Protein 6R5T (pdb70)

Secondary structure (DSSP, 8-state):
-HHHHHHHHHHHT--HHHHHHTTEEE-SBTTB-HHHHHHHHHTT--SEEES--SHHHHHHHHHHGGGSSS-PPPEEEE--SSBSSSBPPPHHHHHTT--HHHHHHHHHHHHHHHHHTT--EE---B------TT-GGGGGS--S-HHHHHHHHHHHHHHHH-S-TTSTT--EEEEEEETTGGG-GGG-TT--B---HHHIIIIISHHHHHHHHTT-SEEEEPSSEETTEEGGG-HIIIIIIIIIIT---SEEE--TTHHHHTTTTTS-SSHHHHHHHHHHHT--BEESS-HHHHHHHHHHHTTSS-HHHHHHHHHHHHHHHHHTTTTT-TTTTS--TTPPP--TT-GGG--HHHHHHHHHHH-EEEEEGGG-PSPPS-SEEEEESTTTT-HHHHT-SS-TT--GGGS--HHHHHHHHHTTSSEEEEE--S-S-S-HHHHHHHTSSS--S---SS-HHHHHHHHHHHHHTSSEEEEEEE--GGGSSTT-B-S--BSPHHHHHHHHHHHHTT--EEEEEE-SS--B-HHHHHH-SEEEE--S--TTHHHHHHHHHTTSS------SS-B-SSGGG----SS----SS---TTS--SSSSSBSSS--S-SB-TT--B-SS-EEEPPPEES-SEE-TT--EEEEEEEEE-SSS-EEEEEEEEEE--S-SSPPPS-EEEEEEEEEE-TT-EEEEEEEE-GGGG-EE-TT--EE--SEEEEEEEESSSSSEEEEEEEE-/-HHHHHHHHHHHT--HHHHHHHTEEE-SBTTB-HHHHHHHHHTT---EEES--SHHHHHHHHHHHTTSSS-PPPEEEE--SSBSSSBPPPHHHHHTT--HHHHHHHHHHHHHHHHHTT--EE---B------TTSGGGGGS--S-HHHHHHHHHHHHHHHH-S-TTSTT--EEEEEEETTGGG-GGG-TT--B---HHHIIIIISHHHHHHHHTT-SEEEEPSSEETTEEGGG-HIIIIIIIIIIT---SEEE--TTHHHHTTTTTS-SSHHHHHHHHHHHT--BEESS-HHHHHHHHHHHTTSS-HHHHHHHHHHHHHHHHHTTTTT-TTTTS--TTSPP--TT-GGG--HHHHHHHHHHH-EEEEEGGG-PSPPS-SEEEEESTTTT-HHHHT-SS-TT--GGGS--HHHHHHHHHTTSSEEEEE--S-S-S-HHHHHHHTSSS--SPPP-S-HHHHHHHHHHHHHTSSEEEEEEE--GGGSSTT-B-S--BSPHHHHHHHHHHHHTTS-EEEEEE-SS--B-HHHHHH-SEEEE--S--TTHHHHHHHHHTTSS------SS-B-SSGGG----SS----SS--BTTB--SSSSSBSSS--S-SB-TT--B-SS-EEEPPPEES-SEE-TT-EEEEEEEEEE-SSS-EEEEEEEEEE--S-SSPPPS-EEEEEEEEEE-TT-EEEEEEEEEGGGG-EE-TT--EE--SEEEEEEEESSTTSEEEEEEEE-

InterPro domains:
  IPR001764 Glycoside hydrolase, family 3, N-terminal [PF00933] (49-349)
  IPR001764 Glycoside hydrolase, family 3, N-terminal [PR00133] (100-116)
  IPR001764 Glycoside hydrolase, family 3, N-terminal [PR00133] (119-138)
  IPR001764 Glycoside hydrolase, family 3, N-terminal [PR00133] (165-181)
  IPR001764 Glycoside hydrolase, family 3, N-terminal [PR00133] (202-218)
  IPR001764 Glycoside hydrolase, family 3, N-terminal [PR00133] (272-290)
  IPR002772 Glycoside hydrolase family 3 C-terminal domain [PF01915] (394-647)
  IPR013783 Immunoglobulin-like fold [G3DSA:2.60.40.10] (648-763)
  IPR017853 Glycoside hydrolase superfamily [SSF51445] (32-392)
  IPR019800 Glycoside hydrolase, family 3, active site [PS00775] (272-289)
  IPR026891 Fibronectin type III-like domain [PF14310] (685-753)
  IPR026891 Fibronectin type III-like domain [SM01217] (684-753)
  IPR036881 Glycoside hydrolase family 3 C-terminal domain superfamily [G3DSA:3.40.50.1700] (380-647)
  IPR036881 Glycoside hydrolase family 3 C-terminal domain superfamily [SSF52279] (394-650)
  IPR036962 Glycoside hydrolase, family 3, N-terminal domain superfamily [G3DSA:3.20.20.300] (30-368)
  IPR051915 Cellulose Degradation Glycosyl Hydrolase 3 [PTHR30620] (34-647)

Organism: Pseudomonas aeruginosa (strain ATCC 15692 / DSM 22644 / CIP 104116 / JCM 14847 / LMG 12228 / 1C / PRS 101 / PAO1) (NCBI:txid208964)

Sequence (1466 aa):
TDKERFIASLMARMSNAEKIGQLRLVSVGADHPKEALMADIRAGKVGAIFNTVTRPDIRAMQDQVRHSRLKIPLFHAYDVAHGHRTIFPISLGLAASWDPEVVARSARISALEASADGLDMSFSSPMVDITRDARWGRVVSEGFGEDTYLTSLLSGVMVRAYQGSNLAAPDSIMAAVKHFALYGAAEGGRDYNTVDMSLPRMFQDYLPPYKAAVDAGAGAVMVSLNTINGVPATANRWLLTDLLRQQWGFKGLTISNHGAVKELIKHGLAGNERDATRLAIQAGVDMNMNDDLYSTWLPKLLAAGEIDQADIIDRACRDVLAAKYDLGLFADPYRRLGKPDDPPFDTNAESRLHRQAAREVAREGLVLLKNRDGLLPLKKQGRIAVIGPLLAKSQRDVIGSWSAAGVPRQAVTVYQGLANAVGERATLLYAKGANVSGDQAILDYLNSYNPEVEVDPRSAEAMLEEALRTARDADLVVAVVGESQGMAHEASSSRTDLRIPASQRRLLKALKATGKPLVLVLMNGRPLSSSLGWEQENADAILETWFSSGTEGGNAIADVLFGEHNPSGKLTMSFPRSVGQVPVVYYNHLNTGRPMDHDNPGKYTSRYFDEANGPLYPFGYGLSYTEEFSLSPLRLSSERLARGATLEARVTLSSNSGKRAGATVVQLYLLQDPVASSLSRPVKELRGFRKVMLEPGESREIVFRLGEADLKFYDSQLRHTAEPGEFKVFVGLDSAQTESRSFTLLTDKERFIASLMARMSNAEKIGQLRLVSVGADHPKEALLMADIRAGKVGAIFNTVTRPDIRAMMQDQVRHSRLKIPLFHAYDVAHGHRTIFPISLGLAASWDPEVVARSARISALEASADGLDMSFSSPMVDITRDARWGRVVSEGFGEDTYLTSLLLSGVMVRAYQGSNLAAPDSIMAAVKHFALYGAAEGGRDYNTVDMSLPRMFQDYLPPYKAAVDAGAGAVMVSLNTINGVPATANRWLLTDLLRQQWGFKGLTISNHGAVKELIKHGLAGNERDATRLAIQAGVDMNMNDDLYSTWLPKLLAAGEIDQADIIDRACRDVLAAKYDLGLFADPYRRLGKPDDPPFDTNAESRLHRQAAREVAREGLVLLKNRDGLLPLKKQGRIAVIGPLLAKSQRDVIGSWSAAGVPRQAVTVYQGLANAVGERATLLYAKGANVVSGDQAILDYLNSYNPEEVEVDPRSAEAMLEEALRTARDADLVVAVVGESQGMAHEASSSRTDLRIPASQRRLLKALKATGKPLVLVLMNGRPLSSLGWEQENADAILETWFSSGTEGGNAIADVLFGEHNPSGKLTMSFPRSVGQVPVVYYNHLNTGRPMDHDNPGKKYTSRYFDEANGPLYPFGYGLSYTEFSSLSPLRLSSERLARGATLEARVVTLSNSGKRAGATVVQLYLQDPVASSLSRPVKELRGFRKVMLEPGESREIVFRLGEADLKFYDSQLRHTAEPGEFKVFVGLDSAQTESSRSFTLL

Radius of gyration: 33.9 Å; Cα contacts (8 Å, |Δi|>4): 4011; chains: 2; bounding box: 85×96×86 Å

Nearest PDB structures (foldseek):
  6r5v-assembly1_B  TM=9.996E-01  e=0.000E+00  Pseudomonas aeruginosa PAO1
  6r5n-assembly1_A  TM=9.992E-01  e=0.000E+00  Pseudomonas aeruginosa PAO1
  4zo9-assembly1_B  TM=9.279E-01  e=4.038E-81  Listeria innocua Clip11262
  4zod-assembly1_B  TM=9.203E-01  e=1.119E-80  Listeria innocua Clip11262
  4zob-assembly1_A  TM=9.238E-01  e=3.290E-79  Listeria innocua Clip11262

Foldseek 3Di:
DVLVVVLVVLVVVDDLQLLLLLQEEEEDDPLQPPVNVLVCLLASNHNEYEDQQALVSQVSSLVSLVNYDSSQGYAYEYALQQAAAFGFFQQLLLLLLVDLVLLLLRLLLRLQLRLLRPHAEHADDELFAALAQLALQLSRANYHFQVSSLSSLLSNQCSQCPPASQASSHHAYAYDDPFNQNQAPPSFHQHEDEDAPQCCVFGTCNNVLSNQVSPHQHYEYHQHDYNLHGSLLALCRQPVPVCVPSPRLAAYAYPACSLVCCCVSVNDVDLQVSLLSRLNSPHQHYHHPCSSSVHVVVCVVVVVDDPVSSSSSSSRSSSSCVRNCCVVPVCNSSPDPVPPDDDSNDPVSYDLVSSLVSLLSSKFWPAAAPCCPQDALAWEEEEEAQQQPALLQLSAESNHNYDSVLAQGLVNLSCVVNVPRYHYHYAHLFFQAPDVVVCVVLPPPHHRGDHDPDDLVVSLVSSLVSLLRGQAYEYEFAHGRSCNYRSNRDLWQARHPSSVVSVVSSLVSVHQAEYEYEASGAGQQVVVNVGHNIYMDSHSRTRHSSNSVSCCNNVVAKHAGFRQYFRANISVQPRAALFDFQPPQHDDPVRPDPPHDADDPDDDHGPAYHLDGDTSFDKDKDDWDKPDQEDEAPDKIKIKIKMAGQGAAKHKAKKWKWKDDPDDLDRGTPTHTDDMDIDIDGHGDMDMDIDIDHQVSQWGQHSVGDTDRDWAKMWMWIDSGSVDTDTDIHTYD/DCLVVVLVVVVVVDDLQLLLLLQEEEEDDPLHPDVNVLVCLLQNNHNEYEPQQALVSQVSSLVSLVNYPSSQGYAYEYALQQAAAFGFFQQLLLLLLVDLVLLLLSLLLRLQLRLLRVHAEHADDELFAALAQLALQLSRHNAHFQVSSLSNLLSNQCSQCPPALQQSSHHAYAYDDQFNQNQAPPSFHLHEDEDAPQCCVFGTCNSVLSNQVSPHQHYEYDQHDYNLHGSLLALCRQPVPCPVPSNRLAAYAYPACSLVCCCVSVNDVDLLSSLLSRLNSHHQHYYHPCSSSVHVVVCVVVVVDDPVSSVSSSSRSSSSCVRNCCVVPVCSSSDDPPPDDDDSNDPVSYDLVSSLVSLLSSKFWPFAAPCCPQPALAWEEEEEAQQQPALLQLSAESNHNYDSVLAQGLVNLLCVLNVPRYHYHYAHLFFQAPDVVVCCVLPVPHNRGDHDPDDLVVSLVSSLVSLLRGQAYEYEFAHGRSCSYRSNGDLWQATHPSSVVSVVSSLVSVHQYEYEYEASGAGQQVVVNVGHNIYMDSHSRTRHSSNSVSCCSNVVAWHAGFRQYFRANISVVPRAAQQDFQPPFHADPVHGDPPHDADDPDDDHGPAYGLDGDTSFDKDKDDWDKPDQEAEAPGKIKIKIKMAGQGAAKHKAKKWKWKDDPDDLDGGTPIHTQDMDIDIDGHGDMDIDIDIDHFQSQWRQHSPGPTGHDWAKMKMWIDSGSPDTHIDIHTYD

Solvent-accessible surface area: 48815 Å² total; per-residue (Å²): 130,124,45,75,191,83,3,62,71,20,23,93,144,15,56,48,76,30,22,7,3,5,0,23,0,0,12,62,35,110,116,14,75,100,131,55,5,17,43,34,4,94,62,20,109,6,0,0,0,6,78,14,27,33,43,84,64,1,38,38,6,5,40,30,11,146,120,12,142,27,113,18,4,1,0,1,0,32,24,0,15,8,0,0,4,0,0,0,2,2,7,1,0,3,0,0,1,1,35,40,143,19,0,30,89,2,1,66,22,2,0,62,0,0,2,36,1,2,0,4,1,0,0,2,1,10,0,0,1,0,16,18,3,12,0,0,10,0,1,13,0,2,0,0,4,17,66,0,0,20,54,0,0,4,15,4,0,133,13,1,12,41,128,86,28,18,25,80,70,2,0,1,0,0,0,7,4,1,0,1,1,2,27,3,28,4,0,31,0,2,11,10,1,28,6,4,75,15,41,0,31,33,17,10,2,38,0,2,79,25,0,16,94,24,42,6,11,0,2,8,0,0,9,0,3,5,23,9,20,2,0,4,15,9,126,84,0,0,18,53,1,0,45,126,138,33,41,9,161,16,0,0,0,0,16,77,14,3,0,104,20,0,57,111,6,9,17,2,46,68,51,69,39,0,0,64,41,0,0,52,3,3,0,0,0,1,8,14,33,29,4,1,44,76,51,0,66,119,0,42,95,61,63,60,5,87,66,70,18,0,44,69,0,0,53,6,0,0,4,6,0,68,51,0,5,3,50,89,55,44,40,61,9,4,23,134,118,126,54,106,134,84,90,24,46,26,99,107,47,16,52,62,124,6,0,76,54,4,0,61,34,2,0,0,0,0,30,35,129,137,55,41,3,27,12,149,64,103,36,89,1,0,0,0,0,12,0,0,101,17,60,64,6,0,2,0,3,70,13,26,24,13,34,48,172,14,7,16,12,0,48,83,1,0,29,81,19,2,38,173,144,14,60,28,35,74,1,31,0,5,14,6,6,62,69,112,68,22,9,80,18,7,49,46,160,81,124,44,17,152,66,23,132,94,62,42,95,43,4,17,103,44,0,26,146,16,0,136,79,3,79,25,0,0,0,0,0,0,0,0,5,6,3,0,24,20,0,0,0,9,10,37,1,104,0,12,64,17,0,35,111,0,0,102,25,1,66,91,38,66,59,48,0,0,0,0,0,0,0,0,0,0,0,10,0,38,70,3,55,136,33,0,6,0,0,0,0,0,1,0,2,0,4,6,0,0,12,0,0,2,9,0,0,18,24,112,22,16,0,3,1,10,0,0,4,3,0,2,67,23,18,0,2,3,22,18,14,18,8,79,28,36,6,2,38,7,58,69,185,130,40,92,35,28,81,13,16,32,1,13,30,55,60,39,33,44,32,6,21,0,0,33,10,64,26,30,8,121,27,52,55,43,76,2,130,35,74,50,143,160,4,51,110,82,45,63,0,55,0,94,5,41,0,30,2,72,23,195,106,39,0,5,5,0,0,0,0,0,8,36,8,24,63,5,63,14,6,20,17,30,34,13,0,38,8,18,95,44,3,105,0,107,60,67,63,60,105,94,3,46,7,172,1,15,39,90,31,1,60,4,54,11,51,117,56,143,92,34,7,39,90,28,70,2,68,0,23,4,2,34,4,10,74,124,42,92,46,121,48,3,57,1,87,105,111,47,107,177,78,6,64,67,9,21,92,152,16,55,50,77,32,22,8,3,6,0,21,0,0,13,61,35,110,111,15,77,108,119,57,4,13,44,27,4,85,70,18,102,6,0,0,0,6,78,13,28,33,46,84,70,1,35,38,6,4,48,29,9,146,127,12,148,33,113,14,3,0,0,0,0,31,24,0,13,9,0,0,4,0,0,0,2,1,6,0,0,2,0,0,0,1,33,40,143,20,0,29,83,2,1,69,15,2,0,68,0,0,3,38,0,2,0,3,1,0,1,1,1,10,0,1,0,0,17,17,3,11,0,0,10,0,0,13,0,2,0,0,3,18,70,0,0,19,63,0,0,4,14,4,0,126,13,1,12,40,130,87,27,22,30,77,70,2,0,1,0,0,0,6,3,0,0,0,1,2,28,3,29,3,0,30,0,2,11,8,1,30,6,2,74,16,43,1,13,28,16,10,2,37,0,2,80,25,0,16,94,24,41,6,10,0,1,8,0,0,7,0,2,4,24,9,19,2,0,4,14,9,128,86,0,0,19,53,1,0,41,126,120,26,41,9,155,13,0,0,0,0,16,78,14,3,0,104,21,0,57,94,6,9,16,2,47,69,53,68,39,0,0,66,41,0,0,59,2,0,0,0,0,2,7,13,34,29,4,1,43,71,52,0,66,113,0,46,96,61,60,60,4,87,63,69,20,0,42,62,0,0,68,5,0,0,4,6,0,64,47,0,5,2,49,92,57,44,24,61,9,4,31,144,116,122,58,101,133,80,95,23,48,24,98,104,47,19,50,63,128,4,1,76,62,4,0,60,33,2,1,0,0,0,29,34,144,130,53,42,2,25,9,149,52,98,35,114,1,0,0,0,0,12,0,0,103,19,61,55,4,0,1,0,1,73,11,26,24,13,31,46,168,12,7,16,12,0,45,85,0,0,30,82,25,2,50,182,157,10,77,28,39,70,1,24,0,5,17,6,8,67,67,106,74,22,7,80,21,6,45,67,148,88,123,48,13,147,60,23,132,93,60,42,88,41,3,18,108,50,0,34,141,15,0,143,83,0,63,25,1,0,0,0,0,0,0,1,6,11,3,0,42,21,0,0,0,10,10,41,2,106,1,13,65,19,0,36,116,0,0,100,26,1,72,89,36,64,58,51,1,0,0,0,0,1,0,0,0,0,0,11,0,33,72,3,47,137,36,1,29,0,0,0,0,0,2,0,2,0,4,8,0,0,11,0,0,2,6,0,0,18,23,110,21,16,0,3,0,9,0,1,3,3,0,3,66,23,17,0,2,4,25,17,15,18,8,78,27,47,6,2,36,35,45,61,137,134,107,74,30,26,72,17,18,30,1,12,27,54,60,20,20,42,31,5,23,0,0,37,9,63,29,23,7,102,34,50,46,39,70,2,139,35,70,48,145,159,4,52,105,76,43,75,0,41,0,84,3,47,0,27,2,71,13,193,108,36,1,4,5,0,0,0,1,0,7,35,9,26,66,6,59,14,5,22,12,30,34,10,1,41,5,19,97,48,3,114,3,94,59,64,80,70,112,96,5,41,5,173,3,18,51,86,39,2,65,0,44,10,48,149,56,100,76,53,4,30,90,27,76,1,50,0,20,0,2,39,13,6,71,138,43,60,40,108,46,3,53,1,85

B-factor: mean 23.09, std 11.1, range [5.43, 118.96]

Structure (mmCIF, N/CA/C/O backbone):
data_6R5T
#
_entry.id   6R5T
#
_cell.length_a   70.978
_cell.length_b   73.588
_cell.length_c   81.124
_cell.angle_alpha   65.55
_cell.angle_beta   73.42
_cell.angle_gamma   69.68
#
_symmetry.space_group_name_H-M   'P 1'
#
loop_
_entity.id
_entity.type
_entity.pdbx_description
1 polymer 'Periplasmic beta-glucosidase'
2 branched beta-D-galactopyranose-(1-4)-beta-D-glucopyranose
3 non-polymer DI(HYDROXYETHYL)ETHER
4 non-polymer 'MAGNESIUM ION'
5 non-polymer 'TRIETHYLENE GLYCOL'
6 water water
#
loop_
_atom_site.group_PDB
_atom_site.id
_atom_site.type_symbol
_atom_site.label_atom_id
_atom_site.label_alt_id
_atom_site.label_comp_id
_atom_site.label_asym_id
_atom_site.label_entity_id
_atom_site.label_seq_id
_atom_site.pdbx_PDB_ins_code
_atom_site.Cartn_x
_atom_site.Cartn_y
_atom_site.Cartn_z
_atom_site.occupancy
_atom_site.B_iso_or_equiv
_atom_site.auth_seq_id
_atom_site.auth_comp_id
_atom_site.auth_asym_id
_atom_site.auth_atom_id
_atom_site.pdbx_PDB_model_num
ATOM 1 N N . THR A 1 1 ? 69.682 65.177 26.353 1.00 53.38 32 THR B N 1
ATOM 2 C CA . THR A 1 1 ? 69.459 63.822 26.925 1.00 50.07 32 THR B CA 1
ATOM 3 C C . THR A 1 1 ? 70.746 62.998 26.825 1.00 48.37 32 THR B C 1
ATOM 4 O O . THR A 1 1 ? 71.590 63.302 25.958 1.00 46.79 32 THR B O 1
ATOM 8 N N . ASP A 1 2 ? 70.863 61.951 27.642 1.00 46.30 33 ASP B N 1
ATOM 9 C CA . ASP A 1 2 ? 71.832 60.849 27.426 1.00 46.49 33 ASP B CA 1
ATOM 10 C C . ASP A 1 2 ? 71.740 60.339 25.977 1.00 43.07 33 ASP B C 1
ATOM 11 O O . ASP A 1 2 ? 72.814 60.047 25.419 1.00 37.16 33 ASP B O 1
ATOM 16 N N . LYS A 1 3 ? 70.534 60.230 25.396 1.00 38.07 34 LYS B N 1
ATOM 17 C CA . LYS A 1 3 ? 70.357 59.691 24.015 1.00 35.37 34 LYS B CA 1
ATOM 18 C C . LYS A 1 3 ? 71.047 60.619 23.010 1.00 34.86 34 LYS B C 1
ATOM 19 O O . LYS A 1 3 ? 71.824 60.114 22.175 1.00 27.08 34 LYS B O 1
ATOM 25 N N . GLU A 1 4 ? 70.779 61.926 23.054 1.00 34.86 35 GLU B N 1
ATOM 26 C CA . GLU A 1 4 ? 71.357 62.843 22.042 1.00 38.39 35 GLU B CA 1
ATOM 27 C C . GLU A 1 4 ? 72.876 62.931 22.275 1.00 37.15 35 GLU B C 1
ATOM 28 O O . GLU A 1 4 ? 73.561 63.008 21.270 1.00 38.08 35 GLU B O 1
ATOM 34 N N . ARG A 1 5 ? 73.386 62.834 23.507 1.00 39.93 36 ARG B N 1
ATOM 35 C CA . ARG A 1 5 ? 74.850 62.824 23.779 1.00 42.63 36 ARG B CA 1
ATOM 36 C C . ARG A 1 5 ? 75.455 61.558 23.168 1.00 36.38 36 ARG B C 1
ATOM 37 O O . ARG A 1 5 ? 76.463 61.675 22.486 1.00 31.10 36 ARG B O 1
ATOM 45 N N . PHE A 1 6 ? 74.870 60.398 23.443 1.00 29.31 37 PHE B N 1
ATOM 46 C CA . PHE A 1 6 ? 75.327 59.072 22.956 1.00 25.71 37 PHE B CA 1
ATOM 47 C C . PHE A 1 6 ? 75.423 59.157 21.421 1.00 25.22 37 PHE B C 1
ATOM 48 O O . PHE A 1 6 ? 76.449 58.760 20.855 1.00 22.72 37 PHE B O 1
ATOM 56 N N . ILE A 1 7 ? 74.372 59.665 20.780 1.00 22.43 38 ILE B N 1
ATOM 57 C CA . ILE A 1 7 ? 74.301 59.695 19.294 1.00 24.70 38 ILE B CA 1
ATOM 58 C C . ILE A 1 7 ? 75.325 60.679 18.745 1.00 21.88 38 ILE B C 1
ATOM 59 O O . ILE A 1 7 ? 75.996 60.357 17.778 1.00 20.16 38 ILE B O 1
ATOM 64 N N . ALA A 1 8 ? 75.455 61.854 19.347 1.00 23.31 39 ALA B N 1
ATOM 65 C CA . ALA A 1 8 ? 76.425 62.875 18.893 1.00 22.49 39 ALA B CA 1
ATOM 66 C C . ALA A 1 8 ? 77.851 62.324 19.069 1.00 21.28 39 ALA B C 1
ATOM 67 O O . ALA A 1 8 ? 78.659 62.548 18.169 1.00 22.75 39 ALA B O 1
ATOM 69 N N . SER A 1 9 ? 78.149 61.614 20.149 1.00 20.36 40 SER B N 1
ATOM 70 C CA . SER A 1 9 ? 79.505 61.081 20.403 1.00 22.08 40 SER B CA 1
ATOM 71 C C . SER A 1 9 ? 79.778 60.024 19.338 1.00 21.63 40 SER B C 1
ATOM 72 O O . SER A 1 9 ? 80.865 60.033 18.724 1.00 21.23 40 SER B O 1
ATOM 75 N N . LEU A 1 10 ? 78.807 59.141 19.082 1.00 17.81 41 LEU B N 1
ATOM 76 C CA . LEU A 1 10 ? 79.010 58.104 18.048 1.00 17.78 41 LEU B CA 1
ATOM 77 C C . LEU A 1 10 ? 79.191 58.755 16.677 1.00 17.84 41 LEU B C 1
ATOM 78 O O . LEU A 1 10 ? 80.123 58.362 15.924 1.00 17.75 41 LEU B O 1
ATOM 83 N N . MET A 1 11 ? 78.346 59.716 16.295 1.00 17.38 42 MET B N 1
ATOM 84 C CA . MET A 1 11 ? 78.466 60.337 14.952 1.00 18.24 42 MET B CA 1
ATOM 85 C C . MET A 1 11 ? 79.784 61.111 14.788 1.00 18.68 42 MET B C 1
ATOM 86 O O . MET A 1 11 ? 80.252 61.155 13.677 1.00 19.43 42 MET B O 1
ATOM 91 N N . ALA A 1 12 ? 80.337 61.655 15.868 1.00 20.03 43 ALA B N 1
ATOM 92 C CA . ALA A 1 12 ? 81.642 62.365 15.820 1.00 21.46 43 ALA B CA 1
ATOM 93 C C . ALA A 1 12 ? 82.750 61.370 15.477 1.00 21.18 43 ALA B C 1
ATOM 94 O O . ALA A 1 12 ? 83.826 61.818 15.077 1.00 24.11 43 ALA B O 1
ATOM 96 N N . ARG A 1 13 ? 82.533 60.073 15.637 1.00 19.20 44 ARG B N 1
ATOM 97 C CA . ARG A 1 13 ? 83.552 59.045 15.333 1.00 17.88 44 ARG B CA 1
ATOM 98 C C . ARG A 1 13 ? 83.464 58.595 13.871 1.00 18.89 44 ARG B C 1
ATOM 99 O O . ARG A 1 13 ? 84.347 57.843 13.398 1.00 19.24 44 ARG B O 1
ATOM 107 N N . MET A 1 14 ? 82.346 58.895 13.192 1.00 15.92 45 MET B N 1
ATOM 108 C CA . MET A 1 14 ? 82.013 58.199 11.933 1.00 15.82 45 MET B CA 1
ATOM 109 C C . MET A 1 14 ? 82.503 58.982 10.727 1.00 15.32 45 MET B C 1
ATOM 110 O O . MET A 1 14 ? 82.296 60.184 10.633 1.00 18.33 45 MET B O 1
ATOM 115 N N . SER A 1 15 ? 83.103 58.256 9.791 1.00 16.55 46 SER B N 1
ATOM 116 C CA . SER A 1 15 ? 83.404 58.767 8.445 1.00 16.96 46 SER B CA 1
ATOM 117 C C . SER A 1 15 ? 82.083 58.953 7.708 1.00 15.96 46 SER B C 1
ATOM 118 O O . SER A 1 15 ? 81.076 58.275 8.085 1.00 16.80 46 SER B O 1
ATOM 121 N N . ASN A 1 16 ? 82.123 59.699 6.632 1.00 17.18 47 ASN B N 1
ATOM 122 C CA . ASN A 1 16 ? 80.913 59.754 5.769 1.00 16.88 47 ASN B CA 1
ATOM 123 C C . ASN A 1 16 ? 80.591 58.383 5.203 1.00 17.41 47 ASN B C 1
ATOM 124 O O . ASN A 1 16 ? 79.383 58.042 5.095 1.00 17.29 47 ASN B O 1
ATOM 129 N N . ALA A 1 17 ? 81.583 57.552 4.887 1.00 15.90 48 ALA B N 1
ATOM 130 C CA . ALA A 1 17 ? 81.307 56.190 4.408 1.00 18.10 48 ALA B CA 1
ATOM 131 C C . ALA A 1 17 ? 80.462 55.440 5.440 1.00 16.82 48 ALA B C 1
ATOM 132 O O . ALA A 1 17 ? 79.496 54.676 5.074 1.00 17.34 48 ALA B O 1
ATOM 134 N N . GLU A 1 18 ? 80.850 55.553 6.715 1.00 16.33 49 GLU B N 1
ATOM 135 C CA . GLU A 1 18 ? 80.150 54.859 7.813 1.00 15.83 49 GLU B CA 1
ATOM 136 C C . GLU A 1 18 ? 78.736 55.442 7.984 1.00 15.35 49 GLU B C 1
ATOM 137 O O . GLU A 1 18 ? 77.787 54.661 8.209 1.00 15.79 49 GLU B O 1
ATOM 143 N N . LYS A 1 19 ? 78.598 56.751 7.941 1.00 14.82 50 LYS B N 1
ATOM 144 C CA . LYS A 1 19 ? 77.258 57.391 8.046 1.00 14.59 50 LYS B CA 1
ATOM 145 C C . LYS A 1 19 ? 76.374 56.931 6.881 1.00 16.33 50 LYS B C 1
ATOM 146 O O . LYS A 1 19 ? 75.165 56.559 7.107 1.00 15.77 50 LYS B O 1
ATOM 152 N N . ILE A 1 20 ? 76.910 56.965 5.670 1.00 14.86 51 ILE B N 1
ATOM 153 C CA . ILE A 1 20 ? 76.105 56.556 4.490 1.00 15.81 51 ILE B CA 1
ATOM 154 C C . ILE A 1 20 ? 75.778 55.068 4.576 1.00 16.42 51 ILE B C 1
ATOM 155 O O . ILE A 1 20 ? 74.632 54.688 4.183 1.00 16.90 51 ILE B O 1
ATOM 160 N N . GLY A 1 21 ? 76.672 54.231 5.115 1.00 15.99 52 GLY B N 1
ATOM 161 C CA . GLY A 1 21 ? 76.361 52.798 5.284 1.00 17.33 52 GLY B CA 1
ATOM 162 C C . GLY A 1 21 ? 75.112 52.575 6.129 1.00 15.36 52 GLY B C 1
ATOM 163 O O . GLY A 1 21 ? 74.368 51.630 5.900 1.00 16.30 52 GLY B O 1
ATOM 164 N N . GLN A 1 22 ? 74.898 53.405 7.127 1.00 14.43 53 GLN B N 1
ATOM 165 C CA . GLN A 1 22 ? 73.732 53.301 8.035 1.00 15.28 53 GLN B CA 1
ATOM 166 C C . GLN A 1 22 ? 72.421 53.465 7.264 1.00 15.18 53 GLN B C 1
ATOM 167 O O . GLN A 1 22 ? 71.397 52.932 7.755 1.00 16.33 53 GLN B O 1
ATOM 173 N N . LEU A 1 23 ? 72.465 54.117 6.115 1.00 15.11 54 LEU B N 1
ATOM 174 C CA . LEU A 1 23 ? 71.221 54.468 5.380 1.00 15.60 54 LEU B CA 1
ATOM 175 C C . LEU A 1 23 ? 70.815 53.313 4.471 1.00 16.39 54 LEU B C 1
ATOM 176 O O . LEU A 1 23 ? 69.740 53.405 3.836 1.00 15.27 54 LEU B O 1
ATOM 181 N N . ARG A 1 24 ? 71.595 52.246 4.417 1.00 14.58 55 ARG B N 1
ATOM 182 C CA . ARG A 1 24 ? 71.368 51.181 3.431 1.00 14.95 55 ARG B CA 1
ATOM 183 C C . ARG A 1 24 ? 70.545 50.071 4.050 1.00 15.31 55 ARG B C 1
ATOM 184 O O . ARG A 1 24 ? 70.977 49.467 5.051 1.00 16.58 55 ARG B O 1
ATOM 192 N N . LEU A 1 25 ? 69.346 49.841 3.478 1.00 14.69 56 LEU B N 1
ATOM 193 C CA . LEU A 1 25 ? 68.424 48.780 3.914 1.00 15.05 56 LEU B CA 1
ATOM 194 C C . LEU A 1 25 ? 68.304 47.775 2.776 1.00 15.71 56 LEU B C 1
ATOM 195 O O . LEU A 1 25 ? 67.893 48.165 1.688 1.00 16.02 56 LEU B O 1
ATOM 200 N N . VAL A 1 26 ? 68.672 46.530 3.025 1.00 14.98 57 VAL B N 1
ATOM 201 C CA . VAL A 1 26 ? 68.750 45.524 1.938 1.00 16.56 57 VAL B CA 1
ATOM 202 C C . VAL A 1 26 ? 68.167 44.196 2.392 1.00 16.79 57 VAL B C 1
ATOM 203 O O . VAL A 1 26 ? 68.060 43.939 3.578 1.00 17.79 57 VAL B O 1
ATOM 207 N N . SER A 1 27 ? 67.837 43.368 1.405 1.00 19.02 58 SER B N 1
ATOM 208 C CA . SER A 1 27 ? 67.367 41.980 1.630 1.00 19.43 58 SER B CA 1
ATOM 209 C C . SER A 1 27 ? 68.304 41.043 0.869 1.00 19.47 58 SER B C 1
ATOM 210 O O . SER A 1 27 ? 68.793 41.430 -0.194 1.00 20.29 58 SER B O 1
ATOM 213 N N . VAL A 1 28 ? 68.402 39.817 1.332 1.00 19.31 59 VAL B N 1
ATOM 214 C CA . VAL A 1 28 ? 69.093 38.741 0.571 1.00 21.57 59 VAL B CA 1
ATOM 215 C C . VAL A 1 28 ? 68.255 38.457 -0.672 1.00 22.62 59 VAL B C 1
ATOM 216 O O . VAL A 1 28 ? 67.032 38.282 -0.557 1.00 22.24 59 VAL B O 1
ATOM 220 N N . GLY A 1 29 ? 68.892 38.440 -1.815 1.00 20.75 60 GLY B N 1
ATOM 221 C CA . GLY A 1 29 ? 68.194 38.219 -3.090 1.00 25.52 60 GLY B CA 1
ATOM 222 C C . GLY A 1 29 ? 69.172 38.138 -4.235 1.00 26.01 60 GLY B C 1
ATOM 223 O O . GLY A 1 29 ? 70.383 38.241 -4.028 1.00 26.92 60 GLY B O 1
ATOM 224 N N . ALA A 1 30 ? 68.659 38.064 -5.447 1.00 32.07 61 ALA B N 1
ATOM 225 C CA . ALA A 1 30 ? 69.495 38.056 -6.664 1.00 36.53 61 ALA B CA 1
ATOM 226 C C . ALA A 1 30 ? 70.367 39.316 -6.679 1.00 36.21 61 ALA B C 1
ATOM 227 O O . ALA A 1 30 ? 71.547 39.191 -6.983 1.00 37.53 61 ALA B O 1
ATOM 229 N N . ASP A 1 31 ? 69.819 40.461 -6.263 1.00 33.14 62 ASP B N 1
ATOM 230 C CA . ASP A 1 31 ? 70.527 41.766 -6.245 1.00 35.41 62 ASP B CA 1
ATOM 231 C C . ASP A 1 31 ? 71.602 41.807 -5.154 1.00 32.00 62 ASP B C 1
ATOM 232 O O . ASP A 1 31 ? 72.516 42.642 -5.250 1.00 33.00 62 ASP B O 1
ATOM 237 N N . HIS A 1 32 ? 71.424 41.057 -4.071 1.00 24.87 63 HIS B N 1
ATOM 238 C CA . HIS A 1 32 ? 72.311 41.071 -2.887 1.00 23.92 63 HIS B CA 1
ATOM 239 C C . HIS A 1 32 ? 72.475 39.644 -2.397 1.00 23.83 63 HIS B C 1
ATOM 240 O O . HIS A 1 32 ? 71.887 39.243 -1.408 1.00 24.09 63 HIS B O 1
ATOM 247 N N . PRO A 1 33 ? 73.345 38.881 -3.075 1.00 24.66 64 PRO B N 1
ATOM 248 C CA . PRO A 1 33 ? 73.642 37.529 -2.644 1.00 24.12 64 PRO B CA 1
ATOM 249 C C . PRO A 1 33 ? 74.153 37.518 -1.205 1.00 24.50 64 PRO B C 1
ATOM 250 O O . PRO A 1 33 ? 74.799 38.468 -0.720 1.00 23.22 64 PRO B O 1
ATOM 254 N N . LYS A 1 34 ? 73.858 36.431 -0.517 1.00 22.38 65 LYS B N 1
ATOM 255 C CA . LYS A 1 34 ? 74.088 36.346 0.925 1.00 25.55 65 LYS B CA 1
ATOM 256 C C . LYS A 1 34 ? 75.555 36.642 1.260 1.00 26.99 65 LYS B C 1
ATOM 257 O O . LYS A 1 34 ? 75.768 37.372 2.250 1.00 27.61 65 LYS B O 1
ATOM 263 N N . GLU A 1 35 ? 76.509 36.016 0.575 1.00 26.56 66 GLU B N 1
ATOM 264 C CA . GLU A 1 35 ? 77.934 36.124 1.006 1.00 29.42 66 GLU B CA 1
ATOM 265 C C . GLU A 1 35 ? 78.387 37.576 0.788 1.00 27.67 66 GLU B C 1
ATOM 266 O O . GLU A 1 35 ? 79.115 38.086 1.636 1.00 25.88 66 GLU B O 1
ATOM 272 N N . ALA A 1 36 ? 77.999 38.210 -0.319 1.00 27.74 67 ALA B N 1
ATOM 273 C CA . ALA A 1 36 ? 78.352 39.620 -0.622 1.00 29.09 67 ALA B CA 1
ATOM 274 C C . ALA A 1 36 ? 77.742 40.513 0.456 1.00 26.58 67 ALA B C 1
ATOM 275 O O . ALA A 1 36 ? 78.413 41.426 0.949 1.00 25.43 67 ALA B O 1
ATOM 277 N N . LEU A 1 37 ? 76.519 40.225 0.872 1.00 25.64 68 LEU B N 1
ATOM 278 C CA . LEU A 1 37 ? 75.862 41.027 1.915 1.00 25.51 68 LEU B CA 1
ATOM 279 C C . LEU A 1 37 ? 76.620 40.884 3.244 1.00 24.61 68 LEU B C 1
ATOM 280 O O . LEU A 1 37 ? 76.864 41.890 3.937 1.00 21.08 68 LEU B O 1
ATOM 285 N N . MET A 1 38 ? 77.002 39.675 3.606 1.00 24.04 69 MET B N 1
ATOM 286 C CA . MET A 1 38 ? 77.757 39.428 4.850 1.00 23.37 69 MET B CA 1
ATOM 287 C C . MET A 1 38 ? 79.078 40.210 4.806 1.00 21.74 69 MET B C 1
ATOM 288 O O . MET A 1 38 ? 79.439 40.817 5.820 1.00 22.24 69 MET B O 1
ATOM 293 N N . ALA A 1 39 ? 79.761 40.260 3.675 1.00 22.64 70 ALA B N 1
ATOM 294 C CA . ALA A 1 39 ? 81.042 41.003 3.550 1.00 23.77 70 ALA B CA 1
ATOM 295 C C . ALA A 1 39 ? 80.752 42.491 3.725 1.00 22.21 70 ALA B C 1
ATOM 296 O O . ALA A 1 39 ? 81.515 43.186 4.386 1.00 22.82 70 ALA B O 1
ATOM 298 N N . ASP A 1 40 ? 79.627 42.959 3.190 1.00 20.72 71 ASP B N 1
ATOM 299 C CA . ASP A 1 40 ? 79.277 44.390 3.319 1.00 20.56 71 ASP B CA 1
ATOM 300 C C . ASP A 1 40 ? 78.962 44.709 4.767 1.00 18.35 71 ASP B C 1
ATOM 301 O O . ASP A 1 40 ? 79.326 45.812 5.220 1.00 19.35 71 ASP B O 1
ATOM 306 N N . ILE A 1 41 ? 78.298 43.828 5.499 1.00 19.63 72 ILE B N 1
ATOM 307 C CA . ILE A 1 41 ? 78.030 44.070 6.940 1.00 18.95 72 ILE B CA 1
ATOM 308 C C . ILE A 1 41 ? 79.375 44.185 7.677 1.00 21.92 72 ILE B C 1
ATOM 309 O O . ILE A 1 41 ? 79.532 45.111 8.484 1.00 20.03 72 ILE B O 1
ATOM 314 N N . ARG A 1 42 ? 80.323 43.302 7.373 1.00 22.46 73 ARG B N 1
ATOM 315 C CA . ARG A 1 42 ? 81.628 43.300 8.085 1.00 23.28 73 ARG B CA 1
ATOM 316 C C . ARG A 1 42 ? 82.330 44.624 7.805 1.00 22.83 73 ARG B C 1
ATOM 317 O O . ARG A 1 42 ? 83.095 45.054 8.660 1.00 25.47 73 ARG B O 1
ATOM 325 N N . ALA A 1 43 ? 82.095 45.241 6.642 1.00 21.42 74 ALA B N 1
ATOM 326 C CA . ALA A 1 43 ? 82.734 46.489 6.180 1.00 22.76 74 ALA B CA 1
ATOM 327 C C . ALA A 1 43 ? 82.015 47.736 6.718 1.00 22.77 74 ALA B C 1
ATOM 328 O O . ALA A 1 43 ? 82.445 48.827 6.402 1.00 24.00 74 ALA B O 1
ATOM 330 N N . GLY A 1 44 ? 80.919 47.596 7.460 1.00 20.48 75 GLY B N 1
ATOM 331 C CA . GLY A 1 44 ? 80.147 48.757 7.957 1.00 21.43 75 GLY B CA 1
ATOM 332 C C . GLY A 1 44 ? 79.265 49.385 6.876 1.00 21.19 75 GLY B C 1
ATOM 333 O O . GLY A 1 44 ? 78.833 50.542 7.042 1.00 23.33 75 GLY B O 1
ATOM 334 N N . LYS A 1 45 ? 78.963 48.661 5.793 1.00 18.70 76 LYS B N 1
ATOM 335 C CA . LYS A 1 45 ? 78.286 49.239 4.617 1.00 19.74 76 LYS B CA 1
ATOM 336 C C . LYS A 1 45 ? 76.798 48.895 4.611 1.00 17.46 76 LYS B C 1
ATOM 337 O O . LYS A 1 45 ? 76.169 49.213 3.616 1.00 19.87 76 LYS B O 1
ATOM 343 N N . VAL A 1 46 ? 76.269 48.337 5.680 1.00 17.09 77 VAL B N 1
ATOM 344 C CA . VAL A 1 46 ? 74.812 47.988 5.765 1.00 18.13 77 VAL B CA 1
ATOM 345 C C . VAL A 1 46 ? 74.233 48.557 7.042 1.00 18.05 77 VAL B C 1
ATOM 346 O O . VAL A 1 46 ? 74.787 48.334 8.109 1.00 18.68 77 VAL B O 1
ATOM 350 N N . GLY A 1 47 ? 73.051 49.172 6.971 1.00 15.81 78 GLY B N 1
ATOM 351 C CA . GLY A 1 47 ? 72.400 49.731 8.153 1.00 16.41 78 GLY B CA 1
ATOM 352 C C . GLY A 1 47 ? 71.322 48.807 8.693 1.00 16.49 78 GLY B C 1
ATOM 353 O O . GLY A 1 47 ? 71.115 48.737 9.902 1.00 15.68 78 GLY B O 1
ATOM 354 N N . ALA A 1 48 ? 70.614 48.098 7.799 1.00 15.26 79 ALA B N 1
ATOM 355 C CA . ALA A 1 48 ? 69.508 47.244 8.222 1.00 15.62 79 ALA B CA 1
ATOM 356 C C . ALA A 1 48 ? 69.154 46.260 7.138 1.00 14.51 79 ALA B C 1
ATOM 357 O O . ALA A 1 48 ? 69.533 46.429 5.978 1.00 14.30 79 ALA B O 1
ATOM 359 N N . ILE A 1 49 ? 68.445 45.235 7.575 1.00 15.18 80 ILE B N 1
ATOM 360 C CA . ILE A 1 49 ? 68.085 44.092 6.732 1.00 14.77 80 ILE B CA 1
ATOM 361 C C . ILE A 1 49 ? 66.570 44.011 6.769 1.00 15.30 80 ILE B C 1
ATOM 362 O O . ILE A 1 49 ? 65.980 44.236 7.834 1.00 14.53 80 ILE B O 1
ATOM 367 N N . PHE A 1 50 ? 65.982 43.587 5.669 1.00 15.46 81 PHE B N 1
ATOM 368 C CA . PHE A 1 50 ? 64.575 43.116 5.713 1.00 14.99 81 PHE B CA 1
ATOM 369 C C . PHE A 1 50 ? 64.504 41.733 5.069 1.00 15.20 81 PHE B C 1
ATOM 370 O O . PHE A 1 50 ? 65.364 41.384 4.250 1.00 16.70 81 PHE B O 1
ATOM 378 N N . ASN A 1 51 ? 63.456 41.003 5.456 1.00 16.74 82 ASN B N 1
ATOM 379 C CA . ASN A 1 51 ? 63.078 39.673 4.908 1.00 16.84 82 ASN B CA 1
ATOM 380 C C . ASN A 1 51 ? 64.000 38.555 5.399 1.00 18.10 82 ASN B C 1
ATOM 381 O O . ASN A 1 51 ? 63.852 37.450 4.868 1.00 19.04 82 ASN B O 1
ATOM 386 N N . THR A 1 52 ? 64.831 38.771 6.428 1.00 16.52 83 THR B N 1
ATOM 387 C CA . THR A 1 52 ? 65.526 37.666 7.151 1.00 16.99 83 THR B CA 1
ATOM 388 C C . THR A 1 52 ? 64.814 37.498 8.488 1.00 17.11 83 THR B C 1
ATOM 389 O O . THR A 1 52 ? 64.750 38.474 9.231 1.00 17.86 83 THR B O 1
ATOM 393 N N . VAL A 1 53 ? 64.240 36.323 8.785 1.00 18.40 84 VAL B N 1
ATOM 394 C CA . VAL A 1 53 ? 63.138 36.276 9.787 1.00 18.80 84 VAL B CA 1
ATOM 395 C C . VAL A 1 53 ? 63.240 35.126 10.795 1.00 21.17 84 VAL B C 1
ATOM 396 O O . VAL A 1 53 ? 62.222 34.821 11.427 1.00 21.10 84 VAL B O 1
ATOM 400 N N . THR A 1 54 ? 64.382 34.471 10.898 1.00 22.55 85 THR B N 1
ATOM 401 C CA . THR A 1 54 ? 64.541 33.402 11.913 1.00 23.59 85 THR B CA 1
ATOM 402 C C . THR A 1 54 ? 65.731 33.729 12.804 1.00 21.01 85 THR B C 1
ATOM 403 O O . THR A 1 54 ? 66.663 34.383 12.343 1.00 22.73 85 THR B O 1
ATOM 407 N N . ARG A 1 55 ? 65.663 33.266 14.027 1.00 20.28 86 ARG B N 1
ATOM 408 C CA . ARG A 1 55 ? 66.716 33.578 15.028 1.00 22.06 86 ARG B CA 1
ATOM 409 C C . ARG A 1 55 ? 68.097 33.193 14.492 1.00 21.80 86 ARG B C 1
ATOM 410 O O . ARG A 1 55 ? 69.019 34.012 14.531 1.00 21.50 86 ARG B O 1
ATOM 418 N N . PRO A 1 56 ? 68.335 31.956 13.999 1.00 23.50 87 PRO B N 1
ATOM 419 C CA . PRO A 1 56 ? 69.675 31.624 13.516 1.00 24.02 87 PRO B CA 1
ATOM 420 C C . PRO A 1 56 ? 70.173 32.519 12.377 1.00 24.26 87 PRO B C 1
ATOM 421 O O . PRO A 1 56 ? 71.357 32.838 12.306 1.00 26.04 87 PRO B O 1
ATOM 425 N N . ASP A 1 57 ? 69.291 32.884 11.463 1.00 23.73 88 ASP B N 1
ATOM 426 C CA . ASP A 1 57 ? 69.666 33.694 10.275 1.00 22.47 88 ASP B CA 1
ATOM 427 C C . ASP A 1 57 ? 69.941 35.137 10.691 1.00 19.88 88 ASP B C 1
ATOM 428 O O . ASP A 1 57 ? 70.947 35.717 10.201 1.00 21.50 88 ASP B O 1
ATOM 433 N N . ILE A 1 58 ? 69.127 35.647 11.595 1.00 20.15 89 ILE B N 1
ATOM 434 C CA . ILE A 1 58 ? 69.329 37.027 12.115 1.00 20.32 89 ILE B CA 1
ATOM 435 C C . ILE A 1 58 ? 70.598 37.066 12.982 1.00 21.43 89 ILE B C 1
ATOM 436 O O . ILE A 1 58 ? 71.393 38.031 12.859 1.00 20.95 89 ILE B O 1
ATOM 441 N N . ARG A 1 59 ? 70.776 36.078 13.855 1.00 21.82 90 ARG B N 1
ATOM 442 C CA . ARG A 1 59 ? 72.018 36.044 14.678 1.00 22.51 90 ARG B CA 1
ATOM 443 C C . ARG A 1 59 ? 73.232 36.064 13.747 1.00 20.65 90 ARG B C 1
ATOM 444 O O . ARG A 1 59 ? 74.249 36.746 14.086 1.00 22.10 90 ARG B O 1
ATOM 452 N N . ALA A 1 60 ? 73.237 35.278 12.665 1.00 22.45 91 ALA B N 1
ATOM 453 C CA . ALA A 1 60 ? 74.381 35.160 11.727 1.00 22.15 91 ALA B CA 1
ATOM 454 C C . ALA A 1 60 ? 74.715 36.534 11.123 1.00 22.27 91 ALA B C 1
ATOM 455 O O . ALA A 1 60 ? 75.905 36.913 11.023 1.00 24.67 91 ALA B O 1
ATOM 457 N N . MET A 1 61 ? 73.695 37.328 10.798 1.00 21.00 92 MET B N 1
ATOM 458 C CA . MET A 1 61 ? 73.955 38.699 10.306 1.00 22.07 92 MET B CA 1
ATOM 459 C C . MET A 1 61 ? 74.525 39.580 11.413 1.00 19.52 92 MET B C 1
ATOM 460 O O . MET A 1 61 ? 75.496 40.354 11.154 1.00 19.98 92 MET B O 1
ATOM 465 N N . GLN A 1 62 ? 73.898 39.570 12.582 1.00 20.07 93 GLN B N 1
ATOM 466 C CA . GLN A 1 62 ? 74.344 40.434 13.713 1.00 22.83 93 GLN B CA 1
ATOM 467 C C . GLN A 1 62 ? 75.795 40.053 14.082 1.00 22.17 93 GLN B C 1
ATOM 468 O O . GLN A 1 62 ? 76.594 40.947 14.463 1.00 22.09 93 GLN B O 1
ATOM 474 N N . ASP A 1 63 ? 76.138 38.770 13.931 1.00 22.49 94 ASP B N 1
ATOM 475 C CA . ASP A 1 63 ? 77.509 38.296 14.221 1.00 23.90 94 ASP B CA 1
ATOM 476 C C . ASP A 1 63 ? 78.527 38.992 13.316 1.00 23.77 94 ASP B C 1
ATOM 477 O O . ASP A 1 63 ? 79.667 39.159 13.762 1.00 25.35 94 ASP B O 1
ATOM 482 N N . GLN A 1 64 ? 78.171 39.336 12.084 1.00 23.11 95 GLN B N 1
ATOM 483 C CA . GLN A 1 64 ? 79.113 39.933 11.118 1.00 21.81 95 GLN B CA 1
ATOM 484 C C . GLN A 1 64 ? 79.492 41.333 11.578 1.00 22.49 95 GLN B C 1
ATOM 485 O O . GLN A 1 64 ? 80.564 41.818 11.175 1.00 20.20 95 GLN B O 1
ATOM 491 N N . VAL A 1 65 ? 78.625 41.998 12.342 1.00 20.76 96 VAL B N 1
ATOM 492 C CA . VAL A 1 65 ? 78.874 43.388 12.818 1.00 22.37 96 VAL B CA 1
ATOM 493 C C . VAL A 1 65 ? 80.149 43.444 13.666 1.00 24.30 96 VAL B C 1
ATOM 494 O O . VAL A 1 65 ? 80.828 44.468 13.618 1.00 25.37 96 VAL B O 1
ATOM 498 N N . ARG A 1 66 ? 80.403 42.398 14.442 1.00 27.21 97 ARG B N 1
ATOM 499 C CA . ARG A 1 66 ? 81.588 42.333 15.341 1.00 31.47 97 ARG B CA 1
ATOM 500 C C . ARG A 1 66 ? 82.860 42.565 14.523 1.00 26.49 97 ARG B C 1
ATOM 501 O O . ARG A 1 66 ? 83.908 42.883 15.145 1.00 26.92 97 ARG B O 1
ATOM 509 N N . HIS A 1 67 ? 82.854 42.365 13.196 1.00 24.42 98 HIS B N 1
ATOM 510 C CA . HIS A 1 67 ? 84.074 42.487 12.358 1.00 23.33 98 HIS B CA 1
ATOM 511 C C . HIS A 1 67 ? 84.251 43.903 11.806 1.00 26.94 98 HIS B C 1
ATOM 512 O O . HIS A 1 67 ? 85.277 44.169 11.199 1.00 28.42 98 HIS B O 1
ATOM 519 N N . SER A 1 68 ? 83.282 44.803 11.975 1.00 23.88 99 SER B N 1
ATOM 520 C CA . SER A 1 68 ? 83.399 46.182 11.437 1.00 23.00 99 SER B CA 1
ATOM 521 C C . SER A 1 68 ? 84.186 47.021 12.434 1.00 20.84 99 SER B C 1
ATOM 522 O O . SER A 1 68 ? 84.367 46.594 13.596 1.00 24.01 99 SER B O 1
ATOM 525 N N . ARG A 1 69 ? 84.546 48.217 12.038 1.00 20.20 100 ARG B N 1
ATOM 526 C CA . ARG A 1 69 ? 85.335 49.108 12.934 1.00 19.86 100 ARG B CA 1
ATOM 527 C C . ARG A 1 69 ? 84.498 49.552 14.125 1.00 20.86 100 ARG B C 1
ATOM 528 O O . ARG A 1 69 ? 84.951 49.411 15.266 1.00 19.20 100 ARG B O 1
ATOM 536 N N . LEU A 1 70 ? 83.286 50.082 13.888 1.00 18.05 101 LEU B N 1
ATOM 537 C CA . LEU A 1 70 ? 82.452 50.625 14.998 1.00 18.43 101 LEU B CA 1
ATOM 538 C C . LEU A 1 70 ? 81.438 49.633 15.583 1.00 17.22 101 LEU B C 1
ATOM 539 O O . LEU A 1 70 ? 80.910 49.941 16.653 1.00 19.19 101 LEU B O 1
ATOM 544 N N . LYS A 1 71 ? 81.196 48.510 14.932 1.00 18.93 102 LYS B N 1
ATOM 545 C CA . LYS A 1 71 ? 80.326 47.428 15.441 1.00 21.02 102 LYS B CA 1
ATOM 546 C C . LYS A 1 71 ? 78.914 47.978 15.689 1.00 18.83 102 LYS B C 1
ATOM 547 O O . LYS A 1 71 ? 78.309 47.617 16.683 1.00 20.97 102 LYS B O 1
ATOM 553 N N . ILE A 1 72 ? 78.419 48.839 14.806 1.00 19.65 103 ILE B N 1
ATOM 554 C CA . ILE A 1 72 ? 77.037 49.380 14.963 1.00 17.03 103 ILE B CA 1
ATOM 555 C C . ILE A 1 72 ? 76.089 48.245 14.591 1.00 17.14 103 ILE B C 1
ATOM 556 O O . ILE A 1 72 ? 76.160 47.724 13.481 1.00 18.26 103 ILE B O 1
ATOM 561 N N . PRO A 1 73 ? 75.161 47.866 15.496 1.00 17.05 104 PRO B N 1
ATOM 562 C CA . PRO A 1 73 ? 74.268 46.745 15.232 1.00 16.82 104 PRO B CA 1
ATOM 563 C C . PRO A 1 73 ? 73.259 47.052 14.112 1.00 16.59 104 PRO B C 1
ATOM 564 O O . PRO A 1 73 ? 72.934 48.221 13.872 1.00 16.17 104 PRO B O 1
ATOM 568 N N . LEU A 1 74 ? 72.868 45.995 13.433 1.00 16.90 105 LEU B N 1
ATOM 569 C CA . LEU A 1 74 ? 71.768 46.075 12.439 1.00 15.13 105 LEU B CA 1
ATOM 570 C C . LEU A 1 74 ? 70.463 46.134 13.201 1.00 14.50 105 LEU B C 1
ATOM 571 O O . LEU A 1 74 ? 70.381 45.633 14.331 1.00 18.63 105 LEU B O 1
ATOM 576 N N . PHE A 1 75 ? 69.440 46.659 12.527 1.00 15.70 106 PHE B N 1
ATOM 577 C CA . PHE A 1 75 ? 68.065 46.210 12.842 1.00 15.07 106 PHE B CA 1
ATOM 578 C C . PHE A 1 75 ? 67.537 45.348 11.690 1.00 14.67 106 PHE B C 1
ATOM 579 O O . PHE A 1 75 ? 68.001 45.440 10.541 1.00 14.85 106 PHE B O 1
ATOM 587 N N . HIS A 1 76 ? 66.554 44.527 12.025 1.00 14.83 107 HIS B N 1
ATOM 588 C CA . HIS A 1 76 ? 65.936 43.552 11.093 1.00 15.06 107 HIS B CA 1
ATOM 589 C C . HIS A 1 76 ? 64.443 43.819 11.014 1.00 15.34 107 HIS B C 1
ATOM 590 O O . HIS A 1 76 ? 63.788 43.870 12.077 1.00 14.71 107 HIS B O 1
ATOM 597 N N . ALA A 1 77 ? 63.954 43.976 9.793 1.00 14.61 108 ALA B N 1
ATOM 598 C CA . ALA A 1 77 ? 62.536 44.294 9.557 1.00 14.56 108 ALA B CA 1
ATOM 599 C C . ALA A 1 77 ? 61.864 43.217 8.724 1.00 14.05 108 ALA B C 1
ATOM 600 O O . ALA A 1 77 ? 62.514 42.480 7.973 1.00 14.31 108 ALA B O 1
ATOM 602 N N . TYR A 1 78 ? 60.533 43.234 8.808 1.00 14.44 109 TYR B N 1
ATOM 603 C CA . TYR A 1 78 ? 59.665 42.357 7.991 1.00 14.31 109 TYR B CA 1
ATOM 604 C C . TYR A 1 78 ? 58.275 42.964 7.879 1.00 15.35 109 TYR B C 1
ATOM 605 O O . TYR A 1 78 ? 57.940 43.889 8.574 1.00 17.70 109 TYR B O 1
ATOM 614 N N . ASP A 1 79 ? 57.509 42.430 6.950 1.00 17.16 110 ASP B N 1
ATOM 615 C CA . ASP A 1 79 ? 56.105 42.817 6.627 1.00 17.47 110 ASP B CA 1
ATOM 616 C C . ASP A 1 79 ? 55.196 41.942 7.503 1.00 17.36 110 ASP B C 1
ATOM 617 O O . ASP A 1 79 ? 54.590 41.009 7.022 1.00 16.94 110 ASP B O 1
ATOM 622 N N . VAL A 1 80 ? 55.134 42.263 8.777 1.00 16.79 111 VAL B N 1
ATOM 623 C CA . VAL A 1 80 ? 54.239 41.624 9.749 1.00 16.57 111 VAL B CA 1
ATOM 624 C C . VAL A 1 80 ? 52.969 42.467 9.750 1.00 19.75 111 VAL B C 1
ATOM 625 O O . VAL A 1 80 ? 52.878 43.439 10.446 1.00 19.72 111 VAL B O 1
ATOM 629 N N . ALA A 1 81 ? 52.092 42.157 8.816 1.00 18.00 112 ALA B N 1
ATOM 630 C CA . ALA A 1 81 ? 50.911 42.994 8.495 1.00 18.05 112 ALA B CA 1
ATOM 631 C C . ALA A 1 81 ? 49.705 42.592 9.349 1.00 15.77 112 ALA B C 1
ATOM 632 O O . ALA A 1 81 ? 49.020 43.476 9.848 1.00 18.06 112 ALA B O 1
ATOM 634 N N . HIS A 1 82 ? 49.419 41.289 9.454 1.00 14.09 113 HIS B N 1
ATOM 635 C CA . HIS A 1 82 ? 48.262 40.763 10.208 1.00 14.82 113 HIS B CA 1
ATOM 636 C C . HIS A 1 82 ? 48.660 39.418 10.806 1.00 15.17 113 HIS B C 1
ATOM 637 O O . HIS A 1 82 ? 47.872 38.476 10.735 1.00 14.09 113 HIS B O 1
ATOM 644 N N . GLY A 1 83 ? 49.878 39.362 11.347 1.00 13.62 114 GLY B N 1
ATOM 645 C CA . GLY A 1 83 ? 50.392 38.102 11.907 1.00 14.23 114 GLY B CA 1
ATOM 646 C C . GLY A 1 83 ? 51.772 37.849 11.430 1.00 13.96 114 GLY B C 1
ATOM 647 O O . GLY A 1 83 ? 52.120 38.243 10.308 1.00 14.99 114 GLY B O 1
ATOM 648 N N . HIS A 1 84 ? 52.566 37.158 12.253 1.00 14.31 115 HIS B N 1
ATOM 649 C CA . HIS A 1 84 ? 53.908 36.708 11.875 1.00 13.99 115 HIS B CA 1
ATOM 650 C C . HIS A 1 84 ? 53.911 35.247 11.466 1.00 13.01 115 HIS B C 1
ATOM 651 O O . HIS A 1 84 ? 54.030 34.961 10.306 1.00 13.56 115 HIS B O 1
ATOM 658 N N . ARG A 1 85 ? 53.699 34.344 12.418 1.00 14.47 116 ARG B N 1
ATOM 659 C CA . ARG A 1 85 ? 53.538 32.895 12.136 1.00 14.35 116 ARG B CA 1
ATOM 660 C C . ARG A 1 85 ? 52.092 32.479 12.374 1.00 12.37 116 ARG B C 1
ATOM 661 O O . ARG A 1 85 ? 51.580 31.744 11.525 1.00 15.31 116 ARG B O 1
ATOM 669 N N . THR A 1 86 ? 51.470 32.964 13.440 1.00 13.32 117 THR B N 1
ATOM 670 C CA . THR A 1 86 ? 50.022 32.787 13.640 1.00 14.43 117 THR B CA 1
ATOM 671 C C . THR A 1 86 ? 49.352 33.934 12.870 1.00 13.69 117 THR B C 1
ATOM 672 O O . THR A 1 86 ? 49.511 35.092 13.258 1.00 14.92 117 THR B O 1
ATOM 676 N N . ILE A 1 87 ? 48.679 33.592 11.785 1.00 13.28 118 ILE B N 1
ATOM 677 C CA . ILE A 1 87 ? 48.083 34.642 10.920 1.00 14.17 118 ILE B CA 1
ATOM 678 C C . ILE A 1 87 ? 46.657 34.926 11.373 1.00 12.77 118 ILE B C 1
ATOM 679 O O . ILE A 1 87 ? 45.812 34.044 11.453 1.00 13.19 118 ILE B O 1
ATOM 684 N N . PHE A 1 88 ? 46.397 36.191 11.642 1.00 12.94 119 PHE B N 1
ATOM 685 C CA . PHE A 1 88 ? 45.084 36.721 11.958 1.00 12.66 119 PHE B CA 1
ATOM 686 C C . PHE A 1 88 ? 44.380 37.035 10.651 1.00 12.04 119 PHE B C 1
ATOM 687 O O . PHE A 1 88 ? 44.944 37.001 9.573 1.00 12.95 119 PHE B O 1
ATOM 695 N N . PRO A 1 89 ? 43.095 37.401 10.727 1.00 12.01 120 PRO B N 1
ATOM 696 C CA . PRO A 1 89 ? 42.448 37.923 9.517 1.00 11.39 120 PRO B CA 1
ATOM 697 C C . PRO A 1 89 ? 43.237 39.084 8.929 1.00 12.31 120 PRO B C 1
ATOM 698 O O . PRO A 1 89 ? 43.915 39.806 9.644 1.00 12.66 120 PRO B O 1
ATOM 702 N N . ILE A 1 90 ? 43.051 39.273 7.631 1.00 11.44 121 ILE B N 1
ATOM 703 C CA . ILE A 1 90 ? 43.492 40.509 6.969 1.00 11.80 121 ILE B CA 1
ATOM 704 C C . ILE A 1 90 ? 42.962 41.703 7.697 1.00 12.47 121 ILE B C 1
ATOM 705 O O . ILE A 1 90 ? 41.911 41.660 8.356 1.00 11.83 121 ILE B O 1
ATOM 710 N N . SER A 1 91 ? 43.664 42.837 7.572 1.00 13.41 122 SER B N 1
ATOM 711 C CA . SER A 1 91 ? 43.279 44.080 8.275 1.00 14.50 122 SER B CA 1
ATOM 712 C C . SER A 1 91 ? 41.828 44.459 8.001 1.00 13.81 122 SER B C 1
ATOM 713 O O . SER A 1 91 ? 41.170 44.948 8.893 1.00 13.91 122 SER B O 1
ATOM 716 N N . LEU A 1 92 ? 41.347 44.280 6.770 1.00 14.11 123 LEU B N 1
ATOM 717 C CA . LEU A 1 92 ? 39.972 44.731 6.486 1.00 14.47 123 LEU B CA 1
ATOM 718 C C . LEU A 1 92 ? 39.005 43.901 7.343 1.00 14.21 123 LEU B C 1
ATOM 719 O O . LEU A 1 92 ? 37.982 44.406 7.773 1.00 16.31 123 LEU B O 1
ATOM 724 N N . GLY A 1 93 ? 39.310 42.634 7.645 1.00 14.27 124 GLY B N 1
ATOM 725 C CA . GLY A 1 93 ? 38.551 41.746 8.535 1.00 15.46 124 GLY B CA 1
ATOM 726 C C . GLY A 1 93 ? 38.741 42.131 9.999 1.00 16.59 124 GLY B C 1
ATOM 727 O O . GLY A 1 93 ? 37.803 42.112 10.792 1.00 19.25 124 GLY B O 1
ATOM 728 N N . LEU A 1 94 ? 39.947 42.485 10.410 1.00 14.38 125 LEU B N 1
ATOM 729 C CA . LEU A 1 94 ? 40.179 42.962 11.780 1.00 13.07 125 LEU B CA 1
ATOM 730 C C . LEU A 1 94 ? 39.359 44.213 12.038 1.00 13.38 125 LEU B C 1
ATOM 731 O O . LEU A 1 94 ? 38.837 44.387 13.144 1.00 14.01 125 LEU B O 1
ATOM 736 N N . ALA A 1 95 ? 39.287 45.138 11.078 1.00 11.62 126 ALA B N 1
ATOM 737 C CA . ALA A 1 95 ? 38.528 46.373 11.256 1.00 13.04 126 ALA B CA 1
ATOM 738 C C . ALA A 1 95 ? 37.060 46.039 11.490 1.00 12.57 126 ALA B C 1
ATOM 739 O O . ALA A 1 95 ? 36.414 46.756 12.235 1.00 12.76 126 ALA B O 1
ATOM 741 N N . ALA A 1 96 ? 36.550 44.995 10.859 1.00 12.79 127 ALA B N 1
ATOM 742 C CA . ALA A 1 96 ? 35.135 44.636 10.950 1.00 13.60 127 ALA B CA 1
ATOM 743 C C . ALA A 1 96 ? 34.794 44.175 12.360 1.00 13.94 127 ALA B C 1
ATOM 744 O O . ALA A 1 96 ? 33.584 44.036 12.658 1.00 14.15 127 ALA B O 1
ATOM 746 N N . SER A 1 97 ? 35.791 43.910 13.200 1.00 13.44 128 SER B N 1
ATOM 747 C CA . SER A 1 97 ? 35.533 43.643 14.634 1.00 13.55 128 SER B CA 1
ATOM 748 C C . SER A 1 97 ? 34.982 44.889 15.350 1.00 14.89 128 SER B C 1
ATOM 749 O O . SER A 1 97 ? 34.409 44.723 16.429 1.00 16.07 128 SER B O 1
ATOM 752 N N . TRP A 1 98 ? 35.312 46.087 14.870 1.00 13.66 129 TRP B N 1
ATOM 753 C CA . TRP A 1 98 ? 34.930 47.346 15.563 1.00 13.79 129 TRP B CA 1
ATOM 754 C C . TRP A 1 98 ? 35.345 47.297 17.041 1.00 16.03 129 TRP B C 1
ATOM 755 O O . TRP A 1 98 ? 34.635 47.846 17.913 1.00 17.77 129 TRP B O 1
ATOM 766 N N . ASP A 1 99 ? 36.504 46.728 17.328 1.00 16.10 130 ASP B N 1
ATOM 767 C CA . ASP A 1 99 ? 36.900 46.509 18.737 1.00 17.79 130 ASP B CA 1
ATOM 768 C C . ASP A 1 99 ? 38.393 46.760 18.813 1.00 16.42 130 ASP B C 1
ATOM 769 O O . ASP A 1 99 ? 39.174 45.927 18.437 1.00 15.00 130 ASP B O 1
ATOM 774 N N . PRO A 1 100 ? 38.799 47.941 19.268 1.00 17.57 131 PRO B N 1
ATOM 775 C CA . PRO A 1 100 ? 40.214 48.235 19.414 1.00 17.08 131 PRO B CA 1
ATOM 776 C C . PRO A 1 100 ? 40.953 47.180 20.244 1.00 18.60 131 PRO B C 1
ATOM 777 O O . PRO A 1 100 ? 42.129 46.944 19.993 1.00 17.97 131 PRO B O 1
ATOM 781 N N . GLU A 1 101 ? 40.301 46.540 21.220 1.00 17.90 132 GLU B N 1
ATOM 782 C CA . GLU A 1 101 ? 41.024 45.498 21.998 1.00 21.63 132 GLU B CA 1
ATOM 783 C C . GLU A 1 101 ? 41.302 44.251 21.160 1.00 18.90 132 GLU B C 1
ATOM 784 O O . GLU A 1 101 ? 42.359 43.604 21.369 1.00 18.49 132 GLU B O 1
ATOM 790 N N . VAL A 1 102 ? 40.433 43.892 20.238 1.00 15.70 133 VAL B N 1
ATOM 791 C CA . VAL A 1 102 ? 40.694 42.720 19.369 1.00 16.69 133 VAL B CA 1
ATOM 792 C C . VAL A 1 102 ? 41.862 43.067 18.448 1.00 16.50 133 VAL B C 1
ATOM 793 O O . VAL A 1 102 ? 42.780 42.234 18.212 1.00 17.39 133 VAL B O 1
ATOM 797 N N . VAL A 1 103 ? 41.804 44.256 17.860 1.00 15.84 134 VAL B N 1
ATOM 798 C CA . VAL A 1 103 ? 42.876 44.687 16.949 1.00 16.87 134 VAL B CA 1
ATOM 799 C C . VAL A 1 103 ? 44.194 44.735 17.725 1.00 15.63 134 VAL B C 1
ATOM 800 O O . VAL A 1 103 ? 45.203 44.196 17.191 1.00 16.12 134 VAL B O 1
ATOM 804 N N . ALA A 1 104 ? 44.195 45.301 18.930 1.00 15.13 135 ALA B N 1
ATOM 805 C CA . ALA A 1 104 ? 45.422 45.364 19.760 1.00 16.94 135 ALA B CA 1
ATOM 806 C C . ALA A 1 104 ? 45.955 43.953 19.993 1.00 18.57 135 ALA B C 1
ATOM 807 O O . ALA A 1 104 ? 47.168 43.725 19.956 1.00 18.08 135 ALA B O 1
ATOM 809 N N . ARG A 1 105 ? 45.074 43.003 20.279 1.00 16.88 136 ARG B N 1
ATOM 810 C CA . ARG A 1 105 ? 45.541 41.637 20.583 1.00 17.76 136 ARG B CA 1
ATOM 811 C C . ARG A 1 105 ? 46.275 41.062 19.379 1.00 17.04 136 ARG B C 1
ATOM 812 O O . ARG A 1 105 ? 47.302 40.405 19.528 1.00 17.57 136 ARG B O 1
ATOM 820 N N . SER A 1 106 ? 45.750 41.281 18.183 1.00 16.78 137 SER B N 1
ATOM 821 C CA . SER A 1 106 ? 46.366 40.722 16.959 1.00 16.34 137 SER B CA 1
ATOM 822 C C . SER A 1 106 ? 47.766 41.328 16.816 1.00 15.46 137 SER B C 1
ATOM 823 O O . SER A 1 106 ? 48.705 40.585 16.493 1.00 16.46 137 SER B O 1
ATOM 826 N N . ALA A 1 107 ? 47.904 42.635 17.055 1.00 15.25 138 ALA B N 1
ATOM 827 C CA . ALA A 1 107 ? 49.193 43.335 16.879 1.00 15.56 138 ALA B CA 1
ATOM 828 C C . ALA A 1 107 ? 50.178 42.876 17.966 1.00 15.91 138 ALA B C 1
ATOM 829 O O . ALA A 1 107 ? 51.364 42.681 17.687 1.00 15.41 138 ALA B O 1
ATOM 831 N N . ARG A 1 108 ? 49.692 42.759 19.177 1.00 16.86 139 ARG B N 1
ATOM 832 C CA . ARG A 1 108 ? 50.555 42.350 20.332 1.00 17.38 139 ARG B CA 1
ATOM 833 C C . ARG A 1 108 ? 51.129 40.967 20.059 1.00 16.89 139 ARG B C 1
ATOM 834 O O . ARG A 1 108 ? 52.359 40.760 20.216 1.00 16.42 139 ARG B O 1
ATOM 842 N N . ILE A 1 109 ? 50.290 40.017 19.697 1.00 15.66 140 ILE B N 1
ATOM 843 C CA . ILE A 1 109 ? 50.750 38.647 19.417 1.00 16.93 140 ILE B CA 1
ATOM 844 C C . ILE A 1 109 ? 51.684 38.675 18.219 1.00 17.04 140 ILE B C 1
ATOM 845 O O . ILE A 1 109 ? 52.699 37.934 18.188 1.00 16.48 140 ILE B O 1
ATOM 850 N N . SER A 1 110 ? 51.366 39.456 17.189 1.00 16.09 141 SER B N 1
ATOM 851 C CA . SER A 1 110 ? 52.260 39.549 16.011 1.00 16.20 141 SER B CA 1
ATOM 852 C C . SER A 1 110 ? 53.662 40.005 16.472 1.00 14.91 141 SER B C 1
ATOM 853 O O . SER A 1 110 ? 54.657 39.497 16.029 1.00 16.63 141 SER B O 1
ATOM 856 N N . ALA A 1 111 ? 53.695 41.019 17.309 1.00 15.68 142 ALA B N 1
ATOM 857 C CA . ALA A 1 111 ? 54.969 41.609 17.791 1.00 15.94 142 ALA B CA 1
ATOM 858 C C . ALA A 1 111 ? 55.701 40.582 18.659 1.00 16.99 142 ALA B C 1
ATOM 859 O O . ALA A 1 111 ? 56.920 40.425 18.503 1.00 17.35 142 ALA B O 1
ATOM 861 N N . LEU A 1 112 ? 54.973 39.920 19.526 1.00 16.86 143 LEU B N 1
ATOM 862 C CA . LEU A 1 112 ? 55.531 38.844 20.411 1.00 17.69 143 LEU B CA 1
ATOM 863 C C . LEU A 1 112 ? 56.186 37.796 19.523 1.00 17.92 143 LEU B C 1
ATOM 864 O O . LEU A 1 112 ? 57.366 37.415 19.730 1.00 18.46 143 LEU B O 1
ATOM 869 N N . GLU A 1 113 ? 55.476 37.299 18.503 1.00 15.81 144 GLU B N 1
ATOM 870 C CA . GLU A 1 113 ? 56.013 36.239 17.638 1.00 15.75 144 GLU B CA 1
ATOM 871 C C . GLU A 1 113 ? 57.175 36.731 16.757 1.00 16.31 144 GLU B C 1
ATOM 872 O O . GLU A 1 113 ? 58.131 35.993 16.532 1.00 16.64 144 GLU B O 1
ATOM 878 N N . ALA A 1 114 ? 57.121 37.966 16.248 1.00 15.88 145 ALA B N 1
ATOM 879 C CA . ALA A 1 114 ? 58.168 38.459 15.343 1.00 15.73 145 ALA B CA 1
ATOM 880 C C . ALA A 1 114 ? 59.465 38.711 16.147 1.00 15.81 145 ALA B C 1
ATOM 881 O O . ALA A 1 114 ? 60.536 38.270 15.699 1.00 16.81 145 ALA B O 1
ATOM 883 N N . SER A 1 115 ? 59.322 39.346 17.302 1.00 15.13 146 SER B N 1
ATOM 884 C CA . SER A 1 115 ? 60.474 39.640 18.208 1.00 17.41 146 SER B CA 1
ATOM 885 C C . SER A 1 115 ? 61.010 38.300 18.743 1.00 18.46 146 SER B C 1
ATOM 886 O O . SER A 1 115 ? 62.260 38.166 18.880 1.00 19.07 146 SER B O 1
ATOM 889 N N . ALA A 1 116 ? 60.151 37.295 18.920 1.00 17.90 147 ALA B N 1
ATOM 890 C CA . ALA A 1 116 ? 60.596 35.945 19.372 1.00 18.36 147 ALA B CA 1
ATOM 891 C C . ALA A 1 116 ? 61.506 35.318 18.332 1.00 19.42 147 ALA B C 1
ATOM 892 O O . ALA A 1 116 ? 62.351 34.462 18.697 1.00 19.73 147 ALA B O 1
ATOM 894 N N . ASP A 1 117 ? 61.391 35.718 17.065 1.00 16.98 148 ASP B N 1
ATOM 895 C CA . ASP A 1 117 ? 62.245 35.228 15.969 1.00 17.71 148 ASP B CA 1
ATOM 896 C C . ASP A 1 117 ? 63.411 36.191 15.703 1.00 18.16 148 ASP B C 1
ATOM 897 O O . ASP A 1 117 ? 64.182 35.874 14.792 1.00 18.59 148 ASP B O 1
ATOM 902 N N . GLY A 1 118 ? 63.526 37.291 16.471 1.00 15.90 149 GLY B N 1
ATOM 903 C CA . GLY A 1 118 ? 64.672 38.204 16.334 1.00 17.17 149 GLY B CA 1
ATOM 904 C C . GLY A 1 118 ? 64.378 39.457 15.543 1.00 17.14 149 GLY B C 1
ATOM 905 O O . GLY A 1 118 ? 65.268 40.325 15.422 1.00 16.59 149 GLY B O 1
ATOM 906 N N . LEU A 1 119 ? 63.156 39.615 15.030 1.00 15.51 150 LEU B N 1
ATOM 907 C CA . LEU A 1 119 ? 62.832 40.884 14.333 1.00 15.66 150 LEU B CA 1
ATOM 908 C C . LEU A 1 119 ? 62.660 42.072 15.273 1.00 15.27 150 LEU B C 1
ATOM 909 O O . LEU A 1 119 ? 62.088 41.954 16.356 1.00 16.28 150 LEU B O 1
ATOM 914 N N . ASP A 1 120 ? 63.070 43.266 14.812 1.00 13.74 151 ASP B N 1
ATOM 915 C CA . ASP A 1 120 ? 62.994 44.516 15.573 1.00 14.54 151 ASP B CA 1
ATOM 916 C C . ASP A 1 120 ? 61.895 45.441 15.048 1.00 14.87 151 ASP B C 1
ATOM 917 O O . ASP A 1 120 ? 61.577 46.397 15.733 1.00 15.98 151 ASP B O 1
ATOM 922 N N . MET A 1 121 ? 61.420 45.224 13.818 1.00 14.87 152 MET B N 1
ATOM 923 C CA . MET A 1 121 ? 60.577 46.235 13.136 1.00 14.96 152 MET B CA 1
ATOM 924 C C . MET A 1 121 ? 59.606 45.538 12.177 1.00 13.96 152 MET B C 1
ATOM 925 O O . MET A 1 121 ? 59.973 44.580 11.500 1.00 14.65 152 MET B O 1
ATOM 930 N N . SER A 1 122 ? 58.385 46.042 12.149 1.00 12.94 153 SER B N 1
ATOM 931 C CA . SER A 1 122 ? 57.437 45.680 11.081 1.00 14.64 153 SER B CA 1
ATOM 932 C C . SER A 1 122 ? 57.133 46.899 10.221 1.00 13.00 153 SER B C 1
ATOM 933 O O . SER A 1 122 ? 56.890 47.981 10.750 1.00 13.72 153 SER B O 1
ATOM 936 N N . PHE A 1 123 ? 56.996 46.636 8.926 1.00 15.20 154 PHE B N 1
ATOM 937 C CA . PHE A 1 123 ? 56.422 47.637 7.998 1.00 13.63 154 PHE B CA 1
ATOM 938 C C . PHE A 1 123 ? 54.899 47.541 8.123 1.00 14.15 154 PHE B C 1
ATOM 939 O O . PHE A 1 123 ? 54.248 46.902 7.291 1.00 15.67 154 PHE B O 1
ATOM 947 N N . SER A 1 124 ? 54.379 48.123 9.163 1.00 15.03 155 SER B N 1
ATOM 948 C CA A SER A 1 124 ? 52.964 48.015 9.610 0.65 14.68 155 SER B CA 1
ATOM 949 C CA B SER A 1 124 ? 52.956 48.054 9.570 0.35 15.22 155 SER B CA 1
ATOM 950 C C . SER A 1 124 ? 52.791 49.053 10.708 1.00 15.10 155 SER B C 1
ATOM 951 O O . SER A 1 124 ? 53.768 49.363 11.375 1.00 15.33 155 SER B O 1
ATOM 956 N N . PRO A 1 125 ? 51.598 49.615 10.953 1.00 13.97 156 PRO B N 1
ATOM 957 C CA . PRO A 1 125 ? 50.356 49.300 10.228 1.00 13.63 156 PRO B CA 1
ATOM 958 C C . PRO A 1 125 ? 50.260 50.036 8.877 1.00 13.67 156 PRO B C 1
ATOM 959 O O . PRO A 1 125 ? 50.812 51.096 8.685 1.00 14.13 156 PRO B O 1
ATOM 963 N N . MET A 1 126 ? 49.512 49.434 7.967 1.00 14.46 157 MET B N 1
ATOM 964 C CA . MET A 1 126 ? 49.035 50.113 6.754 1.00 13.55 157 MET B CA 1
ATOM 965 C C . MET A 1 126 ? 47.755 50.847 7.092 1.00 13.50 157 MET B C 1
ATOM 966 O O . MET A 1 126 ? 46.818 50.208 7.540 1.00 16.97 157 MET B O 1
ATOM 971 N N . VAL A 1 127 ? 47.743 52.157 6.926 1.00 13.13 158 VAL B N 1
ATOM 972 C CA . VAL A 1 127 ? 46.625 53.025 7.366 1.00 13.10 158 VAL B CA 1
ATOM 973 C C . VAL A 1 127 ? 46.126 53.915 6.243 1.00 13.10 158 VAL B C 1
ATOM 974 O O . VAL A 1 127 ? 45.535 54.982 6.533 1.00 15.26 158 VAL B O 1
ATOM 978 N N . ASP A 1 128 ? 46.292 53.473 5.005 1.00 13.40 159 ASP B N 1
ATOM 979 C CA . ASP A 1 128 ? 45.792 54.233 3.848 1.00 11.78 159 ASP B CA 1
ATOM 980 C C . ASP A 1 128 ? 44.265 54.120 3.796 1.00 12.06 159 ASP B C 1
ATOM 981 O O . ASP A 1 128 ? 43.753 53.011 3.852 1.00 14.64 159 ASP B O 1
ATOM 986 N N . ILE A 1 129 ? 43.540 55.247 3.715 1.00 12.89 160 ILE B N 1
ATOM 987 C CA . ILE A 1 129 ? 42.084 55.249 3.469 1.00 12.89 160 ILE B CA 1
ATOM 988 C C . ILE A 1 129 ? 41.835 54.669 2.087 1.00 11.84 160 ILE B C 1
ATOM 989 O O . ILE A 1 129 ? 42.493 55.066 1.103 1.00 13.10 160 ILE B O 1
ATOM 994 N N . THR A 1 130 ? 40.799 53.833 1.979 1.00 12.60 161 THR B N 1
ATOM 995 C CA . THR A 1 130 ? 40.427 53.214 0.687 1.00 10.93 161 THR B CA 1
ATOM 996 C C . THR A 1 130 ? 38.945 53.433 0.368 1.00 13.19 161 THR B C 1
ATOM 997 O O . THR A 1 130 ? 38.095 52.978 1.100 1.00 12.61 161 THR B O 1
ATOM 1001 N N . ARG A 1 131 ? 38.708 54.166 -0.715 1.00 12.54 162 ARG B N 1
ATOM 1002 C CA . ARG A 1 131 ? 37.343 54.416 -1.229 1.00 13.84 162 ARG B CA 1
ATOM 1003 C C . ARG A 1 131 ? 37.116 53.727 -2.589 1.00 14.36 162 ARG B C 1
ATOM 1004 O O . ARG A 1 131 ? 35.961 53.826 -3.133 1.00 15.71 162 ARG B O 1
ATOM 1012 N N . ASP A 1 132 ? 38.108 53.034 -3.118 1.00 12.68 163 ASP B N 1
ATOM 1013 C CA . ASP A 1 132 ? 38.031 52.422 -4.460 1.00 12.85 163 ASP B CA 1
ATOM 1014 C C . ASP A 1 132 ? 38.282 50.940 -4.298 1.00 13.81 163 ASP B C 1
ATOM 1015 O O . ASP A 1 132 ? 39.404 50.507 -4.157 1.00 15.21 163 ASP B O 1
ATOM 1020 N N . ALA A 1 133 ? 37.193 50.168 -4.367 1.00 13.29 164 ALA B N 1
ATOM 1021 C CA . ALA A 1 133 ? 37.245 48.717 -4.137 1.00 13.60 164 ALA B CA 1
ATOM 1022 C C . ALA A 1 133 ? 38.105 47.975 -5.179 1.00 12.69 164 ALA B C 1
ATOM 1023 O O . ALA A 1 133 ? 38.437 46.820 -4.957 1.00 13.37 164 ALA B O 1
ATOM 1025 N N . ARG A 1 134 ? 38.422 48.575 -6.325 1.00 11.18 165 ARG B N 1
ATOM 1026 C CA . ARG A 1 134 ? 39.218 47.855 -7.368 1.00 10.50 165 ARG B CA 1
ATOM 1027 C C . ARG A 1 134 ? 40.661 47.631 -6.929 1.00 11.78 165 ARG B C 1
ATOM 1028 O O . ARG A 1 134 ? 41.303 46.693 -7.412 1.00 11.55 165 ARG B O 1
ATOM 1036 N N . TRP A 1 135 ? 41.167 48.470 -6.050 1.00 10.87 166 TRP B N 1
ATOM 1037 C CA . TRP A 1 135 ? 42.604 48.426 -5.670 1.00 11.49 166 TRP B CA 1
ATOM 1038 C C . TRP A 1 135 ? 42.906 47.116 -4.909 1.00 13.29 166 TRP B C 1
ATOM 1039 O O . TRP A 1 135 ? 42.228 46.816 -3.928 1.00 14.29 166 TRP B O 1
ATOM 1050 N N . GLY A 1 136 ? 43.970 46.412 -5.284 1.00 14.32 167 GLY B N 1
ATOM 1051 C CA . GLY A 1 136 ? 44.266 45.115 -4.671 1.00 17.84 167 GLY B CA 1
ATOM 1052 C C . GLY A 1 136 ? 44.712 45.248 -3.236 1.00 16.67 167 GLY B C 1
ATOM 1053 O O . GLY A 1 136 ? 44.550 44.308 -2.473 1.00 19.36 167 GLY B O 1
ATOM 1054 N N . ARG A 1 137 ? 45.154 46.426 -2.821 1.00 13.03 168 ARG B N 1
ATOM 1055 C CA . ARG A 1 137 ? 45.674 46.590 -1.440 1.00 13.23 168 ARG B CA 1
ATOM 1056 C C . ARG A 1 137 ? 44.616 47.040 -0.450 1.00 12.96 168 ARG B C 1
ATOM 1057 O O . ARG A 1 137 ? 44.959 47.319 0.715 1.00 12.76 168 ARG B O 1
ATOM 1065 N N . VAL A 1 138 ? 43.344 47.080 -0.836 1.00 11.90 169 VAL B N 1
ATOM 1066 C CA A VAL A 1 138 ? 42.281 47.411 0.149 0.50 11.78 169 VAL B CA 1
ATOM 1067 C CA B VAL A 1 138 ? 42.236 47.357 0.107 0.50 11.76 169 VAL B CA 1
ATOM 1068 C C . VAL A 1 138 ? 42.313 46.362 1.271 1.00 11.90 169 VAL B C 1
ATOM 1069 O O . VAL A 1 138 ? 41.956 46.737 2.395 1.00 13.03 169 VAL B O 1
ATOM 1076 N N . SER A 1 139 ? 42.763 45.151 0.960 1.00 11.80 170 SER B N 1
ATOM 1077 C CA . SER A 1 139 ? 42.805 44.059 1.982 1.00 13.59 170 SER B CA 1
ATOM 1078 C C . SER A 1 139 ? 43.740 44.413 3.147 1.00 14.36 170 SER B C 1
ATOM 1079 O O . SER A 1 139 ? 43.545 43.911 4.309 1.00 15.55 170 SER B O 1
ATOM 1082 N N . GLU A 1 140 ? 44.679 45.308 2.915 1.00 15.17 171 GLU B N 1
ATOM 1083 C CA . GLU A 1 140 ? 45.716 45.678 3.918 1.00 15.26 171 GLU B CA 1
ATOM 1084 C C . GLU A 1 140 ? 45.311 46.814 4.832 1.00 16.37 171 GLU B C 1
ATOM 1085 O O . GLU A 1 140 ? 45.989 46.977 5.831 1.00 14.68 171 GLU B O 1
ATOM 1091 N N . GLY A 1 141 ? 44.236 47.552 4.519 1.00 12.95 172 GLY B N 1
ATOM 1092 C CA . GLY A 1 141 ? 43.816 48.658 5.366 1.00 14.35 172 GLY B CA 1
ATOM 1093 C C . GLY A 1 141 ? 42.596 48.324 6.191 1.00 13.76 172 GLY B C 1
ATOM 1094 O O . GLY A 1 141 ? 42.210 47.120 6.298 1.00 15.91 172 GLY B O 1
ATOM 1095 N N . PHE A 1 142 ? 42.018 49.362 6.752 1.00 13.62 173 PHE B N 1
ATOM 1096 C CA . PHE A 1 142 ? 40.912 49.228 7.710 1.00 13.02 173 PHE B CA 1
ATOM 1097 C C . PHE A 1 142 ? 39.609 49.764 7.132 1.00 12.84 173 PHE B C 1
ATOM 1098 O O . PHE A 1 142 ? 38.651 49.901 7.878 1.00 13.59 173 PHE B O 1
ATOM 1106 N N . GLY A 1 143 ? 39.571 50.016 5.814 1.00 13.03 174 GLY B N 1
ATOM 1107 C CA . GLY A 1 143 ? 38.351 50.435 5.110 1.00 12.16 174 GLY B CA 1
ATOM 1108 C C . GLY A 1 143 ? 38.359 51.923 4.827 1.00 12.02 174 GLY B C 1
ATOM 1109 O O . GLY A 1 143 ? 39.433 52.493 4.586 1.00 12.00 174 GLY B O 1
ATOM 1110 N N . GLU A 1 144 ? 37.166 52.492 4.730 1.00 11.36 175 GLU B N 1
ATOM 1111 C CA . GLU A 1 144 ? 37.004 53.800 4.091 1.00 11.22 175 GLU B CA 1
ATOM 1112 C C . GLU A 1 144 ? 36.914 54.931 5.112 1.00 11.53 175 GLU B C 1
ATOM 1113 O O . GLU A 1 144 ? 36.857 56.068 4.665 1.00 11.24 175 GLU B O 1
ATOM 1119 N N . ASP A 1 145 ? 36.839 54.632 6.396 1.00 11.27 176 ASP B N 1
ATOM 1120 C CA . ASP A 1 145 ? 36.542 55.725 7.349 1.00 11.66 176 ASP B CA 1
ATOM 1121 C C . ASP A 1 145 ? 37.774 56.305 8.038 1.00 11.78 176 ASP B C 1
ATOM 1122 O O . ASP A 1 145 ? 38.571 55.566 8.626 1.00 13.44 176 ASP B O 1
ATOM 1127 N N . THR A 1 146 ? 37.826 57.619 8.049 1.00 12.16 177 THR B N 1
ATOM 1128 C CA . THR A 1 146 ? 39.005 58.332 8.620 1.00 12.55 177 THR B CA 1
ATOM 1129 C C . THR A 1 146 ? 39.034 58.143 10.139 1.00 12.99 177 THR B C 1
ATOM 1130 O O . THR A 1 146 ? 40.100 57.917 10.700 1.00 13.44 177 THR B O 1
ATOM 1134 N N . TYR A 1 147 ? 37.901 58.307 10.821 1.00 13.09 178 TYR B N 1
ATOM 1135 C CA . TYR A 1 147 ? 37.820 58.151 12.284 1.00 13.18 178 TYR B CA 1
ATOM 1136 C C . TYR A 1 147 ? 38.297 56.768 12.712 1.00 12.34 178 TYR B C 1
ATOM 1137 O O . TYR A 1 147 ? 39.187 56.610 13.614 1.00 13.64 178 TYR B O 1
ATOM 1146 N N . LEU A 1 148 ? 37.696 55.734 12.154 1.00 12.63 179 LEU B N 1
ATOM 1147 C CA . LEU A 1 148 ? 37.976 54.373 12.576 1.00 12.90 179 LEU B CA 1
ATOM 1148 C C . LEU A 1 148 ? 39.444 54.054 12.207 1.00 12.44 179 LEU B C 1
ATOM 1149 O O . LEU A 1 148 ? 40.139 53.468 13.057 1.00 13.39 179 LEU B O 1
ATOM 1154 N N . THR A 1 149 ? 39.871 54.354 10.978 1.00 12.22 180 THR B N 1
ATOM 1155 C CA . THR A 1 149 ? 41.240 54.003 10.576 1.00 12.55 180 THR B CA 1
ATOM 1156 C C . THR A 1 149 ? 42.261 54.762 11.455 1.00 11.56 180 THR B C 1
ATOM 1157 O O . THR A 1 149 ? 43.301 54.152 11.841 1.00 12.46 180 THR B O 1
ATOM 1161 N N . SER A 1 150 ? 41.978 56.006 11.797 1.00 12.06 181 SER B N 1
ATOM 1162 C CA . SER A 1 150 ? 42.872 56.811 12.683 1.00 12.79 181 SER B CA 1
ATOM 1163 C C . SER A 1 150 ? 42.965 56.142 14.059 1.00 15.11 181 SER B C 1
ATOM 1164 O O . SER A 1 150 ? 44.082 56.013 14.618 1.00 15.32 181 SER B O 1
ATOM 1167 N N . LEU A 1 151 ? 41.838 55.734 14.606 1.00 13.88 182 LEU B N 1
ATOM 1168 C CA . LEU A 1 151 ? 41.827 55.086 15.924 1.00 15.71 182 LEU B CA 1
ATOM 1169 C C . LEU A 1 151 ? 42.649 53.796 15.862 1.00 14.79 182 LEU B C 1
ATOM 1170 O O . LEU A 1 151 ? 43.527 53.563 16.733 1.00 16.06 182 LEU B O 1
ATOM 1175 N N . LEU A 1 152 ? 42.399 52.948 14.885 1.00 12.71 183 LEU B N 1
ATOM 1176 C CA . LEU A 1 152 ? 43.072 51.642 14.777 1.00 13.82 183 LEU B CA 1
ATOM 1177 C C . LEU A 1 152 ? 44.565 51.833 14.472 1.00 13.54 183 LEU B C 1
ATOM 1178 O O . LEU A 1 152 ? 45.347 51.038 14.924 1.00 14.17 183 LEU B O 1
ATOM 1183 N N . SER A 1 153 ? 44.946 52.881 13.736 1.00 13.84 184 SER B N 1
ATOM 1184 C CA . SER A 1 153 ? 46.352 53.196 13.449 1.00 14.21 184 SER B CA 1
ATOM 1185 C C . SER A 1 153 ? 47.096 53.374 14.782 1.00 14.70 184 SER B C 1
ATOM 1186 O O . SER A 1 153 ? 48.136 52.746 14.971 1.00 15.98 184 SER B O 1
ATOM 1189 N N . GLY A 1 154 ? 46.561 54.198 15.657 1.00 14.96 185 GLY B N 1
ATOM 1190 C CA . GLY A 1 154 ? 47.191 54.442 16.967 1.00 15.03 185 GLY B CA 1
ATOM 1191 C C . GLY A 1 154 ? 47.212 53.171 17.803 1.00 15.77 185 GLY B C 1
ATOM 1192 O O . GLY A 1 154 ? 48.231 52.855 18.425 1.00 15.86 185 GLY B O 1
ATOM 1193 N N . VAL A 1 155 ? 46.143 52.401 17.807 1.00 14.43 186 VAL B N 1
ATOM 1194 C CA . VAL A 1 155 ? 46.083 51.120 18.569 1.00 15.55 186 VAL B CA 1
ATOM 1195 C C . VAL A 1 155 ? 47.168 50.144 18.117 1.00 14.49 186 VAL B C 1
ATOM 1196 O O . VAL A 1 155 ? 47.864 49.530 18.942 1.00 15.40 186 VAL B O 1
ATOM 1200 N N . MET A 1 156 ? 47.352 49.985 16.820 1.00 13.76 187 MET B N 1
ATOM 1201 C CA . MET A 1 156 ? 48.337 49.068 16.254 1.00 15.27 187 MET B CA 1
ATOM 1202 C C . MET A 1 156 ? 49.741 49.522 16.673 1.00 13.92 187 MET B C 1
ATOM 1203 O O . MET A 1 156 ? 50.523 48.686 17.119 1.00 13.23 187 MET B O 1
ATOM 1208 N N . VAL A 1 157 ? 50.031 50.793 16.533 1.00 13.96 188 VAL B N 1
ATOM 1209 C CA . VAL A 1 157 ? 51.374 51.290 16.929 1.00 14.38 188 VAL B CA 1
ATOM 1210 C C . VAL A 1 157 ? 51.640 51.003 18.413 1.00 15.39 188 VAL B C 1
ATOM 1211 O O . VAL A 1 157 ? 52.713 50.489 18.764 1.00 15.86 188 VAL B O 1
ATOM 1215 N N . ARG A 1 158 ? 50.708 51.355 19.274 1.00 16.11 189 ARG B N 1
ATOM 1216 C CA . ARG A 1 158 ? 50.891 51.139 20.734 1.00 16.60 189 ARG B CA 1
ATOM 1217 C C . ARG A 1 158 ? 51.055 49.669 21.049 1.00 16.89 189 ARG B C 1
ATOM 1218 O O . ARG A 1 158 ? 51.905 49.303 21.937 1.00 18.44 189 ARG B O 1
ATOM 1226 N N . ALA A 1 159 ? 50.294 48.796 20.392 1.00 15.48 190 ALA B N 1
ATOM 1227 C CA . ALA A 1 159 ? 50.352 47.354 20.658 1.00 14.75 190 ALA B CA 1
ATOM 1228 C C . ALA A 1 159 ? 51.689 46.777 20.215 1.00 15.89 190 ALA B C 1
ATOM 1229 O O . ALA A 1 159 ? 52.249 45.907 20.921 1.00 17.16 190 ALA B O 1
ATOM 1231 N N . TYR A 1 160 ? 52.209 47.210 19.073 1.00 15.66 191 TYR B N 1
ATOM 1232 C CA . TYR A 1 160 ? 53.511 46.716 18.583 1.00 15.73 191 TYR B CA 1
ATOM 1233 C C . TYR A 1 160 ? 54.622 47.172 19.514 1.00 15.67 191 TYR B C 1
ATOM 1234 O O . TYR A 1 160 ? 55.496 46.348 19.865 1.00 17.69 191 TYR B O 1
ATOM 1243 N N . GLN A 1 161 ? 54.616 48.449 19.891 1.00 16.46 192 GLN B N 1
ATOM 1244 C CA . GLN A 1 161 ? 55.816 49.080 20.522 1.00 16.63 192 GLN B CA 1
ATOM 1245 C C . GLN A 1 161 ? 55.801 48.909 22.043 1.00 20.02 192 GLN B C 1
ATOM 1246 O O . GLN A 1 161 ? 56.887 49.059 22.664 1.00 19.74 192 GLN B O 1
ATOM 1252 N N . GLY A 1 162 ? 54.645 48.595 22.616 1.00 20.10 193 GLY B N 1
ATOM 1253 C CA . GLY A 1 162 ? 54.533 48.386 24.082 1.00 22.28 193 GLY B CA 1
ATOM 1254 C C . GLY A 1 162 ? 54.883 49.632 24.873 1.00 23.35 193 GLY B C 1
ATOM 1255 O O . GLY A 1 162 ? 54.912 50.754 24.346 1.00 26.13 193 GLY B O 1
ATOM 1256 N N . SER A 1 163 ? 55.214 49.453 26.152 1.00 29.19 194 SER B N 1
ATOM 1257 C CA . SER A 1 163 ? 55.616 50.586 27.025 1.00 32.09 194 SER B CA 1
ATOM 1258 C C . SER A 1 163 ? 57.100 50.918 26.813 1.00 29.53 194 SER B C 1
ATOM 1259 O O . SER A 1 163 ? 57.489 52.021 27.163 1.00 31.53 194 SER B O 1
ATOM 1262 N N . ASN A 1 164 ? 57.858 50.049 26.142 1.00 27.22 195 ASN B N 1
ATOM 1263 C CA . ASN A 1 164 ? 59.310 50.269 25.949 1.00 25.83 195 ASN B CA 1
ATOM 1264 C C . ASN A 1 164 ? 59.773 49.579 24.668 1.00 21.88 195 ASN B C 1
ATOM 1265 O O . ASN A 1 164 ? 59.674 48.333 24.563 1.00 21.68 195 ASN B O 1
ATOM 1270 N N . LEU A 1 165 ? 60.264 50.380 23.730 1.00 21.04 196 LEU B N 1
ATOM 1271 C CA . LEU A 1 165 ? 60.762 49.874 22.427 1.00 22.28 196 LEU B CA 1
ATOM 1272 C C . LEU A 1 165 ? 61.977 48.967 22.606 1.00 21.93 196 LEU B C 1
ATOM 1273 O O . LEU A 1 165 ? 62.266 48.220 21.677 1.00 20.01 196 LEU B O 1
ATOM 1278 N N . ALA A 1 166 ? 62.645 48.968 23.778 1.00 20.85 197 ALA B N 1
ATOM 1279 C CA . ALA A 1 166 ? 63.804 48.097 24.016 1.00 23.70 197 ALA B CA 1
ATOM 1280 C C . ALA A 1 166 ? 63.340 46.734 24.571 1.00 22.25 197 ALA B C 1
ATOM 1281 O O . ALA A 1 166 ? 64.149 45.774 24.618 1.00 22.71 197 ALA B O 1
ATOM 1283 N N . ALA A 1 167 ? 62.060 46.580 24.905 1.00 21.93 198 ALA B N 1
ATOM 1284 C CA . ALA A 1 167 ? 61.586 45.292 25.444 1.00 19.58 198 ALA B CA 1
ATOM 1285 C C . ALA A 1 167 ? 61.786 44.223 24.404 1.00 22.30 198 ALA B C 1
ATOM 1286 O O . ALA A 1 167 ? 61.530 44.452 23.208 1.00 21.12 198 ALA B O 1
ATOM 1288 N N . PRO A 1 168 ? 62.180 43.007 24.812 1.00 22.58 199 PRO B N 1
ATOM 1289 C CA . PRO A 1 168 ? 62.385 41.939 23.865 1.00 21.84 199 PRO B CA 1
ATOM 1290 C C . PRO A 1 168 ? 61.101 41.429 23.205 1.00 22.63 199 PRO B C 1
ATOM 1291 O O . PRO A 1 168 ? 61.237 40.691 22.294 1.00 25.66 199 PRO B O 1
ATOM 1295 N N . ASP A 1 169 ? 59.917 41.804 23.692 1.00 19.50 200 ASP B N 1
ATOM 1296 C CA . ASP A 1 169 ? 58.674 41.380 23.023 1.00 21.24 200 ASP B CA 1
ATOM 1297 C C . ASP A 1 169 ? 58.029 42.586 22.309 1.00 19.91 200 ASP B C 1
ATOM 1298 O O . ASP A 1 169 ? 56.836 42.484 21.986 1.00 20.68 200 ASP B O 1
ATOM 1303 N N . SER A 1 170 ? 58.754 43.678 22.129 1.00 16.67 201 SER B N 1
ATOM 1304 C CA . SER A 1 170 ? 58.313 44.872 21.363 1.00 17.68 201 SER B CA 1
ATOM 1305 C C . SER A 1 170 ? 58.958 44.813 19.986 1.00 17.15 201 SER B C 1
ATOM 1306 O O . SER A 1 170 ? 60.098 44.336 19.845 1.00 17.96 201 SER B O 1
ATOM 1309 N N . ILE A 1 171 ? 58.313 45.449 19.004 1.00 15.79 202 ILE B N 1
ATOM 1310 C CA . ILE A 1 171 ? 58.915 45.788 17.697 1.00 15.57 202 ILE B CA 1
ATOM 1311 C C . ILE A 1 171 ? 58.559 47.237 17.417 1.00 14.61 202 ILE B C 1
ATOM 1312 O O . ILE A 1 171 ? 57.494 47.753 17.878 1.00 15.63 202 ILE B O 1
ATOM 1317 N N . MET A 1 172 ? 59.353 47.877 16.582 1.00 13.77 203 MET B N 1
ATOM 1318 C CA . MET A 1 172 ? 59.057 49.243 16.122 1.00 13.07 203 MET B CA 1
ATOM 1319 C C . MET A 1 172 ? 58.054 49.174 14.965 1.00 13.20 203 MET B C 1
ATOM 1320 O O . MET A 1 172 ? 58.140 48.274 14.122 1.00 13.98 203 MET B O 1
ATOM 1325 N N . ALA A 1 173 ? 57.104 50.092 14.966 1.00 13.22 204 ALA B N 1
ATOM 1326 C CA . ALA A 1 173 ? 56.092 50.216 13.889 1.00 13.46 204 ALA B CA 1
ATOM 1327 C C . ALA A 1 173 ? 56.681 51.196 12.857 1.00 13.85 204 ALA B C 1
ATOM 1328 O O . ALA A 1 173 ? 57.096 52.305 13.227 1.00 15.87 204 ALA B O 1
ATOM 1330 N N . ALA A 1 174 ? 56.691 50.815 11.598 1.00 13.42 205 ALA B N 1
ATOM 1331 C CA . ALA A 1 174 ? 56.952 51.695 10.457 1.00 13.69 205 ALA B CA 1
ATOM 1332 C C . ALA A 1 174 ? 55.597 51.856 9.730 1.00 13.23 205 ALA B C 1
ATOM 1333 O O . ALA A 1 174 ? 55.263 51.028 8.923 1.00 13.71 205 ALA B O 1
ATOM 1335 N N . VAL A 1 175 ? 54.882 52.905 10.097 1.00 12.46 206 VAL B N 1
ATOM 1336 C CA . VAL A 1 175 ? 53.528 53.196 9.553 1.00 12.28 206 VAL B CA 1
ATOM 1337 C C . VAL A 1 175 ? 53.682 53.439 8.046 1.00 12.69 206 VAL B C 1
ATOM 1338 O O . VAL A 1 175 ? 54.660 54.055 7.582 1.00 13.31 206 VAL B O 1
ATOM 1342 N N . LYS A 1 176 ? 52.695 52.962 7.283 1.00 12.04 207 LYS B N 1
ATOM 1343 C CA . LYS A 1 176 ? 52.797 53.045 5.790 1.00 12.64 207 LYS B CA 1
ATOM 1344 C C . LYS A 1 176 ? 51.375 53.262 5.241 1.00 12.96 207 LYS B C 1
ATOM 1345 O O . LYS A 1 176 ? 50.410 53.022 5.964 1.00 11.89 207 LYS B O 1
ATOM 1351 N N . HIS A 1 177 ? 51.234 53.726 4.007 1.00 12.20 208 HIS B N 1
ATOM 1352 C CA . HIS A 1 177 ? 52.255 54.153 3.063 1.00 12.01 208 HIS B CA 1
ATOM 1353 C C . HIS A 1 177 ? 52.127 55.675 2.939 1.00 13.01 208 HIS B C 1
ATOM 1354 O O . HIS A 1 177 ? 51.112 56.150 2.433 1.00 13.52 208 HIS B O 1
ATOM 1361 N N . PHE A 1 178 ? 53.092 56.443 3.436 1.00 12.21 209 PHE B N 1
ATOM 1362 C CA . PHE A 1 178 ? 52.936 57.912 3.564 1.00 12.10 209 PHE B CA 1
ATOM 1363 C C . PHE A 1 178 ? 53.248 58.496 2.199 1.00 11.90 209 PHE B C 1
ATOM 1364 O O . PHE A 1 178 ? 54.429 58.493 1.795 1.00 12.99 209 PHE B O 1
ATOM 1372 N N . ALA A 1 179 ? 52.246 58.994 1.429 1.00 11.44 210 ALA B N 1
ATOM 1373 C CA . ALA A 1 179 ? 50.851 59.124 1.831 1.00 11.35 210 ALA B CA 1
ATOM 1374 C C . ALA A 1 179 ? 49.955 58.984 0.601 1.00 11.17 210 ALA B C 1
ATOM 1375 O O . ALA A 1 179 ? 50.390 59.234 -0.516 1.00 12.28 210 ALA B O 1
ATOM 1377 N N . LEU A 1 180 ? 48.672 58.705 0.897 1.00 12.32 211 LEU B N 1
ATOM 1378 C CA . LEU A 1 180 ? 47.527 58.801 -0.038 1.00 11.75 211 LEU B CA 1
ATOM 1379 C C . LEU A 1 180 ? 47.500 57.633 -1.027 1.00 12.85 211 LEU B C 1
ATOM 1380 O O . LEU A 1 180 ? 46.757 57.705 -2.017 1.00 13.14 211 LEU B O 1
ATOM 1385 N N . TYR A 1 181 ? 48.281 56.594 -0.774 1.00 13.12 212 TYR B N 1
ATOM 1386 C CA . TYR A 1 181 ? 48.541 55.515 -1.746 1.00 12.70 212 TYR B CA 1
ATOM 1387 C C . TYR A 1 181 ? 47.235 54.846 -2.211 1.00 11.34 212 TYR B C 1
ATOM 1388 O O . TYR A 1 181 ? 47.119 54.462 -3.378 1.00 12.90 212 TYR B O 1
ATOM 1397 N N . GLY A 1 182 ? 46.268 54.752 -1.341 1.00 11.19 213 GLY B N 1
ATOM 1398 C CA . GLY A 1 182 ? 44.994 54.070 -1.646 1.00 11.93 213 GLY B CA 1
ATOM 1399 C C . GLY A 1 182 ? 44.047 54.883 -2.505 1.00 13.87 213 GLY B C 1
ATOM 1400 O O . GLY A 1 182 ? 42.951 54.380 -2.838 1.00 13.13 213 GLY B O 1
ATOM 1401 N N . ALA A 1 183 ? 44.386 56.150 -2.836 1.00 12.89 214 ALA B N 1
ATOM 1402 C CA . ALA A 1 183 ? 43.566 56.966 -3.762 1.00 12.83 214 ALA B CA 1
ATOM 1403 C C . ALA A 1 183 ? 44.013 56.848 -5.217 1.00 12.90 214 ALA B C 1
ATOM 1404 O O . ALA A 1 183 ? 43.610 57.692 -6.063 1.00 13.92 214 ALA B O 1
ATOM 1406 N N . ALA A 1 184 ? 44.817 55.839 -5.539 1.00 12.44 215 ALA B N 1
ATOM 1407 C CA . ALA A 1 184 ? 45.298 55.624 -6.906 1.00 14.31 215 ALA B CA 1
ATOM 1408 C C . ALA A 1 184 ? 44.169 55.782 -7.922 1.00 14.46 215 ALA B C 1
ATOM 1409 O O . ALA A 1 184 ? 43.125 55.100 -7.816 1.00 13.75 215 ALA B O 1
ATOM 1411 N N . GLU A 1 185 ? 44.394 56.568 -8.962 1.00 13.60 216 GLU B N 1
ATOM 1412 C CA . GLU A 1 185 ? 43.377 56.780 -9.999 1.00 13.45 216 GLU B CA 1
ATOM 1413 C C . GLU A 1 185 ? 43.086 55.440 -10.674 1.00 13.11 216 GLU B C 1
ATOM 1414 O O . GLU A 1 185 ? 44.010 54.631 -10.959 1.00 13.10 216 GLU B O 1
ATOM 1420 N N . GLY A 1 186 ? 41.808 55.195 -10.919 1.00 12.43 217 GLY B N 1
ATOM 1421 C CA . GLY A 1 186 ? 41.396 53.955 -11.599 1.00 12.50 217 GLY B CA 1
ATOM 1422 C C . GLY A 1 186 ? 41.484 52.733 -10.694 1.00 12.65 217 GLY B C 1
ATOM 1423 O O . GLY A 1 186 ? 41.226 51.610 -11.150 1.00 12.54 217 GLY B O 1
ATOM 1424 N N . GLY A 1 187 ? 41.866 52.899 -9.442 1.00 12.49 218 GLY B N 1
ATOM 1425 C CA . GLY A 1 187 ? 42.187 51.760 -8.574 1.00 13.52 218 GLY B CA 1
ATOM 1426 C C . GLY A 1 187 ? 43.376 50.943 -9.056 1.00 13.22 218 GLY B C 1
ATOM 1427 O O . GLY A 1 187 ? 43.625 49.866 -8.546 1.00 12.63 218 GLY B O 1
ATOM 1428 N N . ARG A 1 188 ? 44.173 51.475 -9.979 1.00 12.11 219 ARG B N 1
ATOM 1429 C CA . ARG A 1 188 ? 45.358 50.789 -10.513 1.00 12.30 219 ARG B CA 1
ATOM 1430 C C . ARG A 1 188 ? 46.493 51.018 -9.535 1.00 13.03 219 ARG B C 1
ATOM 1431 O O . ARG A 1 188 ? 46.817 52.153 -9.178 1.00 12.25 219 ARG B O 1
ATOM 1439 N N . ASP A 1 189 ? 47.139 49.942 -9.109 1.00 12.15 220 ASP B N 1
ATOM 1440 C CA . ASP A 1 189 ? 48.208 50.110 -8.112 1.00 13.02 220 ASP B CA 1
ATOM 1441 C C . ASP A 1 189 ? 49.306 51.024 -8.679 1.00 12.02 220 ASP B C 1
ATOM 1442 O O . ASP A 1 189 ? 49.581 51.064 -9.906 1.00 12.31 220 ASP B O 1
ATOM 1447 N N . TYR A 1 190 ? 49.911 51.784 -7.776 1.00 11.73 221 TYR B N 1
ATOM 1448 C CA . TYR A 1 190 ? 51.038 52.692 -8.047 1.00 12.36 221 TYR B CA 1
ATOM 1449 C C . TYR A 1 190 ? 50.594 53.924 -8.836 1.00 12.38 221 TYR B C 1
ATOM 1450 O O . TYR A 1 190 ? 51.436 54.801 -9.084 1.00 13.93 221 TYR B O 1
ATOM 1459 N N . ASN A 1 191 ? 49.307 54.064 -9.120 1.00 11.80 222 ASN B N 1
ATOM 1460 C CA . ASN A 1 191 ? 48.910 55.123 -10.072 1.00 11.70 222 ASN B CA 1
ATOM 1461 C C . ASN A 1 191 ? 48.764 56.459 -9.344 1.00 12.11 222 ASN B C 1
ATOM 1462 O O . ASN A 1 191 ? 48.676 56.560 -8.095 1.00 12.66 222 ASN B O 1
ATOM 1467 N N . THR A 1 192 ? 48.783 57.474 -10.174 1.00 11.45 223 THR B N 1
ATOM 1468 C CA . THR A 1 192 ? 48.594 58.885 -9.824 1.00 11.97 223 THR B CA 1
ATOM 1469 C C . THR A 1 192 ? 47.547 59.119 -8.744 1.00 12.40 223 THR B C 1
ATOM 1470 O O . THR A 1 192 ? 46.437 58.594 -8.834 1.00 12.84 223 THR B O 1
ATOM 1474 N N . VAL A 1 193 ? 47.880 59.988 -7.789 1.00 11.47 224 VAL B N 1
ATOM 1475 C CA . VAL A 1 193 ? 46.930 60.468 -6.786 1.00 12.64 224 VAL B CA 1
ATOM 1476 C C . VAL A 1 193 ? 46.846 61.956 -6.907 1.00 13.45 224 VAL B C 1
ATOM 1477 O O . VAL A 1 193 ? 47.887 62.655 -6.892 1.00 12.88 224 VAL B O 1
ATOM 1481 N N . ASP A 1 194 ? 45.625 62.431 -7.067 1.00 14.51 225 ASP B N 1
ATOM 1482 C CA . ASP A 1 194 ? 45.418 63.879 -7.270 1.00 14.21 225 ASP B CA 1
ATOM 1483 C C . ASP A 1 194 ? 44.229 64.272 -6.426 1.00 14.40 225 ASP B C 1
ATOM 1484 O O . ASP A 1 194 ? 43.163 63.658 -6.615 1.00 15.90 225 ASP B O 1
ATOM 1489 N N . MET A 1 195 ? 44.397 65.196 -5.479 1.00 13.68 226 MET B N 1
ATOM 1490 C CA . MET A 1 195 ? 43.276 65.573 -4.620 1.00 15.16 226 MET B CA 1
ATOM 1491 C C . MET A 1 195 ? 43.527 66.957 -4.027 1.00 14.17 226 MET B C 1
ATOM 1492 O O . MET A 1 195 ? 44.645 67.425 -3.981 1.00 14.38 226 MET B O 1
ATOM 1497 N N . SER A 1 196 ? 42.445 67.586 -3.610 1.00 14.58 227 SER B N 1
ATOM 1498 C CA . SER A 1 196 ? 42.517 68.916 -2.975 1.00 14.38 227 SER B CA 1
ATOM 1499 C C . SER A 1 196 ? 43.218 68.830 -1.622 1.00 15.41 227 SER B C 1
ATOM 1500 O O . SER A 1 196 ? 43.175 67.778 -0.927 1.00 14.06 227 SER B O 1
ATOM 1503 N N . LEU A 1 197 ? 43.730 69.956 -1.181 1.00 15.07 228 LEU B N 1
ATOM 1504 C CA . LEU A 1 197 ? 44.336 69.976 0.154 1.00 16.37 228 LEU B CA 1
ATOM 1505 C C . LEU A 1 197 ? 43.283 69.805 1.227 1.00 15.59 228 LEU B C 1
ATOM 1506 O O . LEU A 1 197 ? 43.544 69.106 2.218 1.00 14.34 228 LEU B O 1
ATOM 1511 N N . PRO A 1 198 ? 42.077 70.432 1.170 1.00 16.72 229 PRO B N 1
ATOM 1512 C CA . PRO A 1 198 ? 41.120 70.165 2.229 1.00 16.50 229 PRO B CA 1
ATOM 1513 C C . PRO A 1 198 ? 40.770 68.678 2.354 1.00 15.66 229 PRO B C 1
ATOM 1514 O O . PRO A 1 198 ? 40.613 68.192 3.471 1.00 16.75 229 PRO B O 1
ATOM 1518 N N . ARG A 1 199 ? 40.620 67.975 1.236 1.00 14.55 230 ARG B N 1
ATOM 1519 C CA . ARG A 1 199 ? 40.290 66.517 1.292 1.00 16.05 230 ARG B CA 1
ATOM 1520 C C . ARG A 1 199 ? 41.481 65.760 1.913 1.00 13.26 230 ARG B C 1
ATOM 1521 O O . ARG A 1 199 ? 41.311 64.834 2.741 1.00 14.04 230 ARG B O 1
ATOM 1529 N N . MET A 1 200 ? 42.670 66.112 1.476 1.00 14.26 231 MET B N 1
ATOM 1530 C CA . MET A 1 200 ? 43.896 65.466 1.980 1.00 13.34 231 MET B CA 1
ATOM 1531 C C . MET A 1 200 ? 43.959 65.614 3.504 1.00 14.16 231 MET B C 1
ATOM 1532 O O . MET A 1 200 ? 44.135 64.621 4.254 1.00 14.59 231 MET B O 1
ATOM 1537 N N . PHE A 1 201 ? 43.802 66.845 4.003 1.00 13.86 232 PHE B N 1
ATOM 1538 C CA . PHE A 1 201 ? 43.957 67.121 5.440 1.00 14.36 232 PHE B CA 1
ATOM 1539 C C . PHE A 1 201 ? 42.821 66.537 6.269 1.00 14.58 232 PHE B C 1
ATOM 1540 O O . PHE A 1 201 ? 43.067 66.015 7.371 1.00 16.52 232 PHE B O 1
ATOM 1548 N N . GLN A 1 202 ? 41.587 66.649 5.794 1.00 14.32 233 GLN B N 1
ATOM 1549 C CA . GLN A 1 202 ? 40.422 66.206 6.576 1.00 16.11 233 GLN B CA 1
ATOM 1550 C C . GLN A 1 202 ? 40.318 64.681 6.573 1.00 14.24 233 GLN B C 1
ATOM 1551 O O . GLN A 1 202 ? 40.010 64.092 7.629 1.00 15.06 233 GLN B O 1
ATOM 1557 N N . ASP A 1 203 ? 40.544 64.050 5.417 1.00 13.44 234 ASP B N 1
ATOM 1558 C CA . ASP A 1 203 ? 40.127 62.635 5.265 1.00 15.11 234 ASP B CA 1
ATOM 1559 C C . ASP A 1 203 ? 41.316 61.671 5.136 1.00 14.35 234 ASP B C 1
ATOM 1560 O O . ASP A 1 203 ? 41.180 60.530 5.602 1.00 14.77 234 ASP B O 1
ATOM 1565 N N . TYR A 1 204 ? 42.409 62.039 4.486 1.00 13.58 235 TYR B N 1
ATOM 1566 C CA . TYR A 1 204 ? 43.425 61.027 4.089 1.00 14.02 235 TYR B CA 1
ATOM 1567 C C . TYR A 1 204 ? 44.646 61.082 4.992 1.00 15.37 235 TYR B C 1
ATOM 1568 O O . TYR A 1 204 ? 45.194 60.009 5.250 1.00 17.12 235 TYR B O 1
ATOM 1577 N N . LEU A 1 205 ? 45.049 62.244 5.487 1.00 13.85 236 LEU B N 1
ATOM 1578 C CA . LEU A 1 205 ? 46.281 62.344 6.302 1.00 13.63 236 LEU B CA 1
ATOM 1579 C C . LEU A 1 205 ? 46.085 61.944 7.768 1.00 13.95 236 LEU B C 1
ATOM 1580 O O . LEU A 1 205 ? 47.056 61.508 8.371 1.00 15.20 236 LEU B O 1
ATOM 1585 N N . PRO A 1 206 ? 44.918 62.114 8.434 1.00 14.74 237 PRO B N 1
ATOM 1586 C CA . PRO A 1 206 ? 44.815 61.844 9.866 1.00 13.71 237 PRO B CA 1
ATOM 1587 C C . PRO A 1 206 ? 45.308 60.484 10.355 1.00 14.34 237 PRO B C 1
ATOM 1588 O O . PRO A 1 206 ? 45.896 60.439 11.461 1.00 15.53 237 PRO B O 1
ATOM 1592 N N . PRO A 1 207 ? 45.154 59.353 9.623 1.00 14.70 238 PRO B N 1
ATOM 1593 C CA . PRO A 1 207 ? 45.687 58.091 10.142 1.00 13.60 238 PRO B CA 1
ATOM 1594 C C . PRO A 1 207 ? 47.214 58.052 10.300 1.00 13.26 238 PRO B C 1
ATOM 1595 O O . PRO A 1 207 ? 47.704 57.461 11.256 1.00 13.88 238 PRO B O 1
ATOM 1599 N N . TYR A 1 208 ? 47.907 58.736 9.410 1.00 13.31 239 TYR B N 1
ATOM 1600 C CA . TYR A 1 208 ? 49.386 58.782 9.527 1.00 13.18 239 TYR B CA 1
ATOM 1601 C C . TYR A 1 208 ? 49.759 59.641 10.724 1.00 14.18 239 TYR B C 1
ATOM 1602 O O . TYR A 1 208 ? 50.651 59.238 11.488 1.00 14.53 239 TYR B O 1
ATOM 1611 N N . LYS A 1 209 ? 49.070 60.765 10.911 1.00 15.28 240 LYS B N 1
ATOM 1612 C CA . LYS A 1 209 ? 49.316 61.608 12.088 1.00 16.46 240 LYS B CA 1
ATOM 1613 C C . LYS A 1 209 ? 49.001 60.840 13.371 1.00 17.98 240 LYS B C 1
ATOM 1614 O O . LYS A 1 209 ? 49.716 61.020 14.382 1.00 17.75 240 LYS B O 1
ATOM 1620 N N . ALA A 1 210 ? 47.936 60.036 13.402 1.00 14.61 241 ALA B N 1
ATOM 1621 C CA . ALA A 1 210 ? 47.593 59.244 14.598 1.00 15.71 241 ALA B CA 1
ATOM 1622 C C . ALA A 1 210 ? 48.742 58.293 14.931 1.00 15.54 241 ALA B C 1
ATOM 1623 O O . ALA A 1 210 ? 49.041 58.075 16.145 1.00 16.48 241 ALA B O 1
ATOM 1625 N N . ALA A 1 211 ? 49.371 57.697 13.914 1.00 15.85 242 ALA B N 1
ATOM 1626 C CA . ALA A 1 211 ? 50.493 56.780 14.149 1.00 15.72 242 ALA B CA 1
ATOM 1627 C C . ALA A 1 211 ? 51.673 57.584 14.746 1.00 15.88 242 ALA B C 1
ATOM 1628 O O . ALA A 1 211 ? 52.295 57.116 15.695 1.00 16.80 242 ALA B O 1
ATOM 1630 N N . VAL A 1 212 ? 51.985 58.727 14.155 1.00 15.94 243 VAL B N 1
ATOM 1631 C CA . VAL A 1 212 ? 53.091 59.611 14.635 1.00 15.90 243 VAL B CA 1
ATOM 1632 C C . VAL A 1 212 ? 52.803 59.999 16.093 1.00 17.19 243 VAL B C 1
ATOM 1633 O O . VAL A 1 212 ? 53.706 59.861 16.993 1.00 19.06 243 VAL B O 1
ATOM 1637 N N . ASP A 1 213 ? 51.557 60.382 16.389 1.00 16.34 244 ASP B N 1
ATOM 1638 C CA . ASP A 1 213 ? 51.209 60.845 17.758 1.00 18.52 244 ASP B CA 1
ATOM 1639 C C . ASP A 1 213 ? 51.198 59.672 18.744 1.00 19.05 244 ASP B C 1
ATOM 1640 O O . ASP A 1 213 ? 51.446 59.928 19.945 1.00 19.71 244 ASP B O 1
ATOM 1645 N N . ALA A 1 214 ? 51.012 58.424 18.271 1.00 17.57 245 ALA B N 1
ATOM 1646 C CA . ALA A 1 214 ? 51.077 57.232 19.148 1.00 17.47 245 ALA B CA 1
ATOM 1647 C C . ALA A 1 214 ? 52.539 56.851 19.399 1.00 18.81 245 ALA B C 1
ATOM 1648 O O . ALA A 1 214 ? 52.754 55.882 20.131 1.00 20.48 245 ALA B O 1
ATOM 1650 N N . GLY A 1 215 ? 53.484 57.538 18.746 1.00 16.34 246 GLY B N 1
ATOM 1651 C CA . GLY A 1 215 ? 54.930 57.335 18.946 1.00 17.03 246 GLY B CA 1
ATOM 1652 C C . GLY A 1 215 ? 55.541 56.382 17.938 1.00 16.66 246 GLY B C 1
ATOM 1653 O O . GLY A 1 215 ? 56.618 55.842 18.203 1.00 17.29 246 GLY B O 1
ATOM 1654 N N . ALA A 1 216 ? 54.947 56.181 16.749 1.00 15.08 247 ALA B N 1
ATOM 1655 C CA . ALA A 1 216 ? 55.572 55.281 15.765 1.00 15.76 247 ALA B CA 1
ATOM 1656 C C . ALA A 1 216 ? 57.038 55.695 15.567 1.00 14.45 247 ALA B C 1
ATOM 1657 O O . ALA A 1 216 ? 57.304 56.897 15.361 1.00 14.51 247 ALA B O 1
ATOM 1659 N N . GLY A 1 217 ? 57.946 54.717 15.546 1.00 15.72 248 GLY B N 1
ATOM 1660 C CA . GLY A 1 217 ? 59.386 55.000 15.366 1.00 15.93 248 GLY B CA 1
ATOM 1661 C C . GLY A 1 217 ? 59.758 55.252 13.923 1.00 15.48 248 GLY B C 1
ATOM 1662 O O . GLY A 1 217 ? 60.817 55.892 13.677 1.00 16.13 248 GLY B O 1
ATOM 1663 N N . ALA A 1 218 ? 58.938 54.818 12.970 1.00 14.23 249 ALA B N 1
ATOM 1664 C CA . ALA A 1 218 ? 59.328 54.945 11.558 1.00 12.44 249 ALA B CA 1
ATOM 1665 C C . ALA A 1 218 ? 58.109 55.204 10.673 1.00 12.25 249 ALA B C 1
ATOM 1666 O O . ALA A 1 218 ? 56.984 54.925 11.066 1.00 14.19 249 ALA B O 1
ATOM 1668 N N . VAL A 1 219 ? 58.398 55.809 9.530 1.00 13.23 250 VAL B N 1
ATOM 1669 C CA . VAL A 1 219 ? 57.378 56.037 8.484 1.00 14.28 250 VAL B CA 1
ATOM 1670 C C . VAL A 1 219 ? 57.914 55.493 7.153 1.00 15.56 250 VAL B C 1
ATOM 1671 O O . VAL A 1 219 ? 59.028 55.852 6.754 1.00 15.35 250 VAL B O 1
ATOM 1675 N N . MET A 1 220 ? 57.142 54.639 6.469 1.00 14.53 251 MET B N 1
ATOM 1676 C CA . MET A 1 220 ? 57.500 54.124 5.137 1.00 14.92 251 MET B CA 1
ATOM 1677 C C . MET A 1 220 ? 56.796 54.992 4.087 1.00 15.01 251 MET B C 1
ATOM 1678 O O . MET A 1 220 ? 55.573 55.143 4.151 1.00 13.33 251 MET B O 1
ATOM 1683 N N . VAL A 1 221 ? 57.584 55.576 3.210 1.00 13.87 252 VAL B N 1
ATOM 1684 C CA . VAL A 1 221 ? 57.118 56.515 2.166 1.00 14.58 252 VAL B CA 1
ATOM 1685 C C . VAL A 1 221 ? 56.469 55.724 1.028 1.00 15.22 252 VAL B C 1
ATOM 1686 O O . VAL A 1 221 ? 56.908 54.631 0.704 1.00 15.19 252 VAL B O 1
ATOM 1690 N N . SER A 1 222 ? 55.430 56.286 0.438 1.00 13.24 253 SER B N 1
ATOM 1691 C CA . SER A 1 222 ? 54.656 55.613 -0.624 1.00 12.74 253 SER B CA 1
ATOM 1692 C C . SER A 1 222 ? 55.303 55.712 -2.001 1.00 13.58 253 SER B C 1
ATOM 1693 O O . SER A 1 222 ? 56.265 56.478 -2.229 1.00 14.62 253 SER B O 1
ATOM 1696 N N . LEU A 1 223 ? 54.748 54.955 -2.939 1.00 12.55 254 LEU B N 1
ATOM 1697 C CA . LEU A 1 223 ? 55.278 54.856 -4.311 1.00 13.75 254 LEU B CA 1
ATOM 1698 C C . LEU A 1 223 ? 54.599 55.815 -5.282 1.00 13.55 254 LEU B C 1
ATOM 1699 O O . LEU A 1 223 ? 55.111 55.922 -6.399 1.00 15.74 254 LEU B O 1
ATOM 1704 N N . ASN A 1 224 ? 53.487 56.419 -4.896 1.00 12.47 255 ASN B N 1
ATOM 1705 C CA . ASN A 1 224 ? 52.667 57.233 -5.820 1.00 11.93 255 ASN B CA 1
ATOM 1706 C C . ASN A 1 224 ? 53.105 58.715 -5.854 1.00 12.48 255 ASN B C 1
ATOM 1707 O O . ASN A 1 224 ? 53.760 59.221 -4.897 1.00 13.34 255 ASN B O 1
ATOM 1712 N N . THR A 1 225 ? 52.723 59.398 -6.942 1.00 12.08 256 THR B N 1
ATOM 1713 C CA . THR A 1 225 ? 52.707 60.876 -6.962 1.00 12.96 256 THR B CA 1
ATOM 1714 C C . THR A 1 225 ? 51.596 61.383 -6.055 1.00 13.86 256 THR B C 1
ATOM 1715 O O . THR A 1 225 ? 50.509 60.719 -5.923 1.00 13.89 256 THR B O 1
ATOM 1719 N N . ILE A 1 226 ? 51.808 62.558 -5.502 1.00 12.19 257 ILE B N 1
ATOM 1720 C CA . ILE A 1 226 ? 50.776 63.356 -4.791 1.00 13.21 257 ILE B CA 1
ATOM 1721 C C . ILE A 1 226 ? 50.730 64.680 -5.539 1.00 12.67 257 ILE B C 1
ATOM 1722 O O . ILE A 1 226 ? 51.743 65.406 -5.519 1.00 12.91 257 ILE B O 1
ATOM 1727 N N . ASN A 1 227 ? 49.655 64.922 -6.274 1.00 13.55 258 ASN B N 1
ATOM 1728 C CA . ASN A 1 227 ? 49.503 66.194 -7.015 1.00 13.27 258 ASN B CA 1
ATOM 1729 C C . ASN A 1 227 ? 50.752 66.437 -7.877 1.00 14.36 258 ASN B C 1
ATOM 1730 O O . ASN A 1 227 ? 51.277 67.575 -7.963 1.00 14.34 258 ASN B O 1
ATOM 1735 N N . GLY A 1 228 ? 51.248 65.402 -8.538 1.00 13.20 259 GLY B N 1
ATOM 1736 C CA . GLY A 1 228 ? 52.352 65.484 -9.473 1.00 13.74 259 GLY B CA 1
ATOM 1737 C C . GLY A 1 228 ? 53.712 65.165 -8.910 1.00 13.14 259 GLY B C 1
ATOM 1738 O O . GLY A 1 228 ? 54.631 64.957 -9.732 1.00 13.78 259 GLY B O 1
ATOM 1739 N N . VAL A 1 229 ? 53.864 65.159 -7.598 1.00 12.60 260 VAL B N 1
ATOM 1740 C CA . VAL A 1 229 ? 55.202 64.963 -6.977 1.00 14.08 260 VAL B CA 1
ATOM 1741 C C . VAL A 1 229 ? 55.226 63.613 -6.285 1.00 12.83 260 VAL B C 1
ATOM 1742 O O . VAL A 1 229 ? 54.568 63.435 -5.284 1.00 12.41 260 VAL B O 1
ATOM 1746 N N . PRO A 1 230 ? 56.061 62.675 -6.761 1.00 13.43 261 PRO B N 1
ATOM 1747 C CA . PRO A 1 230 ? 56.270 61.420 -6.035 1.00 14.53 261 PRO B CA 1
ATOM 1748 C C . PRO A 1 230 ? 56.543 61.685 -4.554 1.00 14.14 261 PRO B C 1
ATOM 1749 O O . PRO A 1 230 ? 57.358 62.557 -4.198 1.00 13.06 261 PRO B O 1
ATOM 1753 N N . ALA A 1 231 ? 55.932 60.901 -3.677 1.00 13.98 262 ALA B N 1
ATOM 1754 C CA . ALA A 1 231 ? 56.125 61.027 -2.231 1.00 15.04 262 ALA B CA 1
ATOM 1755 C C . ALA A 1 231 ? 57.632 61.003 -1.894 1.00 13.91 262 ALA B C 1
ATOM 1756 O O . ALA A 1 231 ? 58.056 61.758 -1.016 1.00 14.88 262 ALA B O 1
ATOM 1758 N N . THR A 1 232 ? 58.365 60.151 -2.579 1.00 13.80 263 THR B N 1
ATOM 1759 C CA . THR A 1 232 ? 59.812 59.935 -2.317 1.00 15.43 263 THR B CA 1
ATOM 1760 C C . THR A 1 232 ? 60.591 61.219 -2.576 1.00 16.09 263 THR B C 1
ATOM 1761 O O . THR A 1 232 ? 61.698 61.349 -1.999 1.00 15.77 263 THR B O 1
ATOM 1765 N N . ALA A 1 233 ? 60.091 62.139 -3.418 1.00 13.78 264 ALA B N 1
ATOM 1766 C CA . ALA A 1 233 ? 60.785 63.415 -3.722 1.00 15.51 264 ALA B CA 1
ATOM 1767 C C . ALA A 1 233 ? 60.024 64.620 -3.190 1.00 14.07 264 ALA B C 1
ATOM 1768 O O . ALA A 1 233 ? 60.263 65.736 -3.685 1.00 16.20 264 ALA B O 1
ATOM 1770 N N . ASN A 1 234 ? 59.107 64.415 -2.265 1.00 13.95 265 ASN B N 1
ATOM 1771 C CA . ASN A 1 234 ? 58.121 65.446 -1.882 1.00 13.69 265 ASN B CA 1
ATOM 1772 C C . ASN A 1 234 ? 58.550 66.103 -0.578 1.00 14.45 265 ASN B C 1
ATOM 1773 O O . ASN A 1 234 ? 58.227 65.591 0.512 1.00 14.55 265 ASN B O 1
ATOM 1778 N N . ARG A 1 235 ? 59.321 67.189 -0.678 1.00 16.00 266 ARG B N 1
ATOM 1779 C CA . ARG A 1 235 ? 59.845 67.852 0.529 1.00 15.77 266 ARG B CA 1
ATOM 1780 C C . ARG A 1 235 ? 58.708 68.466 1.359 1.00 15.32 266 ARG B C 1
ATOM 1781 O O . ARG A 1 235 ? 58.780 68.459 2.598 1.00 15.71 266 ARG B O 1
ATOM 1789 N N . TRP A 1 236 ? 57.640 68.894 0.708 1.00 14.85 267 TRP B N 1
ATOM 1790 C CA . TRP A 1 236 ? 56.478 69.423 1.434 1.00 17.18 267 TRP B CA 1
ATOM 1791 C C . TRP A 1 236 ? 55.958 68.309 2.349 1.00 16.28 267 TRP B C 1
ATOM 1792 O O . TRP A 1 236 ? 55.698 68.501 3.552 1.00 17.08 267 TRP B O 1
ATOM 1803 N N . LEU A 1 237 ? 55.770 67.123 1.787 1.00 13.81 268 LEU B N 1
ATOM 1804 C CA . LEU A 1 237 ? 55.198 66.018 2.582 1.00 14.66 268 LEU B CA 1
ATOM 1805 C C . LEU A 1 237 ? 56.148 65.560 3.687 1.00 14.31 268 LEU B C 1
ATOM 1806 O O . LEU A 1 237 ? 55.685 65.355 4.834 1.00 14.93 268 LEU B O 1
ATOM 1811 N N . LEU A 1 238 ? 57.426 65.334 3.361 1.00 13.82 269 LEU B N 1
ATOM 1812 C CA . LEU A 1 238 ? 58.287 64.553 4.268 1.00 14.37 269 LEU B CA 1
ATOM 1813 C C . LEU A 1 238 ? 58.973 65.488 5.258 1.00 15.73 269 LEU B C 1
ATOM 1814 O O . LEU A 1 238 ? 59.429 65.001 6.284 1.00 16.98 269 LEU B O 1
ATOM 1819 N N . THR A 1 239 ? 59.133 66.738 4.898 1.00 15.53 270 THR B N 1
ATOM 1820 C CA . THR A 1 239 ? 59.839 67.731 5.747 1.00 16.47 270 THR B CA 1
ATOM 1821 C C . THR A 1 239 ? 58.874 68.761 6.317 1.00 16.34 270 THR B C 1
ATOM 1822 O O . THR A 1 239 ? 58.735 68.783 7.539 1.00 17.60 270 THR B O 1
ATOM 1826 N N . ASP A 1 240 ? 58.228 69.574 5.480 1.00 17.14 271 ASP B N 1
ATOM 1827 C CA . ASP A 1 240 ? 57.342 70.652 5.977 1.00 18.27 271 ASP B CA 1
ATOM 1828 C C . ASP A 1 240 ? 56.217 70.055 6.839 1.00 17.18 271 ASP B C 1
ATOM 1829 O O . ASP A 1 240 ? 55.940 70.515 7.946 1.00 20.67 271 ASP B O 1
ATOM 1834 N N . LEU A 1 241 ? 55.505 69.058 6.305 1.00 15.10 272 LEU B N 1
ATOM 1835 C CA . LEU A 1 241 ? 54.382 68.481 7.034 1.00 16.82 272 LEU B CA 1
ATOM 1836 C C . LEU A 1 241 ? 54.893 67.529 8.111 1.00 15.78 272 LEU B C 1
ATOM 1837 O O . LEU A 1 241 ? 54.611 67.725 9.288 1.00 17.60 272 LEU B O 1
ATOM 1842 N N . LEU A 1 242 ? 55.560 66.442 7.725 1.00 15.00 273 LEU B N 1
ATOM 1843 C CA . LEU A 1 242 ? 55.839 65.357 8.693 1.00 14.88 273 LEU B CA 1
ATOM 1844 C C . LEU A 1 242 ? 56.755 65.855 9.825 1.00 15.44 273 LEU B C 1
ATOM 1845 O O . LEU A 1 242 ? 56.515 65.488 10.948 1.00 16.98 273 LEU B O 1
ATOM 1850 N N . ARG A 1 243 ? 57.788 66.641 9.516 1.00 16.90 274 ARG B N 1
ATOM 1851 C CA . ARG A 1 243 ? 58.769 67.064 10.564 1.00 17.79 274 ARG B CA 1
ATOM 1852 C C . ARG A 1 243 ? 58.341 68.386 11.177 1.00 17.95 274 ARG B C 1
ATOM 1853 O O . ARG A 1 243 ? 58.183 68.454 12.402 1.00 20.03 274 ARG B O 1
ATOM 1861 N N . GLN A 1 244 ? 58.201 69.418 10.365 1.00 20.99 275 GLN B N 1
ATOM 1862 C CA . GLN A 1 244 ? 57.985 70.775 10.912 1.00 21.48 275 GLN B CA 1
ATOM 1863 C C . GLN A 1 244 ? 56.582 70.890 11.526 1.00 25.21 275 GLN B C 1
ATOM 1864 O O . GLN A 1 244 ? 56.471 71.366 12.672 1.00 24.07 275 GLN B O 1
ATOM 1870 N N . GLN A 1 245 ? 55.532 70.437 10.853 1.00 19.69 276 GLN B N 1
ATOM 1871 C CA . GLN A 1 245 ? 54.163 70.628 11.374 1.00 22.45 276 GLN B CA 1
ATOM 1872 C C . GLN A 1 245 ? 53.807 69.543 12.393 1.00 20.62 276 GLN B C 1
ATOM 1873 O O . GLN A 1 245 ? 53.278 69.862 13.446 1.00 22.02 276 GLN B O 1
ATOM 1879 N N . TRP A 1 246 ? 54.105 68.277 12.107 1.00 17.21 277 TRP B N 1
ATOM 1880 C CA . TRP A 1 246 ? 53.655 67.184 12.970 1.00 17.85 277 TRP B CA 1
ATOM 1881 C C . TRP A 1 246 ? 54.677 66.836 14.029 1.00 17.46 277 TRP B C 1
ATOM 1882 O O . TRP A 1 246 ? 54.318 66.072 14.948 1.00 21.10 277 TRP B O 1
ATOM 1893 N N . GLY A 1 247 ? 55.918 67.275 13.870 1.00 16.92 278 GLY B N 1
ATOM 1894 C CA . GLY A 1 247 ? 56.914 67.055 14.931 1.00 19.56 278 GLY B CA 1
ATOM 1895 C C . GLY A 1 24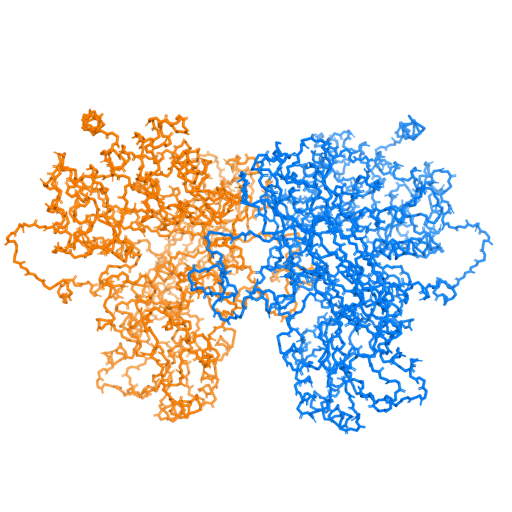7 ? 57.452 65.640 14.944 1.00 18.35 278 GLY B C 1
ATOM 1896 O O . GLY A 1 247 ? 57.965 65.215 15.981 1.00 20.49 278 GLY B O 1
ATOM 1897 N N . PHE A 1 248 ? 57.381 64.896 13.829 1.00 17.37 279 PHE B N 1
ATOM 1898 C CA . PHE A 1 248 ? 57.887 63.508 13.821 1.00 16.45 279 PHE B CA 1
ATOM 1899 C C . PHE A 1 248 ? 59.401 63.521 14.028 1.00 17.81 279 PHE B C 1
ATOM 1900 O O . PHE A 1 248 ? 60.062 64.310 13.318 1.00 18.59 279 PHE B O 1
ATOM 1908 N N . LYS A 1 249 ? 59.891 62.718 14.982 1.00 18.35 280 LYS B N 1
ATOM 1909 C CA . LYS A 1 249 ? 61.338 62.691 15.341 1.00 21.10 280 LYS B CA 1
ATOM 1910 C C . LYS A 1 249 ? 62.015 61.391 14.917 1.00 19.68 280 LYS B C 1
ATOM 1911 O O . LYS A 1 249 ? 63.170 61.167 15.304 1.00 23.21 280 LYS B O 1
ATOM 1917 N N . GLY A 1 250 ? 61.334 60.510 14.180 1.00 16.12 281 GLY B N 1
ATOM 1918 C CA . GLY A 1 250 ? 61.798 59.164 13.889 1.00 15.99 281 GLY B CA 1
ATOM 1919 C C . GLY A 1 250 ? 62.409 59.054 12.506 1.00 15.42 281 GLY B C 1
ATOM 1920 O O . GLY A 1 250 ? 62.967 60.046 11.952 1.00 18.27 281 GLY B O 1
ATOM 1921 N N . LEU A 1 251 ? 62.361 57.847 11.977 1.00 14.44 282 LEU B N 1
ATOM 1922 C CA . LEU A 1 251 ? 63.083 57.413 10.785 1.00 14.89 282 LEU B CA 1
ATOM 1923 C C . LEU A 1 251 ? 62.130 57.373 9.574 1.00 15.55 282 LEU B C 1
ATOM 1924 O O . LEU A 1 251 ? 61.047 56.714 9.667 1.00 15.69 282 LEU B O 1
ATOM 1929 N N . THR A 1 252 ? 62.504 57.997 8.473 1.00 13.81 283 THR B N 1
ATOM 1930 C CA . THR A 1 252 ? 61.766 57.790 7.203 1.00 15.28 283 THR B CA 1
ATOM 1931 C C . THR A 1 252 ? 62.458 56.730 6.358 1.00 16.07 283 THR B C 1
ATOM 1932 O O . THR A 1 252 ? 63.708 56.767 6.159 1.00 17.64 283 THR B O 1
ATOM 1936 N N . ILE A 1 253 ? 61.699 55.818 5.790 1.00 13.52 284 ILE B N 1
ATOM 1937 C CA . ILE A 1 253 ? 62.233 54.707 4.999 1.00 14.93 284 ILE B CA 1
ATOM 1938 C C . ILE A 1 253 ? 61.591 54.788 3.624 1.00 16.79 284 ILE B C 1
ATOM 1939 O O . ILE A 1 253 ? 60.360 54.837 3.556 1.00 14.89 284 ILE B O 1
ATOM 1944 N N . SER A 1 254 ? 62.403 54.733 2.578 1.00 16.24 285 SER B N 1
ATOM 1945 C CA . SER A 1 254 ? 61.883 54.650 1.203 1.00 17.24 285 SER B CA 1
ATOM 1946 C C . SER A 1 254 ? 61.207 53.302 1.010 1.00 17.57 285 SER B C 1
ATOM 1947 O O . SER A 1 254 ? 61.460 52.289 1.689 1.00 19.03 285 SER B O 1
ATOM 1950 N N . ASN A 1 255 ? 60.344 53.278 0.024 1.00 19.60 286 ASN B N 1
ATOM 1951 C CA . ASN A 1 255 ? 59.799 52.010 -0.432 1.00 20.12 286 ASN B CA 1
ATOM 1952 C C . ASN A 1 255 ? 60.806 51.335 -1.354 1.00 19.53 286 ASN B C 1
ATOM 1953 O O . ASN A 1 255 ? 61.922 51.852 -1.666 1.00 19.36 286 ASN B O 1
ATOM 1958 N N . HIS A 1 256 ? 60.408 50.221 -1.880 1.00 20.60 287 HIS B N 1
ATOM 1959 C CA . HIS A 1 256 ? 61.343 49.259 -2.476 1.00 19.77 287 HIS B CA 1
ATOM 1960 C C . HIS A 1 256 ? 61.755 49.723 -3.877 1.00 20.60 287 HIS B C 1
ATOM 1961 O O . HIS A 1 256 ? 60.903 49.746 -4.758 1.00 19.66 287 HIS B O 1
ATOM 1968 N N . GLY A 1 257 ? 63.001 50.181 -4.097 1.00 18.70 288 GLY B N 1
ATOM 1969 C CA . GLY A 1 257 ? 63.388 50.742 -5.393 1.00 17.51 288 GLY B CA 1
ATOM 1970 C C . GLY A 1 257 ? 62.763 52.125 -5.675 1.00 15.52 288 GLY B C 1
ATOM 1971 O O . GLY A 1 257 ? 62.800 52.583 -6.800 1.00 16.89 288 GLY B O 1
ATOM 1972 N N . ALA A 1 258 ? 62.157 52.752 -4.673 1.00 17.24 289 ALA B N 1
ATOM 1973 C CA . ALA A 1 258 ? 61.401 54.019 -4.852 1.00 17.15 289 ALA B CA 1
ATOM 1974 C C . ALA A 1 258 ? 62.324 55.167 -5.280 1.00 17.08 289 ALA B C 1
ATOM 1975 O O . ALA A 1 258 ? 61.887 56.022 -6.059 1.00 15.87 289 ALA B O 1
ATOM 1977 N N . VAL A 1 259 ? 63.543 55.233 -4.750 1.00 16.53 290 VAL B N 1
ATOM 1978 C CA . VAL A 1 259 ? 64.459 56.332 -5.164 1.00 15.08 290 VAL B CA 1
ATOM 1979 C C . VAL A 1 259 ? 64.738 56.198 -6.659 1.00 14.13 290 VAL B C 1
ATOM 1980 O O . VAL A 1 259 ? 64.608 57.158 -7.427 1.00 16.51 290 VAL B O 1
ATOM 1984 N N . LYS A 1 260 ? 65.115 55.014 -7.125 1.00 14.75 291 LYS B N 1
ATOM 1985 C CA . LYS A 1 260 ? 65.380 54.846 -8.562 1.00 15.02 291 LYS B CA 1
ATOM 1986 C C . LYS A 1 260 ? 64.140 55.097 -9.411 1.00 14.20 291 LYS B C 1
ATOM 1987 O O . LYS A 1 260 ? 64.257 55.611 -10.534 1.00 15.27 291 LYS B O 1
ATOM 1993 N N . GLU A 1 261 ? 62.943 54.772 -8.891 1.00 14.19 292 GLU B N 1
ATOM 1994 C CA . GLU A 1 261 ? 61.675 54.994 -9.630 1.00 15.70 292 GLU B CA 1
ATOM 1995 C C . GLU A 1 261 ? 61.435 56.483 -9.912 1.00 14.31 292 GLU B C 1
ATOM 1996 O O . GLU A 1 261 ? 60.597 56.810 -10.763 1.00 14.58 292 GLU B O 1
ATOM 2002 N N . LEU A 1 262 ? 62.101 57.400 -9.225 1.00 14.19 293 LEU B N 1
ATOM 2003 C CA . LEU A 1 262 ? 61.966 58.851 -9.610 1.00 14.11 293 LEU B CA 1
ATOM 2004 C C . LEU A 1 262 ? 62.321 59.100 -11.063 1.00 14.08 293 LEU B C 1
ATOM 2005 O O . LEU A 1 262 ? 61.822 60.059 -11.653 1.00 15.70 293 LEU B O 1
ATOM 2010 N N . ILE A 1 263 ? 63.128 58.231 -11.680 1.00 14.74 294 ILE B N 1
ATOM 2011 C CA . ILE A 1 263 ? 63.442 58.388 -13.112 1.00 14.50 294 ILE B CA 1
ATOM 2012 C C . ILE A 1 263 ? 62.196 58.057 -13.953 1.00 14.35 294 ILE B C 1
ATOM 2013 O O . ILE A 1 263 ? 61.845 58.787 -14.879 1.00 16.13 294 ILE B O 1
ATOM 2018 N N . LYS A 1 264 ? 61.541 56.942 -13.659 1.00 15.22 295 LYS B N 1
ATOM 2019 C CA . LYS A 1 264 ? 60.310 56.557 -14.381 1.00 15.37 295 LYS B CA 1
ATOM 2020 C C . LYS A 1 264 ? 59.213 57.601 -14.164 1.00 13.42 295 LYS B C 1
ATOM 2021 O O . LYS A 1 264 ? 58.440 57.855 -15.108 1.00 14.35 295 LYS B O 1
ATOM 2027 N N . HIS A 1 265 ? 59.105 58.158 -12.973 1.00 12.92 296 HIS B N 1
ATOM 2028 C CA . HIS A 1 265 ? 58.135 59.248 -12.728 1.00 13.33 296 HIS B CA 1
ATOM 2029 C C . HIS A 1 265 ? 58.469 60.503 -13.538 1.00 15.65 296 HIS B C 1
ATOM 2030 O O . HIS A 1 265 ? 57.599 61.395 -13.643 1.00 17.00 296 HIS B O 1
ATOM 2037 N N . GLY A 1 266 ? 59.672 60.625 -14.082 1.00 15.48 297 GLY B N 1
ATOM 2038 C CA . GLY A 1 266 ? 60.009 61.849 -14.826 1.00 14.71 297 GLY B CA 1
ATOM 2039 C C . GLY A 1 266 ? 60.409 63.003 -13.936 1.00 15.01 297 GLY B C 1
ATOM 2040 O O . GLY A 1 266 ? 60.288 64.153 -14.424 1.00 15.37 297 GLY B O 1
ATOM 2041 N N . LEU A 1 267 ? 60.873 62.743 -12.715 1.00 14.56 298 LEU B N 1
ATOM 2042 C CA . LEU A 1 267 ? 61.429 63.787 -11.818 1.00 14.84 298 LEU B CA 1
ATOM 2043 C C . LEU A 1 267 ? 62.953 63.881 -11.982 1.00 15.95 298 LEU B C 1
ATOM 2044 O O . LEU A 1 267 ? 63.540 64.884 -11.601 1.00 16.52 298 LEU B O 1
ATOM 2049 N N . ALA A 1 268 ? 63.571 62.838 -12.502 1.00 16.67 299 ALA B N 1
ATOM 2050 C CA . ALA A 1 268 ? 65.047 62.782 -12.617 1.00 17.19 299 ALA B CA 1
ATOM 2051 C C . ALA A 1 268 ? 65.407 62.085 -13.895 1.00 17.28 299 ALA B C 1
ATOM 2052 O O . ALA A 1 268 ? 64.649 61.232 -14.360 1.00 17.15 299 ALA B O 1
ATOM 2054 N N . GLY A 1 269 ? 66.529 62.474 -14.499 1.00 18.05 300 GLY B N 1
ATOM 2055 C CA . GLY A 1 269 ? 66.975 61.820 -15.736 1.00 20.02 300 GLY B CA 1
ATOM 2056 C C . GLY A 1 269 ? 68.043 60.787 -15.460 1.00 20.23 300 GLY B C 1
ATOM 2057 O O . GLY A 1 269 ? 68.409 60.042 -16.388 1.00 22.47 300 GLY B O 1
ATOM 2058 N N . ASN A 1 270 ? 68.492 60.698 -14.208 1.00 18.25 301 ASN B N 1
ATOM 2059 C CA . ASN A 1 270 ? 69.568 59.745 -13.862 1.00 19.97 301 ASN B CA 1
ATOM 2060 C C . ASN A 1 270 ? 69.506 59.426 -12.377 1.00 18.92 301 ASN B C 1
ATOM 2061 O O . ASN A 1 270 ? 68.814 60.131 -11.617 1.00 17.83 301 ASN B O 1
ATOM 2066 N N . GLU A 1 271 ? 70.257 58.425 -11.955 1.00 18.38 302 GLU B N 1
ATOM 2067 C CA . GLU A 1 271 ? 70.232 57.949 -10.551 1.00 19.31 302 GLU B CA 1
ATOM 2068 C C . GLU A 1 271 ? 70.828 58.999 -9.599 1.00 16.71 302 GLU B C 1
ATOM 2069 O O . GLU A 1 271 ? 70.474 59.053 -8.442 1.00 17.21 302 GLU B O 1
ATOM 2075 N N . ARG A 1 272 ? 71.829 59.759 -10.035 1.00 17.33 303 ARG B N 1
ATOM 2076 C CA . ARG A 1 272 ? 72.471 60.798 -9.212 1.00 18.46 303 ARG B CA 1
ATOM 2077 C C . ARG A 1 272 ? 71.435 61.846 -8.801 1.00 17.40 303 ARG B C 1
ATOM 2078 O O . ARG A 1 272 ? 71.348 62.212 -7.643 1.00 17.27 303 ARG B O 1
ATOM 2086 N N . ASP A 1 273 ? 70.688 62.337 -9.784 1.00 17.92 304 ASP B N 1
ATOM 2087 C CA . ASP A 1 273 ? 69.654 63.379 -9.518 1.00 19.32 304 ASP B CA 1
ATOM 2088 C C . ASP A 1 273 ? 68.531 62.751 -8.691 1.00 18.12 304 ASP B C 1
ATOM 2089 O O . ASP A 1 273 ? 68.034 63.418 -7.802 1.00 16.38 304 ASP B O 1
ATOM 2094 N N . ALA A 1 274 ? 68.178 61.489 -8.917 1.00 15.53 305 ALA B N 1
ATOM 2095 C CA . ALA A 1 274 ? 67.133 60.855 -8.083 1.00 15.26 305 ALA B CA 1
ATOM 2096 C C . ALA A 1 274 ? 67.560 60.807 -6.615 1.00 15.94 305 ALA B C 1
ATOM 2097 O O . ALA A 1 274 ? 66.771 61.133 -5.674 1.00 14.76 305 ALA B O 1
ATOM 2099 N N . THR A 1 275 ? 68.834 60.444 -6.373 1.00 15.23 306 THR B N 1
ATOM 2100 C CA . THR A 1 275 ? 69.350 60.332 -5.004 1.00 14.64 306 THR B CA 1
ATOM 2101 C C . THR A 1 275 ? 69.286 61.704 -4.307 1.00 14.31 306 THR B C 1
ATOM 2102 O O . THR A 1 275 ? 68.870 61.806 -3.132 1.00 15.41 306 THR B O 1
ATOM 2106 N N . ARG A 1 276 ? 69.689 62.763 -5.037 1.00 14.74 307 ARG B N 1
ATOM 2107 C CA . ARG A 1 276 ? 69.676 64.137 -4.483 1.00 16.87 307 ARG B CA 1
ATOM 2108 C C . ARG A 1 276 ? 68.236 64.510 -4.061 1.00 15.79 307 ARG B C 1
ATOM 2109 O O . ARG A 1 276 ? 68.021 64.974 -2.936 1.00 15.57 307 ARG B O 1
ATOM 2117 N N . LEU A 1 277 ? 67.287 64.231 -4.945 1.00 15.43 308 LEU B N 1
ATOM 2118 C CA . LEU A 1 277 ? 65.870 64.598 -4.668 1.00 15.42 308 LEU B CA 1
ATOM 2119 C C . LEU A 1 277 ? 65.387 63.865 -3.418 1.00 14.25 308 LEU B C 1
ATOM 2120 O O . LEU A 1 277 ? 64.760 64.493 -2.578 1.00 15.05 308 LEU B O 1
ATOM 2125 N N . ALA A 1 278 ? 65.651 62.572 -3.300 1.00 13.68 309 ALA B N 1
ATOM 2126 C CA . ALA A 1 278 ? 65.125 61.772 -2.170 1.00 13.73 309 ALA B CA 1
ATOM 2127 C C . ALA A 1 278 ? 65.736 62.234 -0.842 1.00 13.42 309 ALA B C 1
ATOM 2128 O O . ALA A 1 278 ? 65.022 62.464 0.114 1.00 15.52 309 ALA B O 1
ATOM 2130 N N . ILE A 1 279 ? 67.054 62.393 -0.763 1.00 14.77 310 ILE B N 1
ATOM 2131 C CA . ILE A 1 279 ? 67.659 62.709 0.555 1.00 15.85 310 ILE B CA 1
ATOM 2132 C C . ILE A 1 279 ? 67.262 64.130 0.958 1.00 15.24 310 ILE B C 1
ATOM 2133 O O . ILE A 1 279 ? 66.956 64.346 2.137 1.00 17.21 310 ILE B O 1
ATOM 2138 N N . GLN A 1 280 ? 67.192 65.064 0.015 1.00 14.29 311 GLN B N 1
ATOM 2139 C CA . GLN A 1 280 ? 66.851 66.465 0.366 1.00 16.70 311 GLN B CA 1
ATOM 2140 C C . GLN A 1 280 ? 65.355 66.586 0.679 1.00 16.75 311 GLN B C 1
ATOM 2141 O O . GLN A 1 280 ? 64.978 67.460 1.507 1.00 18.39 311 GLN B O 1
ATOM 2147 N N . ALA A 1 281 ? 64.521 65.718 0.127 1.00 15.29 312 ALA B N 1
ATOM 2148 C CA . ALA A 1 281 ? 63.093 65.727 0.457 1.00 16.01 312 ALA B CA 1
ATOM 2149 C C . ALA A 1 281 ? 62.833 65.271 1.879 1.00 15.65 312 ALA B C 1
ATOM 2150 O O . ALA A 1 281 ? 61.899 65.780 2.510 1.00 17.20 312 ALA B O 1
ATOM 2152 N N . GLY A 1 282 ? 63.682 64.395 2.381 1.00 15.82 313 GLY B N 1
ATOM 2153 C CA . GLY A 1 282 ? 63.573 63.889 3.752 1.00 15.45 313 GLY B CA 1
ATOM 2154 C C . GLY A 1 282 ? 63.499 62.381 3.847 1.00 14.45 313 GLY B C 1
ATOM 2155 O O . GLY A 1 282 ? 63.086 61.906 4.921 1.00 17.57 313 GLY B O 1
ATOM 2156 N N . VAL A 1 283 ? 63.945 61.639 2.832 1.00 14.24 314 VAL B N 1
ATOM 2157 C CA . VAL A 1 283 ? 64.010 60.158 2.920 1.00 14.03 314 VAL B CA 1
ATOM 2158 C C . VAL A 1 283 ? 65.340 59.771 3.582 1.00 15.75 314 VAL B C 1
ATOM 2159 O O . VAL A 1 283 ? 66.389 60.167 3.038 1.00 16.78 314 VAL B O 1
ATOM 2163 N N . ASP A 1 284 ? 65.284 59.109 4.722 1.00 13.91 315 ASP B N 1
ATOM 2164 C CA . ASP A 1 284 ? 66.519 58.780 5.493 1.00 15.25 315 ASP B CA 1
ATOM 2165 C C . ASP A 1 284 ? 67.149 57.493 4.992 1.00 17.11 315 ASP B C 1
ATOM 2166 O O . ASP A 1 284 ? 68.391 57.434 4.810 1.00 17.02 315 ASP B O 1
ATOM 2171 N N . MET A 1 285 ? 66.350 56.465 4.793 1.00 16.68 316 MET B N 1
ATOM 2172 C CA . MET A 1 285 ? 66.898 55.123 4.563 1.00 16.68 316 MET B CA 1
ATOM 2173 C C . MET A 1 285 ? 66.409 54.655 3.195 1.00 18.56 316 MET B C 1
ATOM 2174 O O . MET A 1 285 ? 65.203 54.854 2.801 1.00 17.43 316 MET B O 1
ATOM 2179 N N . ASN A 1 286 ? 67.338 54.111 2.438 1.00 16.62 317 ASN B N 1
ATOM 2180 C CA . ASN A 1 286 ? 67.181 53.715 1.021 1.00 17.10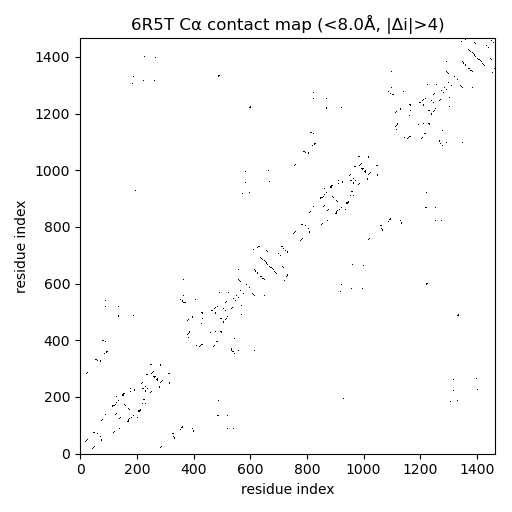 317 ASN B CA 1
ATOM 2181 C C . ASN A 1 286 ? 67.003 52.208 0.923 1.00 18.11 317 ASN B C 1
ATOM 2182 O O . ASN A 1 286 ? 67.958 51.448 1.201 1.00 17.95 317 ASN B O 1
ATOM 2187 N N . MET A 1 287 ? 65.807 51.787 0.524 1.00 18.08 318 MET B N 1
ATOM 2188 C CA . MET A 1 287 ? 65.465 50.345 0.419 1.00 18.71 318 MET B CA 1
ATOM 2189 C C . MET A 1 287 ? 65.894 49.794 -0.933 1.00 19.95 318 MET B C 1
ATOM 2190 O O . MET A 1 287 ? 65.376 50.215 -2.004 1.00 19.95 318 MET B O 1
ATOM 2195 N N . ASN A 1 288 ? 66.810 48.841 -0.861 1.00 19.19 319 ASN B N 1
ATOM 2196 C CA . ASN A 1 288 ? 67.257 47.857 -1.866 1.00 21.93 319 ASN B CA 1
ATOM 2197 C C . ASN A 1 288 ? 68.023 48.429 -3.062 1.00 19.51 319 ASN B C 1
ATOM 2198 O O . ASN A 1 288 ? 68.884 47.710 -3.519 1.00 22.86 319 ASN B O 1
ATOM 2203 N N . ASP A 1 289 ? 67.763 49.627 -3.610 1.00 19.14 320 ASP B N 1
ATOM 2204 C CA . ASP A 1 289 ? 68.347 49.980 -4.936 1.00 19.49 320 ASP B CA 1
ATOM 2205 C C . ASP A 1 289 ? 69.803 50.471 -4.824 1.00 19.85 320 ASP B C 1
ATOM 2206 O O . ASP A 1 289 ? 70.466 50.574 -5.872 1.00 18.45 320 ASP B O 1
ATOM 2211 N N . ASP A 1 290 ? 70.285 50.712 -3.606 1.00 18.44 321 ASP B N 1
ATOM 2212 C CA . ASP A 1 290 ? 71.677 51.124 -3.307 1.00 19.80 321 ASP B CA 1
ATOM 2213 C C . ASP A 1 290 ? 72.057 52.457 -3.932 1.00 18.52 321 ASP B C 1
ATOM 2214 O O . ASP A 1 290 ? 73.240 52.760 -3.963 1.00 18.74 321 ASP B O 1
ATOM 2219 N N . LEU A 1 291 ? 71.100 53.286 -4.321 1.00 17.22 322 LEU B N 1
ATOM 2220 C CA . LEU A 1 291 ? 71.461 54.577 -4.932 1.00 16.14 322 LEU B CA 1
ATOM 2221 C C . LEU A 1 291 ? 72.174 55.452 -3.904 1.00 16.57 322 LEU B C 1
ATOM 2222 O O . LEU A 1 291 ? 73.093 56.169 -4.300 1.00 15.37 322 LEU B O 1
ATOM 2227 N N . TYR A 1 292 ? 71.785 55.411 -2.633 1.00 16.74 323 TYR B N 1
ATOM 2228 C CA . TYR A 1 292 ? 72.408 56.302 -1.633 1.00 15.59 323 TYR B CA 1
ATOM 2229 C C . TYR A 1 292 ? 73.912 55.968 -1.516 1.00 17.62 323 TYR B C 1
ATOM 2230 O O . TYR A 1 292 ? 74.740 56.887 -1.527 1.00 15.75 323 TYR B O 1
ATOM 2239 N N . SER A 1 293 ? 74.243 54.695 -1.364 1.00 17.63 324 SER B N 1
ATOM 2240 C CA . SER A 1 293 ? 75.658 54.289 -1.238 1.00 19.57 324 SER B CA 1
ATOM 2241 C C . SER A 1 293 ? 76.421 54.616 -2.516 1.00 20.39 324 SER B C 1
ATOM 2242 O O . SER A 1 293 ? 77.613 54.929 -2.435 1.00 21.24 324 SER B O 1
ATOM 2245 N N . THR A 1 294 ? 75.781 54.542 -3.677 1.00 19.58 325 THR B N 1
ATOM 2246 C CA . THR A 1 294 ? 76.457 54.765 -4.981 1.00 19.53 325 THR B CA 1
ATOM 2247 C C . THR A 1 294 ? 76.710 56.259 -5.188 1.00 20.16 325 THR B C 1
ATOM 2248 O O . THR A 1 294 ? 77.745 56.629 -5.746 1.00 20.55 325 THR B O 1
ATOM 2252 N N . TRP A 1 295 ? 75.782 57.139 -4.791 1.00 17.49 326 TRP B N 1
ATOM 2253 C CA . TRP A 1 295 ? 75.799 58.533 -5.268 1.00 17.32 326 TRP B CA 1
ATOM 2254 C C . TRP A 1 295 ? 75.986 59.566 -4.168 1.00 16.12 326 TRP B C 1
ATOM 2255 O O . TRP A 1 295 ? 76.353 60.683 -4.513 1.00 17.07 326 TRP B O 1
ATOM 2266 N N . LEU A 1 296 ? 75.714 59.307 -2.901 1.00 15.80 327 LEU B N 1
ATOM 2267 C CA . LEU A 1 296 ? 75.795 60.406 -1.906 1.00 15.33 327 LEU B CA 1
ATOM 2268 C C . LEU A 1 296 ? 77.213 60.985 -1.818 1.00 16.48 327 LEU B C 1
ATOM 2269 O O . LEU A 1 296 ? 77.311 62.192 -1.660 1.00 17.89 327 LEU B O 1
ATOM 2274 N N . PRO A 1 297 ? 78.286 60.172 -1.868 1.00 18.13 328 PRO B N 1
ATOM 2275 C CA . PRO A 1 297 ? 79.635 60.770 -1.778 1.00 19.80 328 PRO B CA 1
ATOM 2276 C C . PRO A 1 297 ? 79.913 61.755 -2.919 1.00 18.92 328 PRO B C 1
ATOM 2277 O O . PRO A 1 297 ? 80.412 62.900 -2.626 1.00 20.27 328 PRO B O 1
ATOM 2281 N N . LYS A 1 298 ? 79.541 61.371 -4.143 1.00 17.48 329 LYS B N 1
ATOM 2282 C CA . LYS A 1 298 ? 79.727 62.239 -5.341 1.00 19.03 329 LYS B CA 1
ATOM 2283 C C . LYS A 1 298 ? 78.896 63.498 -5.183 1.00 18.96 329 LYS B C 1
ATOM 2284 O O . LYS A 1 298 ? 79.383 64.615 -5.485 1.00 20.30 329 LYS B O 1
ATOM 2290 N N . LEU A 1 299 ? 77.627 63.346 -4.774 1.00 17.61 330 LEU B N 1
ATOM 2291 C CA . LEU A 1 299 ? 76.768 64.526 -4.607 1.00 17.46 330 LEU B CA 1
ATOM 2292 C C . LEU A 1 299 ? 77.362 65.506 -3.611 1.00 19.03 330 LEU B C 1
ATOM 2293 O O . LEU A 1 299 ? 77.305 66.746 -3.821 1.00 21.04 330 LEU B O 1
ATOM 2298 N N . LEU A 1 300 ? 77.846 64.986 -2.509 1.00 19.10 331 LEU B N 1
ATOM 2299 C CA . LEU A 1 300 ? 78.351 65.870 -1.440 1.00 19.11 331 LEU B CA 1
ATOM 2300 C C . LEU A 1 300 ? 79.606 66.613 -1.946 1.00 21.91 331 LEU B C 1
ATOM 2301 O O . LEU A 1 300 ? 79.682 67.856 -1.771 1.00 21.97 331 LEU B O 1
ATOM 2306 N N . ALA A 1 301 ? 80.502 65.885 -2.602 1.00 21.02 332 ALA B N 1
ATOM 2307 C CA . ALA A 1 301 ? 81.789 66.439 -3.115 1.00 24.50 332 ALA B CA 1
ATOM 2308 C C . ALA A 1 301 ? 81.520 67.546 -4.142 1.00 27.10 332 ALA B C 1
ATOM 2309 O O . ALA A 1 301 ? 82.286 68.528 -4.187 1.00 26.17 332 ALA B O 1
ATOM 2311 N N . ALA A 1 302 ? 80.451 67.424 -4.927 1.00 22.45 333 ALA B N 1
ATOM 2312 C CA . ALA A 1 302 ? 80.050 68.424 -5.946 1.00 26.13 333 ALA B CA 1
ATOM 2313 C C . ALA A 1 302 ? 79.261 69.589 -5.327 1.00 23.67 333 ALA B C 1
ATOM 2314 O O . ALA A 1 302 ? 78.892 70.501 -6.067 1.00 25.69 333 ALA B O 1
ATOM 2316 N N . GLY A 1 303 ? 78.952 69.563 -4.025 1.00 23.01 334 GLY B N 1
ATOM 2317 C CA . GLY A 1 303 ? 78.142 70.607 -3.373 1.00 25.40 334 GLY B CA 1
ATOM 2318 C C . GLY A 1 303 ? 76.675 70.506 -3.774 1.00 25.68 334 GLY B C 1
ATOM 2319 O O . GLY A 1 303 ? 75.962 71.507 -3.597 1.00 27.16 334 GLY B O 1
ATOM 2320 N N . GLU A 1 304 ? 76.212 69.354 -4.253 1.00 21.93 335 GLU B N 1
ATOM 2321 C CA . GLU A 1 304 ? 74.788 69.202 -4.716 1.00 22.02 335 GLU B CA 1
ATOM 2322 C C . GLU A 1 304 ? 73.882 68.839 -3.521 1.00 23.63 335 GLU B C 1
ATOM 2323 O O . GLU A 1 304 ? 72.651 69.034 -3.604 1.00 25.63 335 GLU B O 1
ATOM 2329 N N . ILE A 1 305 ? 74.447 68.321 -2.445 1.00 20.93 336 ILE B N 1
ATOM 2330 C CA . ILE A 1 305 ? 73.757 68.123 -1.135 1.00 22.56 336 ILE B CA 1
ATOM 2331 C C . ILE A 1 305 ? 74.665 68.695 -0.057 1.00 20.47 336 ILE B C 1
ATOM 2332 O O . ILE A 1 305 ? 75.852 69.006 -0.370 1.00 22.93 336 ILE B O 1
ATOM 2337 N N . ASP A 1 306 ? 74.128 68.833 1.147 1.00 20.91 337 ASP B N 1
ATOM 2338 C CA . ASP A 1 306 ? 74.819 69.361 2.343 1.00 23.34 337 ASP B CA 1
ATOM 2339 C C . ASP A 1 306 ? 75.212 68.199 3.257 1.00 21.63 337 ASP B C 1
ATOM 2340 O O . ASP A 1 306 ? 74.486 67.148 3.330 1.00 19.99 337 ASP B O 1
ATOM 2345 N N . GLN A 1 307 ? 76.288 68.379 4.015 1.00 19.36 338 GLN B N 1
ATOM 2346 C CA . GLN A 1 307 ? 76.654 67.408 5.068 1.00 19.60 338 GLN B CA 1
ATOM 2347 C C . GLN A 1 307 ? 75.461 67.184 6.015 1.00 19.51 338 GLN B C 1
ATOM 2348 O O . GLN A 1 307 ? 75.233 66.026 6.448 1.00 19.91 338 GLN B O 1
ATOM 2354 N N . ALA A 1 308 ? 74.722 68.234 6.360 1.00 21.47 339 ALA B N 1
ATOM 2355 C CA . ALA A 1 308 ? 73.533 68.159 7.240 1.00 23.25 339 ALA B CA 1
ATOM 2356 C C . ALA A 1 308 ? 72.487 67.155 6.687 1.00 19.19 339 ALA B C 1
ATOM 2357 O O . ALA A 1 308 ? 71.794 66.531 7.512 1.00 20.41 339 ALA B O 1
ATOM 2359 N N . ASP A 1 309 ? 72.393 66.951 5.383 1.00 21.12 340 ASP B N 1
ATOM 2360 C CA . ASP A 1 309 ? 71.437 65.966 4.777 1.00 20.71 340 ASP B CA 1
ATOM 2361 C C . ASP A 1 309 ? 71.864 64.544 5.193 1.00 20.54 340 ASP B C 1
ATOM 2362 O O . ASP A 1 309 ? 71.035 63.726 5.687 1.00 18.42 340 ASP B O 1
ATOM 2367 N N . ILE A 1 310 ? 73.161 64.222 5.082 1.00 18.69 341 ILE B N 1
ATOM 2368 C CA A ILE A 1 310 ? 73.697 62.898 5.511 0.50 18.79 341 ILE B CA 1
ATOM 2369 C CA B ILE A 1 310 ? 73.682 62.892 5.512 0.50 17.90 341 ILE B CA 1
ATOM 2370 C C . ILE A 1 310 ? 73.539 62.779 7.026 1.00 17.60 341 ILE B C 1
ATOM 2371 O O . ILE A 1 310 ? 73.141 61.719 7.525 1.00 17.02 341 ILE B O 1
ATOM 2380 N N . ASP A 1 311 ? 73.894 63.838 7.746 1.00 16.87 342 ASP B N 1
ATOM 2381 C CA . ASP A 1 311 ? 73.875 63.765 9.220 1.00 17.53 342 ASP B CA 1
ATOM 2382 C C . ASP A 1 311 ? 72.451 63.526 9.730 1.00 17.45 342 ASP B C 1
ATOM 2383 O O . ASP A 1 311 ? 72.302 62.794 10.730 1.00 18.72 342 ASP B O 1
ATOM 2388 N N . ARG A 1 312 ? 71.454 64.162 9.113 1.00 17.14 343 ARG B N 1
ATOM 2389 C CA . ARG A 1 312 ? 70.040 64.056 9.566 1.00 20.32 343 ARG B CA 1
ATOM 2390 C C . ARG A 1 312 ? 69.632 62.599 9.419 1.00 17.31 343 ARG B C 1
ATOM 2391 O O . ARG A 1 312 ? 69.087 62.030 10.373 1.00 18.77 343 ARG B O 1
ATOM 2399 N N . ALA A 1 313 ? 69.935 62.031 8.259 1.00 16.26 344 ALA B N 1
ATOM 2400 C CA . ALA A 1 313 ? 69.512 60.681 7.852 1.00 14.85 344 ALA B CA 1
ATOM 2401 C C . ALA A 1 313 ? 70.158 59.668 8.785 1.00 15.95 344 ALA B C 1
ATOM 2402 O O . ALA A 1 313 ? 69.499 58.785 9.354 1.00 14.71 344 ALA B O 1
ATOM 2404 N N . CYS A 1 314 ? 71.480 59.808 9.004 1.00 14.77 345 CYS B N 1
ATOM 2405 C CA . CYS A 1 314 ? 72.223 58.894 9.883 1.00 14.76 345 CYS B CA 1
ATOM 2406 C C . CYS A 1 314 ? 71.740 58.995 11.334 1.00 14.88 345 CYS B C 1
ATOM 2407 O O . CYS A 1 314 ? 71.514 57.965 11.967 1.00 14.66 345 CYS B O 1
ATOM 2410 N N . ARG A 1 315 ? 71.537 60.207 11.854 1.00 14.85 346 ARG B N 1
ATOM 2411 C CA . ARG A 1 315 ? 71.056 60.387 13.220 1.00 16.25 346 ARG B CA 1
ATOM 2412 C C . ARG A 1 315 ? 69.729 59.647 13.407 1.00 14.84 346 ARG B C 1
ATOM 2413 O O . ARG A 1 315 ? 69.556 58.994 14.411 1.00 14.59 346 ARG B O 1
ATOM 2421 N N . ASP A 1 316 ? 68.855 59.704 12.407 1.00 15.00 347 ASP B N 1
ATOM 2422 C CA . ASP A 1 316 ? 67.546 59.044 12.536 1.00 16.04 347 ASP B CA 1
ATOM 2423 C C . ASP A 1 316 ? 67.728 57.530 12.597 1.00 14.54 347 ASP B C 1
ATOM 2424 O O . ASP A 1 316 ? 67.002 56.869 13.373 1.00 15.82 347 ASP B O 1
ATOM 2429 N N . VAL A 1 317 ? 68.650 56.958 11.811 1.00 13.75 348 VAL B N 1
ATOM 2430 C CA . VAL A 1 317 ? 68.868 55.501 11.877 1.00 13.39 348 VAL B CA 1
ATOM 2431 C C . VAL A 1 317 ? 69.408 55.135 13.272 1.00 15.09 348 VAL B C 1
ATOM 2432 O O . VAL A 1 317 ? 68.931 54.164 13.879 1.00 14.70 348 VAL B O 1
ATOM 2436 N N . LEU A 1 318 ? 70.412 55.885 13.743 1.00 15.86 349 LEU B N 1
ATOM 2437 C CA . LEU A 1 318 ? 71.065 55.561 15.024 1.00 16.56 349 LEU B CA 1
ATOM 2438 C C . LEU A 1 318 ? 70.058 55.713 16.150 1.00 15.55 349 LEU B C 1
ATOM 2439 O O . LEU A 1 318 ? 70.051 54.874 17.060 1.00 16.73 349 LEU B O 1
ATOM 2444 N N . ALA A 1 319 ? 69.204 56.699 16.062 1.00 18.07 350 ALA B N 1
ATOM 2445 C CA . ALA A 1 319 ? 68.210 56.937 17.129 1.00 16.75 350 ALA B CA 1
ATOM 2446 C C . ALA A 1 319 ? 67.200 55.782 17.151 1.00 16.48 350 ALA B C 1
ATOM 2447 O O . ALA A 1 319 ? 66.780 55.390 18.218 1.00 17.59 350 ALA B O 1
ATOM 2449 N N . ALA A 1 320 ? 66.816 55.234 16.006 1.00 16.43 351 ALA B N 1
ATOM 2450 C CA . ALA A 1 320 ? 65.913 54.070 15.988 1.00 16.07 351 ALA B CA 1
ATOM 2451 C C . ALA A 1 320 ? 66.581 52.872 16.656 1.00 16.10 351 ALA B C 1
ATOM 2452 O O . ALA A 1 320 ? 65.949 52.162 17.461 1.00 15.51 351 ALA B O 1
ATOM 2454 N N . LYS A 1 321 ? 67.847 52.637 16.347 1.00 14.45 352 LYS B N 1
ATOM 2455 C CA . LYS A 1 321 ? 68.565 51.498 16.952 1.00 15.49 352 LYS B CA 1
ATOM 2456 C C . LYS A 1 321 ? 68.693 51.706 18.465 1.00 14.80 352 LYS B C 1
ATOM 2457 O O . LYS A 1 321 ? 68.596 50.711 19.196 1.00 16.79 352 LYS B O 1
ATOM 2463 N N . TYR A 1 322 ? 68.903 52.941 18.884 1.00 16.33 353 TYR B N 1
ATOM 2464 C CA . TYR A 1 322 ? 69.054 53.292 20.318 1.00 17.39 353 TYR B CA 1
ATOM 2465 C C . TYR A 1 322 ? 67.738 52.917 21.042 1.00 18.03 353 TYR B C 1
ATOM 2466 O O . TYR A 1 322 ? 67.731 52.160 22.011 1.00 18.08 353 TYR B O 1
ATOM 2475 N N . ASP A 1 323 ? 66.605 53.371 20.478 1.00 18.10 354 ASP B N 1
ATOM 2476 C CA . ASP A 1 323 ? 65.281 53.145 21.097 1.00 20.50 354 ASP B CA 1
ATOM 2477 C C . ASP A 1 323 ? 64.960 51.644 21.128 1.00 18.11 354 ASP B C 1
ATOM 2478 O O . ASP A 1 323 ? 64.289 51.226 22.100 1.00 18.75 354 ASP B O 1
ATOM 2483 N N . LEU A 1 324 ? 65.418 50.883 20.138 1.00 16.79 355 LEU B N 1
ATOM 2484 C CA . LEU A 1 324 ? 65.186 49.427 20.063 1.00 16.00 355 LEU B CA 1
ATOM 2485 C C . LEU A 1 324 ? 66.056 48.637 21.061 1.00 16.94 355 LEU B C 1
ATOM 2486 O O . LEU A 1 324 ? 65.885 47.431 21.188 1.00 17.56 355 LEU B O 1
ATOM 2491 N N . GLY A 1 325 ? 66.979 49.318 21.721 1.00 16.67 356 GLY B N 1
ATOM 2492 C CA . GLY A 1 325 ? 67.844 48.712 22.748 1.00 18.38 356 GLY B CA 1
ATOM 2493 C C . GLY A 1 325 ? 69.083 48.080 22.160 1.00 18.30 356 GLY B C 1
ATOM 2494 O O . GLY A 1 325 ? 69.764 47.324 22.876 1.00 20.23 356 GLY B O 1
ATOM 2495 N N . LEU A 1 326 ? 69.350 48.268 20.871 1.00 17.93 357 LEU B N 1
ATOM 2496 C CA . LEU A 1 326 ? 70.372 47.483 20.156 1.00 16.82 357 LEU B CA 1
ATOM 2497 C C . LEU A 1 326 ? 71.783 47.949 20.527 1.00 16.88 357 LEU B C 1
ATOM 2498 O O . LEU A 1 326 ? 72.686 47.154 20.361 1.00 19.81 357 LEU B O 1
ATOM 2503 N N . PHE A 1 327 ? 71.955 49.166 20.982 1.00 18.35 358 PHE B N 1
ATOM 2504 C CA . PHE A 1 327 ? 73.301 49.595 21.469 1.00 20.36 358 PHE B CA 1
ATOM 2505 C C . PHE A 1 327 ? 73.548 49.002 22.857 1.00 26.15 358 PHE B C 1
ATOM 2506 O O . PHE A 1 327 ? 74.707 48.750 23.185 1.00 27.76 358 PHE B O 1
ATOM 2514 N N . ALA A 1 328 ? 72.504 48.715 23.629 1.00 22.99 359 ALA B N 1
ATOM 2515 C CA . ALA A 1 328 ? 72.661 48.118 24.979 1.00 21.49 359 ALA B CA 1
ATOM 2516 C C . ALA A 1 328 ? 72.913 46.621 24.848 1.00 24.27 359 ALA B C 1
ATOM 2517 O O . ALA A 1 328 ? 73.746 46.065 25.581 1.00 22.62 359 ALA B O 1
ATOM 2519 N N . ASP A 1 329 ? 72.219 45.951 23.917 1.00 21.73 360 ASP B N 1
ATOM 2520 C CA . ASP A 1 329 ? 72.447 44.528 23.631 1.00 21.30 360 ASP B CA 1
ATOM 2521 C C . ASP A 1 329 ? 71.907 44.229 22.246 1.00 22.00 360 ASP B C 1
ATOM 2522 O O . ASP A 1 329 ? 70.688 44.098 22.074 1.00 22.05 360 ASP B O 1
ATOM 2527 N N . PRO A 1 330 ? 72.807 44.039 21.269 1.00 21.78 361 PRO B N 1
ATOM 2528 C CA . PRO A 1 330 ? 72.429 43.731 19.892 1.00 21.06 361 PRO B CA 1
ATOM 2529 C C . PRO A 1 330 ? 71.694 42.394 19.785 1.00 21.87 361 PRO B C 1
ATOM 2530 O O . PRO A 1 330 ? 71.073 42.131 18.716 1.00 19.51 361 PRO B O 1
ATOM 2534 N N . TYR A 1 331 ? 71.807 41.540 20.828 1.00 21.42 362 TYR B N 1
ATOM 2535 C CA . TYR A 1 331 ? 71.194 40.189 20.839 1.00 20.03 362 TYR B CA 1
ATOM 2536 C C . TYR A 1 331 ? 69.967 40.131 21.747 1.00 19.87 362 TYR B C 1
ATOM 2537 O O . TYR A 1 331 ? 69.518 39.014 22.059 1.00 21.04 362 TYR B O 1
ATOM 2546 N N . ARG A 1 332 ? 69.384 41.264 22.104 1.00 19.93 363 ARG B N 1
ATOM 2547 C CA . ARG A 1 332 ? 68.281 41.278 23.105 1.00 21.43 363 ARG B CA 1
ATOM 2548 C C . ARG A 1 332 ? 67.044 40.533 22.596 1.00 21.68 363 ARG B C 1
ATOM 2549 O O . ARG A 1 332 ? 66.305 39.997 23.448 1.00 22.18 363 ARG B O 1
ATOM 2557 N N . ARG A 1 333 ? 66.842 40.422 21.274 1.00 20.78 364 ARG B N 1
ATOM 2558 C CA . ARG A 1 333 ? 65.706 39.641 20.716 1.00 19.46 364 ARG B CA 1
ATOM 2559 C C . ARG A 1 333 ? 66.181 38.286 20.186 1.00 19.92 364 ARG B C 1
ATOM 2560 O O . ARG A 1 333 ? 65.410 37.608 19.502 1.00 20.67 364 ARG B O 1
ATOM 2568 N N . LEU A 1 334 ? 67.440 37.887 20.474 1.00 20.62 365 LEU B N 1
ATOM 2569 C CA . LEU A 1 334 ? 68.059 36.699 19.834 1.00 20.06 365 LEU B CA 1
ATOM 2570 C C . LEU A 1 334 ? 68.464 35.631 20.859 1.00 22.15 365 LEU B C 1
ATOM 2571 O O . LEU A 1 334 ? 69.140 34.705 20.451 1.00 23.73 365 LEU B O 1
ATOM 2576 N N . GLY A 1 335 ? 68.042 35.784 22.100 1.00 24.46 366 GLY B N 1
ATOM 2577 C CA . GLY A 1 335 ? 68.369 34.875 23.224 1.00 27.90 366 GLY B CA 1
ATOM 2578 C C . GLY A 1 335 ? 69.867 34.841 23.494 1.00 31.45 366 GLY B C 1
ATOM 2579 O O . GLY A 1 335 ? 70.588 35.804 23.084 1.00 30.54 366 GLY B O 1
ATOM 2580 N N . LYS A 1 336 ? 70.326 33.739 24.102 1.00 37.47 367 LYS B N 1
ATOM 2581 C CA . LYS A 1 336 ? 71.754 33.496 24.480 1.00 42.70 367 LYS B CA 1
ATOM 2582 C C . LYS A 1 336 ? 72.436 32.603 23.451 1.00 43.28 367 LYS B C 1
ATOM 2583 O O . LYS A 1 336 ? 71.778 31.761 22.842 1.00 45.99 367 LYS B O 1
ATOM 2589 N N . PRO A 1 337 ? 73.775 32.710 23.277 1.00 45.36 368 PRO B N 1
ATOM 2590 C CA . PRO A 1 337 ? 74.488 32.025 22.191 1.00 45.02 368 PRO B CA 1
ATOM 2591 C C . PRO A 1 337 ? 74.429 30.487 22.256 1.00 46.47 368 PRO B C 1
ATOM 2592 O O . PRO A 1 337 ? 74.656 29.830 21.231 1.00 43.74 368 PRO B O 1
ATOM 2596 N N . ASP A 1 338 ? 74.130 29.964 23.449 1.00 41.06 369 ASP B N 1
ATOM 2597 C CA . ASP A 1 338 ? 74.101 28.513 23.770 1.00 46.05 369 ASP B CA 1
ATOM 2598 C C . ASP A 1 338 ? 72.682 28.124 24.188 1.00 46.16 369 ASP B C 1
ATOM 2599 O O . ASP A 1 338 ? 72.496 27.049 24.779 1.00 41.53 369 ASP B O 1
ATOM 2604 N N . ASP A 1 339 ? 71.677 28.941 23.866 1.00 42.49 370 ASP B N 1
ATOM 2605 C CA . ASP A 1 339 ? 70.270 28.460 23.921 1.00 44.38 370 ASP B CA 1
ATOM 2606 C C . ASP A 1 339 ? 70.219 27.300 22.940 1.00 36.31 370 ASP B C 1
ATOM 2607 O O . ASP A 1 339 ? 70.870 27.322 21.893 1.00 41.93 370 ASP B O 1
ATOM 2612 N N . PRO A 1 340 ? 69.489 26.220 23.251 1.00 39.75 371 PRO B N 1
ATOM 2613 C CA . PRO A 1 340 ? 69.478 25.083 22.333 1.00 43.51 371 PRO B CA 1
ATOM 2614 C C . PRO A 1 340 ? 68.759 25.507 21.058 1.00 46.58 371 PRO B C 1
ATOM 2615 O O . PRO A 1 340 ? 67.931 26.419 21.099 1.00 45.27 371 PRO B O 1
ATOM 2619 N N . PRO A 1 341 ? 69.075 24.889 19.899 1.00 45.01 372 PRO B N 1
ATOM 2620 C CA . PRO A 1 341 ? 68.370 25.181 18.655 1.00 47.08 372 PRO B CA 1
ATOM 2621 C C . PRO A 1 341 ? 66.924 24.703 18.829 1.00 49.88 372 PRO B C 1
ATOM 2622 O O . PRO A 1 341 ? 66.660 23.928 19.756 1.00 47.12 372 PRO B O 1
ATOM 2626 N N . PHE A 1 342 ? 66.011 25.211 17.996 1.00 41.31 373 PHE B N 1
ATOM 2627 C CA . PHE A 1 342 ? 64.571 24.885 18.121 1.00 36.25 373 PHE B CA 1
ATOM 2628 C C . PHE A 1 342 ? 63.933 24.964 16.744 1.00 34.15 373 PHE B C 1
ATOM 2629 O O . PHE A 1 342 ? 64.554 25.476 15.786 1.00 31.62 373 PHE B O 1
ATOM 2637 N N . ASP A 1 343 ? 62.709 24.441 16.663 1.00 31.63 374 ASP B N 1
ATOM 2638 C CA . ASP A 1 343 ? 61.931 24.477 15.402 1.00 32.81 374 ASP B CA 1
ATOM 2639 C C . ASP A 1 343 ? 61.170 25.811 15.384 1.00 22.44 374 ASP B C 1
ATOM 2640 O O . ASP A 1 343 ? 60.335 26.049 16.280 1.00 25.35 374 ASP B O 1
ATOM 2645 N N . THR A 1 344 ? 61.560 26.708 14.494 1.00 24.01 375 THR B N 1
ATOM 2646 C CA . THR A 1 344 ? 60.916 28.041 14.367 1.00 23.13 375 THR B CA 1
ATOM 2647 C C . THR A 1 344 ? 59.399 27.840 14.195 1.00 20.09 375 THR B C 1
ATOM 2648 O O . THR A 1 344 ? 58.629 28.628 14.764 1.00 22.31 375 THR B O 1
ATOM 2652 N N . ASN A 1 345 ? 58.996 26.785 13.527 1.00 23.01 376 ASN B N 1
ATOM 2653 C CA . ASN A 1 345 ? 57.572 26.584 13.160 1.00 22.93 376 ASN B CA 1
ATOM 2654 C C . ASN A 1 345 ? 56.895 25.593 14.102 1.00 24.46 376 ASN B C 1
ATOM 2655 O O . ASN A 1 345 ? 55.800 25.089 13.763 1.00 21.52 376 ASN B O 1
ATOM 2660 N N . ALA A 1 346 ? 57.470 25.335 15.276 1.00 22.31 377 ALA B N 1
ATOM 2661 C CA . ALA A 1 346 ? 56.811 24.433 16.242 1.00 26.08 377 ALA B CA 1
ATOM 2662 C C . ALA A 1 346 ? 55.387 24.904 16.557 1.00 25.07 377 ALA B C 1
ATOM 2663 O O . ALA A 1 346 ? 55.150 26.106 16.817 1.00 23.01 377 ALA B O 1
ATOM 2665 N N . GLU A 1 347 ? 54.485 23.947 16.724 1.00 25.72 378 GLU B N 1
ATOM 2666 C CA . GLU A 1 347 ? 53.100 24.215 17.181 1.00 25.58 378 GLU B CA 1
ATOM 2667 C C . GLU A 1 347 ? 53.074 24.981 18.478 1.00 25.70 378 GLU B C 1
ATOM 2668 O O . GLU A 1 347 ? 52.199 25.830 18.651 1.00 24.36 378 GLU B O 1
ATOM 2674 N N . SER A 1 348 ? 53.982 24.669 19.417 1.00 22.69 379 SER B N 1
ATOM 2675 C CA . SER A 1 348 ? 53.922 25.295 20.747 1.00 25.19 379 SER B CA 1
ATOM 2676 C C . SER A 1 348 ? 54.294 26.761 20.655 1.00 22.12 379 SER B C 1
ATOM 2677 O O . SER A 1 348 ? 54.053 27.452 21.667 1.00 25.99 379 SER B O 1
ATOM 2680 N N . ARG A 1 349 ? 54.809 27.243 19.523 1.00 22.62 380 ARG B N 1
ATOM 2681 C CA . ARG A 1 349 ? 55.184 28.676 19.403 1.00 20.43 380 ARG B CA 1
ATOM 2682 C C . ARG A 1 349 ? 54.031 29.455 18.736 1.00 21.30 380 ARG B C 1
ATOM 2683 O O . ARG A 1 349 ? 54.137 30.699 18.597 1.00 19.13 380 ARG B O 1
ATOM 2691 N N . LEU A 1 350 ? 52.973 28.762 18.307 1.00 19.11 381 LEU B N 1
ATOM 2692 C CA . LEU A 1 350 ? 51.778 29.461 17.747 1.00 19.38 381 LEU B CA 1
ATOM 2693 C C . LEU A 1 350 ? 50.854 29.953 18.850 1.00 19.94 381 LEU B C 1
ATOM 2694 O O . LEU A 1 350 ? 51.029 29.647 20.083 1.00 18.81 381 LEU B O 1
ATOM 2699 N N . HIS A 1 351 ? 49.898 30.778 18.446 1.00 15.94 382 HIS B N 1
ATOM 2700 C CA . HIS A 1 351 ? 48.896 31.387 19.328 1.00 17.86 382 HIS B CA 1
ATOM 2701 C C . HIS A 1 351 ? 47.526 31.126 18.716 1.00 18.50 382 HIS B C 1
ATOM 2702 O O . HIS A 1 351 ? 46.820 32.114 18.368 1.00 17.79 382 HIS B O 1
ATOM 2709 N N . ARG A 1 352 ? 47.151 29.847 18.618 1.00 18.53 383 ARG B N 1
ATOM 2710 C CA . ARG A 1 352 ? 45.900 29.496 17.900 1.00 18.42 383 ARG B CA 1
ATOM 2711 C C . ARG A 1 352 ? 44.684 30.007 18.653 1.00 20.59 383 ARG B C 1
ATOM 2712 O O . ARG A 1 352 ? 43.727 30.378 17.980 1.00 19.74 383 ARG B O 1
ATOM 2720 N N . GLN A 1 353 ? 44.660 29.983 19.988 1.00 17.77 384 GLN B N 1
ATOM 2721 C CA . GLN A 1 353 ? 43.459 30.459 20.687 1.00 22.16 384 GLN B CA 1
ATOM 2722 C C . GLN A 1 353 ? 43.243 31.940 20.336 1.00 20.53 384 GLN B C 1
ATOM 2723 O O . GLN A 1 353 ? 42.099 32.310 20.065 1.00 20.49 384 GLN B O 1
ATOM 2729 N N . ALA A 1 354 ? 44.279 32.765 20.322 1.00 19.38 385 ALA B N 1
ATOM 2730 C CA . ALA A 1 354 ? 44.109 34.203 20.001 1.00 20.17 385 ALA B CA 1
ATOM 2731 C C . ALA A 1 354 ? 43.625 34.321 18.551 1.00 18.48 385 ALA B C 1
ATOM 2732 O O . ALA A 1 354 ? 42.695 35.127 18.298 1.00 18.47 385 ALA B O 1
ATOM 2734 N N . ALA A 1 355 ? 44.185 33.544 17.632 1.00 16.28 386 ALA B N 1
ATOM 2735 C CA . ALA A 1 355 ? 43.796 33.685 16.199 1.00 16.73 386 ALA B CA 1
ATOM 2736 C C . ALA A 1 355 ? 42.329 33.310 16.041 1.00 16.93 386 ALA B C 1
ATOM 2737 O O . ALA A 1 355 ? 41.620 33.964 15.263 1.00 16.77 386 ALA B O 1
ATOM 2739 N N . ARG A 1 356 ? 41.883 32.252 16.715 1.00 16.18 387 ARG B N 1
ATOM 2740 C CA . ARG A 1 356 ? 40.485 31.774 16.562 1.00 17.42 387 ARG B CA 1
ATOM 2741 C C . ARG A 1 356 ? 39.550 32.818 17.172 1.00 16.82 387 ARG B C 1
ATOM 2742 O O . ARG A 1 356 ? 38.516 33.153 16.546 1.00 15.76 387 ARG B O 1
ATOM 2750 N N . GLU A 1 357 ? 39.865 33.331 18.366 1.00 15.64 388 GLU B N 1
ATOM 2751 C CA . GLU A 1 357 ? 38.987 34.338 19.039 1.00 16.02 388 GLU B CA 1
ATOM 2752 C C . GLU A 1 357 ? 38.924 35.619 18.202 1.00 17.52 388 GLU B C 1
ATOM 2753 O O . GLU A 1 357 ? 37.848 36.199 18.066 1.00 16.75 388 GLU B O 1
ATOM 2759 N N . VAL A 1 358 ? 40.053 36.071 17.692 1.00 15.15 389 VAL B N 1
ATOM 2760 C CA . VAL A 1 358 ? 40.075 37.321 16.897 1.00 15.90 389 VAL B CA 1
ATOM 2761 C C . VAL A 1 358 ? 39.299 37.083 15.603 1.00 15.39 389 VAL B C 1
ATOM 2762 O O . VAL A 1 358 ? 38.495 37.948 15.200 1.00 16.09 389 VAL B O 1
ATOM 2766 N N . ALA A 1 359 ? 39.519 35.954 14.941 1.00 14.25 390 ALA B N 1
ATOM 2767 C CA . ALA A 1 359 ? 38.885 35.702 13.625 1.00 15.25 390 ALA B CA 1
ATOM 2768 C C . ALA A 1 359 ? 37.364 35.598 13.768 1.00 14.61 390 ALA B C 1
ATOM 2769 O O . ALA A 1 359 ? 36.649 36.107 12.891 1.00 15.41 390 ALA B O 1
ATOM 2771 N N . ARG A 1 360 ? 36.865 35.152 14.915 1.00 13.36 391 ARG B N 1
ATOM 2772 C CA . ARG A 1 360 ? 35.390 35.110 15.078 1.00 15.77 391 ARG B CA 1
ATOM 2773 C C . ARG A 1 360 ? 34.788 36.521 14.982 1.00 14.97 391 ARG B C 1
ATOM 2774 O O . ARG A 1 360 ? 33.643 36.623 14.529 1.00 17.16 391 ARG B O 1
ATOM 2782 N N . GLU A 1 361 ? 35.493 37.536 15.479 1.00 13.03 392 GLU B N 1
ATOM 2783 C CA . GLU A 1 361 ? 34.952 38.882 15.665 1.00 14.60 392 GLU B CA 1
ATOM 2784 C C . GLU A 1 361 ? 34.791 39.639 14.348 1.00 14.73 392 GLU B C 1
ATOM 2785 O O . GLU A 1 361 ? 34.010 40.576 14.335 1.00 20.62 392 GLU B O 1
ATOM 2791 N N . GLY A 1 362 ? 35.507 39.229 13.319 1.00 16.52 393 GLY B N 1
ATOM 2792 C CA . GLY A 1 362 ? 35.555 39.936 12.025 1.00 18.61 393 GLY B CA 1
ATOM 2793 C C . GLY A 1 362 ? 34.502 39.420 11.048 1.00 15.63 393 GLY B C 1
ATOM 2794 O O . GLY A 1 362 ? 34.273 40.071 9.996 1.00 15.40 393 GLY B O 1
ATOM 2795 N N . LEU A 1 363 ? 33.905 38.266 11.330 1.00 13.84 394 LEU B N 1
ATOM 2796 C CA . LEU A 1 363 ? 32.995 37.644 10.343 1.00 12.86 394 LEU B CA 1
ATOM 2797 C C . LEU A 1 363 ? 31.689 38.429 10.280 1.00 13.05 394 LEU B C 1
ATOM 2798 O O . LEU A 1 363 ? 31.167 38.840 11.354 1.00 13.89 394 LEU B O 1
ATOM 2803 N N . VAL A 1 364 ? 31.207 38.701 9.067 1.00 11.27 395 VAL B N 1
ATOM 2804 C CA . VAL A 1 364 ? 30.040 39.596 8.887 1.00 11.62 395 VAL B CA 1
ATOM 2805 C C . VAL A 1 364 ? 28.908 38.792 8.291 1.00 12.58 395 VAL B C 1
ATOM 2806 O O . VAL A 1 364 ? 29.025 38.262 7.147 1.00 12.47 395 VAL B O 1
ATOM 2810 N N . LEU A 1 365 ? 27.801 38.718 9.005 1.00 12.28 396 LEU B N 1
ATOM 2811 C CA . LEU A 1 365 ? 26.602 38.069 8.436 1.00 12.61 396 LEU B CA 1
ATOM 2812 C C . LEU A 1 365 ? 25.903 39.072 7.540 1.00 11.92 396 LEU B C 1
ATOM 2813 O O . LEU A 1 365 ? 25.432 40.128 8.010 1.00 12.44 396 LEU B O 1
ATOM 2818 N N . LEU A 1 366 ? 25.828 38.794 6.254 1.00 12.27 397 LEU B N 1
ATOM 2819 C CA . LEU A 1 366 ? 25.226 39.718 5.285 1.00 12.79 397 LEU B CA 1
ATOM 2820 C C . LEU A 1 366 ? 23.765 39.360 4.985 1.00 12.82 397 LEU B C 1
ATOM 2821 O O . LEU A 1 366 ? 23.038 40.254 4.549 1.00 13.70 397 LEU B O 1
ATOM 2826 N N . LYS A 1 367 ? 23.384 38.098 5.129 1.00 13.20 398 LYS B N 1
ATOM 2827 C CA . LYS A 1 367 ? 22.009 37.646 4.801 1.00 12.58 398 LYS B CA 1
ATOM 2828 C C . LYS A 1 367 ? 21.748 36.358 5.564 1.00 13.21 398 LYS B C 1
ATOM 2829 O O . LYS A 1 367 ? 22.647 35.558 5.703 1.00 14.63 398 LYS B O 1
ATOM 2835 N N . ASN A 1 368 ? 20.521 36.183 6.060 1.00 13.77 399 ASN B N 1
ATOM 2836 C CA . ASN A 1 368 ? 20.161 34.955 6.771 1.00 14.73 399 ASN B CA 1
ATOM 2837 C C . ASN A 1 368 ? 18.642 34.796 6.669 1.00 16.46 399 ASN B C 1
ATOM 2838 O O . ASN A 1 368 ? 17.955 35.230 7.585 1.00 20.09 399 ASN B O 1
ATOM 2843 N N . ARG A 1 369 ? 18.177 34.145 5.621 1.00 18.50 400 ARG B N 1
ATOM 2844 C CA . ARG A 1 369 ? 16.720 34.000 5.330 1.00 21.44 400 ARG B CA 1
ATOM 2845 C C . ARG A 1 369 ? 16.140 32.959 6.295 1.00 22.03 400 ARG B C 1
ATOM 2846 O O . ARG A 1 369 ? 16.645 31.808 6.337 1.00 20.98 400 ARG B O 1
ATOM 2854 N N . ASP A 1 370 ? 15.084 33.359 7.006 1.00 22.88 401 ASP B N 1
ATOM 2855 C CA . ASP A 1 370 ? 14.189 32.460 7.782 1.00 26.09 401 ASP B CA 1
ATOM 2856 C C . ASP A 1 370 ? 15.029 31.657 8.782 1.00 26.75 401 ASP B C 1
ATOM 2857 O O . ASP A 1 370 ? 14.730 30.515 9.044 1.00 24.05 401 ASP B O 1
ATOM 2862 N N . GLY A 1 371 ? 16.073 32.253 9.347 1.00 27.41 402 GLY B N 1
ATOM 2863 C CA . GLY A 1 371 ? 16.838 31.592 10.421 1.00 26.06 402 GLY B CA 1
ATOM 2864 C C . GLY A 1 371 ? 17.534 30.321 9.971 1.00 23.22 402 GLY B C 1
ATOM 2865 O O . GLY A 1 371 ? 17.729 29.436 10.810 1.00 22.54 402 GLY B O 1
ATOM 2866 N N . LEU A 1 372 ? 17.977 30.222 8.720 1.00 21.32 403 LEU B N 1
ATOM 2867 C CA . LEU A 1 372 ? 18.762 29.045 8.267 1.00 19.48 403 LEU B CA 1
ATOM 2868 C C . LEU A 1 372 ? 20.014 28.877 9.136 1.00 19.27 403 LEU B C 1
ATOM 2869 O O . LEU A 1 372 ? 20.287 27.741 9.609 1.00 19.00 403 LEU B O 1
ATOM 2874 N N . LEU A 1 373 ? 20.752 29.962 9.381 1.00 16.07 404 LEU B N 1
ATOM 2875 C CA . LEU A 1 373 ? 21.872 29.929 10.318 1.00 16.10 404 LEU B CA 1
ATOM 2876 C C . LEU A 1 373 ? 21.342 30.332 11.672 1.00 14.81 404 LEU B C 1
ATOM 2877 O O . LEU A 1 373 ? 20.476 31.207 11.790 1.00 16.77 404 LEU B O 1
ATOM 2882 N N . PRO A 1 374 ? 21.877 29.784 12.768 1.00 15.24 405 PRO B N 1
ATOM 2883 C CA . PRO A 1 374 ? 22.938 28.783 12.746 1.00 16.62 405 PRO B CA 1
ATOM 2884 C C . PRO A 1 374 ? 22.442 27.367 12.396 1.00 17.70 405 PRO B C 1
ATOM 2885 O O . PRO A 1 374 ? 21.308 27.029 12.694 1.00 18.08 405 PRO B O 1
ATOM 2889 N N . LEU A 1 375 ? 23.313 26.599 11.791 1.00 17.51 406 LEU B N 1
ATOM 2890 C CA . LEU A 1 375 ? 23.091 25.171 11.437 1.00 20.85 406 LEU B CA 1
ATOM 2891 C C . LEU A 1 375 ? 23.152 24.295 12.691 1.00 19.83 406 LEU B C 1
ATOM 2892 O O . LEU A 1 375 ? 23.864 24.580 13.624 1.00 20.87 406 LEU B O 1
ATOM 2897 N N . LYS A 1 376 ? 22.466 23.165 12.631 1.00 26.35 407 LYS B N 1
ATOM 2898 C CA . LYS A 1 376 ? 22.614 22.085 13.625 1.00 27.64 407 LYS B CA 1
ATOM 2899 C C . LYS A 1 376 ? 23.731 21.168 13.152 1.00 24.72 407 LYS B C 1
ATOM 2900 O O . LYS A 1 376 ? 23.875 21.010 11.923 1.00 23.94 407 LYS B O 1
ATOM 2906 N N . LYS A 1 377 ? 24.462 20.594 14.109 1.00 26.25 408 LYS B N 1
ATOM 2907 C CA . LYS A 1 377 ? 25.580 19.659 13.821 1.00 27.49 408 LYS B CA 1
ATOM 2908 C C . LYS A 1 377 ? 24.980 18.287 13.551 1.00 30.15 408 LYS B C 1
ATOM 2909 O O . LYS A 1 377 ? 25.148 17.391 14.390 1.00 34.02 408 LYS B O 1
ATOM 2915 N N . GLN A 1 378 ? 24.349 18.102 12.410 1.00 29.35 409 GLN B N 1
ATOM 2916 C CA . GLN A 1 378 ? 23.659 16.838 12.082 1.00 33.22 409 GLN B CA 1
ATOM 2917 C C . GLN A 1 378 ? 23.379 16.800 10.584 1.00 32.64 409 GLN B C 1
ATOM 2918 O O . GLN A 1 378 ? 23.560 17.826 9.914 1.00 33.97 409 GLN B O 1
ATOM 2924 N N . GLY A 1 379 ? 22.997 15.631 10.079 1.00 28.18 410 GLY B N 1
ATOM 2925 C CA . GLY A 1 379 ? 22.572 15.437 8.689 1.00 26.56 410 GLY B CA 1
ATOM 2926 C C . GLY A 1 379 ? 23.759 15.374 7.732 1.00 26.13 410 GLY B C 1
ATOM 2927 O O . GLY A 1 379 ? 24.866 15.027 8.143 1.00 27.48 410 GLY B O 1
ATOM 2928 N N . ARG A 1 380 ? 23.506 15.716 6.482 1.00 22.37 411 ARG B N 1
ATOM 2929 C CA . ARG A 1 380 ? 24.469 15.625 5.365 1.00 23.88 411 ARG B CA 1
ATOM 2930 C C . ARG A 1 380 ? 24.680 17.035 4.822 1.00 20.39 411 ARG B C 1
ATOM 2931 O O . ARG A 1 380 ? 23.708 17.640 4.329 1.00 20.73 411 ARG B O 1
ATOM 2939 N N . ILE A 1 381 ? 25.922 17.504 4.887 1.00 20.66 412 ILE B N 1
ATOM 2940 C CA . ILE A 1 381 ? 26.251 18.894 4.473 1.00 19.87 412 ILE B CA 1
ATOM 2941 C C . ILE A 1 381 ? 27.196 18.783 3.274 1.00 19.80 412 ILE B C 1
ATOM 2942 O O . ILE A 1 381 ? 28.281 18.232 3.452 1.00 20.75 412 ILE B O 1
ATOM 2947 N N . ALA A 1 382 ? 26.805 19.305 2.124 1.00 18.63 413 ALA B N 1
ATOM 2948 C CA . ALA A 1 382 ? 27.721 19.388 0.956 1.00 19.60 413 ALA B CA 1
ATOM 2949 C C . ALA A 1 382 ? 28.593 20.645 1.124 1.00 20.41 413 ALA B C 1
ATOM 2950 O O . ALA A 1 382 ? 28.048 21.726 1.374 1.00 21.65 413 ALA B O 1
ATOM 2952 N N . VAL A 1 383 ? 29.910 20.477 1.061 1.00 18.01 414 VAL B N 1
ATOM 2953 C CA . VAL A 1 383 ? 30.879 21.598 1.189 1.00 18.42 414 VAL B CA 1
ATOM 2954 C C . VAL A 1 383 ? 31.512 21.736 -0.191 1.00 17.91 414 VAL B C 1
ATOM 2955 O O . VAL A 1 383 ? 32.218 20.817 -0.663 1.00 17.88 414 VAL B O 1
ATOM 2959 N N . ILE A 1 384 ? 31.225 22.831 -0.867 1.00 15.59 415 ILE B N 1
ATOM 2960 C CA . ILE A 1 384 ? 31.482 22.947 -2.305 1.00 15.62 415 ILE B CA 1
ATOM 2961 C C . ILE A 1 384 ? 32.179 24.269 -2.610 1.00 17.57 415 ILE B C 1
ATOM 2962 O O . ILE A 1 384 ? 31.747 25.289 -2.087 1.00 18.90 415 ILE B O 1
ATOM 2967 N N . GLY A 1 385 ? 33.176 24.221 -3.491 1.00 15.76 416 GLY B N 1
ATOM 2968 C CA . GLY A 1 385 ? 33.791 25.447 -4.028 1.00 15.67 416 GLY B CA 1
ATOM 2969 C C . GLY A 1 385 ? 35.304 25.428 -3.907 1.00 13.72 416 GLY B C 1
ATOM 2970 O O . GLY A 1 385 ? 35.862 24.698 -3.079 1.00 14.93 416 GLY B O 1
ATOM 2971 N N . PRO A 1 386 ? 35.970 26.258 -4.722 1.00 14.41 417 PRO B N 1
ATOM 2972 C CA . PRO A 1 386 ? 37.443 26.227 -4.791 1.00 14.69 417 PRO B CA 1
ATOM 2973 C C . PRO A 1 386 ? 38.139 26.769 -3.544 1.00 16.29 417 PRO B C 1
ATOM 2974 O O . PRO A 1 386 ? 39.321 26.545 -3.401 1.00 19.00 417 PRO B O 1
ATOM 2978 N N . LEU A 1 387 ? 37.427 27.445 -2.664 1.00 15.52 418 LEU B N 1
ATOM 2979 C CA A LEU A 1 387 ? 38.060 27.971 -1.432 0.50 16.52 418 LEU B CA 1
ATOM 2980 C CA B LEU A 1 387 ? 38.050 27.987 -1.432 0.50 16.58 418 LEU B CA 1
ATOM 2981 C C . LEU A 1 387 ? 37.802 27.063 -0.236 1.00 16.85 418 LEU B C 1
ATOM 2982 O O . LEU A 1 387 ? 38.384 27.295 0.839 1.00 17.41 418 LEU B O 1
ATOM 2991 N N . ALA A 1 388 ? 37.011 25.997 -0.390 1.00 14.62 419 ALA B N 1
ATOM 2992 C CA . ALA A 1 388 ? 36.652 25.166 0.767 1.00 16.13 419 ALA B CA 1
ATOM 2993 C C . ALA A 1 388 ? 37.843 24.478 1.416 1.00 16.03 419 ALA B C 1
ATOM 2994 O O . ALA A 1 388 ? 37.829 24.376 2.664 1.00 17.11 419 ALA B O 1
ATOM 2996 N N . LYS A 1 389 ? 38.740 23.928 0.586 1.00 15.89 420 LYS B N 1
ATOM 2997 C CA . LYS A 1 389 ? 39.937 23.225 1.087 1.00 17.06 420 LYS B CA 1
ATOM 2998 C C . LYS A 1 389 ? 41.224 24.015 0.810 1.00 18.34 420 LYS B C 1
ATOM 2999 O O . LYS A 1 389 ? 42.319 23.387 0.800 1.00 18.67 420 LYS B O 1
ATOM 3005 N N . SER A 1 390 ? 41.147 25.326 0.677 1.00 15.87 421 SER B N 1
ATOM 3006 C CA . SER A 1 390 ? 42.343 26.126 0.389 1.00 17.62 421 SER B CA 1
ATOM 3007 C C . SER A 1 390 ? 43.022 26.613 1.665 1.00 18.80 421 SER B C 1
ATOM 3008 O O . SER A 1 390 ? 42.462 27.483 2.362 1.00 18.20 421 SER B O 1
ATOM 3011 N N . GLN A 1 391 ? 44.195 26.081 1.972 1.00 16.49 422 GLN B N 1
ATOM 3012 C CA . GLN A 1 391 ? 45.028 26.618 3.063 1.00 16.99 422 GLN B CA 1
ATOM 3013 C C . GLN A 1 391 ? 45.736 27.884 2.610 1.00 17.04 422 GLN B C 1
ATOM 3014 O O . GLN A 1 391 ? 45.876 28.761 3.418 1.00 16.28 422 GLN B O 1
ATOM 3020 N N . ARG A 1 392 ? 46.151 27.955 1.343 1.00 16.57 423 ARG B N 1
ATOM 3021 C CA . ARG A 1 392 ? 46.915 29.126 0.864 1.00 17.31 423 ARG B CA 1
ATOM 3022 C C . ARG A 1 392 ? 46.014 30.352 0.925 1.00 17.02 423 ARG B C 1
ATOM 3023 O O . ARG A 1 392 ? 46.501 31.456 1.304 1.00 17.71 423 ARG B O 1
ATOM 3031 N N . ASP A 1 393 ? 44.734 30.201 0.590 1.00 14.72 424 ASP B N 1
ATOM 3032 C CA . ASP A 1 393 ? 43.896 31.420 0.517 1.00 16.19 424 ASP B CA 1
ATOM 3033 C C . ASP A 1 393 ? 43.437 31.889 1.909 1.00 15.74 424 ASP B C 1
ATOM 3034 O O . ASP A 1 393 ? 43.336 33.109 2.135 1.00 16.77 424 ASP B O 1
ATOM 3039 N N . VAL A 1 394 ? 43.208 30.967 2.841 1.00 15.37 425 VAL B N 1
ATOM 3040 C CA . VAL A 1 394 ? 42.583 31.382 4.122 1.00 16.12 425 VAL B CA 1
ATOM 3041 C C . VAL A 1 394 ? 43.531 32.300 4.882 1.00 16.79 425 VAL B C 1
ATOM 3042 O O . VAL A 1 394 ? 43.037 33.197 5.592 1.00 16.66 425 VAL B O 1
ATOM 3046 N N . ILE A 1 395 ? 44.855 32.190 4.694 1.00 16.61 426 ILE B N 1
ATOM 3047 C CA . ILE A 1 395 ? 45.804 33.082 5.416 1.00 17.61 426 ILE B CA 1
ATOM 3048 C C . ILE A 1 395 ? 45.918 34.449 4.753 1.00 18.79 426 ILE B C 1
ATOM 3049 O O . ILE A 1 395 ? 46.565 35.300 5.335 1.00 18.23 426 ILE B O 1
ATOM 3054 N N . GLY A 1 396 ? 45.386 34.640 3.547 1.00 16.15 427 GLY B N 1
ATOM 3055 C CA . GLY A 1 396 ? 45.323 35.956 2.918 1.00 15.91 427 GLY B CA 1
ATOM 3056 C C . GLY A 1 396 ? 46.607 36.379 2.248 1.00 16.36 427 GLY B C 1
ATOM 3057 O O . GLY A 1 396 ? 47.598 35.602 2.216 1.00 18.28 427 GLY B O 1
ATOM 3058 N N . SER A 1 397 ? 46.573 37.569 1.672 1.00 15.98 428 SER B N 1
ATOM 3059 C CA . SER A 1 397 ? 47.786 38.242 1.187 1.00 18.06 428 SER B CA 1
ATOM 3060 C C . SER A 1 397 ? 48.592 38.784 2.381 1.00 16.08 428 SER B C 1
ATOM 3061 O O . SER A 1 397 ? 48.029 38.908 3.488 1.00 19.03 428 SER B O 1
ATOM 3064 N N . TRP A 1 398 ? 49.867 39.066 2.145 1.00 17.02 429 TRP B N 1
ATOM 3065 C CA . TRP A 1 398 ? 50.837 39.609 3.136 1.00 16.73 429 TRP B CA 1
ATOM 3066 C C . TRP A 1 398 ? 50.754 38.743 4.394 1.00 16.28 429 TRP B C 1
ATOM 3067 O O . TRP A 1 398 ? 50.537 39.250 5.509 1.00 14.75 429 TRP B O 1
ATOM 3078 N N . SER A 1 399 ? 50.961 37.461 4.172 1.00 15.93 430 SER B N 1
ATOM 3079 C CA . SER A 1 399 ? 50.829 36.448 5.248 1.00 16.40 430 SER B CA 1
ATOM 3080 C C . SER A 1 399 ? 52.176 36.191 5.920 1.00 16.08 430 SER B C 1
ATOM 3081 O O . SER A 1 399 ? 52.233 35.282 6.755 1.00 15.86 430 SER B O 1
ATOM 3084 N N . ALA A 1 400 ? 53.198 37.012 5.663 1.00 15.24 431 ALA B N 1
ATOM 3085 C CA . ALA A 1 400 ? 54.435 37.007 6.476 1.00 15.09 431 ALA B CA 1
ATOM 3086 C C . ALA A 1 400 ? 55.000 35.572 6.536 1.00 14.61 431 ALA B C 1
ATOM 3087 O O . ALA A 1 400 ? 55.139 34.964 5.487 1.00 16.27 431 ALA B O 1
ATOM 3089 N N . ALA A 1 401 ? 55.306 35.077 7.725 1.00 14.55 432 ALA B N 1
ATOM 3090 C CA . ALA A 1 401 ? 55.914 33.737 7.903 1.00 16.04 432 ALA B CA 1
ATOM 3091 C C . ALA A 1 401 ? 54.847 32.674 8.140 1.00 14.37 432 ALA B C 1
ATOM 3092 O O . ALA A 1 401 ? 55.195 31.547 8.553 1.00 16.87 432 ALA B O 1
ATOM 3094 N N . GLY A 1 402 ? 53.579 32.985 7.875 1.00 14.29 433 GLY B N 1
ATOM 3095 C CA . GLY A 1 402 ? 52.523 31.967 7.993 1.00 14.70 433 GLY B CA 1
ATOM 3096 C C . GLY A 1 402 ? 52.791 30.785 7.093 1.00 14.65 433 GLY B C 1
ATOM 3097 O O . GLY A 1 402 ? 53.164 30.946 5.902 1.00 16.51 433 GLY B O 1
ATOM 3098 N N . VAL A 1 403 ? 52.488 29.613 7.627 1.00 14.73 434 VAL B N 1
ATOM 3099 C CA . VAL A 1 403 ? 52.693 28.335 6.924 1.00 15.28 434 VAL B CA 1
ATOM 3100 C C . VAL A 1 403 ? 51.326 27.837 6.482 1.00 16.02 434 VAL B C 1
ATOM 3101 O O . VAL A 1 403 ? 50.522 27.459 7.352 1.00 16.04 434 VAL B O 1
ATOM 3105 N N . PRO A 1 404 ? 51.043 27.759 5.176 1.00 16.10 435 PRO B N 1
ATOM 3106 C CA . PRO A 1 404 ? 49.730 27.264 4.753 1.00 16.15 435 PRO B CA 1
ATOM 3107 C C . PRO A 1 404 ? 49.380 25.903 5.363 1.00 18.03 435 PRO B C 1
ATOM 3108 O O . PRO A 1 404 ? 48.258 25.691 5.761 1.00 16.30 435 PRO B O 1
ATOM 3112 N N . ARG A 1 405 ? 50.339 24.989 5.451 1.00 17.95 436 ARG B N 1
ATOM 3113 C CA . ARG A 1 405 ? 50.008 23.632 5.988 1.00 20.66 436 ARG B CA 1
ATOM 3114 C C . ARG A 1 405 ? 49.546 23.695 7.451 1.00 17.81 436 ARG B C 1
ATOM 3115 O O . ARG A 1 405 ? 48.858 22.737 7.888 1.00 19.04 436 ARG B O 1
ATOM 3123 N N . GLN A 1 406 ? 49.759 24.790 8.184 1.00 14.98 437 GLN B N 1
ATOM 3124 C CA . GLN A 1 406 ? 49.319 24.907 9.576 1.00 15.32 437 GLN B CA 1
ATOM 3125 C C . GLN A 1 406 ? 47.909 25.499 9.643 1.00 14.80 437 GLN B C 1
ATOM 3126 O O . GLN A 1 406 ? 47.379 25.567 10.739 1.00 16.13 437 GLN B O 1
ATOM 3132 N N . ALA A 1 407 ? 47.387 25.976 8.506 1.00 14.59 438 ALA B N 1
ATOM 3133 C CA . ALA A 1 407 ? 46.088 26.690 8.503 1.00 14.04 438 ALA B CA 1
ATOM 3134 C C . ALA A 1 407 ? 44.901 25.714 8.501 1.00 14.80 438 ALA B C 1
ATOM 3135 O O . ALA A 1 407 ? 44.968 24.616 7.917 1.00 16.16 438 ALA B O 1
ATOM 3137 N N . VAL A 1 408 ? 43.799 26.166 9.101 1.00 13.66 439 VAL B N 1
ATOM 3138 C CA . VAL A 1 408 ? 42.541 25.390 9.150 1.00 14.79 439 VAL B CA 1
ATOM 3139 C C . VAL A 1 408 ? 41.634 25.853 8.008 1.00 14.50 439 VAL B C 1
ATOM 3140 O O . VAL A 1 408 ? 41.155 27.012 8.065 1.00 15.74 439 VAL B O 1
ATOM 3144 N N . THR A 1 409 ? 41.392 25.001 7.038 1.00 15.41 440 THR B N 1
ATOM 3145 C CA . THR A 1 409 ? 40.434 25.301 5.951 1.00 15.29 440 THR B CA 1
ATOM 3146 C C . THR A 1 409 ? 38.984 25.339 6.449 1.00 16.26 440 THR B C 1
ATOM 3147 O O . THR A 1 409 ? 38.665 24.877 7.546 1.00 15.60 440 THR B O 1
ATOM 3151 N N . VAL A 1 410 ? 38.115 25.920 5.640 1.00 14.64 441 VAL B N 1
ATOM 3152 C CA . VAL A 1 410 ? 36.668 25.900 5.977 1.00 15.31 441 VAL B CA 1
ATOM 3153 C C . VAL A 1 410 ? 36.223 24.444 6.077 1.00 16.18 441 VAL B C 1
ATOM 3154 O O . VAL A 1 410 ? 35.585 24.103 7.076 1.00 15.74 441 VAL B O 1
ATOM 3158 N N . TYR A 1 411 ? 36.601 23.606 5.115 1.00 16.23 442 TYR B N 1
ATOM 3159 C CA . TYR A 1 411 ? 36.247 22.168 5.195 1.00 18.72 442 TYR B CA 1
ATOM 3160 C C . TYR A 1 411 ? 36.700 21.573 6.529 1.00 17.71 442 TYR B C 1
ATOM 3161 O O . TYR A 1 411 ? 35.945 20.903 7.238 1.00 17.52 442 TYR B O 1
ATOM 3170 N N . GLN A 1 412 ? 37.961 21.772 6.922 1.00 17.35 443 GLN B N 1
ATOM 3171 C CA . GLN A 1 412 ? 38.510 21.157 8.131 1.00 18.11 443 GLN B CA 1
ATOM 3172 C C . GLN A 1 412 ? 37.826 21.710 9.359 1.00 17.74 443 GLN B C 1
ATOM 3173 O O . GLN A 1 412 ? 37.614 20.964 10.317 1.00 19.08 443 GLN B O 1
ATOM 3179 N N . GLY A 1 413 ? 37.471 23.001 9.364 1.00 15.73 444 GLY B N 1
ATOM 3180 C CA . GLY A 1 413 ? 36.747 23.589 10.499 1.00 15.94 444 GLY B CA 1
ATOM 3181 C C . GLY A 1 413 ? 35.391 22.912 10.673 1.00 15.32 444 GLY B C 1
ATOM 3182 O O . GLY A 1 413 ? 34.998 22.619 11.830 1.00 16.54 444 GLY B O 1
ATOM 3183 N N . LEU A 1 414 ? 34.709 22.645 9.571 1.00 16.42 445 LEU B N 1
ATOM 3184 C CA . LEU A 1 414 ? 33.397 21.978 9.653 1.00 17.04 445 LEU B CA 1
ATOM 3185 C C . LEU A 1 414 ? 33.620 20.538 10.147 1.00 19.33 445 LEU B C 1
ATOM 3186 O O . LEU A 1 414 ? 32.912 20.130 11.048 1.00 19.42 445 LEU B O 1
ATOM 3191 N N . ALA A 1 415 ? 34.661 19.858 9.650 1.00 19.15 446 ALA B N 1
ATOM 3192 C CA . ALA A 1 415 ? 34.951 18.450 10.058 1.00 22.39 446 ALA B CA 1
ATOM 3193 C C . ALA A 1 415 ? 35.225 18.422 11.556 1.00 23.13 446 ALA B C 1
ATOM 3194 O O . ALA A 1 415 ? 34.736 17.512 12.274 1.00 23.32 446 ALA B O 1
ATOM 3196 N N . ASN A 1 416 ? 36.009 19.376 12.054 1.00 20.97 447 ASN B N 1
ATOM 3197 C CA . ASN A 1 416 ? 36.365 19.499 13.484 1.00 20.03 447 ASN B 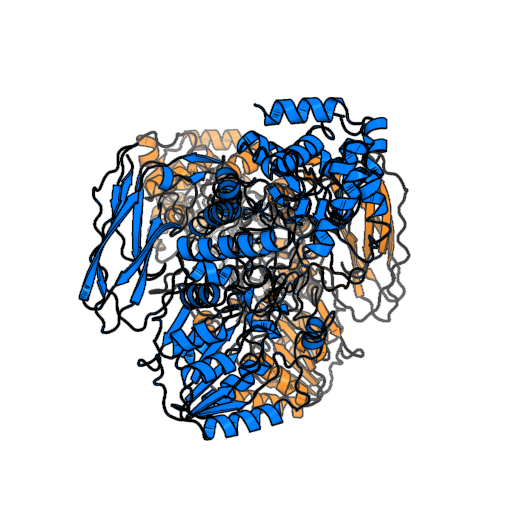CA 1
ATOM 3198 C C . ASN A 1 416 ? 35.102 19.678 14.334 1.00 23.36 447 ASN B C 1
ATOM 3199 O O . ASN A 1 416 ? 35.002 19.116 15.432 1.00 22.96 447 ASN B O 1
ATOM 3204 N N . ALA A 1 417 ? 34.165 20.474 13.840 1.00 22.36 448 ALA B N 1
ATOM 3205 C CA . ALA A 1 417 ? 32.965 20.864 14.618 1.00 22.00 448 ALA B CA 1
ATOM 3206 C C . ALA A 1 417 ? 32.019 19.659 14.738 1.00 23.20 448 ALA B C 1
ATOM 3207 O O . ALA A 1 417 ? 31.458 19.502 15.830 1.00 26.04 448 ALA B O 1
ATOM 3209 N N . VAL A 1 418 ? 31.834 18.896 13.669 1.00 23.37 449 VAL B N 1
ATOM 3210 C CA . VAL A 1 418 ? 30.740 17.882 13.585 1.00 24.64 449 VAL B CA 1
ATOM 3211 C C . VAL A 1 418 ? 31.241 16.505 14.056 1.00 30.21 449 VAL B C 1
ATOM 3212 O O . VAL A 1 418 ? 30.356 15.673 14.392 1.00 27.69 449 VAL B O 1
ATOM 3216 N N . GLY A 1 419 ? 32.558 16.282 14.071 1.00 29.13 450 GLY B N 1
ATOM 3217 C CA . GLY A 1 419 ? 33.139 14.949 14.342 1.00 29.93 450 GLY B CA 1
ATOM 3218 C C . GLY A 1 419 ? 32.356 13.883 13.603 1.00 33.17 450 GLY B C 1
ATOM 3219 O O . GLY A 1 419 ? 32.251 13.947 12.375 1.00 29.23 450 GLY B O 1
ATOM 3220 N N . GLU A 1 420 ? 31.763 12.931 14.323 1.00 36.43 451 GLU B N 1
ATOM 3221 C CA . GLU A 1 420 ? 30.998 11.827 13.674 1.00 39.47 451 GLU B CA 1
ATOM 3222 C C . GLU A 1 420 ? 29.488 12.115 13.720 1.00 36.29 451 GLU B C 1
ATOM 3223 O O . GLU A 1 420 ? 28.712 11.241 13.295 1.00 37.64 451 GLU B O 1
ATOM 3229 N N . ARG A 1 421 ? 29.057 13.298 14.171 1.00 28.61 452 ARG B N 1
ATOM 3230 C CA . ARG A 1 421 ? 27.615 13.607 14.348 1.00 31.80 452 ARG B CA 1
ATOM 3231 C C . ARG A 1 421 ? 26.975 14.053 13.032 1.00 29.48 452 ARG B C 1
ATOM 3232 O O . ARG A 1 421 ? 25.755 14.117 12.993 1.00 30.91 452 ARG B O 1
ATOM 3240 N N . ALA A 1 422 ? 27.751 14.421 12.001 1.00 28.44 453 ALA B N 1
ATOM 3241 C CA . ALA A 1 422 ? 27.201 14.798 10.681 1.00 24.97 453 ALA B CA 1
ATOM 3242 C C . ALA A 1 422 ? 28.149 14.309 9.596 1.00 22.13 453 ALA B C 1
ATOM 3243 O O . ALA A 1 422 ? 29.340 14.027 9.893 1.00 28.91 453 ALA B O 1
ATOM 3245 N N . THR A 1 423 ? 27.639 14.199 8.390 1.00 22.41 454 THR B N 1
ATOM 3246 C CA . THR A 1 423 ? 28.416 13.747 7.218 1.00 23.35 454 THR B CA 1
ATOM 3247 C C . THR A 1 423 ? 28.723 14.945 6.317 1.00 22.04 454 THR B C 1
ATOM 3248 O O . THR A 1 423 ? 27.788 15.496 5.732 1.00 22.28 454 THR B O 1
ATOM 3252 N N . LEU A 1 424 ? 29.992 15.181 6.043 1.00 22.53 455 LEU B N 1
ATOM 3253 C CA . LEU A 1 424 ? 30.361 16.213 5.050 1.00 22.04 455 LEU B CA 1
ATOM 3254 C C . LEU A 1 424 ? 30.634 15.573 3.705 1.00 23.80 455 LEU B C 1
ATOM 3255 O O . LEU A 1 424 ? 31.287 14.494 3.635 1.00 25.06 455 LEU B O 1
ATOM 3260 N N . LEU A 1 425 ? 30.174 16.206 2.643 1.00 21.85 456 LEU B N 1
ATOM 3261 C CA . LEU A 1 425 ? 30.442 15.739 1.270 1.00 21.34 456 LEU B CA 1
ATOM 3262 C C . LEU A 1 425 ? 31.137 16.888 0.559 1.00 26.93 456 LEU B C 1
ATOM 3263 O O . LEU A 1 425 ? 30.598 17.978 0.580 1.00 32.23 456 LEU B O 1
ATOM 3268 N N . TYR A 1 426 ? 32.212 16.610 -0.127 1.00 23.24 457 TYR B N 1
ATOM 3269 C CA . TYR A 1 426 ? 33.054 17.650 -0.744 1.00 20.48 457 TYR B CA 1
ATOM 3270 C C . TYR A 1 426 ? 33.007 17.561 -2.256 1.00 19.48 457 TYR B C 1
ATOM 3271 O O . TYR A 1 426 ? 33.098 16.477 -2.823 1.00 20.21 457 TYR B O 1
ATOM 3280 N N . ALA A 1 427 ? 33.012 18.706 -2.924 1.00 17.14 458 ALA B N 1
ATOM 3281 C CA . ALA A 1 427 ? 33.284 18.826 -4.352 1.00 15.95 458 ALA B CA 1
ATOM 3282 C C . ALA A 1 427 ? 33.883 20.191 -4.609 1.00 18.61 458 ALA B C 1
ATOM 3283 O O . ALA A 1 427 ? 33.339 21.190 -4.106 1.00 18.28 458 ALA B O 1
ATOM 3285 N N . LYS A 1 428 ? 34.949 20.225 -5.378 1.00 17.73 459 LYS B N 1
ATOM 3286 C CA . LYS A 1 428 ? 35.567 21.524 -5.690 1.00 17.87 459 LYS B CA 1
ATOM 3287 C C . LYS A 1 428 ? 34.588 22.412 -6.450 1.00 17.11 459 LYS B C 1
ATOM 3288 O O . LYS A 1 428 ? 34.571 23.666 -6.178 1.00 15.58 459 LYS B O 1
ATOM 3294 N N . GLY A 1 429 ? 33.871 21.887 -7.453 1.00 17.45 460 GLY B N 1
ATOM 3295 C CA . GLY A 1 429 ? 32.814 22.671 -8.111 1.00 17.05 460 GLY B CA 1
ATOM 3296 C C . GLY A 1 429 ? 33.272 23.522 -9.260 1.00 16.51 460 GLY B C 1
ATOM 3297 O O . GLY A 1 429 ? 32.637 23.536 -10.285 1.00 16.31 460 GLY B O 1
ATOM 3298 N N . ALA A 1 430 ? 34.350 24.294 -9.060 1.00 15.61 461 ALA B N 1
ATOM 3299 C CA . ALA A 1 430 ? 34.918 25.152 -10.085 1.00 14.81 461 ALA B CA 1
ATOM 3300 C C . ALA A 1 430 ? 36.344 25.458 -9.648 1.00 15.55 461 ALA B C 1
ATOM 3301 O O . ALA A 1 430 ? 36.612 25.444 -8.483 1.00 17.05 461 ALA B O 1
ATOM 3303 N N . ASN A 1 431 ? 37.163 25.822 -10.606 1.00 16.46 462 ASN B N 1
ATOM 3304 C CA . ASN A 1 431 ? 38.446 26.461 -10.297 1.00 16.21 462 ASN B CA 1
ATOM 3305 C C . ASN A 1 431 ? 38.154 27.912 -9.886 1.00 16.99 462 ASN B C 1
ATOM 3306 O O . ASN A 1 431 ? 37.049 28.434 -10.168 1.00 14.93 462 ASN B O 1
ATOM 3311 N N . VAL A 1 432 ? 39.122 28.563 -9.259 1.00 16.29 463 VAL B N 1
ATOM 3312 C CA . VAL A 1 432 ? 38.908 29.947 -8.744 1.00 17.03 463 VAL B CA 1
ATOM 3313 C C . VAL A 1 432 ? 38.542 30.870 -9.899 1.00 16.85 463 VAL B C 1
ATOM 3314 O O . VAL A 1 432 ? 37.797 31.851 -9.720 1.00 16.52 463 VAL B O 1
ATOM 3318 N N . SER A 1 433 ? 39.081 30.609 -11.086 1.00 15.09 464 SER B N 1
ATOM 3319 C CA . SER A 1 433 ? 38.739 31.320 -12.326 1.00 16.27 464 SER B CA 1
ATOM 3320 C C . SER A 1 433 ? 38.623 30.304 -13.456 1.00 17.78 464 SER B C 1
ATOM 3321 O O . SER A 1 433 ? 39.352 29.335 -13.445 1.00 19.76 464 SER B O 1
ATOM 3324 N N . GLY A 1 434 ? 37.739 30.576 -14.393 1.00 17.77 465 GLY B N 1
ATOM 3325 C CA . GLY A 1 434 ? 37.630 29.824 -15.649 1.00 21.25 465 GLY B CA 1
ATOM 3326 C C . GLY A 1 434 ? 38.335 30.522 -16.769 1.00 19.73 465 GLY B C 1
ATOM 3327 O O . GLY A 1 434 ? 38.325 29.999 -17.908 1.00 22.86 465 GLY B O 1
ATOM 3328 N N . ASP A 1 435 ? 38.938 31.680 -16.524 1.00 18.06 466 ASP B N 1
ATOM 3329 C CA . ASP A 1 435 ? 39.679 32.465 -17.535 1.00 18.20 466 ASP B CA 1
ATOM 3330 C C . ASP A 1 435 ? 41.140 32.050 -17.411 1.00 18.47 466 ASP B C 1
ATOM 3331 O O . ASP A 1 435 ? 41.785 32.339 -16.369 1.00 16.42 466 ASP B O 1
ATOM 3336 N N . GLN A 1 436 ? 41.687 31.369 -18.412 1.00 19.43 467 GLN B N 1
ATOM 3337 C CA . GLN A 1 436 ? 43.063 30.841 -18.290 1.00 21.34 467 GLN B CA 1
ATOM 3338 C C . GLN A 1 436 ? 44.063 31.998 -18.143 1.00 20.81 467 GLN B C 1
ATOM 3339 O O . GLN A 1 436 ? 45.075 31.798 -17.452 1.00 20.87 467 GLN B O 1
ATOM 3345 N N . ALA A 1 437 ? 43.790 33.178 -18.681 1.00 18.32 468 ALA B N 1
ATOM 3346 C CA . ALA A 1 437 ? 44.728 34.323 -18.567 1.00 18.38 468 ALA B CA 1
ATOM 3347 C C . ALA A 1 437 ? 44.796 34.770 -17.105 1.00 16.37 468 ALA B C 1
ATOM 3348 O O . ALA A 1 437 ? 45.852 35.214 -16.654 1.00 18.76 468 ALA B O 1
ATOM 3350 N N . ILE A 1 438 ? 43.668 34.710 -16.391 1.00 16.35 469 ILE B N 1
ATOM 3351 C CA . ILE A 1 438 ? 43.663 35.034 -14.942 1.00 15.35 469 ILE B CA 1
ATOM 3352 C C . ILE A 1 438 ? 44.388 33.953 -14.141 1.00 15.54 469 ILE B C 1
ATOM 3353 O O . ILE A 1 438 ? 45.200 34.310 -13.251 1.00 16.62 469 ILE B O 1
ATOM 3358 N N . LEU A 1 439 ? 44.173 32.670 -14.469 1.00 15.80 470 LEU B N 1
ATOM 3359 C CA . LEU A 1 439 ? 44.951 31.617 -13.782 1.00 16.73 470 LEU B CA 1
ATOM 3360 C C . LEU A 1 439 ? 46.432 31.830 -14.068 1.00 16.26 470 LEU B C 1
ATOM 3361 O O . LEU A 1 439 ? 47.224 31.602 -13.142 1.00 17.31 470 LEU B O 1
ATOM 3366 N N . ASP A 1 440 ? 46.805 32.206 -15.285 1.00 16.98 471 ASP B N 1
ATOM 3367 C CA . ASP A 1 440 ? 48.227 32.436 -15.638 1.00 16.65 471 ASP B CA 1
ATOM 3368 C C . ASP A 1 440 ? 48.819 33.556 -14.780 1.00 17.23 471 ASP B C 1
ATOM 3369 O O . ASP A 1 440 ? 49.947 33.432 -14.246 1.00 18.25 471 ASP B O 1
ATOM 3374 N N . TYR A 1 441 ? 48.054 34.625 -14.603 1.00 16.21 472 TYR B N 1
ATOM 3375 C CA . TYR A 1 441 ? 48.470 35.715 -13.713 1.00 15.91 472 TYR B CA 1
ATOM 3376 C C . TYR A 1 441 ? 48.669 35.194 -12.268 1.00 17.22 472 TYR B C 1
ATOM 3377 O O . TYR A 1 441 ? 49.685 35.498 -11.609 1.00 16.37 472 TYR B O 1
ATOM 3386 N N . LEU A 1 442 ? 47.680 34.488 -11.726 1.00 15.35 473 LEU B N 1
ATOM 3387 C CA . LEU A 1 442 ? 47.701 34.085 -10.307 1.00 15.06 473 LEU B CA 1
ATOM 3388 C C . LEU A 1 442 ? 48.819 33.072 -10.015 1.00 18.24 473 LEU B C 1
ATOM 3389 O O . LEU A 1 442 ? 49.281 33.011 -8.871 1.00 19.13 473 LEU B O 1
ATOM 3394 N N . ASN A 1 443 ? 49.216 32.301 -11.014 1.00 17.12 474 ASN B N 1
ATOM 3395 C CA . ASN A 1 443 ? 50.340 31.345 -10.858 1.00 18.22 474 ASN B CA 1
ATOM 3396 C C . ASN A 1 443 ? 51.666 31.921 -11.367 1.00 21.84 474 ASN B C 1
ATOM 3397 O O . ASN A 1 443 ? 52.637 31.155 -11.418 1.00 22.04 474 ASN B O 1
ATOM 3402 N N . SER A 1 444 ? 51.734 33.208 -11.667 1.00 18.91 475 SER B N 1
ATOM 3403 C CA . SER A 1 444 ? 52.978 33.937 -12.021 1.00 22.35 475 SER B CA 1
ATOM 3404 C C . SER A 1 444 ? 53.782 34.112 -10.725 1.00 24.22 475 SER B C 1
ATOM 3405 O O . SER A 1 444 ? 53.235 34.618 -9.713 1.00 30.31 475 SER B O 1
ATOM 3408 N N . TYR A 1 445 ? 55.059 33.777 -10.799 1.00 23.72 476 TYR B N 1
ATOM 3409 C CA . TYR A 1 445 ? 56.096 33.859 -9.736 1.00 23.74 476 TYR B CA 1
ATOM 3410 C C . TYR A 1 445 ? 56.089 32.647 -8.823 1.00 26.04 476 TYR B C 1
ATOM 3411 O O . TYR A 1 445 ? 57.143 32.080 -8.619 1.00 21.60 476 TYR B O 1
ATOM 3420 N N . ASN A 1 446 ? 54.922 32.322 -8.273 1.00 24.48 477 ASN B N 1
ATOM 3421 C CA . ASN A 1 446 ? 54.733 31.213 -7.323 1.00 24.77 477 ASN B CA 1
ATOM 3422 C C . ASN A 1 446 ? 53.445 30.527 -7.686 1.00 26.41 477 ASN B C 1
ATOM 3423 O O . ASN A 1 446 ? 52.485 31.211 -7.991 1.00 28.87 477 ASN B O 1
ATOM 3428 N N . PRO A 1 447 ? 53.412 29.182 -7.683 1.00 27.02 478 PRO B N 1
ATOM 3429 C CA . PRO A 1 447 ? 52.192 28.442 -7.962 1.00 26.28 478 PRO B CA 1
ATOM 3430 C C . PRO A 1 447 ? 51.297 28.533 -6.725 1.00 27.52 478 PRO B C 1
ATOM 3431 O O . PRO A 1 447 ? 51.506 27.826 -5.822 1.00 31.46 478 PRO B O 1
ATOM 3435 N N . GLU A 1 448 ? 50.327 29.443 -6.752 1.00 21.86 479 GLU B N 1
ATOM 3436 C CA . GLU A 1 448 ? 49.486 29.749 -5.572 1.00 22.78 479 GLU B CA 1
ATOM 3437 C C . GLU A 1 448 ? 48.078 29.190 -5.734 1.00 22.74 479 GLU B C 1
ATOM 3438 O O . GLU A 1 448 ? 47.353 29.233 -4.753 1.00 23.71 479 GLU B O 1
ATOM 3444 N N . VAL A 1 449 ? 47.688 28.765 -6.935 1.00 19.44 480 VAL B N 1
ATOM 3445 C CA . VAL A 1 449 ? 46.322 28.290 -7.216 1.00 21.88 480 VAL B CA 1
ATOM 3446 C C . VAL A 1 449 ? 46.411 26.890 -7.811 1.00 22.06 480 VAL B C 1
ATOM 3447 O O . VAL A 1 449 ? 46.906 26.786 -8.909 1.00 22.67 480 VAL B O 1
ATOM 3451 N N . GLU A 1 450 ? 45.750 25.955 -7.141 1.00 22.64 481 GLU B N 1
ATOM 3452 C CA . GLU A 1 450 ? 45.593 24.558 -7.606 1.00 25.74 481 GLU B CA 1
ATOM 3453 C C . GLU A 1 450 ? 44.536 24.556 -8.694 1.00 24.24 481 GLU B C 1
ATOM 3454 O O . GLU A 1 450 ? 43.384 25.005 -8.466 1.00 27.59 481 GLU B O 1
ATOM 3460 N N . VAL A 1 451 ? 44.901 24.095 -9.870 1.00 22.84 482 VAL B N 1
ATOM 3461 C CA . VAL A 1 451 ? 43.989 24.034 -11.012 1.00 22.57 482 VAL B CA 1
ATOM 3462 C C . VAL A 1 451 ? 43.565 22.571 -11.140 1.00 26.66 482 VAL B C 1
ATOM 3463 O O . VAL A 1 451 ? 44.439 21.665 -11.330 1.00 22.90 482 VAL B O 1
ATOM 3467 N N . ASP A 1 452 ? 42.277 22.324 -10.965 1.00 23.62 483 ASP B N 1
ATOM 3468 C CA . ASP A 1 452 ? 41.692 21.015 -11.277 1.00 25.70 483 ASP B CA 1
ATOM 3469 C C . ASP A 1 452 ? 41.767 20.904 -12.786 1.00 25.95 483 ASP B C 1
ATOM 3470 O O . ASP A 1 452 ? 41.321 21.791 -13.509 1.00 27.81 483 ASP B O 1
ATOM 3475 N N . PRO A 1 453 ? 42.331 19.806 -13.332 1.00 26.51 484 PRO B N 1
ATOM 3476 C CA . PRO A 1 453 ? 42.469 19.700 -14.779 1.00 27.97 484 PRO B CA 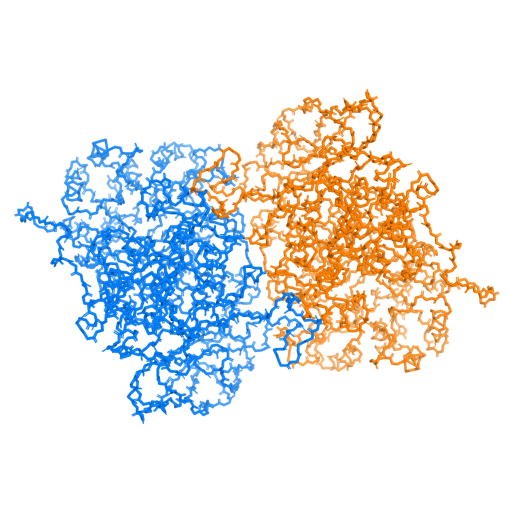1
ATOM 3477 C C . PRO A 1 453 ? 41.171 19.282 -15.488 1.00 30.97 484 PRO B C 1
ATOM 3478 O O . PRO A 1 453 ? 41.132 19.279 -16.701 1.00 34.16 484 PRO B O 1
ATOM 3482 N N . ARG A 1 454 ? 40.113 18.936 -14.746 1.00 27.06 485 ARG B N 1
ATOM 3483 C CA . ARG A 1 454 ? 38.835 18.550 -15.414 1.00 27.33 485 ARG B CA 1
ATOM 3484 C C . ARG A 1 454 ? 38.173 19.741 -16.087 1.00 27.25 485 ARG B C 1
ATOM 3485 O O . ARG A 1 454 ? 38.460 20.899 -15.733 1.00 27.18 485 ARG B O 1
ATOM 3493 N N . SER A 1 455 ? 37.289 19.466 -17.039 1.00 26.59 486 SER B N 1
ATOM 3494 C CA . SER A 1 455 ? 36.496 20.523 -17.703 1.00 25.62 486 SER B CA 1
ATOM 3495 C C . SER A 1 455 ? 35.622 21.222 -16.641 1.00 22.03 486 SER B C 1
ATOM 3496 O O . SER A 1 455 ? 35.240 20.591 -15.642 1.00 22.79 486 SER B O 1
ATOM 3499 N N . ALA A 1 456 ? 35.259 22.459 -16.875 1.00 23.08 487 ALA B N 1
ATOM 3500 C CA . ALA A 1 456 ? 34.310 23.193 -15.995 1.00 21.04 487 ALA B CA 1
ATOM 3501 C C . ALA A 1 456 ? 33.012 22.387 -15.848 1.00 21.39 487 ALA B C 1
ATOM 3502 O O . ALA A 1 456 ? 32.458 22.257 -14.725 1.00 22.42 487 ALA B O 1
ATOM 3504 N N . GLU A 1 457 ? 32.538 21.796 -16.951 1.00 24.39 488 GLU B N 1
ATOM 3505 C CA . GLU A 1 457 ? 31.277 21.009 -16.932 1.00 23.87 488 GLU B CA 1
ATOM 3506 C C . GLU A 1 457 ? 31.408 19.774 -16.032 1.00 23.16 488 GLU B C 1
ATOM 3507 O O . GLU A 1 457 ? 30.458 19.462 -15.298 1.00 22.56 488 GLU B O 1
ATOM 3513 N N . ALA A 1 458 ? 32.532 19.048 -16.078 1.00 22.20 489 ALA B N 1
ATOM 3514 C CA . ALA A 1 458 ? 32.715 17.835 -15.243 1.00 22.47 489 ALA B CA 1
ATOM 3515 C C . ALA A 1 458 ? 32.727 18.235 -13.760 1.00 21.77 489 ALA B C 1
ATOM 3516 O O . ALA A 1 458 ? 32.129 17.570 -12.944 1.00 21.42 489 ALA B O 1
ATOM 3518 N N . MET A 1 459 ? 33.408 19.331 -13.429 1.00 23.11 490 MET B N 1
ATOM 3519 C CA . MET A 1 459 ? 33.445 19.819 -12.029 1.00 20.30 490 MET B CA 1
ATOM 3520 C C . MET A 1 459 ? 32.033 20.198 -11.567 1.00 19.08 490 MET B C 1
ATOM 3521 O O . MET A 1 459 ? 31.659 19.861 -10.428 1.00 18.70 490 MET B O 1
ATOM 3526 N N . LEU A 1 460 ? 31.294 20.854 -12.425 1.00 18.90 491 LEU B N 1
ATOM 3527 C CA . LEU A 1 460 ? 29.899 21.253 -12.101 1.00 20.17 491 LEU B CA 1
ATOM 3528 C C . LEU A 1 460 ? 29.044 20.009 -11.886 1.00 20.28 491 LEU B C 1
ATOM 3529 O O . LEU A 1 460 ? 28.298 19.988 -10.933 1.00 18.97 491 LEU B O 1
ATOM 3534 N N . GLU A 1 461 ? 29.148 18.991 -12.742 1.00 20.80 492 GLU B N 1
ATOM 3535 C CA . GLU A 1 461 ? 28.270 17.799 -12.599 1.00 23.73 492 GLU B CA 1
ATOM 3536 C C . GLU A 1 461 ? 28.622 17.067 -11.311 1.00 20.85 492 GLU B C 1
ATOM 3537 O O . GLU A 1 461 ? 27.736 16.639 -10.606 1.00 20.40 492 GLU B O 1
ATOM 3543 N N . GLU A 1 462 ? 29.900 17.019 -10.929 1.00 18.53 493 GLU B N 1
ATOM 3544 C CA . GLU A 1 462 ? 30.304 16.409 -9.648 1.00 21.08 493 GLU B CA 1
ATOM 3545 C C . GLU A 1 462 ? 29.682 17.183 -8.482 1.00 18.11 493 GLU B C 1
ATOM 3546 O O . GLU A 1 462 ? 29.131 16.604 -7.556 1.00 19.02 493 GLU B O 1
ATOM 3552 N N . ALA A 1 463 ? 29.763 18.502 -8.531 1.00 17.69 494 ALA B N 1
ATOM 3553 C CA . ALA A 1 463 ? 29.194 19.328 -7.455 1.00 17.88 494 ALA B CA 1
ATOM 3554 C C . ALA A 1 463 ? 27.671 19.144 -7.395 1.00 15.58 494 ALA B C 1
ATOM 3555 O O . ALA A 1 463 ? 27.136 19.112 -6.292 1.00 16.57 494 ALA B O 1
ATOM 3557 N N . LEU A 1 464 ? 27.000 19.052 -8.536 1.00 16.99 495 LEU B N 1
ATOM 3558 C CA . LEU A 1 464 ? 25.517 18.889 -8.528 1.00 19.17 495 LEU B CA 1
ATOM 3559 C C . LEU A 1 464 ? 25.175 17.511 -7.950 1.00 20.83 495 LEU B C 1
ATOM 3560 O O . LEU A 1 464 ? 24.278 17.459 -7.132 1.00 18.72 495 LEU B O 1
ATOM 3565 N N . ARG A 1 465 ? 25.929 16.447 -8.280 1.00 21.28 496 ARG B N 1
ATOM 3566 C CA . ARG A 1 465 ? 25.681 15.151 -7.614 1.00 21.04 496 ARG B CA 1
ATOM 3567 C C . ARG A 1 465 ? 25.850 15.243 -6.111 1.00 20.55 496 ARG B C 1
ATOM 3568 O O . ARG A 1 465 ? 25.100 14.612 -5.388 1.00 22.08 496 ARG B O 1
ATOM 3576 N N . THR A 1 466 ? 26.893 15.951 -5.646 1.00 16.82 497 THR B N 1
ATOM 3577 C CA . THR A 1 466 ? 27.173 16.092 -4.220 1.00 18.08 497 THR B CA 1
ATOM 3578 C C . THR A 1 466 ? 26.017 16.858 -3.575 1.00 17.44 497 THR B C 1
ATOM 3579 O O . THR A 1 466 ? 25.523 16.424 -2.548 1.00 18.85 497 THR B O 1
ATOM 3583 N N . ALA A 1 467 ? 25.564 17.953 -4.203 1.00 18.43 498 ALA B N 1
ATOM 3584 C CA . ALA A 1 467 ? 24.485 18.784 -3.611 1.00 20.00 498 ALA B CA 1
ATOM 3585 C C . ALA A 1 467 ? 23.186 17.962 -3.517 1.00 21.36 498 ALA B C 1
ATOM 3586 O O . ALA A 1 467 ? 22.499 17.973 -2.469 1.00 19.37 498 ALA B O 1
ATOM 3588 N N . ARG A 1 468 ? 22.920 17.183 -4.544 1.00 21.40 499 ARG B N 1
ATOM 3589 C CA . ARG A 1 468 ? 21.671 16.368 -4.615 1.00 23.03 499 ARG B CA 1
ATOM 3590 C C . ARG A 1 468 ? 21.686 15.311 -3.509 1.00 24.77 499 ARG B C 1
ATOM 3591 O O . ARG A 1 468 ? 20.619 14.898 -3.050 1.00 25.55 499 ARG B O 1
ATOM 3599 N N . ASP A 1 469 ? 22.846 14.910 -3.029 1.00 21.69 500 ASP B N 1
ATOM 3600 C CA . ASP A 1 469 ? 22.966 13.874 -1.991 1.00 25.32 500 ASP B CA 1
ATOM 3601 C C . ASP A 1 469 ? 22.975 14.494 -0.600 1.00 24.93 500 ASP B C 1
ATOM 3602 O O . ASP A 1 469 ? 23.211 13.760 0.363 1.00 27.43 500 ASP B O 1
ATOM 3607 N N . ALA A 1 470 ? 22.784 15.807 -0.479 1.00 21.29 501 ALA B N 1
ATOM 3608 C CA . ALA A 1 470 ? 22.952 16.493 0.816 1.00 22.25 501 ALA B CA 1
ATOM 3609 C C . ALA A 1 470 ? 21.633 17.125 1.266 1.00 20.11 501 ALA B C 1
ATOM 3610 O O . ALA A 1 470 ? 20.760 17.265 0.432 1.00 23.19 501 ALA B O 1
ATOM 3612 N N . ASP A 1 471 ? 21.574 17.541 2.521 1.00 21.74 502 ASP B N 1
ATOM 3613 C CA . ASP A 1 471 ? 20.444 18.298 3.087 1.00 23.71 502 ASP B CA 1
ATOM 3614 C C . ASP A 1 471 ? 20.630 19.790 2.773 1.00 24.48 502 ASP B C 1
ATOM 3615 O O . ASP A 1 471 ? 19.640 20.511 2.727 1.00 21.96 502 ASP B O 1
ATOM 3620 N N . LEU A 1 472 ? 21.871 20.250 2.650 1.00 21.19 503 LEU B N 1
ATOM 3621 C CA . LEU A 1 472 ? 22.092 21.685 2.399 1.00 20.36 503 LEU B CA 1
ATOM 3622 C C . LEU A 1 472 ? 23.506 21.849 1.866 1.00 19.89 503 LEU B C 1
ATOM 3623 O O . LEU A 1 472 ? 24.308 20.888 1.951 1.00 17.93 503 LEU B O 1
ATOM 3628 N N . VAL A 1 473 ? 23.748 23.013 1.295 1.00 18.40 504 VAL B N 1
ATOM 3629 C CA . VAL A 1 473 ? 25.041 23.295 0.615 1.00 17.27 504 VAL B CA 1
ATOM 3630 C C . VAL A 1 473 ? 25.718 24.468 1.287 1.00 17.99 504 VAL B C 1
ATOM 3631 O O . VAL A 1 473 ? 25.068 25.522 1.435 1.00 17.12 504 VAL B O 1
ATOM 3635 N N . VAL A 1 474 ? 26.954 24.252 1.701 1.00 15.67 505 VAL B N 1
ATOM 3636 C CA . VAL A 1 474 ? 27.859 25.355 2.141 1.00 15.67 505 VAL B CA 1
ATOM 3637 C C . VAL A 1 474 ? 28.801 25.600 0.968 1.00 16.48 505 VAL B C 1
ATOM 3638 O O . VAL A 1 474 ? 29.691 24.763 0.719 1.00 16.88 505 VAL B O 1
ATOM 3642 N N . ALA A 1 475 ? 28.604 26.694 0.246 1.00 13.47 506 ALA B N 1
ATOM 3643 C CA . ALA A 1 475 ? 29.427 27.038 -0.919 1.00 15.32 506 ALA B CA 1
ATOM 3644 C C . ALA A 1 475 ? 30.511 28.010 -0.441 1.00 15.11 506 ALA B C 1
ATOM 3645 O O . ALA A 1 475 ? 30.175 29.071 0.096 1.00 15.55 506 ALA B O 1
ATOM 3647 N N . VAL A 1 476 ? 31.759 27.653 -0.600 1.00 14.14 507 VAL B N 1
ATOM 3648 C CA . VAL A 1 476 ? 32.920 28.428 -0.125 1.00 14.48 507 VAL B CA 1
ATOM 3649 C C . VAL A 1 476 ? 33.564 28.997 -1.392 1.00 14.93 507 VAL B C 1
ATOM 3650 O O . VAL A 1 476 ? 34.233 28.297 -2.143 1.00 15.55 507 VAL B O 1
ATOM 3654 N N . VAL A 1 477 ? 33.311 30.271 -1.618 1.00 14.13 508 VAL B N 1
ATOM 3655 C CA . VAL A 1 477 ? 33.532 30.916 -2.914 1.00 13.34 508 VAL B CA 1
ATOM 3656 C C . VAL A 1 477 ? 34.100 32.313 -2.691 1.00 12.68 508 VAL B C 1
ATOM 3657 O O . VAL A 1 477 ? 34.018 32.855 -1.569 1.00 13.30 508 VAL B O 1
ATOM 3661 N N . GLY A 1 478 ? 34.647 32.881 -3.768 1.00 14.38 509 GLY B N 1
ATOM 3662 C CA . GLY A 1 478 ? 35.072 34.284 -3.770 1.00 14.95 509 GLY B CA 1
ATOM 3663 C C . GLY A 1 478 ? 36.425 34.414 -4.442 1.00 16.43 509 GLY B C 1
ATOM 3664 O O . GLY A 1 478 ? 36.677 33.760 -5.443 1.00 17.72 509 GLY B O 1
ATOM 3665 N N . GLU A 1 479 ? 37.307 35.213 -3.878 1.00 13.64 510 GLU B N 1
ATOM 3666 C CA . GLU A 1 479 ? 38.618 35.524 -4.481 1.00 14.71 510 GLU B CA 1
ATOM 3667 C C . GLU A 1 479 ? 39.691 34.631 -3.888 1.00 15.64 510 GLU B C 1
ATOM 3668 O O . GLU A 1 479 ? 39.618 34.278 -2.718 1.00 15.14 510 GLU B O 1
ATOM 3674 N N . SER A 1 480 ? 40.681 34.268 -4.675 1.00 13.74 511 SER B N 1
ATOM 3675 C CA . SER A 1 480 ? 41.948 33.773 -4.149 1.00 14.67 511 SER B CA 1
ATOM 3676 C C . SER A 1 480 ? 42.770 34.963 -3.661 1.00 14.24 511 SER B C 1
ATOM 3677 O O . SER A 1 480 ? 42.513 36.119 -4.056 1.00 13.60 511 SER B O 1
ATOM 3680 N N . GLN A 1 481 ? 43.714 34.704 -2.748 1.00 13.63 512 GLN B N 1
ATOM 3681 C CA . GLN A 1 481 ? 44.360 35.842 -2.055 1.00 14.56 512 GLN B CA 1
ATOM 3682 C C . GLN A 1 481 ? 45.205 36.634 -3.063 1.00 15.04 512 GLN B C 1
ATOM 3683 O O . GLN A 1 481 ? 45.388 37.828 -2.850 1.00 14.76 512 GLN B O 1
ATOM 3689 N N . GLY A 1 482 ? 45.688 36.010 -4.131 1.00 13.88 513 GLY B N 1
ATOM 3690 C CA . GLY A 1 482 ? 46.470 36.754 -5.139 1.00 15.52 513 GLY B CA 1
ATOM 3691 C C . GLY A 1 482 ? 45.608 37.678 -5.984 1.00 15.32 513 GLY B C 1
ATOM 3692 O O . GLY A 1 482 ? 46.195 38.433 -6.810 1.00 16.26 513 GLY B O 1
ATOM 3693 N N . MET A 1 483 ? 44.280 37.648 -5.822 1.00 14.06 514 MET B N 1
ATOM 3694 C CA . MET A 1 483 ? 43.395 38.624 -6.514 1.00 14.73 514 MET B CA 1
ATOM 3695 C C . MET A 1 483 ? 43.303 39.899 -5.695 1.00 15.33 514 MET B C 1
ATOM 3696 O O . MET A 1 483 ? 42.819 40.891 -6.239 1.00 14.71 514 MET B O 1
ATOM 3701 N N . ALA A 1 484 ? 43.746 39.894 -4.462 1.00 16.92 515 ALA B N 1
ATOM 3702 C CA . ALA A 1 484 ? 43.604 41.077 -3.569 1.00 18.83 515 ALA B CA 1
ATOM 3703 C C . ALA A 1 484 ? 44.926 41.305 -2.870 1.00 19.78 515 ALA B C 1
ATOM 3704 O O . ALA A 1 484 ? 45.050 41.157 -1.642 1.00 18.72 515 ALA B O 1
ATOM 3706 N N . HIS A 1 485 ? 45.901 41.634 -3.688 1.00 20.05 516 HIS B N 1
ATOM 3707 C CA . HIS A 1 485 ? 47.290 41.762 -3.236 1.00 24.20 516 HIS B CA 1
ATOM 3708 C C . HIS A 1 485 ? 47.927 42.946 -3.981 1.00 19.15 516 HIS B C 1
ATOM 3709 O O . HIS A 1 485 ? 47.272 43.598 -4.817 1.00 18.19 516 HIS B O 1
ATOM 3716 N N . GLU A 1 486 ? 49.154 43.242 -3.651 1.00 17.23 517 GLU B N 1
ATOM 3717 C CA . GLU A 1 486 ? 49.864 44.282 -4.421 1.00 17.61 517 GLU B CA 1
ATOM 3718 C C . GLU A 1 486 ? 49.723 44.030 -5.923 1.00 16.33 517 GLU B C 1
ATOM 3719 O O . GLU A 1 486 ? 49.934 42.882 -6.409 1.00 16.28 517 GLU B O 1
ATOM 3725 N N . ALA A 1 487 ? 49.491 45.105 -6.673 1.00 15.09 518 ALA B N 1
ATOM 3726 C CA . ALA A 1 487 ? 49.390 45.161 -8.157 1.00 16.00 518 ALA B CA 1
ATOM 3727 C C . ALA A 1 487 ? 48.151 44.414 -8.692 1.00 17.16 518 ALA B C 1
ATOM 3728 O O . ALA A 1 487 ? 47.871 44.628 -9.900 1.00 20.63 518 ALA B O 1
ATOM 3730 N N . SER A 1 488 ? 47.301 43.741 -7.891 1.00 14.46 519 SER B N 1
ATOM 3731 C CA A SER A 1 488 ? 46.173 42.942 -8.425 0.50 15.39 519 SER B CA 1
ATOM 3732 C CA B SER A 1 488 ? 46.178 42.945 -8.441 0.50 13.87 519 SER B CA 1
ATOM 3733 C C . SER A 1 488 ? 44.892 43.781 -8.491 1.00 14.48 519 SER B C 1
ATOM 3734 O O . SER A 1 488 ? 43.936 43.489 -7.799 1.00 14.96 519 SER B O 1
ATOM 3739 N N . SER A 1 489 ? 44.897 44.838 -9.278 1.00 13.14 520 SER B N 1
ATOM 3740 C CA . SER A 1 489 ? 43.701 45.674 -9.409 1.00 13.13 520 SER B CA 1
ATOM 3741 C C . SER A 1 489 ? 42.709 44.937 -10.304 1.00 13.10 520 SER B C 1
ATOM 3742 O O . SER A 1 489 ? 43.084 44.309 -11.286 1.00 12.49 520 SER B O 1
ATOM 3745 N N . ARG A 1 490 ? 41.447 45.041 -9.945 1.00 12.86 521 ARG B N 1
ATOM 3746 C CA . ARG A 1 490 ? 40.337 44.354 -10.652 1.00 13.73 521 ARG B CA 1
ATOM 3747 C C . ARG A 1 490 ? 39.454 45.357 -11.369 1.00 14.73 521 ARG B C 1
ATOM 3748 O O . ARG A 1 490 ? 39.134 46.394 -10.819 1.00 16.11 521 ARG B O 1
ATOM 3756 N N . THR A 1 491 ? 38.974 44.984 -12.554 1.00 13.40 522 THR B N 1
ATOM 3757 C CA . THR A 1 491 ? 37.950 45.716 -13.312 1.00 13.20 522 THR B CA 1
ATOM 3758 C C . THR A 1 491 ? 36.552 45.172 -13.052 1.00 14.82 522 THR B C 1
ATOM 3759 O O . THR A 1 491 ? 35.634 45.748 -13.597 1.00 15.98 522 THR B O 1
ATOM 3763 N N . ASP A 1 492 ? 36.399 44.070 -12.331 1.00 15.05 523 ASP B N 1
ATOM 3764 C CA . ASP A 1 492 ? 35.116 43.382 -12.074 1.00 15.83 523 ASP B CA 1
ATOM 3765 C C . ASP A 1 492 ? 35.123 43.137 -10.565 1.00 15.88 523 ASP B C 1
ATOM 3766 O O . ASP A 1 492 ? 36.128 42.622 -10.099 1.00 17.63 523 ASP B O 1
ATOM 3771 N N . LEU A 1 493 ? 34.079 43.477 -9.846 1.00 11.94 524 LEU B N 1
ATOM 3772 C CA . LEU A 1 493 ? 34.039 43.238 -8.386 1.00 12.65 524 LEU B CA 1
ATOM 3773 C C . LEU A 1 493 ? 33.164 42.024 -8.056 1.00 13.43 524 LEU B C 1
ATOM 3774 O O . LEU A 1 493 ? 32.985 41.751 -6.866 1.00 14.30 524 LEU B O 1
ATOM 3779 N N . ARG A 1 494 ? 32.698 41.297 -9.047 1.00 14.70 525 ARG B N 1
ATOM 3780 C CA . ARG A 1 494 ? 31.869 40.101 -8.765 1.00 14.35 525 ARG B CA 1
ATOM 3781 C C . ARG A 1 494 ? 32.730 38.925 -8.299 1.00 14.03 525 ARG B C 1
ATOM 3782 O O . ARG A 1 494 ? 33.951 38.870 -8.494 1.00 13.16 525 ARG B O 1
ATOM 3790 N N . ILE A 1 495 ? 32.047 37.948 -7.732 1.00 12.86 526 ILE B N 1
ATOM 3791 C CA . ILE A 1 495 ? 32.672 36.620 -7.605 1.00 14.04 526 ILE B CA 1
ATOM 3792 C C . ILE A 1 495 ? 33.093 36.218 -9.006 1.00 13.77 526 ILE B C 1
ATOM 3793 O O . ILE A 1 495 ? 32.403 36.451 -9.992 1.00 14.76 526 ILE B O 1
ATOM 3798 N N . PRO A 1 496 ? 34.245 35.532 -9.161 1.00 13.86 527 PRO B N 1
ATOM 3799 C CA . PRO A 1 496 ? 34.639 35.078 -10.491 1.00 15.34 527 PRO B CA 1
ATOM 3800 C C . PRO A 1 496 ? 33.545 34.271 -11.210 1.00 14.32 527 PRO B C 1
ATOM 3801 O O . PRO A 1 496 ? 32.831 33.495 -10.584 1.00 14.50 527 PRO B O 1
ATOM 3805 N N . ALA A 1 497 ? 33.485 34.428 -12.529 1.00 16.60 528 ALA B N 1
ATOM 3806 C CA . ALA A 1 497 ? 32.414 33.855 -13.362 1.00 15.32 528 ALA B CA 1
ATOM 3807 C C . ALA A 1 497 ? 32.329 32.334 -13.203 1.00 15.46 528 ALA B C 1
ATOM 3808 O O . ALA A 1 497 ? 31.206 31.804 -13.187 1.00 15.99 528 ALA B O 1
ATOM 3810 N N . SER A 1 498 ? 33.454 31.640 -13.112 1.00 14.32 529 SER B N 1
ATOM 3811 C CA . SER A 1 498 ? 33.418 30.151 -13.016 1.00 15.95 529 SER B CA 1
ATOM 3812 C C . SER A 1 498 ? 32.633 29.778 -11.760 1.00 15.25 529 SER B C 1
ATOM 3813 O O . SER A 1 498 ? 31.870 28.764 -11.745 1.00 15.86 529 SER B O 1
ATOM 3816 N N . GLN A 1 499 ? 32.843 30.535 -10.684 1.00 14.00 530 GLN B N 1
ATOM 3817 C CA . GLN A 1 499 ? 32.166 30.274 -9.408 1.00 14.12 530 GLN B CA 1
ATOM 3818 C C . GLN A 1 499 ? 30.698 30.740 -9.445 1.00 15.11 530 GLN B C 1
ATOM 3819 O O . GLN A 1 499 ? 29.876 30.146 -8.744 1.00 15.38 530 GLN B O 1
ATOM 3825 N N . ARG A 1 500 ? 30.383 31.840 -10.136 1.00 14.12 531 ARG B N 1
ATOM 3826 C CA . ARG A 1 500 ? 28.958 32.282 -10.215 1.00 15.54 531 ARG B CA 1
ATOM 3827 C C . ARG A 1 500 ? 28.165 31.259 -11.027 1.00 16.01 531 ARG B C 1
ATOM 3828 O O . ARG A 1 500 ? 27.006 31.003 -10.672 1.00 16.14 531 ARG B O 1
ATOM 3836 N N . ARG A 1 501 ? 28.788 30.646 -12.028 1.00 15.66 532 ARG B N 1
ATOM 3837 C CA . ARG A 1 501 ? 28.109 29.566 -12.797 1.00 16.17 532 ARG B CA 1
ATOM 3838 C C . ARG A 1 501 ? 27.787 28.421 -11.833 1.00 16.44 532 ARG B C 1
ATOM 3839 O O . ARG A 1 501 ? 26.654 27.853 -11.888 1.00 17.34 532 ARG B O 1
ATOM 3847 N N . LEU A 1 502 ? 28.739 28.047 -10.997 1.00 15.07 533 LEU B N 1
ATOM 3848 C CA . LEU A 1 502 ? 28.568 27.017 -9.933 1.00 14.12 533 LEU B CA 1
ATOM 3849 C C . LEU A 1 502 ? 27.391 27.387 -9.026 1.00 15.51 533 LEU B C 1
ATOM 3850 O O . LEU A 1 502 ? 26.498 26.557 -8.734 1.00 14.43 533 LEU B O 1
ATOM 3855 N N . LEU A 1 503 ? 27.387 28.636 -8.518 1.00 14.17 534 LEU B N 1
ATOM 3856 C CA . LEU A 1 503 ? 26.333 29.062 -7.574 1.00 15.13 534 LEU B CA 1
ATOM 3857 C C . LEU A 1 503 ? 24.971 28.994 -8.275 1.00 14.45 534 LEU B C 1
ATOM 3858 O O . LEU A 1 503 ? 24.029 28.561 -7.611 1.00 16.58 534 LEU B O 1
ATOM 3863 N N . LYS A 1 504 ? 24.862 29.401 -9.527 1.00 14.63 535 LYS B N 1
ATOM 3864 C CA . LYS A 1 504 ? 23.546 29.398 -10.224 1.00 16.02 535 LYS B CA 1
ATOM 3865 C C . LYS A 1 504 ? 23.075 27.944 -10.341 1.00 17.64 535 LYS B C 1
ATOM 3866 O O . LYS A 1 504 ? 21.877 27.647 -10.129 1.00 17.56 535 LYS B O 1
ATOM 3872 N N . ALA A 1 505 ? 23.985 27.050 -10.679 1.00 17.40 536 ALA B N 1
ATOM 3873 C CA . ALA A 1 505 ? 23.616 25.615 -10.817 1.00 19.62 536 ALA B CA 1
ATOM 3874 C C . ALA A 1 505 ? 23.247 25.039 -9.462 1.00 18.54 536 ALA B C 1
ATOM 3875 O O . ALA A 1 505 ? 22.256 24.277 -9.356 1.00 19.08 536 ALA B O 1
ATOM 3877 N N . LEU A 1 506 ? 23.960 25.401 -8.391 1.00 16.77 537 LEU B N 1
ATOM 3878 C CA . LEU A 1 506 ? 23.636 24.896 -7.039 1.00 17.57 537 LEU B CA 1
ATOM 3879 C C . LEU A 1 506 ? 22.257 25.427 -6.630 1.00 18.35 537 LEU B C 1
ATOM 3880 O O . LEU A 1 506 ? 21.476 24.695 -6.004 1.00 16.88 537 LEU B O 1
ATOM 3885 N N . LYS A 1 507 ? 21.959 26.686 -6.931 1.00 17.34 538 LYS B N 1
ATOM 3886 C CA . LYS A 1 507 ? 20.654 27.268 -6.547 1.00 18.73 538 LYS B CA 1
ATOM 3887 C C . LYS A 1 507 ? 19.541 26.433 -7.187 1.00 19.92 538 LYS B C 1
ATOM 3888 O O . LYS A 1 507 ? 18.507 26.190 -6.498 1.00 21.68 538 LYS B O 1
ATOM 3894 N N . ALA A 1 508 ? 19.759 26.009 -8.420 1.00 20.02 539 ALA B N 1
ATOM 3895 C CA . ALA A 1 508 ? 18.723 25.304 -9.229 1.00 22.90 539 ALA B CA 1
ATOM 3896 C C . ALA A 1 508 ? 18.424 23.908 -8.645 1.00 21.87 539 ALA B C 1
ATOM 3897 O O . ALA A 1 508 ? 17.359 23.322 -8.951 1.00 22.55 539 ALA B O 1
ATOM 3899 N N . THR A 1 509 ? 19.211 23.416 -7.704 1.00 20.11 540 THR B N 1
ATOM 3900 C CA . THR A 1 509 ? 18.934 22.113 -7.020 1.00 21.46 540 THR B CA 1
ATOM 3901 C C . THR A 1 509 ? 17.820 22.224 -5.989 1.00 24.21 540 THR B C 1
ATOM 3902 O O . THR A 1 509 ? 17.328 21.180 -5.518 1.00 26.17 540 THR B O 1
ATOM 3906 N N . GLY A 1 510 ? 17.538 23.439 -5.531 1.00 21.53 541 GLY B N 1
ATOM 3907 C CA . GLY A 1 510 ? 16.577 23.687 -4.450 1.00 22.78 541 GLY B CA 1
ATOM 3908 C C . GLY A 1 510 ? 17.117 23.425 -3.062 1.00 21.98 541 GLY B C 1
ATOM 3909 O O . GLY A 1 510 ? 16.362 23.594 -2.157 1.00 23.69 541 GLY B O 1
ATOM 3910 N N . LYS A 1 511 ? 18.375 22.991 -2.889 1.00 19.62 542 LYS B N 1
ATOM 3911 C CA . LYS A 1 511 ? 18.946 22.764 -1.556 1.00 21.78 542 LYS B CA 1
ATOM 3912 C C . LYS A 1 511 ? 19.162 24.139 -0.925 1.00 20.03 542 LYS B C 1
ATOM 3913 O O . LYS A 1 511 ? 19.533 25.071 -1.649 1.00 21.70 542 LYS B O 1
ATOM 3919 N N . PRO A 1 512 ? 18.961 24.292 0.399 1.00 21.77 543 PRO B N 1
ATOM 3920 C CA . PRO A 1 512 ? 19.328 25.526 1.094 1.00 19.36 543 PRO B CA 1
ATOM 3921 C C . PRO A 1 512 ? 20.795 25.866 0.772 1.00 19.02 543 PRO B C 1
ATOM 3922 O O . PRO A 1 512 ? 21.615 24.958 0.784 1.00 19.74 543 PRO B O 1
ATOM 3926 N N . LEU A 1 513 ? 21.064 27.124 0.426 1.00 17.88 544 LEU B N 1
ATOM 3927 C CA . LEU A 1 513 ? 22.402 27.509 -0.076 1.00 17.15 544 LEU B CA 1
ATOM 3928 C C . LEU A 1 513 ? 23.007 28.547 0.862 1.00 16.83 544 LEU B C 1
ATOM 3929 O O . LEU A 1 513 ? 22.470 29.693 0.900 1.00 16.68 544 LEU B O 1
ATOM 3934 N N . VAL A 1 514 ? 24.077 28.177 1.541 1.00 15.87 545 VAL B N 1
ATOM 3935 C CA . VAL A 1 514 ? 24.814 29.063 2.466 1.00 15.08 545 VAL B CA 1
ATOM 3936 C C . VAL A 1 514 ? 26.095 29.478 1.735 1.00 16.45 545 VAL B C 1
ATOM 3937 O O . VAL A 1 514 ? 26.843 28.611 1.343 1.00 15.57 545 VAL B O 1
ATOM 3941 N N . LEU A 1 515 ? 26.312 30.783 1.538 1.00 14.58 546 LEU B N 1
ATOM 3942 C CA . LEU A 1 515 ? 27.574 31.234 0.932 1.00 14.94 546 LEU B CA 1
ATOM 3943 C C . LEU A 1 515 ? 28.538 31.652 2.015 1.00 15.44 546 LEU B C 1
ATOM 3944 O O . LEU A 1 515 ? 28.199 32.480 2.874 1.00 15.78 546 LEU B O 1
ATOM 3949 N N . VAL A 1 516 ? 29.715 31.058 1.974 1.00 13.33 547 VAL B N 1
ATOM 3950 C CA . VAL A 1 516 ? 30.863 31.462 2.798 1.00 14.00 547 VAL B CA 1
ATOM 3951 C C . VAL A 1 516 ? 31.840 32.165 1.863 1.00 13.58 547 VAL B C 1
ATOM 3952 O O . VAL A 1 516 ? 32.412 31.539 0.971 1.00 14.77 547 VAL B O 1
ATOM 3956 N N . LEU A 1 517 ? 31.939 33.484 1.992 1.00 13.31 548 LEU B N 1
ATOM 3957 C CA . LEU A 1 517 ? 32.688 34.307 1.031 1.00 12.44 548 LEU B CA 1
ATOM 3958 C C . LEU A 1 517 ? 34.096 34.540 1.581 1.00 12.55 548 LEU B C 1
ATOM 3959 O O . LEU A 1 517 ? 34.234 34.928 2.773 1.00 13.56 548 LEU B O 1
ATOM 3964 N N . MET A 1 518 ? 35.096 34.341 0.742 1.00 12.68 549 MET B N 1
ATOM 3965 C CA . MET A 1 518 ? 36.474 34.793 1.034 1.00 14.28 549 MET B CA 1
ATOM 3966 C C . MET A 1 518 ? 36.782 35.846 -0.014 1.00 14.69 549 MET B C 1
ATOM 3967 O O . MET A 1 518 ? 36.445 35.695 -1.206 1.00 16.01 549 MET B O 1
ATOM 3972 N N . ASN A 1 519 ? 37.480 36.871 0.407 1.00 13.31 550 ASN B N 1
ATOM 3973 C CA . ASN A 1 519 ? 37.754 37.997 -0.498 1.00 13.32 550 ASN B CA 1
ATOM 3974 C C . ASN A 1 519 ? 38.554 39.040 0.273 1.00 13.75 550 ASN B C 1
ATOM 3975 O O . ASN A 1 519 ? 38.484 39.085 1.529 1.00 13.02 550 ASN B O 1
ATOM 3980 N N . GLY A 1 520 ? 39.263 39.891 -0.475 1.00 15.11 551 GLY B N 1
ATOM 3981 C CA . GLY A 1 520 ? 40.118 40.907 0.152 1.00 15.33 551 GLY B CA 1
ATOM 3982 C C . GLY A 1 520 ? 39.653 42.309 -0.137 1.00 15.66 551 GLY B C 1
ATOM 3983 O O . GLY A 1 520 ? 40.365 43.261 0.183 1.00 15.76 551 GLY B O 1
ATOM 3984 N N . ARG A 1 521 ? 38.471 42.467 -0.710 1.00 13.72 552 ARG B N 1
ATOM 3985 C CA . ARG A 1 521 ? 37.934 43.782 -1.103 1.00 13.26 552 ARG B CA 1
ATOM 3986 C C . ARG A 1 521 ? 36.420 43.620 -1.090 1.00 13.41 552 ARG B C 1
ATOM 3987 O O . ARG A 1 521 ? 35.909 42.507 -1.183 1.00 13.36 552 ARG B O 1
ATOM 3995 N N . PRO A 1 522 ? 35.682 44.718 -1.041 1.00 12.51 553 PRO B N 1
ATOM 3996 C CA . PRO A 1 522 ? 34.256 44.652 -1.334 1.00 12.82 553 PRO B CA 1
ATOM 3997 C C . PRO A 1 522 ? 33.967 43.921 -2.658 1.00 13.42 553 PRO B C 1
ATOM 3998 O O . PRO A 1 522 ? 34.672 44.145 -3.626 1.00 13.29 553 PRO B O 1
ATOM 4002 N N . LEU A 1 523 ? 32.908 43.121 -2.674 1.00 13.57 554 LEU B N 1
ATOM 4003 C CA . LEU A 1 523 ? 32.444 42.425 -3.888 1.00 13.26 554 LEU B CA 1
ATOM 4004 C C . LEU A 1 523 ? 31.051 42.894 -4.229 1.00 12.12 554 LEU B C 1
ATOM 4005 O O . LEU A 1 523 ? 30.312 43.350 -3.331 1.00 14.08 554 LEU B O 1
ATOM 4010 N N . SER A 1 524 ? 30.749 42.837 -5.521 1.00 12.82 555 SER B N 1
ATOM 4011 C CA A SER A 1 524 ? 29.401 43.085 -6.090 0.37 12.26 555 SER B CA 1
ATOM 4012 C CA B SER A 1 524 ? 29.399 43.083 -6.076 0.13 12.66 555 SER B CA 1
ATOM 4013 C CA C SER A 1 524 ? 29.394 43.094 -6.054 0.50 13.83 555 SER B CA 1
ATOM 4014 C C . SER A 1 524 ? 28.575 41.794 -5.931 1.00 13.01 555 SER B C 1
ATOM 4015 O O . SER A 1 524 ? 28.961 40.785 -6.584 1.00 14.99 555 SER B O 1
ATOM 4022 N N . LEU A 1 525 ? 27.515 41.832 -5.116 1.00 13.04 556 LEU B N 1
ATOM 4023 C CA . LEU A 1 525 ? 26.832 40.587 -4.679 1.00 13.27 556 LEU B CA 1
ATOM 4024 C C . LEU A 1 525 ? 25.326 40.654 -4.928 1.00 13.23 556 LEU B C 1
ATOM 4025 O O . LEU A 1 525 ? 24.577 40.012 -4.185 1.00 13.39 556 LEU B O 1
ATOM 4030 N N . GLY A 1 526 ? 24.899 41.363 -5.967 1.00 13.15 557 GLY B N 1
ATOM 4031 C CA . GLY A 1 526 ? 23.443 41.538 -6.157 1.00 13.83 557 GLY B CA 1
ATOM 4032 C C . GLY A 1 526 ? 22.753 40.197 -6.383 1.00 14.51 557 GLY B C 1
ATOM 4033 O O . GLY A 1 526 ? 21.691 40.003 -5.786 1.00 15.97 557 GLY B O 1
ATOM 4034 N N . TRP A 1 527 ? 23.296 39.316 -7.228 1.00 14.47 558 TRP B N 1
ATOM 4035 C CA . TRP A 1 527 ? 22.624 38.009 -7.499 1.00 15.16 558 TRP B CA 1
ATOM 4036 C C . TRP A 1 527 ? 22.600 37.216 -6.203 1.00 14.84 558 TRP B C 1
ATOM 4037 O O . TRP A 1 527 ? 21.588 36.576 -5.857 1.00 13.76 558 TRP B O 1
ATOM 4048 N N . GLU A 1 528 ? 23.717 37.239 -5.492 1.00 12.80 559 GLU B N 1
ATOM 4049 C CA . GLU A 1 528 ? 23.855 36.459 -4.237 1.00 13.85 559 GLU B CA 1
ATOM 4050 C C . GLU A 1 528 ? 22.847 36.944 -3.188 1.00 14.42 559 GLU B C 1
ATOM 4051 O O . GLU A 1 528 ? 22.192 36.130 -2.512 1.00 14.33 559 GLU B O 1
ATOM 4057 N N . GLN A 1 529 ? 22.728 38.259 -3.030 1.00 13.17 560 GLN B N 1
ATOM 4058 C CA . GLN A 1 529 ? 21.789 38.806 -2.022 1.00 14.29 560 GLN B CA 1
ATOM 4059 C C . GLN A 1 529 ? 20.333 38.396 -2.394 1.00 15.27 560 GLN B C 1
ATOM 4060 O O . GLN A 1 529 ? 19.497 38.255 -1.489 1.00 15.59 560 GLN B O 1
ATOM 4066 N N . GLU A 1 530 ? 20.020 38.262 -3.671 1.00 14.67 561 GLU B N 1
ATOM 4067 C CA . GLU A 1 530 ? 18.655 37.875 -4.101 1.00 18.34 561 GLU B CA 1
ATOM 4068 C C . GLU A 1 530 ? 18.451 36.358 -3.915 1.00 18.45 561 GLU B C 1
ATOM 4069 O O . GLU A 1 530 ? 17.324 35.940 -3.530 1.00 22.73 561 GLU B O 1
ATOM 4075 N N . ASN A 1 531 ? 19.470 35.542 -4.145 1.00 15.94 562 ASN B N 1
ATOM 4076 C CA . ASN A 1 531 ? 19.253 34.088 -4.341 1.00 17.38 562 ASN B CA 1
ATOM 4077 C C . ASN A 1 531 ? 19.815 33.232 -3.209 1.00 18.02 562 ASN B C 1
ATOM 4078 O O . ASN A 1 531 ? 19.330 32.102 -2.989 1.00 19.81 562 ASN B O 1
ATOM 4083 N N . ALA A 1 532 ? 20.949 33.605 -2.599 1.00 15.00 563 ALA B N 1
ATOM 4084 C CA . ALA A 1 532 ? 21.506 32.736 -1.543 1.00 16.68 563 ALA B CA 1
ATOM 4085 C C . ALA A 1 532 ? 20.541 32.719 -0.369 1.00 15.99 563 ALA B C 1
ATOM 4086 O O . ALA A 1 532 ? 19.845 33.718 -0.137 1.00 18.99 563 ALA B O 1
ATOM 4088 N N . ASP A 1 533 ? 20.535 31.661 0.417 1.00 15.73 564 ASP B N 1
ATOM 4089 C CA . ASP A 1 533 ? 19.676 31.670 1.620 1.00 17.36 564 ASP B CA 1
ATOM 4090 C C . ASP A 1 533 ? 20.419 32.319 2.782 1.00 16.94 564 ASP B C 1
ATOM 4091 O O . ASP A 1 533 ? 19.778 32.883 3.628 1.00 18.52 564 ASP B O 1
ATOM 4096 N N . ALA A 1 534 ? 21.754 32.218 2.846 1.00 15.06 565 ALA B N 1
ATOM 4097 C CA . ALA A 1 534 ? 22.506 32.949 3.872 1.00 13.36 565 ALA B CA 1
ATOM 4098 C C . ALA A 1 534 ? 23.859 33.306 3.279 1.00 13.24 565 ALA B C 1
ATOM 4099 O O . ALA A 1 534 ? 24.327 32.591 2.361 1.00 14.60 565 ALA B O 1
ATOM 4101 N N . ILE A 1 535 ? 24.450 34.390 3.749 1.00 12.69 566 ILE B N 1
ATOM 4102 C CA . ILE A 1 535 ? 25.771 34.859 3.230 1.00 12.79 566 ILE B CA 1
ATOM 4103 C C . ILE A 1 535 ? 26.610 35.310 4.410 1.00 12.61 566 ILE B C 1
ATOM 4104 O O . ILE A 1 535 ? 26.148 36.156 5.160 1.00 13.02 566 ILE B O 1
ATOM 4109 N N . LEU A 1 536 ? 27.784 34.713 4.559 1.00 12.84 567 LEU B N 1
ATOM 4110 C CA . LEU A 1 536 ? 28.725 35.054 5.638 1.00 12.68 567 LEU B CA 1
ATOM 4111 C C . LEU A 1 536 ? 30.006 35.552 4.964 1.00 12.82 567 LEU B C 1
ATOM 4112 O O . LEU A 1 536 ? 30.641 34.827 4.222 1.00 13.61 567 LEU B O 1
ATOM 4117 N N . GLU A 1 537 ? 30.341 36.805 5.224 1.00 11.73 568 GLU B N 1
ATOM 4118 C CA . GLU A 1 537 ? 31.600 37.421 4.757 1.00 12.67 568 GLU B CA 1
ATOM 4119 C C . GLU A 1 537 ? 32.726 37.012 5.708 1.00 13.64 568 GLU B C 1
ATOM 4120 O O . GLU A 1 537 ? 32.629 37.365 6.906 1.00 12.43 568 GLU B O 1
ATOM 4126 N N . THR A 1 538 ? 33.751 36.310 5.220 1.00 11.47 569 THR B N 1
ATOM 4127 C CA . THR A 1 538 ? 34.839 35.839 6.089 1.00 12.19 569 THR B CA 1
ATOM 4128 C C . THR A 1 538 ? 36.176 36.452 5.681 1.00 12.56 569 THR B C 1
ATOM 4129 O O . THR A 1 538 ? 37.219 36.104 6.293 1.00 14.06 569 THR B O 1
ATOM 4133 N N . TRP A 1 539 ? 36.199 37.348 4.697 1.00 11.52 570 TRP B N 1
ATOM 4134 C CA . TRP A 1 539 ? 37.448 38.035 4.312 1.00 12.47 570 TRP B CA 1
ATOM 4135 C C . TRP A 1 539 ? 38.496 36.979 3.973 1.00 12.15 570 TRP B C 1
ATOM 4136 O O . TRP A 1 539 ? 38.156 36.023 3.272 1.00 13.47 570 TRP B O 1
ATOM 4147 N N . PHE A 1 540 ? 39.720 37.100 4.467 1.00 12.59 571 PHE B N 1
ATOM 4148 C CA . PHE A 1 540 ? 40.648 35.944 4.592 1.00 12.89 571 PHE B CA 1
ATOM 4149 C C . PHE A 1 540 ? 40.900 35.855 6.089 1.00 12.56 571 PHE B C 1
ATOM 4150 O O . PHE A 1 540 ? 41.479 36.801 6.648 1.00 13.79 571 PHE B O 1
ATOM 4158 N N . SER A 1 541 ? 40.422 34.810 6.758 1.00 12.90 572 SER B N 1
ATOM 4159 C CA A SER A 1 541 ? 40.291 34.812 8.247 0.64 13.58 572 SER B CA 1
ATOM 4160 C CA B SER A 1 541 ? 40.285 34.803 8.246 0.36 13.77 572 SER B CA 1
ATOM 4161 C C . SER A 1 541 ? 41.518 34.233 8.981 1.00 14.74 572 SER B C 1
ATOM 4162 O O . SER A 1 541 ? 41.497 34.211 10.216 1.00 14.97 572 SER B O 1
ATOM 4167 N N . GLY A 1 542 ? 42.554 33.804 8.257 1.00 13.35 573 GLY B N 1
ATOM 4168 C CA . GLY A 1 542 ? 43.845 33.474 8.906 1.00 13.33 573 GLY B CA 1
ATOM 4169 C C . GLY A 1 542 ? 44.018 32.015 9.243 1.00 12.88 573 GLY B C 1
ATOM 4170 O O . GLY A 1 542 ? 43.249 31.141 8.828 1.00 12.72 573 GLY B O 1
ATOM 4171 N N . THR A 1 543 ? 45.047 31.748 10.045 1.00 12.54 574 THR B N 1
ATOM 4172 C CA . THR A 1 543 ? 45.483 30.372 10.390 1.00 14.72 574 THR B CA 1
ATOM 4173 C C . THR A 1 543 ? 44.340 29.574 11.035 1.00 14.27 574 THR B C 1
ATOM 4174 O O . THR A 1 543 ? 44.256 28.385 10.748 1.00 15.14 574 THR B O 1
ATOM 4178 N N . GLU A 1 544 ? 43.500 30.206 11.847 1.00 15.20 575 GLU B N 1
ATOM 4179 C CA . GLU A 1 544 ? 42.362 29.528 12.498 1.00 16.02 575 GLU B CA 1
ATOM 4180 C C . GLU A 1 544 ? 41.066 29.862 11.784 1.00 15.25 575 GLU B C 1
ATOM 4181 O O . GLU A 1 544 ? 39.991 29.596 12.348 1.00 15.59 575 GLU B O 1
ATOM 4187 N N . GLY A 1 545 ? 41.138 30.367 10.544 1.00 15.58 576 GLY B N 1
ATOM 4188 C CA . GLY A 1 545 ? 39.925 30.850 9.891 1.00 15.19 576 GLY B CA 1
ATOM 4189 C C . GLY A 1 545 ? 38.822 29.808 9.853 1.00 14.82 576 GLY B C 1
ATOM 4190 O O . GLY A 1 545 ? 37.678 30.103 10.158 1.00 14.65 576 GLY B O 1
ATOM 4191 N N . GLY A 1 546 ? 39.131 28.597 9.439 1.00 15.43 577 GLY B N 1
ATOM 4192 C CA . GLY A 1 546 ? 38.086 27.579 9.253 1.00 16.24 577 GLY B CA 1
ATOM 4193 C C . GLY A 1 546 ? 37.430 27.237 10.575 1.00 15.99 577 GLY B C 1
ATOM 4194 O O . GLY A 1 546 ? 36.230 26.963 10.579 1.00 15.52 577 GLY B O 1
ATOM 4195 N N . ASN A 1 547 ? 38.160 27.252 11.678 1.00 15.10 578 ASN B N 1
ATOM 4196 C CA . ASN A 1 547 ? 37.541 26.962 13.001 1.00 16.17 578 ASN B CA 1
ATOM 4197 C C . ASN A 1 547 ? 36.653 28.122 13.446 1.00 15.94 578 ASN B C 1
ATOM 4198 O O . ASN A 1 547 ? 35.516 27.893 13.912 1.00 16.77 578 ASN B O 1
ATOM 4203 N N . ALA A 1 548 ? 37.067 29.366 13.211 1.00 15.13 579 ALA B N 1
ATOM 4204 C CA . ALA A 1 548 ? 36.248 30.531 13.581 1.00 15.81 579 ALA B CA 1
ATOM 4205 C C . ALA A 1 548 ? 34.968 30.546 12.720 1.00 13.90 579 ALA B C 1
ATOM 4206 O O . ALA A 1 548 ? 33.878 30.883 13.214 1.00 13.79 579 ALA B O 1
ATOM 4208 N N . ILE A 1 549 ? 35.101 30.206 11.438 1.00 13.65 580 ILE B N 1
ATOM 4209 C CA . ILE A 1 549 ? 33.943 30.167 10.514 1.00 13.91 580 ILE B CA 1
ATOM 4210 C C . ILE A 1 549 ? 32.958 29.080 10.968 1.00 14.50 580 ILE B C 1
ATOM 4211 O O . ILE A 1 549 ? 31.764 29.359 11.099 1.00 13.74 580 ILE B O 1
ATOM 4216 N N . ALA A 1 550 ? 33.437 27.871 11.275 1.00 14.78 581 ALA B N 1
ATOM 4217 C CA . ALA A 1 550 ? 32.551 26.835 11.813 1.00 16.10 581 ALA B CA 1
ATOM 4218 C C . ALA A 1 550 ? 31.912 27.282 13.128 1.00 14.83 581 ALA B C 1
ATOM 4219 O O . ALA A 1 550 ? 30.736 26.986 13.312 1.00 17.12 581 ALA B O 1
ATOM 4221 N N . ASP A 1 551 ? 32.620 27.980 14.010 1.00 14.57 582 ASP B N 1
ATOM 4222 C CA . ASP A 1 551 ? 32.063 28.491 15.267 1.00 16.70 582 ASP B CA 1
ATOM 4223 C C . ASP A 1 551 ? 30.840 29.351 14.964 1.00 16.99 582 ASP B C 1
ATOM 4224 O O . ASP A 1 551 ? 29.845 29.230 15.677 1.00 17.50 582 ASP B O 1
ATOM 4229 N N . VAL A 1 552 ? 30.893 30.201 13.935 1.00 15.18 583 VAL B N 1
ATOM 4230 C CA . VAL A 1 552 ? 29.749 31.063 13.600 1.00 15.52 583 VAL B CA 1
ATOM 4231 C C . VAL A 1 552 ? 28.675 30.234 12.940 1.00 15.34 583 VAL B C 1
ATOM 4232 O O . VAL A 1 552 ? 27.513 30.392 13.332 1.00 15.62 583 VAL B O 1
ATOM 4236 N N . LEU A 1 553 ? 29.012 29.386 11.986 1.00 13.74 584 LEU B N 1
ATOM 4237 C CA . LEU A 1 553 ? 27.996 28.634 11.226 1.00 15.11 584 LEU B CA 1
ATOM 4238 C C . LEU A 1 553 ? 27.170 27.722 12.140 1.00 15.67 584 LEU B C 1
ATOM 4239 O O . LEU A 1 553 ? 25.958 27.596 11.897 1.00 17.09 584 LEU B O 1
ATOM 4244 N N . PHE A 1 554 ? 27.753 27.217 13.214 1.00 17.20 585 PHE B N 1
ATOM 4245 C CA . PHE A 1 554 ? 27.022 26.298 14.119 1.00 16.69 585 PHE B CA 1
ATOM 4246 C C . PHE A 1 554 ? 26.528 27.013 15.375 1.00 18.72 585 PHE B C 1
ATOM 4247 O O . PHE A 1 554 ? 25.879 26.364 16.235 1.00 19.93 585 PHE B O 1
ATOM 4255 N N . GLY A 1 555 ? 26.708 28.321 15.452 1.00 17.23 586 GLY B N 1
ATOM 4256 C CA . GLY A 1 555 ? 26.103 29.177 16.498 1.00 19.08 586 GLY B CA 1
ATOM 4257 C C . GLY A 1 555 ? 26.828 29.136 17.815 1.00 20.04 586 GLY B C 1
ATOM 4258 O O . GLY A 1 555 ? 26.297 29.675 18.793 1.00 22.73 586 GLY B O 1
ATOM 4259 N N . GLU A 1 556 ? 28.071 28.697 17.816 1.00 20.20 587 GLU B N 1
ATOM 4260 C CA . GLU A 1 556 ? 28.941 28.822 19.002 1.00 24.11 587 GLU B CA 1
ATOM 4261 C C . GLU A 1 556 ? 29.273 30.297 19.177 1.00 22.07 587 GLU B C 1
ATOM 4262 O O . GLU A 1 556 ? 29.500 30.716 20.284 1.00 24.13 587 GLU B O 1
ATOM 4268 N N . HIS A 1 557 ? 29.372 31.050 18.086 1.00 18.48 588 HIS B N 1
ATOM 4269 C CA . HIS A 1 557 ? 29.627 32.504 18.143 1.00 18.77 588 HIS B CA 1
ATOM 4270 C C . HIS A 1 557 ? 28.507 33.149 17.329 1.00 17.50 588 HIS B C 1
ATOM 4271 O O . HIS A 1 557 ? 28.222 32.641 16.230 1.00 17.80 588 HIS B O 1
ATOM 4278 N N . ASN A 1 558 ? 27.877 34.165 17.869 1.00 14.63 589 ASN B N 1
ATOM 4279 C CA . ASN A 1 558 ? 26.852 34.935 17.151 1.00 14.08 589 ASN B CA 1
ATOM 4280 C C . ASN A 1 558 ? 27.584 35.985 16.308 1.00 14.26 589 ASN B C 1
ATOM 4281 O O . ASN A 1 558 ? 28.204 36.875 16.845 1.00 14.92 589 ASN B O 1
ATOM 4286 N N . PRO A 1 559 ? 27.445 35.980 14.973 1.00 13.58 590 PRO B N 1
ATOM 4287 C CA . PRO A 1 559 ? 28.195 36.960 14.182 1.00 15.24 590 PRO B CA 1
ATOM 4288 C C . PRO A 1 559 ? 27.969 38.400 14.666 1.00 14.14 590 PRO B C 1
ATOM 4289 O O . PRO A 1 559 ? 26.830 38.861 14.898 1.00 15.16 590 PRO B O 1
ATOM 4293 N N . SER A 1 560 ? 29.075 39.134 14.747 1.00 14.23 591 SER B N 1
ATOM 4294 C CA . SER A 1 560 ? 29.088 40.504 15.317 1.00 15.17 591 SER B CA 1
ATOM 4295 C C . SER A 1 560 ? 29.859 41.462 14.407 1.00 16.39 591 SER B C 1
ATOM 4296 O O . SER A 1 560 ? 29.899 42.678 14.733 1.00 19.82 591 SER B O 1
ATOM 4299 N N . GLY A 1 561 ? 30.419 40.978 13.313 1.00 12.93 592 GLY B N 1
ATOM 4300 C CA . GLY A 1 561 ? 31.223 41.843 12.440 1.00 13.58 592 GLY B CA 1
ATOM 4301 C C . GLY A 1 561 ? 30.324 42.818 11.712 1.00 13.53 592 GLY B C 1
ATOM 4302 O O . GLY A 1 561 ? 29.142 42.519 11.420 1.00 13.33 592 GLY B O 1
ATOM 4303 N N . LYS A 1 562 ? 30.871 44.001 11.418 1.00 13.07 593 LYS B N 1
ATOM 4304 C CA . LYS A 1 562 ? 30.179 45.005 10.602 1.00 12.69 593 LYS B CA 1
ATOM 4305 C C . LYS A 1 562 ? 31.145 45.582 9.597 1.00 11.84 593 LYS B C 1
ATOM 4306 O O . LYS A 1 562 ? 32.308 45.823 9.921 1.00 12.72 593 LYS B O 1
ATOM 4312 N N . LEU A 1 563 ? 30.638 45.878 8.406 1.00 12.25 594 LEU B N 1
ATOM 4313 C CA . LEU A 1 563 ? 31.467 46.397 7.301 1.00 12.15 594 LEU B CA 1
ATOM 4314 C C . LEU A 1 563 ? 32.132 47.696 7.692 1.00 11.34 594 LEU B C 1
ATOM 4315 O O . LEU A 1 563 ? 31.455 48.568 8.262 1.00 12.17 594 LEU B O 1
ATOM 4320 N N . THR A 1 564 ? 33.387 47.880 7.273 1.00 11.46 595 THR B N 1
ATOM 4321 C CA . THR A 1 564 ? 34.043 49.212 7.396 1.00 11.76 595 THR B CA 1
ATOM 4322 C C . THR A 1 564 ? 34.314 49.817 6.018 1.00 11.22 595 THR B C 1
ATOM 4323 O O . THR A 1 564 ? 35.055 50.803 5.921 1.00 11.97 595 THR B O 1
ATOM 4327 N N . MET A 1 565 ? 33.809 49.173 4.979 1.00 11.83 596 MET B N 1
ATOM 4328 C CA . MET A 1 565 ? 33.883 49.725 3.602 1.00 11.81 596 MET B CA 1
ATOM 4329 C C . MET A 1 565 ? 32.564 49.364 2.938 1.00 13.78 596 MET B C 1
ATOM 4330 O O . MET A 1 565 ? 32.051 48.236 3.119 1.00 13.44 596 MET B O 1
ATOM 4335 N N . SER A 1 566 ? 32.012 50.311 2.222 1.00 11.68 597 SER B N 1
ATOM 4336 C CA . SER A 1 566 ? 30.715 50.190 1.504 1.00 13.46 597 SER B CA 1
ATOM 4337 C C . SER A 1 566 ? 30.876 49.154 0.388 1.00 13.06 597 SER B C 1
ATOM 4338 O O . SER A 1 566 ? 31.930 49.130 -0.262 1.00 14.06 597 SER B O 1
ATOM 4341 N N . PHE A 1 567 ? 29.873 48.300 0.152 1.00 12.38 598 PHE B N 1
ATOM 4342 C CA . PHE A 1 567 ? 29.929 47.299 -0.931 1.00 12.75 598 PHE B CA 1
ATOM 4343 C C . PHE A 1 567 ? 29.135 47.838 -2.107 1.00 12.20 598 PHE B C 1
ATOM 4344 O O . PHE A 1 567 ? 27.909 47.985 -1.993 1.00 13.13 598 PHE B O 1
ATOM 4352 N N . PRO A 1 568 ? 29.798 48.176 -3.226 1.00 13.91 599 PRO B N 1
ATOM 4353 C CA . PRO A 1 568 ? 29.107 48.764 -4.353 1.00 13.98 599 PRO B CA 1
ATOM 4354 C C . PRO A 1 568 ? 28.209 47.705 -4.969 1.00 14.41 599 PRO B C 1
ATOM 4355 O O . PRO A 1 568 ? 28.572 46.542 -4.949 1.00 14.32 599 PRO B O 1
ATOM 4359 N N . ARG A 1 569 ? 27.147 48.148 -5.644 1.00 13.42 600 ARG B N 1
ATOM 4360 C CA . ARG A 1 569 ? 26.306 47.202 -6.437 1.00 13.88 600 ARG B CA 1
ATOM 4361 C C . ARG A 1 569 ? 27.099 46.704 -7.640 1.00 12.90 600 ARG B C 1
ATOM 4362 O O . ARG A 1 569 ? 26.863 45.558 -8.075 1.00 14.42 600 ARG B O 1
ATOM 4370 N N . SER A 1 570 ? 27.995 47.509 -8.201 1.00 12.97 601 SER B N 1
ATOM 4371 C CA . SER A 1 570 ? 28.847 47.076 -9.311 1.00 12.30 601 SER B CA 1
ATOM 4372 C C . SER A 1 570 ? 30.058 47.992 -9.387 1.00 11.80 601 SER B C 1
ATOM 4373 O O . SER A 1 570 ? 30.039 49.085 -8.823 1.00 12.63 601 SER B O 1
ATOM 4376 N N . VAL A 1 571 ? 31.042 47.574 -10.148 1.00 11.76 602 VAL B N 1
ATOM 4377 C CA . VAL A 1 571 ? 32.282 48.348 -10.346 1.00 11.17 602 VAL B CA 1
ATOM 4378 C C . VAL A 1 571 ? 31.966 49.686 -11.024 1.00 11.29 602 VAL B C 1
ATOM 4379 O O . VAL A 1 571 ? 32.680 50.678 -10.779 1.00 13.65 602 VAL B O 1
ATOM 4383 N N . GLY A 1 572 ? 30.881 49.752 -11.805 1.00 12.79 603 GLY B N 1
ATOM 4384 C CA . GLY A 1 572 ? 30.557 51.006 -12.478 1.00 11.55 603 GLY B CA 1
ATOM 4385 C C . GLY A 1 572 ? 30.028 52.053 -11.549 1.00 12.88 603 GLY B C 1
ATOM 4386 O O . GLY A 1 572 ? 29.835 53.179 -12.028 1.00 12.59 603 GLY B O 1
ATOM 4387 N N . GLN A 1 573 ? 29.803 51.753 -10.264 1.00 11.40 604 GLN B N 1
ATOM 4388 C CA . GLN A 1 573 ? 29.425 52.774 -9.251 1.00 11.57 604 GLN B CA 1
ATOM 4389 C C . GLN A 1 573 ? 30.643 53.322 -8.498 1.00 11.81 604 GLN B C 1
ATOM 4390 O O . GLN A 1 573 ? 30.429 54.217 -7.686 1.00 13.23 604 GLN B O 1
ATOM 4396 N N . VAL A 1 574 ? 31.858 52.850 -8.747 1.00 11.83 605 VAL B N 1
ATOM 4397 C CA . VAL A 1 574 ? 33.024 53.253 -7.914 1.00 13.55 605 VAL B CA 1
ATOM 4398 C C . VAL A 1 574 ? 33.292 54.717 -8.177 1.00 14.20 605 VAL B C 1
ATOM 4399 O O . VAL A 1 574 ? 33.276 55.170 -9.328 1.00 14.18 605 VAL B O 1
ATOM 4403 N N . PRO A 1 575 ? 33.574 55.515 -7.132 1.00 13.23 606 PRO B N 1
ATOM 4404 C CA . PRO A 1 575 ? 33.573 55.103 -5.731 1.00 13.81 606 PRO B CA 1
ATOM 4405 C C . PRO A 1 575 ? 32.228 55.287 -5.057 1.00 13.70 606 PRO B C 1
ATOM 4406 O O . PRO A 1 575 ? 31.481 56.180 -5.357 1.00 15.36 606 PRO B O 1
ATOM 4410 N N . VAL A 1 576 ? 31.961 54.412 -4.100 1.00 14.11 607 VAL B N 1
ATOM 4411 C CA A VAL A 1 576 ? 30.826 54.620 -3.178 0.50 14.51 607 VAL B CA 1
ATOM 4412 C CA B VAL A 1 576 ? 30.809 54.487 -3.184 0.50 14.14 607 VAL B CA 1
ATOM 4413 C C . VAL A 1 576 ? 31.415 54.535 -1.780 1.00 14.40 607 VAL B C 1
ATOM 4414 O O . VAL A 1 576 ? 32.182 53.643 -1.465 1.00 14.51 607 VAL B O 1
ATOM 4421 N N . TYR A 1 577 ? 31.026 55.495 -0.991 1.00 12.20 608 TYR B N 1
ATOM 4422 C CA . TYR A 1 577 ? 31.453 55.531 0.414 1.00 11.62 608 TYR B CA 1
ATOM 4423 C C . TYR A 1 577 ? 30.432 56.346 1.173 1.00 13.05 608 TYR B C 1
ATOM 4424 O O . TYR A 1 577 ? 29.793 57.228 0.589 1.00 13.43 608 TYR B O 1
ATOM 4433 N N . TYR A 1 578 ? 30.318 56.139 2.476 1.00 11.92 609 TYR B N 1
ATOM 4434 C CA . TYR A 1 578 ? 29.157 56.641 3.239 1.00 11.10 609 TYR B CA 1
ATOM 4435 C C . TYR A 1 578 ? 29.277 58.156 3.548 1.00 11.45 609 TYR B C 1
ATOM 4436 O O . TYR A 1 578 ? 28.250 58.824 3.608 1.00 13.17 609 TYR B O 1
ATOM 4445 N N . ASN A 1 579 ? 30.482 58.676 3.667 1.00 10.69 610 ASN B N 1
ATOM 4446 C CA . ASN A 1 579 ? 30.713 60.088 4.079 1.00 11.48 610 ASN B CA 1
ATOM 4447 C C . ASN A 1 579 ? 30.948 60.935 2.845 1.00 12.09 610 ASN B C 1
ATOM 4448 O O . ASN A 1 579 ? 31.983 61.651 2.725 1.00 14.02 610 ASN B O 1
ATOM 4453 N N . HIS A 1 580 ? 30.014 60.830 1.924 1.00 12.43 611 HIS B N 1
ATOM 4454 C CA . HIS A 1 580 ? 30.019 61.637 0.686 1.00 12.79 611 HIS B CA 1
ATOM 4455 C C . HIS A 1 580 ? 29.304 62.955 0.912 1.00 12.72 611 HIS B C 1
ATOM 4456 O O . HIS A 1 580 ? 28.587 63.152 1.897 1.00 14.16 611 HIS B O 1
ATOM 4463 N N . LEU A 1 581 ? 29.460 63.838 -0.056 1.00 12.26 612 LEU B N 1
ATOM 4464 C CA . LEU A 1 581 ? 28.773 65.159 -0.007 1.00 12.66 612 LEU B CA 1
ATOM 4465 C C . LEU A 1 581 ? 27.362 65.039 -0.594 1.00 11.47 612 LEU B C 1
ATOM 4466 O O . LEU A 1 581 ? 27.044 64.087 -1.380 1.00 13.11 612 LEU B O 1
ATOM 4471 N N . ASN A 1 582 ? 26.490 65.975 -0.235 1.00 12.03 613 ASN B N 1
ATOM 4472 C CA . ASN A 1 582 ? 25.072 65.855 -0.597 1.00 12.82 613 ASN B CA 1
ATOM 4473 C C . ASN A 1 582 ? 24.861 66.133 -2.095 1.00 11.72 613 ASN B C 1
ATOM 4474 O O . ASN A 1 582 ? 23.956 65.589 -2.659 1.00 13.98 613 ASN B O 1
ATOM 4479 N N . THR A 1 583 ? 25.639 67.016 -2.656 1.00 12.38 614 THR B N 1
ATOM 4480 C CA . THR A 1 583 ? 25.427 67.693 -3.956 1.00 11.47 614 THR B CA 1
ATOM 4481 C C . THR A 1 583 ? 24.214 68.641 -3.839 1.00 12.60 614 THR B C 1
ATOM 4482 O O . THR A 1 583 ? 23.561 68.691 -2.797 1.00 13.63 614 THR B O 1
ATOM 4486 N N . GLY A 1 584 ? 23.996 69.410 -4.908 1.00 12.23 615 GLY B N 1
ATOM 4487 C CA . GLY A 1 584 ? 22.823 70.292 -5.029 1.00 13.58 615 GLY B CA 1
ATOM 4488 C C . GLY A 1 584 ? 21.574 69.539 -5.379 1.00 14.00 615 GLY B C 1
ATOM 4489 O O . GLY A 1 584 ? 20.493 70.089 -5.250 1.00 15.71 615 GLY B O 1
ATOM 4490 N N . ARG A 1 585 ? 21.702 68.291 -5.829 1.00 14.02 616 ARG B N 1
ATOM 4491 C CA . ARG A 1 585 ? 20.587 67.480 -6.383 1.00 14.92 616 ARG B CA 1
ATOM 4492 C C . ARG A 1 585 ? 20.775 66.059 -5.891 1.00 15.05 616 ARG B C 1
ATOM 4493 O O . ARG A 1 585 ? 21.001 65.132 -6.666 1.00 14.91 616 ARG B O 1
ATOM 4501 N N . PRO A 1 586 ? 20.670 65.850 -4.578 1.00 16.09 617 PRO B N 1
ATOM 4502 C CA . PRO A 1 586 ? 20.874 64.529 -4.008 1.00 17.90 617 PRO B CA 1
ATOM 4503 C C . PRO A 1 586 ? 19.845 63.527 -4.524 1.00 19.73 617 PRO B C 1
ATOM 4504 O O . PRO A 1 586 ? 18.712 63.916 -4.803 1.00 17.96 617 PRO B O 1
ATOM 4508 N N . MET A 1 587 ? 20.292 62.275 -4.665 1.00 21.46 618 MET B N 1
ATOM 4509 C CA . MET A 1 587 ? 19.334 61.159 -4.801 1.00 26.83 618 MET B CA 1
ATOM 4510 C C . MET A 1 587 ? 19.485 60.380 -3.510 1.00 32.61 618 MET B C 1
ATOM 4511 O O . MET A 1 587 ? 20.598 59.895 -3.182 1.00 35.61 618 MET B O 1
ATOM 4516 N N . ASP A 1 588 ? 18.404 60.280 -2.811 1.00 26.39 619 ASP B N 1
ATOM 4517 C CA . ASP A 1 588 ? 18.329 59.332 -1.670 1.00 30.88 619 ASP B CA 1
ATOM 4518 C C . ASP A 1 588 ? 16.848 58.963 -1.571 1.00 30.34 619 ASP B C 1
ATOM 4519 O O . ASP A 1 588 ? 16.085 59.379 -2.471 1.00 25.61 619 ASP B O 1
ATOM 4524 N N . HIS A 1 589 ? 16.417 58.261 -0.523 1.00 32.88 620 HIS B N 1
ATOM 4525 C CA . HIS A 1 589 ? 14.983 57.875 -0.373 1.00 32.65 620 HIS B CA 1
ATOM 4526 C C . HIS A 1 589 ? 14.089 59.129 -0.393 1.00 32.12 620 HIS B C 1
ATOM 4527 O O . HIS A 1 589 ? 12.956 59.023 -0.939 1.00 30.20 620 HIS B O 1
ATOM 4534 N N . ASP A 1 590 ? 14.578 60.285 0.102 1.00 27.48 621 ASP B N 1
ATOM 4535 C CA . ASP A 1 590 ? 13.784 61.546 0.195 1.00 31.14 621 ASP B CA 1
ATOM 4536 C C . ASP A 1 590 ? 13.934 62.428 -1.047 1.00 30.89 621 ASP B C 1
ATOM 4537 O O . ASP A 1 590 ? 13.348 63.528 -1.054 1.00 27.70 621 ASP B O 1
ATOM 4542 N N . ASN A 1 591 ? 14.731 61.999 -2.031 1.00 33.05 622 ASN B N 1
ATOM 4543 C CA . ASN A 1 591 ? 15.016 62.788 -3.258 1.00 32.16 622 ASN B CA 1
ATOM 4544 C C . ASN A 1 591 ? 15.117 61.817 -4.444 1.00 34.16 622 ASN B C 1
ATOM 4545 O O . ASN A 1 591 ? 16.204 61.586 -4.952 1.00 29.80 622 ASN B O 1
ATOM 4550 N N . PRO A 1 592 ? 14.019 61.143 -4.872 1.00 29.95 623 PRO B N 1
ATOM 4551 C CA . PRO A 1 592 ? 14.107 60.028 -5.834 1.00 30.63 623 PRO B CA 1
ATOM 4552 C C . PRO A 1 592 ? 14.026 60.320 -7.355 1.00 30.25 623 PRO B C 1
ATOM 4553 O O . PRO A 1 592 ? 13.985 59.381 -8.172 1.00 34.87 623 PRO B O 1
ATOM 4557 N N . GLY A 1 593 ? 14.106 61.588 -7.731 1.00 28.14 624 GLY B N 1
ATOM 4558 C CA . GLY A 1 593 ? 13.805 62.043 -9.091 1.00 25.79 624 GLY B CA 1
ATOM 4559 C C . GLY A 1 593 ? 14.835 61.631 -10.136 1.00 27.81 624 GLY B C 1
ATOM 4560 O O . GLY A 1 593 ? 15.959 61.136 -9.808 1.00 25.18 624 GLY B O 1
ATOM 4561 N N . LYS A 1 594 ? 14.461 61.896 -11.382 1.00 20.89 625 LYS B N 1
ATOM 4562 C CA . LYS A 1 594 ? 15.328 61.720 -12.554 1.00 22.11 625 LYS B CA 1
ATOM 4563 C C . LYS A 1 594 ? 16.515 62.696 -12.447 1.00 16.74 625 LYS B C 1
ATOM 4564 O O . LYS A 1 594 ? 17.643 62.259 -12.699 1.00 18.59 625 LYS B O 1
ATOM 4570 N N . TYR A 1 595 ? 16.281 63.960 -12.133 1.00 18.10 626 TYR B N 1
ATOM 4571 C CA . TYR A 1 595 ? 17.334 65.014 -12.208 1.00 17.86 626 TYR B CA 1
ATOM 4572 C C . TYR A 1 595 ? 18.042 65.128 -10.864 1.00 16.20 626 TYR B C 1
ATOM 4573 O O . TYR A 1 595 ? 18.028 66.198 -10.179 1.00 16.65 626 TYR B O 1
ATOM 4582 N N . THR A 1 596 ? 18.671 64.014 -10.506 1.00 16.40 627 THR B N 1
ATOM 4583 C CA . THR A 1 596 ? 19.477 63.890 -9.284 1.00 15.29 627 THR B CA 1
ATOM 4584 C C . THR A 1 596 ? 20.811 63.212 -9.611 1.00 14.75 627 THR B C 1
ATOM 4585 O O . THR A 1 596 ? 21.020 62.713 -10.719 1.00 14.36 627 THR B O 1
ATOM 4589 N N . SER A 1 597 ? 21.680 63.145 -8.615 1.00 13.14 628 SER B N 1
ATOM 4590 C CA . SER A 1 597 ? 23.030 62.574 -8.746 1.00 13.53 628 SER B CA 1
ATOM 4591 C C . SER A 1 597 ? 22.936 61.048 -8.592 1.00 14.49 628 SER B C 1
ATOM 4592 O O . SER A 1 597 ? 22.899 60.534 -7.464 1.00 18.28 628 SER B O 1
ATOM 4595 N N . ARG A 1 598 ? 22.853 60.331 -9.701 1.00 14.63 629 ARG B N 1
ATOM 4596 C CA . ARG A 1 598 ? 22.448 58.914 -9.719 1.00 15.95 629 ARG B CA 1
ATOM 4597 C C . ARG A 1 598 ? 22.832 58.269 -11.046 1.00 15.33 629 ARG B C 1
ATOM 4598 O O . ARG A 1 598 ? 23.160 58.981 -12.017 1.00 16.58 629 ARG B O 1
ATOM 4606 N N . TYR A 1 599 ? 22.793 56.946 -11.076 1.00 14.19 630 TYR B N 1
ATOM 4607 C CA . TYR A 1 599 ? 22.813 56.171 -12.333 1.00 13.69 630 TYR B CA 1
ATOM 4608 C C . TYR A 1 599 ? 21.391 55.808 -12.694 1.00 15.93 630 TYR B C 1
ATOM 4609 O O . TYR A 1 599 ? 20.541 55.714 -11.803 1.00 16.09 630 TYR B O 1
ATOM 4618 N N . PHE A 1 600 ? 21.150 55.551 -13.978 1.00 15.25 631 PHE B N 1
ATOM 4619 C CA . PHE A 1 600 ? 19.784 55.162 -14.402 1.00 16.53 631 PHE B CA 1
ATOM 4620 C C . PHE A 1 600 ? 19.679 53.673 -14.694 1.00 17.53 631 PHE B C 1
ATOM 4621 O O . PHE A 1 600 ? 18.522 53.197 -14.823 1.00 18.45 631 PHE B O 1
ATOM 4629 N N . ASP A 1 601 ? 20.780 52.966 -14.848 1.00 15.97 632 ASP B N 1
ATOM 4630 C CA . ASP A 1 601 ? 20.758 51.580 -15.372 1.00 17.55 632 ASP B CA 1
ATOM 4631 C C . ASP A 1 601 ? 21.004 50.536 -14.283 1.00 19.54 632 ASP B C 1
ATOM 4632 O O . ASP A 1 601 ? 21.226 49.354 -14.640 1.00 22.41 632 ASP B O 1
ATOM 4637 N N . GLU A 1 602 ? 21.003 50.962 -13.037 1.00 17.30 633 GLU B N 1
ATOM 4638 C CA . GLU A 1 602 ? 21.229 50.084 -11.855 1.00 19.35 633 GLU B CA 1
ATOM 4639 C C . GLU A 1 602 ? 20.610 50.791 -10.667 1.00 18.52 633 GLU B C 1
ATOM 4640 O O . GLU A 1 602 ? 20.537 52.022 -10.656 1.00 18.87 633 GLU B O 1
ATOM 4646 N N . ALA A 1 603 ? 20.217 50.028 -9.657 1.00 18.06 634 ALA B N 1
ATOM 4647 C CA . ALA A 1 603 ? 19.733 50.596 -8.383 1.00 17.59 634 ALA B CA 1
ATOM 4648 C C . ALA A 1 603 ? 20.8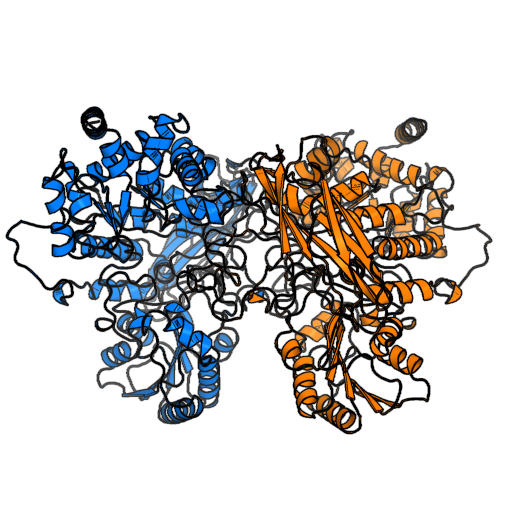62 51.420 -7.782 1.00 18.09 634 ALA B C 1
ATOM 4649 O O . ALA A 1 603 ? 22.034 51.128 -8.048 1.00 18.34 634 ALA B O 1
ATOM 4651 N N . ASN A 1 604 ? 20.515 52.436 -7.048 1.00 17.20 635 ASN B N 1
ATOM 4652 C CA . ASN A 1 604 ? 21.507 53.384 -6.513 1.00 17.84 635 ASN B CA 1
ATOM 4653 C C . ASN A 1 604 ? 21.847 53.092 -5.037 1.00 17.87 635 ASN B C 1
ATOM 4654 O O . ASN A 1 604 ? 21.106 52.335 -4.345 1.00 19.65 635 ASN B O 1
ATOM 4659 N N . GLY A 1 605 ? 22.944 53.675 -4.575 1.00 16.97 636 GLY B N 1
ATOM 4660 C CA . GLY A 1 605 ? 23.447 53.397 -3.232 1.00 16.92 636 GLY B CA 1
ATOM 4661 C C . GLY A 1 605 ? 24.204 52.083 -3.192 1.00 14.55 636 GLY B C 1
ATOM 4662 O O . GLY A 1 605 ? 24.090 51.226 -4.079 1.00 14.04 636 GLY B O 1
ATOM 4663 N N . PRO A 1 606 ? 24.968 51.855 -2.105 1.00 15.40 637 PRO B N 1
ATOM 4664 C CA . PRO A 1 606 ? 25.668 50.594 -1.943 1.00 15.23 637 PRO B CA 1
ATOM 4665 C C . PRO A 1 606 ? 24.671 49.447 -1.759 1.00 12.84 637 PRO B C 1
ATOM 4666 O O . PRO A 1 606 ? 23.538 49.666 -1.268 1.00 14.59 637 PRO B O 1
ATOM 4670 N N . LEU A 1 607 ? 25.089 48.241 -2.105 1.00 11.88 638 LEU B N 1
ATOM 4671 C CA . LEU A 1 607 ? 24.293 47.045 -1.760 1.00 12.65 638 LEU B CA 1
ATOM 4672 C C . LEU A 1 607 ? 24.288 46.884 -0.242 1.00 12.32 638 LEU B C 1
ATOM 4673 O O . LEU A 1 607 ? 23.220 46.672 0.328 1.00 13.23 638 LEU B O 1
ATOM 4678 N N . TYR A 1 608 ? 25.454 47.041 0.392 1.00 12.58 639 TYR B N 1
ATOM 4679 C CA . TYR A 1 608 ? 25.566 46.942 1.871 1.00 11.57 639 TYR B CA 1
ATOM 4680 C C . TYR A 1 608 ? 26.312 48.192 2.306 1.00 12.19 639 TYR B C 1
ATOM 4681 O O . TYR A 1 608 ? 27.423 48.423 1.831 1.00 13.62 639 TYR B O 1
ATOM 4690 N N . PRO A 1 609 ? 25.735 48.998 3.190 1.00 11.93 640 PRO B N 1
ATOM 4691 C CA . PRO A 1 609 ? 26.391 50.256 3.582 1.00 12.33 640 PRO B CA 1
ATOM 4692 C C . PRO A 1 609 ? 27.444 50.043 4.675 1.00 11.73 640 PRO B C 1
ATOM 4693 O O . PRO A 1 609 ? 27.537 49.043 5.316 1.00 11.88 640 PRO B O 1
ATOM 4697 N N . PHE A 1 610 ? 28.267 51.058 4.832 1.00 11.30 641 PHE B N 1
ATOM 4698 C CA . PHE A 1 610 ? 29.219 51.149 5.950 1.00 10.43 641 PHE B CA 1
ATOM 4699 C C . PHE A 1 610 ? 28.506 50.881 7.265 1.00 11.40 641 PHE B C 1
ATOM 4700 O O . PHE A 1 610 ? 27.399 51.412 7.503 1.00 12.68 641 PHE B O 1
ATOM 4708 N N . GLY A 1 611 ? 29.081 50.023 8.077 1.00 11.30 642 GLY B N 1
ATOM 4709 C CA . GLY A 1 611 ? 28.542 49.680 9.401 1.00 11.29 642 GLY B CA 1
ATOM 4710 C C . GLY A 1 611 ? 27.486 48.587 9.354 1.00 12.53 642 GLY B C 1
ATOM 4711 O O . GLY A 1 611 ? 26.961 48.258 10.443 1.00 14.21 642 GLY B O 1
ATOM 4712 N N . TYR A 1 612 ? 27.224 47.976 8.196 1.00 12.57 643 TYR B N 1
ATOM 4713 C CA . TYR A 1 612 ? 26.185 46.925 8.055 1.00 11.98 643 TYR B CA 1
ATOM 4714 C C . TYR A 1 612 ? 26.702 45.593 8.587 1.00 12.14 643 TYR B C 1
ATOM 4715 O O . TYR A 1 612 ? 27.842 45.177 8.307 1.00 11.45 643 TYR B O 1
ATOM 4724 N N . GLY A 1 613 ? 25.810 44.894 9.266 1.00 11.58 644 GLY B N 1
ATOM 4725 C CA . GLY A 1 613 ? 26.065 43.473 9.557 1.00 11.26 644 GLY B CA 1
ATOM 4726 C C . GLY A 1 613 ? 24.999 42.929 10.464 1.00 12.96 644 GLY B C 1
ATOM 4727 O O . GLY A 1 613 ? 24.516 43.697 11.356 1.00 14.64 644 GLY B O 1
ATOM 4728 N N . LEU A 1 614 ? 24.580 41.709 10.191 1.00 12.97 645 LEU B N 1
ATOM 4729 C CA . LEU A 1 614 ? 23.414 41.121 10.884 1.00 13.81 645 LEU B CA 1
ATOM 4730 C C . LEU A 1 614 ? 23.902 40.261 12.056 1.00 12.91 645 LEU B C 1
ATOM 4731 O O . LEU A 1 614 ? 25.088 40.108 12.327 1.00 12.60 645 LEU B O 1
ATOM 4736 N N . SER A 1 615 ? 22.922 39.698 12.747 1.00 13.37 646 SER B N 1
ATOM 4737 C CA . SER A 1 615 ? 23.102 38.885 13.965 1.00 13.90 646 SER B CA 1
ATOM 4738 C C . SER A 1 615 ? 22.096 37.745 13.928 1.00 15.16 646 SER B C 1
ATOM 4739 O O . SER A 1 615 ? 21.072 37.894 13.287 1.00 15.01 646 SER B O 1
ATOM 4742 N N . TYR A 1 616 ? 22.332 36.742 14.766 1.00 13.66 647 TYR B N 1
ATOM 4743 C CA . TYR A 1 616 ? 21.326 35.703 15.039 1.00 14.54 647 TYR B CA 1
ATOM 4744 C C . TYR A 1 616 ? 20.308 36.188 16.072 1.00 15.78 647 TYR B C 1
ATOM 4745 O O . TYR A 1 616 ? 19.322 35.457 16.365 1.00 18.61 647 TYR B O 1
ATOM 4754 N N . THR A 1 617 ? 20.518 37.340 16.681 1.00 12.99 648 THR B N 1
ATOM 4755 C CA . THR A 1 617 ? 19.498 37.971 17.549 1.00 14.20 648 THR B CA 1
ATOM 4756 C C . THR A 1 617 ? 19.078 39.305 16.962 1.00 14.84 648 THR B C 1
ATOM 4757 O O . THR A 1 617 ? 19.554 39.700 15.900 1.00 16.58 648 THR B O 1
ATOM 4761 N N . GLU A 1 618 ? 18.171 39.963 17.635 1.00 16.39 649 GLU B N 1
ATOM 4762 C CA A GLU A 1 618 ? 17.683 41.301 17.217 0.50 18.38 649 GLU B CA 1
ATOM 4763 C CA B GLU A 1 618 ? 17.640 41.287 17.240 0.50 18.57 649 GLU B CA 1
ATOM 4764 C C . GLU A 1 618 ? 18.024 42.290 18.323 1.00 18.05 649 GLU B C 1
ATOM 4765 O O . GLU A 1 618 ? 18.069 41.912 19.512 1.00 16.06 649 GLU B O 1
ATOM 4776 N N . PHE A 1 619 ? 18.286 43.510 17.922 1.00 15.81 650 PHE B N 1
ATOM 4777 C CA . PHE A 1 619 ? 18.621 44.590 18.856 1.00 16.54 650 PHE B CA 1
ATOM 4778 C C . PHE A 1 619 ? 17.647 45.749 18.670 1.00 18.27 650 PHE B C 1
ATOM 4779 O O . PHE A 1 619 ? 17.050 45.953 17.567 1.00 19.83 650 PHE B O 1
ATOM 4787 N N . SER A 1 620 ? 17.446 46.461 19.761 1.00 19.91 651 SER B N 1
ATOM 4788 C CA . SER A 1 620 ? 16.573 47.661 19.824 1.00 20.23 651 SER B CA 1
ATOM 4789 C C . SER A 1 620 ? 17.369 48.811 20.416 1.00 19.04 651 SER B C 1
ATOM 4790 O O . SER A 1 620 ? 18.226 48.590 21.287 1.00 18.37 651 SER B O 1
ATOM 4793 N N . LEU A 1 621 ? 17.179 50.016 19.891 1.00 19.63 652 LEU B N 1
ATOM 4794 C CA . LEU A 1 621 ? 17.749 51.256 20.475 1.00 18.21 652 LEU B CA 1
ATOM 4795 C C . LEU A 1 621 ? 16.586 52.118 20.944 1.00 20.42 652 LEU B C 1
ATOM 4796 O O . LEU A 1 621 ? 15.575 52.229 20.231 1.00 19.55 652 LEU B O 1
ATOM 4801 N N . SER A 1 622 ? 16.715 52.672 22.140 1.00 19.88 653 SER B N 1
ATOM 4802 C CA . SER A 1 622 ? 15.767 53.666 22.664 1.00 20.23 653 SER B CA 1
ATOM 4803 C C . SER A 1 622 ? 16.009 54.963 21.906 1.00 21.08 653 SER B C 1
ATOM 4804 O O . SER A 1 622 ? 16.991 55.107 21.172 1.00 19.00 653 SER B O 1
ATOM 4807 N N . PRO A 1 623 ? 15.134 55.972 22.087 1.00 18.46 654 PRO B N 1
ATOM 4808 C CA . PRO A 1 623 ? 15.309 57.237 21.386 1.00 19.45 654 PRO B CA 1
ATOM 4809 C C . PRO A 1 623 ? 16.610 57.899 21.812 1.00 19.02 654 PRO B C 1
ATOM 4810 O O . PRO A 1 623 ? 16.997 57.844 22.984 1.00 22.30 654 PRO B O 1
ATOM 4814 N N . LEU A 1 624 ? 17.261 58.544 20.849 1.00 19.65 655 LEU B N 1
ATOM 4815 C CA . LEU A 1 624 ? 18.483 59.287 21.137 1.00 18.54 655 LEU B CA 1
ATOM 4816 C C . LEU A 1 624 ? 18.143 60.543 21.945 1.00 20.12 655 LEU B C 1
ATOM 4817 O O . LEU A 1 624 ? 17.192 61.244 21.573 1.00 20.58 655 LEU B O 1
ATOM 4822 N N . ARG A 1 625 ? 18.907 60.776 22.988 1.00 20.09 656 ARG B N 1
ATOM 4823 C CA . ARG A 1 625 ? 18.741 61.987 23.828 1.00 26.03 656 ARG B CA 1
ATOM 4824 C C . ARG A 1 625 ? 20.091 62.685 23.982 1.00 20.79 656 ARG B C 1
ATOM 4825 O O . ARG A 1 625 ? 21.085 62.044 24.343 1.00 24.14 656 ARG B O 1
ATOM 4833 N N . LEU A 1 626 ? 20.121 64.006 23.778 1.00 20.05 657 LEU B N 1
ATOM 4834 C CA . LEU A 1 626 ? 21.328 64.813 24.009 1.00 20.97 657 LEU B CA 1
ATOM 4835 C C . LEU A 1 626 ? 21.197 65.521 25.366 1.00 22.46 657 LEU B C 1
ATOM 4836 O O . LEU A 1 626 ? 20.065 65.891 25.725 1.00 23.41 657 LEU B O 1
ATOM 4841 N N . SER A 1 627 ? 22.318 65.734 26.032 1.00 23.14 658 SER B N 1
ATOM 4842 C CA . SER A 1 627 ? 22.376 66.321 27.395 1.00 26.13 658 SER B CA 1
ATOM 4843 C C . SER A 1 627 ? 21.973 67.804 27.336 1.00 27.05 658 SER B C 1
ATOM 4844 O O . SER A 1 627 ? 21.524 68.321 28.357 1.00 27.38 658 SER B O 1
ATOM 4847 N N . SER A 1 628 ? 22.105 68.473 26.190 1.00 24.60 659 SER B N 1
ATOM 4848 C CA . SER A 1 628 ? 21.558 69.833 26.023 1.00 26.65 659 SER B CA 1
ATOM 4849 C C . SER A 1 628 ? 21.379 70.169 24.547 1.00 26.29 659 SER B C 1
ATOM 4850 O O . SER A 1 628 ? 21.913 69.460 23.688 1.00 24.71 659 SER B O 1
ATOM 4853 N N . GLU A 1 629 ? 20.657 71.247 24.321 1.00 24.65 660 GLU B N 1
ATOM 4854 C CA . GLU A 1 629 ? 20.332 71.748 22.975 1.00 27.33 660 GLU B CA 1
ATOM 4855 C C . GLU A 1 629 ? 21.417 72.710 22.517 1.00 25.30 660 GLU B C 1
ATOM 4856 O O . GLU A 1 629 ? 21.415 73.016 21.336 1.00 21.89 660 GLU B O 1
ATOM 4862 N N . ARG A 1 630 ? 22.275 73.166 23.434 1.00 24.88 661 ARG B N 1
ATOM 4863 C CA . ARG A 1 630 ? 23.297 74.183 23.152 1.00 23.75 661 ARG B CA 1
ATOM 4864 C C . ARG A 1 630 ? 24.607 73.696 23.728 1.00 25.29 661 ARG B C 1
ATOM 4865 O O . ARG A 1 630 ? 24.592 73.043 24.789 1.00 28.96 661 ARG B O 1
ATOM 4873 N N . LEU A 1 631 ? 25.691 73.915 23.004 1.00 22.66 662 LEU B N 1
ATOM 4874 C CA . LEU A 1 631 ? 27.047 73.538 23.443 1.00 21.96 662 LEU B CA 1
ATOM 4875 C C . LEU A 1 631 ? 27.923 74.784 23.446 1.00 21.11 662 LEU B C 1
ATOM 4876 O O . LEU A 1 631 ? 28.140 75.415 22.407 1.00 18.89 662 LEU B O 1
ATOM 4881 N N . ALA A 1 632 ? 28.403 75.157 24.622 1.00 24.16 663 ALA B N 1
ATOM 4882 C CA . ALA A 1 632 ? 29.411 76.224 24.724 1.00 25.67 663 ALA B CA 1
ATOM 4883 C C . ALA A 1 632 ? 30.785 75.704 24.292 1.00 22.77 663 ALA B C 1
ATOM 4884 O O . ALA A 1 632 ? 31.146 74.520 24.514 1.00 22.65 663 ALA B O 1
ATOM 4886 N N . ARG A 1 633 ? 31.600 76.591 23.744 1.00 22.65 664 ARG B N 1
ATOM 4887 C CA . ARG A 1 633 ? 33.033 76.300 23.487 1.00 24.80 664 ARG B CA 1
ATOM 4888 C C . ARG A 1 633 ? 33.715 75.923 24.809 1.00 25.17 664 ARG B C 1
ATOM 4889 O O . ARG A 1 633 ? 33.463 76.601 25.807 1.00 26.56 664 ARG B O 1
ATOM 4897 N N . GLY A 1 634 ? 34.553 74.901 24.774 1.00 26.28 665 GLY B N 1
ATOM 4898 C CA . GLY A 1 634 ? 35.241 74.338 25.941 1.00 26.54 665 GLY B CA 1
ATOM 4899 C C . GLY A 1 634 ? 34.434 73.259 26.632 1.00 24.61 665 GLY B C 1
ATOM 4900 O O . GLY A 1 634 ? 35.049 72.511 27.388 1.00 25.99 665 GLY B O 1
ATOM 4901 N N . ALA A 1 635 ? 33.140 73.087 26.332 1.00 21.94 666 ALA B N 1
ATOM 4902 C CA . ALA A 1 635 ? 32.289 72.097 27.022 1.00 21.80 666 ALA B CA 1
ATOM 4903 C C . ALA A 1 635 ? 32.188 70.823 26.173 1.00 24.31 666 ALA B C 1
ATOM 4904 O O . ALA A 1 635 ? 32.537 70.844 24.991 1.00 23.43 666 ALA B O 1
ATOM 4906 N N . THR A 1 636 ? 31.703 69.780 26.817 1.00 25.04 667 THR B N 1
ATOM 4907 C CA . THR A 1 636 ? 31.379 68.455 26.235 1.00 26.82 667 THR B CA 1
ATOM 4908 C C . THR A 1 636 ? 29.877 68.285 26.318 1.00 26.66 667 THR B C 1
ATOM 4909 O O . THR A 1 636 ? 29.210 68.785 27.256 1.00 27.65 667 THR B O 1
ATOM 4913 N N . LEU A 1 637 ? 29.365 67.584 25.320 1.00 24.82 668 LEU B N 1
ATOM 4914 C CA . LEU A 1 637 ? 27.963 67.174 25.179 1.00 26.87 668 LEU B CA 1
ATOM 4915 C C . LEU A 1 637 ? 27.947 65.655 25.366 1.00 21.93 668 LEU B C 1
ATOM 4916 O O . LEU A 1 637 ? 28.940 64.986 24.947 1.00 22.56 668 LEU B O 1
ATOM 4921 N N . GLU A 1 638 ? 26.872 65.135 25.949 1.00 21.84 669 GLU B N 1
ATOM 4922 C CA . GLU A 1 638 ? 26.603 63.667 25.956 1.00 21.46 669 GLU B CA 1
ATOM 4923 C C . GLU A 1 638 ? 25.416 63.344 25.041 1.00 19.81 669 GLU B C 1
ATOM 4924 O O . GLU A 1 638 ? 24.377 64.023 25.094 1.00 20.26 669 GLU B O 1
ATOM 4930 N N . ALA A 1 639 ? 25.541 62.235 24.309 1.00 17.67 670 ALA B N 1
ATOM 4931 C CA . ALA A 1 639 ? 24.477 61.618 23.501 1.00 18.88 670 ALA B CA 1
ATOM 4932 C C . ALA A 1 639 ? 24.219 60.263 24.128 1.00 19.41 670 ALA B C 1
ATOM 4933 O O . ALA A 1 639 ? 25.179 59.446 24.224 1.00 19.14 670 ALA B O 1
ATOM 4935 N N . ARG A 1 640 ? 22.991 60.059 24.594 1.00 21.22 671 ARG B N 1
ATOM 4936 C CA . ARG A 1 640 ? 22.656 58.812 25.289 1.00 21.24 671 ARG B CA 1
ATOM 4937 C C . ARG A 1 640 ? 21.621 58.013 24.532 1.00 18.86 671 ARG B C 1
ATOM 4938 O O . ARG A 1 640 ? 20.602 58.554 24.044 1.00 18.52 671 ARG B O 1
ATOM 4946 N N . VAL A 1 641 ? 21.850 56.706 24.522 1.00 18.30 672 VAL B N 1
ATOM 4947 C CA . VAL A 1 641 ? 20.883 55.761 23.961 1.00 19.27 672 VAL B CA 1
ATOM 4948 C C . VAL A 1 641 ? 20.999 54.461 24.758 1.00 18.29 672 VAL B C 1
ATOM 4949 O O . VAL A 1 641 ? 22.110 54.147 25.214 1.00 19.63 672 VAL B O 1
ATOM 4953 N N . THR A 1 642 ? 19.893 53.758 24.903 1.00 18.45 673 THR B N 1
ATOM 4954 C CA . THR A 1 642 ? 19.907 52.417 25.524 1.00 18.21 673 THR B CA 1
ATOM 4955 C C . THR A 1 642 ? 19.821 51.383 24.415 1.00 17.01 673 THR B C 1
ATOM 4956 O O . THR A 1 642 ? 18.837 51.404 23.642 1.00 17.96 673 THR B O 1
ATOM 4960 N N . LEU A 1 643 ? 20.761 50.446 24.432 1.00 14.91 674 LEU B N 1
ATOM 4961 C CA . LEU A 1 643 ? 20.750 49.272 23.535 1.00 14.88 674 LEU B CA 1
ATOM 4962 C C . LEU A 1 643 ? 20.164 48.081 24.279 1.00 15.95 674 LEU B C 1
ATOM 4963 O O . LEU A 1 643 ? 20.633 47.817 25.410 1.00 17.58 674 LEU B O 1
ATOM 4968 N N . SER A 1 644 ? 19.274 47.343 23.640 1.00 16.22 675 SER B N 1
ATOM 4969 C CA A SER A 1 644 ? 18.674 46.107 24.211 0.50 16.37 675 SER B CA 1
ATOM 4970 C CA B SER A 1 644 ? 18.719 46.098 24.231 0.50 17.27 675 SER B CA 1
ATOM 4971 C C . SER A 1 644 ? 18.816 44.941 23.238 1.00 17.76 675 SER B C 1
ATOM 4972 O O . SER A 1 644 ? 18.699 45.141 22.014 1.00 15.30 675 SER B O 1
ATOM 4977 N N . ASN A 1 645 ? 19.045 43.755 23.755 1.00 16.64 676 ASN B N 1
ATOM 4978 C CA . ASN A 1 645 ? 18.970 42.521 22.972 1.00 15.94 676 ASN B CA 1
ATOM 4979 C C . ASN A 1 645 ? 17.526 42.051 23.085 1.00 18.41 676 ASN B C 1
ATOM 4980 O O . ASN A 1 645 ? 17.101 41.618 24.185 1.00 18.83 676 ASN B O 1
ATOM 4985 N N . SER A 1 646 ? 16.780 42.202 22.004 1.00 16.56 677 SER B N 1
ATOM 4986 C CA . SER A 1 646 ? 15.335 41.899 22.007 1.00 21.81 677 SER B CA 1
ATOM 4987 C C . SER A 1 646 ? 15.055 40.541 21.349 1.00 24.28 677 SER B C 1
ATOM 4988 O O . SER A 1 646 ? 13.866 40.259 21.055 1.00 25.52 677 SER B O 1
ATOM 4991 N N . GLY A 1 647 ? 16.074 39.705 21.128 1.00 19.42 678 GLY B N 1
ATOM 4992 C CA . GLY A 1 647 ? 15.949 38.360 20.552 1.00 21.45 678 GLY B CA 1
ATOM 4993 C C . GLY A 1 647 ? 16.248 37.245 21.552 1.00 21.15 678 GLY B C 1
ATOM 4994 O O . GLY A 1 647 ? 16.244 37.486 22.772 1.00 22.26 678 GLY B O 1
ATOM 4995 N N . LYS A 1 648 ? 16.624 36.074 21.073 1.00 20.78 679 LYS B N 1
ATOM 4996 C CA . LYS A 1 648 ? 16.728 34.869 21.911 1.00 23.24 679 LYS B CA 1
ATOM 4997 C C . LYS A 1 648 ? 18.156 34.349 22.073 1.00 22.22 679 LYS B C 1
ATOM 4998 O O . LYS A 1 648 ? 18.353 33.368 22.806 1.00 21.50 679 LYS B O 1
ATOM 5004 N N . ARG A 1 649 ? 19.163 34.972 21.448 1.00 18.11 680 ARG B N 1
ATOM 5005 C CA . ARG A 1 649 ? 20.550 34.502 21.581 1.00 16.82 680 ARG B CA 1
ATOM 5006 C C . ARG A 1 649 ? 21.390 35.675 22.041 1.00 16.32 680 ARG B C 1
ATOM 5007 O O . ARG A 1 649 ? 21.134 36.794 21.638 1.00 15.68 680 ARG B O 1
ATOM 5015 N N . ALA A 1 650 ? 22.382 35.373 22.870 1.00 15.75 681 ALA B N 1
ATOM 5016 C CA . ALA A 1 650 ? 23.395 36.356 23.235 1.00 14.71 681 ALA B CA 1
ATOM 5017 C C . ALA A 1 650 ? 24.110 36.803 21.962 1.00 15.24 681 ALA B C 1
ATOM 5018 O O . ALA A 1 650 ? 24.302 36.015 21.058 1.00 15.28 681 ALA B O 1
ATOM 5020 N N . GLY A 1 651 ? 24.530 38.050 21.927 1.00 15.05 682 GLY B N 1
ATOM 5021 C CA . GLY A 1 651 ? 25.368 38.504 20.807 1.00 14.98 682 GLY B CA 1
ATOM 5022 C C . GLY A 1 651 ? 25.782 39.936 20.989 1.00 14.30 682 GLY B C 1
ATOM 5023 O O . GLY A 1 651 ? 25.179 40.684 21.790 1.00 14.29 682 GLY B O 1
ATOM 5024 N N . ALA A 1 652 ? 26.736 40.333 20.161 1.00 15.61 683 ALA B N 1
ATOM 5025 C CA . ALA A 1 652 ? 27.205 41.717 20.142 1.00 14.34 683 ALA B CA 1
ATOM 5026 C C . ALA A 1 652 ? 26.698 42.421 18.877 1.00 14.32 683 ALA B C 1
ATOM 5027 O O . ALA A 1 652 ? 26.418 41.773 17.844 1.00 14.96 683 ALA B O 1
ATOM 5029 N N . THR A 1 653 ? 26.618 43.733 19.019 1.00 14.61 684 THR B N 1
ATOM 5030 C CA . THR A 1 653 ? 26.430 44.653 17.883 1.00 15.24 684 THR B CA 1
ATOM 5031 C C . THR A 1 653 ? 27.254 45.901 18.162 1.00 15.02 684 THR B C 1
ATOM 5032 O O . THR A 1 653 ? 27.973 45.986 19.185 1.00 15.73 684 THR B O 1
ATOM 5036 N N . VAL A 1 654 ? 27.262 46.798 17.196 1.00 13.33 685 VAL B N 1
ATOM 5037 C CA . VAL A 1 654 ? 28.095 48.017 17.291 1.00 13.87 685 VAL B CA 1
ATOM 5038 C C . VAL A 1 654 ? 27.157 49.214 17.144 1.00 14.23 685 VAL B C 1
ATOM 5039 O O . VAL A 1 654 ? 26.545 49.390 16.039 1.00 13.02 685 VAL B O 1
ATOM 5043 N N . VAL A 1 655 ? 27.062 50.025 18.182 1.00 12.97 686 VAL B N 1
ATOM 5044 C CA . VAL A 1 655 ? 26.285 51.277 18.147 1.00 14.14 686 VAL B CA 1
ATOM 5045 C C . VAL A 1 655 ? 27.177 52.361 17.578 1.00 14.34 686 VAL B C 1
ATOM 5046 O O . VAL A 1 655 ? 28.316 52.543 18.081 1.00 13.50 686 VAL B O 1
ATOM 5050 N N . GLN A 1 656 ? 26.721 52.990 16.506 1.00 12.85 687 GLN B N 1
ATOM 5051 C CA . GLN A 1 656 ? 27.544 53.959 15.759 1.00 13.00 687 GLN B CA 1
ATOM 5052 C C . GLN A 1 656 ? 26.967 55.365 15.929 1.00 12.97 687 GLN B C 1
ATOM 5053 O O . GLN A 1 656 ? 25.752 55.509 15.843 1.00 12.95 687 GLN B O 1
ATOM 5059 N N . LEU A 1 657 ? 27.843 56.336 16.119 1.00 12.46 688 LEU B N 1
ATOM 5060 C CA . LEU A 1 657 ? 27.477 57.739 16.221 1.00 13.10 688 LEU B CA 1
ATOM 5061 C C . LEU A 1 657 ? 28.074 58.475 15.037 1.00 11.60 688 LEU B C 1
ATOM 5062 O O . LEU A 1 657 ? 29.310 58.439 14.852 1.00 12.48 688 LEU B O 1
ATOM 5067 N N . TYR A 1 658 ? 27.232 59.222 14.342 1.00 11.50 689 TYR B N 1
ATOM 5068 C CA . TYR A 1 658 ? 27.655 60.039 13.193 1.00 11.65 689 TYR B CA 1
ATOM 5069 C C . TYR A 1 658 ? 27.283 61.483 13.479 1.00 13.60 689 TYR B C 1
ATOM 5070 O O . TYR A 1 658 ? 26.269 61.753 14.142 1.00 13.82 689 TYR B O 1
ATOM 5079 N N . LEU A 1 659 ? 28.065 62.390 12.913 1.00 14.38 690 LEU B N 1
ATOM 5080 C CA A LEU A 1 659 ? 27.741 63.833 12.972 0.50 14.08 690 LEU B CA 1
ATOM 5081 C CA B LEU A 1 659 ? 27.755 63.827 12.972 0.50 14.97 690 LEU B CA 1
ATOM 5082 C C . LEU A 1 659 ? 27.541 64.381 11.567 1.00 15.32 690 LEU B C 1
ATOM 5083 O O . LEU A 1 659 ? 28.295 64.001 10.658 1.00 15.18 690 LEU B O 1
ATOM 5092 N N . GLN A 1 660 ? 26.615 65.317 11.446 1.00 13.36 691 GLN B N 1
ATOM 5093 C CA . GLN A 1 660 ? 26.538 66.136 10.233 1.00 13.32 691 GLN B CA 1
ATOM 5094 C C . GLN A 1 660 ? 26.627 67.607 10.653 1.00 14.69 691 GLN B C 1
ATOM 5095 O O . GLN A 1 660 ? 25.993 67.984 11.672 1.00 14.42 691 GLN B O 1
ATOM 5101 N N . ASP A 1 661 ? 27.333 68.388 9.855 1.00 13.51 692 ASP B N 1
ATOM 5102 C CA . ASP A 1 661 ? 27.385 69.858 10.004 1.00 13.97 692 ASP B CA 1
ATOM 5103 C C . ASP A 1 661 ? 26.660 70.445 8.800 1.00 13.58 692 ASP B C 1
ATOM 5104 O O . ASP A 1 661 ? 27.263 70.574 7.738 1.00 14.79 692 ASP B O 1
ATOM 5109 N N . PRO A 1 662 ? 25.329 70.645 8.889 1.00 14.11 693 PRO B N 1
ATOM 5110 C CA . PRO A 1 662 ? 24.549 70.907 7.686 1.00 15.20 693 PRO B CA 1
ATOM 5111 C C . PRO A 1 662 ? 24.749 72.268 7.035 1.00 14.80 693 PRO B C 1
ATOM 5112 O O . PRO A 1 662 ? 24.254 72.438 5.909 1.00 14.53 693 PRO B O 1
ATOM 5116 N N . VAL A 1 663 ? 25.382 73.229 7.730 1.00 14.47 694 VAL B N 1
ATOM 5117 C CA . VAL A 1 663 ? 25.653 74.553 7.138 1.00 14.28 694 VAL B CA 1
ATOM 5118 C C . VAL A 1 663 ? 27.098 74.880 7.473 1.00 15.14 694 VAL B C 1
ATOM 5119 O O . VAL A 1 663 ? 27.451 74.945 8.644 1.00 14.43 694 VAL B O 1
ATOM 5123 N N . AL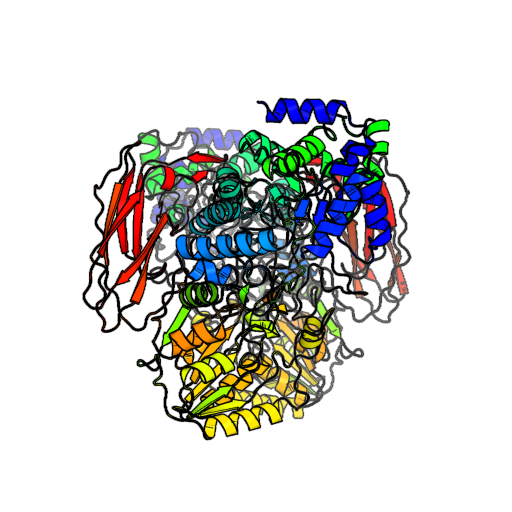A A 1 664 ? 27.927 75.046 6.481 1.00 14.34 695 ALA B N 1
ATOM 5124 C CA . ALA A 1 664 ? 29.359 75.265 6.715 1.00 14.84 695 ALA B CA 1
ATOM 5125 C C . ALA A 1 664 ? 29.967 76.038 5.556 1.00 15.63 695 ALA B C 1
ATOM 5126 O O . ALA A 1 664 ? 29.332 76.153 4.506 1.00 18.10 695 ALA B O 1
ATOM 5128 N N . SER A 1 665 ? 31.176 76.515 5.751 1.00 16.64 696 SER B N 1
ATOM 5129 C CA A SER A 1 665 ? 31.924 77.302 4.731 0.18 17.56 696 SER B CA 1
ATOM 5130 C CA B SER A 1 665 ? 31.912 77.302 4.725 0.82 18.03 696 SER B CA 1
ATOM 5131 C C . SER A 1 665 ? 32.449 76.399 3.608 1.00 19.25 696 SER B C 1
ATOM 5132 O O . SER A 1 665 ? 32.929 76.955 2.607 1.00 20.58 696 SER B O 1
ATOM 5137 N N . LEU A 1 666 ? 32.468 75.090 3.832 1.00 15.05 697 LEU B N 1
ATOM 5138 C CA . LEU A 1 666 ? 32.661 74.050 2.787 1.00 17.65 697 LEU B CA 1
ATOM 5139 C C . LEU A 1 666 ? 31.410 73.156 2.856 1.00 15.60 697 LEU B C 1
ATOM 5140 O O . LEU A 1 666 ? 30.873 72.947 3.945 1.00 17.02 697 LEU B O 1
ATOM 5145 N N . SER A 1 667 ? 31.078 72.471 1.756 1.00 14.09 698 SER B N 1
ATOM 5146 C CA . SER A 1 667 ? 30.058 71.404 1.760 1.00 13.57 698 SER B CA 1
ATOM 5147 C C . SER A 1 667 ? 30.605 70.211 2.556 1.00 14.16 698 SER B C 1
ATOM 5148 O O . SER A 1 667 ? 31.678 69.698 2.196 1.00 17.23 698 SER B O 1
ATOM 5151 N N . ARG A 1 668 ? 29.971 69.861 3.666 1.00 13.59 699 ARG B N 1
ATOM 5152 C CA . ARG A 1 668 ? 30.477 68.790 4.556 1.00 15.07 699 ARG B CA 1
ATOM 5153 C C . ARG A 1 668 ? 29.666 67.522 4.311 1.00 13.63 699 ARG B C 1
ATOM 5154 O O . ARG A 1 668 ? 28.535 67.534 3.836 1.00 13.43 699 ARG B O 1
ATOM 5162 N N . PRO A 1 669 ? 30.249 66.376 4.655 1.00 14.20 700 PRO B N 1
ATOM 5163 C CA . PRO A 1 669 ? 29.600 65.104 4.394 1.00 13.86 700 PRO B CA 1
ATOM 5164 C C . PRO A 1 669 ? 28.233 64.962 5.038 1.00 14.75 700 PRO B C 1
ATOM 5165 O O . PRO A 1 669 ? 27.898 65.552 6.061 1.00 14.60 700 PRO B O 1
ATOM 5169 N N . VAL A 1 670 ? 27.424 64.124 4.429 1.00 13.68 701 VAL B N 1
ATOM 5170 C CA . VAL A 1 670 ? 26.052 63.871 4.943 1.00 13.17 701 VAL B CA 1
ATOM 5171 C C . VAL A 1 670 ? 26.116 63.208 6.335 1.00 14.15 701 VAL B C 1
ATOM 5172 O O . VAL A 1 670 ? 25.212 63.486 7.152 1.00 15.43 701 VAL B O 1
ATOM 5176 N N . LYS A 1 671 ? 27.180 62.451 6.602 1.00 12.75 702 LYS B N 1
ATOM 5177 C CA . LYS A 1 671 ? 27.454 61.849 7.918 1.00 15.32 702 LYS B CA 1
ATOM 5178 C C . LYS A 1 671 ? 28.948 61.642 8.041 1.00 14.31 702 LYS B C 1
ATOM 5179 O O . LYS A 1 671 ? 29.595 61.310 7.015 1.00 14.27 702 LYS B O 1
ATOM 5185 N N . GLU A 1 672 ? 29.471 61.708 9.260 1.00 14.26 703 GLU B N 1
ATOM 5186 C CA . GLU A 1 672 ? 30.875 61.383 9.515 1.00 13.54 703 GLU B CA 1
ATOM 5187 C C . GLU A 1 672 ? 30.928 60.593 10.833 1.00 14.12 703 GLU B C 1
ATOM 5188 O O . GLU A 1 672 ? 30.363 61.077 11.819 1.00 13.08 703 GLU B O 1
ATOM 5194 N N . LEU A 1 673 ? 31.515 59.409 10.856 1.00 11.88 704 LEU B N 1
ATOM 5195 C CA . LEU A 1 673 ? 31.617 58.642 12.120 1.00 12.27 704 LEU B CA 1
ATOM 5196 C C . LEU A 1 673 ? 32.381 59.469 13.168 1.00 12.83 704 LEU B C 1
ATOM 5197 O O . LEU A 1 673 ? 33.491 59.954 12.856 1.00 13.52 704 LEU B O 1
ATOM 5202 N N . ARG A 1 674 ? 31.833 59.536 14.372 1.00 13.11 705 ARG B N 1
ATOM 5203 C CA . ARG A 1 674 ? 32.499 60.255 15.474 1.00 13.99 705 ARG B CA 1
ATOM 5204 C C . ARG A 1 674 ? 32.440 59.441 16.763 1.00 16.32 705 ARG B C 1
ATOM 5205 O O . ARG A 1 674 ? 32.943 59.922 17.759 1.00 21.71 705 ARG B O 1
ATOM 5213 N N . GLY A 1 675 ? 31.939 58.218 16.760 1.00 14.74 706 GLY B N 1
ATOM 5214 C CA . GLY A 1 675 ? 32.074 57.363 17.929 1.00 15.17 706 GLY B CA 1
ATOM 5215 C C . GLY A 1 675 ? 31.431 56.031 17.675 1.00 15.11 706 GLY B C 1
ATOM 5216 O O . GLY A 1 675 ? 30.643 55.908 16.711 1.00 14.43 706 GLY B O 1
ATOM 5217 N N . PHE A 1 676 ? 31.782 55.057 18.480 1.00 14.93 707 PHE B N 1
ATOM 5218 C CA . PHE A 1 676 ? 31.114 53.758 18.386 1.00 14.31 707 PHE B CA 1
ATOM 5219 C C . PHE A 1 676 ? 31.321 52.990 19.682 1.00 15.64 707 PHE B C 1
ATOM 5220 O O . PHE A 1 676 ? 32.233 53.330 20.466 1.00 16.24 707 PHE B O 1
ATOM 5228 N N . ARG A 1 677 ? 30.442 52.030 19.890 1.00 14.95 708 ARG B N 1
ATOM 5229 C CA . ARG A 1 677 ? 30.528 51.165 21.098 1.00 16.65 708 ARG B CA 1
ATOM 5230 C C . ARG A 1 677 ? 30.141 49.773 20.651 1.00 17.76 708 ARG B C 1
ATOM 5231 O O . ARG A 1 677 ? 28.983 49.580 20.226 1.00 16.41 708 ARG B O 1
ATOM 5239 N N . LYS A 1 678 ? 31.040 48.825 20.803 1.00 18.51 709 LYS B N 1
ATOM 5240 C CA . LYS A 1 678 ? 30.655 47.428 20.587 1.00 17.51 709 LYS B CA 1
ATOM 5241 C C . LYS A 1 678 ? 30.204 46.875 21.930 1.00 17.02 709 LYS B C 1
ATOM 5242 O O . LYS A 1 678 ? 30.956 46.990 22.910 1.00 17.87 709 LYS B O 1
ATOM 5248 N N . VAL A 1 679 ? 29.050 46.230 21.930 1.00 15.70 710 VAL B N 1
ATOM 5249 C CA . VAL A 1 679 ? 28.395 45.784 23.173 1.00 16.64 710 VAL B CA 1
ATOM 5250 C C . VAL A 1 679 ? 27.924 44.367 22.982 1.00 17.83 710 VAL B C 1
ATOM 5251 O O . VAL A 1 679 ? 27.128 44.118 22.049 1.00 16.37 710 VAL B O 1
ATOM 5255 N N . MET A 1 680 ? 28.333 43.498 23.908 1.00 17.32 711 MET B N 1
ATOM 5256 C CA . MET A 1 680 ? 27.859 42.106 23.984 1.00 18.59 711 MET B CA 1
ATOM 5257 C C . MET A 1 680 ? 26.702 42.019 24.977 1.00 17.47 711 MET B C 1
ATOM 5258 O O . MET A 1 680 ? 26.848 42.472 26.126 1.00 18.11 711 MET B O 1
ATOM 5263 N N . LEU A 1 681 ? 25.555 41.506 24.553 1.00 15.48 712 LEU B N 1
ATOM 5264 C CA . LEU A 1 681 ? 24.362 41.473 25.440 1.00 15.70 712 LEU B CA 1
ATOM 5265 C C . LEU A 1 681 ? 23.749 40.093 25.455 1.00 14.63 712 LEU B C 1
ATOM 5266 O O . LEU A 1 681 ? 23.588 39.434 24.408 1.00 14.82 712 LEU B O 1
ATOM 5271 N N . GLU A 1 682 ? 23.378 39.631 26.640 1.00 13.83 713 GLU B N 1
ATOM 5272 C CA . GLU A 1 682 ? 22.530 38.452 26.711 1.00 15.39 713 GLU B CA 1
ATOM 5273 C C . GLU A 1 682 ? 21.120 38.843 26.266 1.00 16.48 713 GLU B C 1
ATOM 5274 O O . GLU A 1 682 ? 20.734 40.010 26.320 1.00 15.30 713 GLU B O 1
ATOM 5280 N N . PRO A 1 683 ? 20.251 37.882 25.921 1.00 15.76 714 PRO B N 1
ATOM 5281 C CA . PRO A 1 683 ? 18.852 38.164 25.659 1.00 18.18 714 PRO B CA 1
ATOM 5282 C C . PRO A 1 683 ? 18.163 38.927 26.799 1.00 18.91 714 PRO B C 1
ATOM 5283 O O . PRO A 1 683 ? 18.346 38.575 27.957 1.00 20.03 714 PRO B O 1
ATOM 5287 N N . GLY A 1 684 ? 17.463 40.008 26.453 1.00 17.85 715 GLY B N 1
ATOM 5288 C CA . GLY A 1 684 ? 16.794 40.906 27.405 1.00 18.81 715 GLY B CA 1
ATOM 5289 C C . GLY A 1 684 ? 17.720 41.808 28.196 1.00 19.00 715 GLY B C 1
ATOM 5290 O O . GLY A 1 684 ? 17.199 42.573 29.003 1.00 20.03 715 GLY B O 1
ATOM 5291 N N . GLU A 1 685 ? 19.031 41.779 27.976 1.00 17.67 716 GLU B N 1
ATOM 5292 C CA . GLU A 1 685 ? 19.970 42.722 28.609 1.00 18.95 716 GLU B CA 1
ATOM 5293 C C . GLU A 1 685 ? 19.899 44.069 27.893 1.00 21.85 716 GLU B C 1
ATOM 5294 O O . GLU A 1 685 ? 19.718 44.100 26.669 1.00 19.06 716 GLU B O 1
ATOM 5300 N N . SER A 1 686 ? 20.112 45.124 28.670 1.00 21.32 717 SER B N 1
ATOM 5301 C CA . SER A 1 686 ? 20.211 46.521 28.181 1.00 24.13 717 SER B CA 1
ATOM 5302 C C . SER A 1 686 ? 21.509 47.140 28.652 1.00 25.61 717 SER B C 1
ATOM 5303 O O . SER A 1 686 ? 22.073 46.704 29.670 1.00 25.93 717 SER B O 1
ATOM 5306 N N . ARG A 1 687 ? 22.027 48.071 27.861 1.00 21.87 718 ARG B N 1
ATOM 5307 C CA . ARG A 1 687 ? 23.193 48.864 28.242 1.00 21.90 718 ARG B CA 1
ATOM 5308 C C . ARG A 1 687 ? 22.896 50.300 27.847 1.00 22.74 718 ARG B C 1
ATOM 5309 O O . ARG A 1 687 ? 22.524 50.529 26.674 1.00 20.08 718 ARG B O 1
ATOM 5317 N N . GLU A 1 688 ? 23.048 51.217 28.797 1.00 22.38 719 GLU B N 1
ATOM 5318 C CA . GLU A 1 688 ? 23.025 52.660 28.504 1.00 23.24 719 GLU B CA 1
ATOM 5319 C C . GLU A 1 688 ? 24.381 52.994 27.900 1.00 24.13 719 GLU B C 1
ATOM 5320 O O . GLU A 1 688 ? 25.435 52.682 28.466 1.00 25.65 719 GLU B O 1
ATOM 5326 N N . ILE A 1 689 ? 24.347 53.566 26.716 1.00 21.79 720 ILE B N 1
ATOM 5327 C CA . ILE A 1 689 ? 25.565 53.989 26.004 1.00 22.55 720 ILE B CA 1
ATOM 5328 C C . ILE A 1 689 ? 25.585 55.503 26.093 1.00 22.34 720 ILE B C 1
ATOM 5329 O O . ILE A 1 689 ? 24.524 56.162 25.831 1.00 23.62 720 ILE B O 1
ATOM 5334 N N . VAL A 1 690 ? 26.724 56.020 26.529 1.00 21.43 721 VAL B N 1
ATOM 5335 C CA . VAL A 1 690 ? 26.951 57.472 26.628 1.00 20.70 721 VAL B CA 1
ATOM 5336 C C . VAL A 1 690 ? 28.111 57.814 25.715 1.00 20.69 721 VAL B C 1
ATOM 5337 O O . VAL A 1 690 ? 29.213 57.285 25.920 1.00 24.46 721 VAL B O 1
ATOM 5341 N N . PHE A 1 691 ? 27.845 58.570 24.668 1.00 17.63 722 PHE B N 1
ATOM 5342 C CA . PHE A 1 691 ? 28.887 59.133 23.810 1.00 19.66 722 PHE B CA 1
ATOM 5343 C C . PHE A 1 691 ? 29.166 60.531 24.307 1.00 19.75 722 PHE B C 1
ATOM 5344 O O . PHE A 1 691 ? 28.217 61.283 24.537 1.00 24.43 722 PHE B O 1
ATOM 5352 N N . ARG A 1 692 ? 30.435 60.893 24.275 1.00 22.70 723 ARG B N 1
ATOM 5353 C CA . ARG A 1 692 ? 30.884 62.267 24.539 1.00 24.97 723 ARG B CA 1
ATOM 5354 C C . ARG A 1 692 ? 31.274 62.928 23.216 1.00 20.57 723 ARG B C 1
ATOM 5355 O O . ARG A 1 692 ? 31.923 62.270 22.364 1.00 22.79 723 ARG B O 1
ATOM 5363 N N . LEU A 1 693 ? 30.803 64.158 23.030 1.00 20.53 724 LEU B N 1
ATOM 5364 C CA . LEU A 1 693 ? 31.166 64.995 21.875 1.00 21.67 724 LEU B CA 1
ATOM 5365 C C . LEU A 1 693 ? 31.660 66.349 22.380 1.00 21.90 724 LEU B C 1
ATOM 5366 O O . LEU A 1 693 ? 31.012 66.937 23.264 1.00 24.39 724 LEU B O 1
ATOM 5371 N N . GLY A 1 694 ? 32.773 66.802 21.831 1.00 24.49 725 GLY B N 1
ATOM 5372 C CA . GLY A 1 694 ? 33.249 68.172 22.067 1.00 26.24 725 GLY B CA 1
ATOM 5373 C C . GLY A 1 694 ? 33.569 68.865 20.761 1.00 25.11 725 GLY B C 1
ATOM 5374 O O . GLY A 1 694 ? 33.340 68.292 19.646 1.00 21.76 725 GLY B O 1
ATOM 5375 N N . GLU A 1 695 ? 34.055 70.092 20.871 1.00 23.05 726 GLU B N 1
ATOM 5376 C CA . GLU A 1 695 ? 34.404 70.910 19.689 1.00 22.63 726 GLU B CA 1
ATOM 5377 C C . GLU A 1 695 ? 35.362 70.149 18.772 1.00 21.20 726 GLU B C 1
ATOM 5378 O O . GLU A 1 695 ? 35.271 70.339 17.566 1.00 22.50 726 GLU B O 1
ATOM 5384 N N . ALA A 1 696 ? 36.274 69.330 19.291 1.00 21.82 727 ALA B N 1
ATOM 5385 C CA . ALA A 1 696 ? 37.282 68.622 18.469 1.00 25.76 727 ALA B CA 1
ATOM 5386 C C . ALA A 1 696 ? 36.578 67.716 17.442 1.00 21.92 727 ALA B C 1
ATOM 5387 O O . ALA A 1 696 ? 37.090 67.552 16.320 1.00 22.95 727 ALA B O 1
ATOM 5389 N N . ASP A 1 697 ? 35.423 67.186 17.808 1.00 20.41 728 ASP B N 1
ATOM 5390 C CA . ASP A 1 697 ? 34.609 66.324 16.905 1.00 21.88 728 ASP B CA 1
ATOM 5391 C C . ASP A 1 697 ? 33.974 67.165 15.795 1.00 17.95 728 ASP B C 1
ATOM 5392 O O . ASP A 1 697 ? 33.465 66.594 14.804 1.00 19.40 728 ASP B O 1
ATOM 5397 N N . LEU A 1 698 ? 33.913 68.467 15.943 1.00 16.95 729 LEU B N 1
ATOM 5398 C CA . LEU A 1 698 ? 33.097 69.326 15.061 1.00 16.49 729 LEU B CA 1
ATOM 5399 C C . LEU A 1 698 ? 33.947 70.115 14.063 1.00 16.54 729 LEU B C 1
ATOM 5400 O O . LEU A 1 698 ? 33.406 70.744 13.170 1.00 18.36 729 LEU B O 1
ATOM 5405 N N . LYS A 1 699 ? 35.275 70.085 14.177 1.00 18.14 730 LYS B N 1
ATOM 5406 C CA . LYS A 1 699 ? 36.124 70.947 13.346 1.00 18.31 730 LYS B CA 1
ATOM 5407 C C . LYS A 1 699 ? 36.414 70.291 11.986 1.00 18.53 730 LYS B C 1
ATOM 5408 O O . LYS A 1 699 ? 36.351 69.079 11.831 1.00 20.79 730 LYS B O 1
ATOM 5414 N N . PHE A 1 700 ? 36.725 71.120 11.041 1.00 16.31 731 PHE B N 1
ATOM 5415 C CA . PHE A 1 700 ? 37.100 70.721 9.683 1.00 17.43 731 PHE B CA 1
ATOM 5416 C C . PHE A 1 700 ? 38.076 71.753 9.144 1.00 18.67 731 PHE B C 1
ATOM 5417 O O . PHE A 1 700 ? 38.133 72.944 9.587 1.00 19.45 731 PHE B O 1
ATOM 5425 N N . TYR A 1 701 ? 38.799 71.316 8.131 1.00 17.79 732 TYR B N 1
ATOM 5426 C CA . TYR A 1 701 ? 39.698 72.190 7.352 1.00 20.29 732 TYR B CA 1
ATOM 5427 C C . TYR A 1 701 ? 38.906 72.910 6.282 1.00 20.30 732 TYR B C 1
ATOM 5428 O O . TYR A 1 701 ? 38.270 72.275 5.388 1.00 21.22 732 TYR B O 1
ATOM 5437 N N . ASP A 1 702 ? 38.932 74.238 6.310 1.00 19.18 733 ASP B N 1
ATOM 5438 C CA . ASP A 1 702 ? 38.238 75.032 5.279 1.00 21.00 733 ASP B CA 1
ATOM 5439 C C . ASP A 1 702 ? 39.139 75.216 4.052 1.00 19.50 733 ASP B C 1
ATOM 5440 O O . ASP A 1 702 ? 40.185 74.520 3.938 1.00 19.67 733 ASP B O 1
ATOM 5445 N N . SER A 1 703 ? 38.714 76.052 3.104 1.00 20.98 734 SER B N 1
ATOM 5446 C CA . SER A 1 703 ? 39.412 76.212 1.803 1.00 23.66 734 SER B CA 1
ATOM 5447 C C . SER A 1 703 ? 40.845 76.711 2.027 1.00 25.59 734 SER B C 1
ATOM 5448 O O . SER A 1 703 ? 41.696 76.426 1.179 1.00 26.51 734 SER B O 1
ATOM 5451 N N . GLN A 1 704 ? 41.089 77.456 3.101 1.00 26.07 735 GLN B N 1
ATOM 5452 C CA . GLN A 1 704 ? 42.430 78.007 3.408 1.00 29.64 735 GLN B CA 1
ATOM 5453 C C . GLN A 1 704 ? 43.182 77.091 4.377 1.00 27.55 735 GLN B C 1
ATOM 5454 O O . GLN A 1 704 ? 44.269 77.491 4.835 1.00 27.36 735 GLN B O 1
ATOM 5460 N N . LEU A 1 705 ? 42.666 75.891 4.651 1.00 23.89 736 LEU B N 1
ATOM 5461 C CA . LEU A 1 705 ? 43.181 74.904 5.629 1.00 24.88 736 LEU B CA 1
ATOM 5462 C C . LEU A 1 705 ? 43.210 75.497 7.040 1.00 25.68 736 LEU B C 1
ATOM 5463 O O . LEU A 1 705 ? 44.005 75.022 7.838 1.00 31.61 736 LEU B O 1
ATOM 5468 N N . ARG A 1 706 ? 42.321 76.443 7.349 1.00 24.94 737 ARG B N 1
ATOM 5469 C CA . ARG A 1 706 ? 42.055 76.759 8.762 1.00 28.01 737 ARG B CA 1
ATOM 5470 C C . ARG A 1 706 ? 41.238 75.623 9.353 1.00 28.34 737 ARG B C 1
ATOM 5471 O O . ARG A 1 706 ? 40.232 75.209 8.726 1.00 25.67 737 ARG B O 1
ATOM 5479 N N . HIS A 1 707 ? 41.621 75.157 10.526 1.00 25.26 738 HIS B N 1
ATOM 5480 C CA . HIS A 1 707 ? 40.928 74.067 11.243 1.00 29.20 738 HIS B CA 1
ATOM 5481 C C . HIS A 1 707 ? 39.905 74.635 12.224 1.00 36.63 738 HIS B C 1
ATOM 5482 O O . HIS A 1 707 ? 40.331 74.978 13.344 1.00 39.90 738 HIS B O 1
ATOM 5489 N N . THR A 1 708 ? 38.642 74.718 11.787 1.00 27.43 739 THR B N 1
ATOM 5490 C CA . THR A 1 708 ? 37.585 75.602 12.335 1.00 29.36 739 THR B CA 1
ATOM 5491 C C . THR A 1 708 ? 36.387 74.750 12.773 1.00 27.57 739 THR B C 1
ATOM 5492 O O . THR A 1 708 ? 36.075 73.776 12.073 1.00 21.69 739 THR B O 1
ATOM 5496 N N . ALA A 1 709 ? 35.743 75.082 13.889 1.00 26.61 740 ALA B N 1
ATOM 5497 C CA . ALA A 1 709 ? 34.360 74.634 14.156 1.00 25.38 740 ALA B CA 1
ATOM 5498 C C . ALA A 1 709 ? 33.484 75.871 14.136 1.00 26.69 740 ALA B C 1
ATOM 5499 O O . ALA A 1 709 ? 33.763 76.796 14.921 1.00 25.64 740 ALA B O 1
ATOM 5501 N N . GLU A 1 710 ? 32.501 75.930 13.250 1.00 22.29 741 GLU B N 1
ATOM 5502 C CA . GLU A 1 710 ? 31.670 77.128 13.079 1.00 22.37 741 GLU B CA 1
ATOM 5503 C C . GLU A 1 710 ? 30.422 77.014 13.941 1.00 22.16 741 GLU B C 1
ATOM 5504 O O . GLU A 1 710 ? 29.791 75.952 14.029 1.00 19.25 741 GLU B O 1
ATOM 5510 N N . PRO A 1 711 ? 29.998 78.122 14.592 1.00 20.13 742 PRO B N 1
ATOM 5511 C CA . PRO A 1 711 ? 28.758 78.077 15.341 1.00 20.57 742 PRO B CA 1
ATOM 5512 C C . PRO A 1 711 ? 27.593 77.728 14.421 1.00 21.17 742 PRO B C 1
ATOM 5513 O O . PRO A 1 711 ? 27.621 78.028 13.216 1.00 23.43 742 PRO B O 1
ATOM 5517 N N . GLY A 1 712 ? 26.572 77.112 14.988 1.00 17.82 743 GLY B N 1
ATOM 5518 C CA . GLY A 1 712 ? 25.400 76.643 14.253 1.00 17.10 743 GLY B CA 1
ATOM 5519 C C . GLY A 1 712 ? 25.006 75.230 14.610 1.00 15.58 743 GLY B C 1
ATOM 5520 O O . GLY A 1 712 ? 25.506 74.638 15.591 1.00 15.99 743 GLY B O 1
ATOM 5521 N N . GLU A 1 713 ? 24.104 74.692 13.789 1.00 16.14 744 GLU B N 1
ATOM 5522 C CA . GLU A 1 713 ? 23.498 73.398 14.042 1.00 16.61 744 GLU B CA 1
ATOM 5523 C C . GLU A 1 713 ? 24.512 72.277 13.792 1.00 14.99 744 GLU B C 1
ATOM 5524 O O . GLU A 1 713 ? 25.269 72.335 12.801 1.00 16.23 744 GLU B O 1
ATOM 5530 N N . PHE A 1 714 ? 24.466 71.257 14.623 1.00 14.05 745 PHE B N 1
ATOM 5531 C CA . PHE A 1 714 ? 25.042 69.926 14.317 1.00 14.98 745 PHE B CA 1
ATOM 5532 C C . PHE A 1 714 ? 23.958 68.896 14.515 1.00 15.46 745 PHE B C 1
ATOM 5533 O O . PHE A 1 714 ? 23.166 69.004 15.464 1.00 15.61 745 PHE B O 1
ATOM 5541 N N . LYS A 1 715 ? 23.946 67.884 13.660 1.00 15.12 746 LYS B N 1
ATOM 5542 C CA . LYS A 1 715 ? 22.993 66.772 13.769 1.00 15.58 746 LYS B CA 1
ATOM 5543 C C . LYS A 1 715 ? 23.792 65.571 14.231 1.00 13.46 746 LYS B C 1
ATOM 5544 O O . LYS A 1 715 ? 24.882 65.279 13.673 1.00 14.26 746 LYS B O 1
ATOM 5550 N N . VAL A 1 716 ? 23.281 64.895 15.237 1.00 12.43 747 VAL B N 1
ATOM 5551 C CA . VAL A 1 716 ? 23.868 63.699 15.861 1.00 13.15 747 VAL B CA 1
ATOM 5552 C C . VAL A 1 716 ? 22.997 62.529 15.460 1.00 15.23 747 VAL B C 1
ATOM 5553 O O . VAL A 1 716 ? 21.793 62.557 15.724 1.00 15.85 747 VAL B O 1
ATOM 5557 N N . PHE A 1 717 ? 23.575 61.535 14.787 1.00 14.19 748 PHE B N 1
ATOM 5558 C CA . PHE A 1 717 ? 22.852 60.329 14.322 1.00 15.45 748 PHE B CA 1
ATOM 5559 C C . PHE A 1 717 ? 23.378 59.124 15.077 1.00 16.48 748 PHE B C 1
ATOM 5560 O O . PHE A 1 717 ? 24.599 59.015 15.289 1.00 16.36 748 PHE B O 1
ATOM 5568 N N . VAL A 1 718 ? 22.475 58.289 15.567 1.00 14.17 749 VAL B N 1
ATOM 5569 C CA . VAL A 1 718 ? 22.867 56.999 16.160 1.00 14.86 749 VAL B CA 1
ATOM 5570 C C . VAL A 1 718 ? 22.100 55.882 15.494 1.00 14.18 749 VAL B C 1
ATOM 5571 O O . VAL A 1 718 ? 20.928 56.072 15.134 1.00 14.95 749 VAL B O 1
ATOM 5575 N N . GLY A 1 719 ? 22.769 54.770 15.294 1.00 14.27 750 GLY B N 1
ATOM 5576 C CA . GLY A 1 719 ? 22.115 53.554 14.802 1.00 13.76 750 GLY B CA 1
ATOM 5577 C C . GLY A 1 719 ? 23.105 52.407 14.719 1.00 12.67 750 GLY B C 1
ATOM 5578 O O . GLY A 1 719 ? 24.268 52.531 15.129 1.00 13.05 750 GLY B O 1
ATOM 5579 N N . LEU A 1 720 ? 22.597 51.276 14.246 1.00 12.71 751 LEU B N 1
ATOM 5580 C CA . LEU A 1 720 ? 23.417 50.040 14.118 1.00 12.57 751 LEU B CA 1
ATOM 5581 C C . LEU A 1 720 ? 24.022 49.867 12.721 1.00 13.78 751 LEU B C 1
ATOM 5582 O O . LEU A 1 720 ? 24.722 48.870 12.495 1.00 14.05 751 LEU B O 1
ATOM 5587 N N . ASP A 1 721 ? 23.820 50.838 11.832 1.00 12.89 752 ASP B N 1
ATOM 5588 C CA . ASP A 1 721 ? 24.628 50.990 10.608 1.00 13.14 752 ASP B CA 1
ATOM 5589 C C . ASP A 1 721 ? 24.448 52.432 10.128 1.00 13.31 752 ASP B C 1
ATOM 5590 O O . ASP A 1 721 ? 23.624 53.172 10.650 1.00 15.50 752 ASP B O 1
ATOM 5595 N N . SER A 1 722 ? 25.176 52.825 9.108 1.00 12.15 753 SER B N 1
ATOM 5596 C CA . SER A 1 722 ? 25.151 54.202 8.584 1.00 14.14 753 SER B CA 1
ATOM 5597 C C . SER A 1 722 ? 23.844 54.529 7.863 1.00 14.82 753 SER B C 1
ATOM 5598 O O . SER A 1 722 ? 23.580 55.744 7.663 1.00 17.11 753 SER B O 1
ATOM 5601 N N . ALA A 1 723 ? 23.076 53.534 7.447 1.00 15.23 754 ALA B N 1
ATOM 5602 C CA . ALA A 1 723 ? 21.792 53.738 6.739 1.00 16.97 754 ALA B CA 1
ATOM 5603 C C . ALA A 1 723 ? 20.573 53.731 7.662 1.00 21.26 754 ALA B C 1
ATOM 5604 O O . ALA A 1 723 ? 19.498 54.141 7.176 1.00 26.18 754 ALA B O 1
ATOM 5606 N N . GLN A 1 724 ? 20.665 53.168 8.852 1.00 16.42 755 GLN B N 1
ATOM 5607 C CA . GLN A 1 724 ? 19.498 52.924 9.757 1.00 17.91 755 GLN B CA 1
ATOM 5608 C C . GLN A 1 724 ? 19.715 53.746 11.023 1.00 14.87 755 GLN B C 1
ATOM 5609 O O . GLN A 1 724 ? 20.049 53.200 12.069 1.00 19.13 755 GLN B O 1
ATOM 5615 N N . THR A 1 725 ? 19.567 55.050 10.917 1.00 16.77 756 THR B N 1
ATOM 5616 C CA . THR A 1 725 ? 19.834 55.953 12.053 1.00 16.16 756 THR B CA 1
ATOM 5617 C C . THR A 1 725 ? 18.640 56.858 12.326 1.00 17.36 756 THR B C 1
ATOM 5618 O O . THR A 1 725 ? 17.639 56.898 11.527 1.00 18.79 756 THR B O 1
ATOM 5622 N N . GLU A 1 726 ? 18.726 57.532 13.456 1.00 17.52 757 GLU B N 1
ATOM 5623 C CA . GLU A 1 726 ? 17.854 58.703 13.701 1.00 19.70 757 GLU B CA 1
ATOM 5624 C C . GLU A 1 726 ? 18.728 59.804 14.262 1.00 19.45 757 GLU B C 1
ATOM 5625 O O . GLU A 1 726 ? 19.851 59.510 14.793 1.00 16.59 757 GLU B O 1
ATOM 5631 N N . SER A 1 727 ? 18.217 61.032 14.154 1.00 19.59 758 SER B N 1
ATOM 5632 C CA . SER A 1 727 ? 19.019 62.195 14.576 1.00 17.79 758 SER B CA 1
ATOM 5633 C C . SER A 1 727 ? 18.340 63.095 15.589 1.00 18.91 758 SER B C 1
ATOM 5634 O O . SER A 1 727 ? 17.099 63.125 15.692 1.00 18.92 758 SER B O 1
ATOM 5637 N N . ARG A 1 728 ? 19.188 63.752 16.365 1.00 16.26 759 ARG B N 1
ATOM 5638 C CA . ARG A 1 728 ? 18.785 64.939 17.163 1.00 17.09 759 ARG B CA 1
ATOM 5639 C C . ARG A 1 728 ? 19.803 66.033 16.916 1.00 17.18 759 ARG B C 1
ATOM 5640 O O . ARG A 1 728 ? 20.971 65.722 16.615 1.00 18.17 759 ARG B O 1
ATOM 5648 N N . SER A 1 729 ? 19.386 67.279 17.085 1.00 16.96 760 SER B N 1
ATOM 5649 C CA . SER A 1 729 ? 20.266 68.418 16.786 1.00 16.67 760 SER B CA 1
ATOM 5650 C C . SER A 1 729 ? 20.677 69.163 18.053 1.00 17.31 760 SER B C 1
ATOM 5651 O O . SER A 1 729 ? 19.923 69.173 19.017 1.00 17.54 760 SER B O 1
ATOM 5654 N N . PHE A 1 730 ? 21.837 69.782 17.992 1.00 17.05 761 PHE B N 1
ATOM 5655 C CA . PHE A 1 730 ? 22.214 70.806 18.986 1.00 15.66 761 PHE B CA 1
ATOM 5656 C C . PHE A 1 730 ? 22.827 71.979 18.242 1.00 16.98 761 PHE B C 1
ATOM 5657 O O . PHE A 1 730 ? 23.159 71.897 17.061 1.00 16.97 761 PHE B O 1
ATOM 5665 N N . THR A 1 731 ? 22.991 73.082 18.948 1.00 15.84 762 THR B N 1
ATOM 5666 C CA . THR A 1 731 ? 23.636 74.275 18.411 1.00 17.32 762 THR B CA 1
ATOM 5667 C C . THR A 1 731 ? 24.940 74.544 19.153 1.00 19.25 762 THR B C 1
ATOM 5668 O O . THR A 1 731 ? 24.952 74.589 20.383 1.00 19.58 762 THR B O 1
ATOM 5672 N N . LEU A 1 732 ? 26.031 74.673 18.406 1.00 17.44 763 LEU B N 1
ATOM 5673 C CA . LEU A 1 732 ? 27.319 75.148 18.958 1.00 17.11 763 LEU B CA 1
ATOM 5674 C C . LEU A 1 732 ? 27.234 76.666 19.012 1.00 18.68 763 LEU B C 1
ATOM 5675 O O . LEU A 1 732 ? 26.900 77.304 17.976 1.00 18.48 763 LEU B O 1
ATOM 5680 N N . LEU A 1 733 ? 27.580 77.235 20.168 1.00 21.68 764 LEU B N 1
ATOM 5681 C CA . LEU A 1 733 ? 27.551 78.713 20.378 1.00 24.30 764 LEU B CA 1
ATOM 5682 C C . LEU A 1 733 ? 28.842 79.384 19.861 1.00 26.92 764 LEU B C 1
ATOM 5683 O O . LEU A 1 733 ? 29.853 78.663 19.834 1.00 30.42 764 LEU B O 1
ATOM 5688 N N . THR B 1 1 ? 34.766 105.050 -22.508 1.00 43.48 32 THR A N 1
ATOM 5689 C CA . THR B 1 1 ? 34.163 104.414 -23.754 1.00 40.54 32 THR A CA 1
ATOM 5690 C C . THR B 1 1 ? 32.673 104.767 -23.832 1.00 36.25 32 THR A C 1
ATOM 5691 O O . THR B 1 1 ? 32.115 105.114 -22.806 1.00 34.36 32 THR A O 1
ATOM 5695 N N . ASP B 1 2 ? 32.078 104.731 -25.016 1.00 37.03 33 ASP A N 1
ATOM 5696 C CA . ASP B 1 2 ? 30.631 105.040 -25.176 1.00 37.04 33 ASP A CA 1
ATOM 5697 C C . ASP B 1 2 ? 29.793 104.091 -24.311 1.00 34.22 33 ASP A C 1
ATOM 5698 O O . ASP B 1 2 ? 28.797 104.546 -23.708 1.00 35.53 33 ASP A O 1
ATOM 5703 N N . LYS B 1 3 ? 30.187 102.826 -24.259 1.00 31.97 34 LYS A N 1
ATOM 5704 C CA . LYS B 1 3 ? 29.483 101.786 -23.456 1.00 32.83 34 LYS A CA 1
ATOM 5705 C C . LYS B 1 3 ? 29.539 102.133 -21.967 1.00 34.52 34 LYS A C 1
ATOM 5706 O O . LYS B 1 3 ? 28.469 102.138 -21.343 1.00 29.16 34 LYS A O 1
ATOM 5712 N N . GLU B 1 4 ? 30.712 102.458 -21.414 1.00 27.13 35 GLU A N 1
ATOM 5713 C CA . GLU B 1 4 ? 30.853 102.828 -19.987 1.00 32.56 35 GLU A CA 1
ATOM 5714 C C . GLU B 1 4 ? 30.014 104.077 -19.695 1.00 31.63 35 GLU A C 1
ATOM 5715 O O . GLU B 1 4 ? 29.381 104.096 -18.652 1.00 27.92 35 GLU A O 1
ATOM 5721 N N . ARG B 1 5 ? 30.026 105.084 -20.577 1.00 33.16 36 ARG A N 1
ATOM 5722 C CA . ARG B 1 5 ? 29.293 106.366 -20.348 1.00 35.98 36 ARG A CA 1
ATOM 5723 C C . ARG B 1 5 ? 27.791 106.059 -20.301 1.00 27.78 36 ARG A C 1
ATOM 5724 O O . ARG B 1 5 ? 27.116 106.512 -19.357 1.00 29.48 36 ARG A O 1
ATOM 5732 N N . PHE B 1 6 ? 27.345 105.307 -21.295 1.00 26.19 37 PHE A N 1
ATOM 5733 C CA . PHE B 1 6 ? 25.921 104.963 -21.486 1.00 27.58 37 PHE A CA 1
ATOM 5734 C C . PHE B 1 6 ? 25.455 104.228 -20.236 1.00 25.09 37 PHE A C 1
ATOM 5735 O O . PHE B 1 6 ? 24.404 104.552 -19.677 1.00 22.44 37 PHE A O 1
ATOM 5743 N N . ILE B 1 7 ? 26.246 103.247 -19.785 1.00 24.51 38 ILE A N 1
ATOM 5744 C CA . ILE B 1 7 ? 25.791 102.400 -18.640 1.00 24.31 38 ILE A CA 1
ATOM 5745 C C . ILE B 1 7 ? 25.801 103.218 -17.371 1.00 25.47 38 ILE A C 1
ATOM 5746 O O . ILE B 1 7 ? 24.867 103.069 -16.594 1.00 22.31 38 ILE A O 1
ATOM 5751 N N . ALA B 1 8 ? 26.845 104.028 -17.145 1.00 25.05 39 ALA A N 1
ATOM 5752 C CA . ALA B 1 8 ? 26.937 104.840 -15.921 1.00 26.29 39 ALA A CA 1
ATOM 5753 C C . ALA B 1 8 ? 25.736 105.803 -15.866 1.00 23.90 39 ALA A C 1
ATOM 5754 O O . ALA B 1 8 ? 25.160 105.944 -14.799 1.00 26.03 39 ALA A O 1
ATOM 5756 N N . SER B 1 9 ? 25.386 106.415 -16.990 1.00 27.28 40 SER A N 1
ATOM 5757 C CA . SER B 1 9 ? 24.306 107.433 -17.013 1.00 26.98 40 SER A CA 1
ATOM 5758 C C . SER B 1 9 ? 22.980 106.707 -16.767 1.00 25.33 40 SER A C 1
ATOM 5759 O O . SER B 1 9 ? 22.204 107.171 -15.907 1.00 25.83 40 SER A O 1
ATOM 5762 N N . LEU B 1 10 ? 22.777 105.542 -17.401 1.00 24.01 41 LEU A N 1
ATOM 5763 C CA . LEU B 1 10 ? 21.526 104.760 -17.140 1.00 23.30 41 LEU A CA 1
ATOM 5764 C C . LEU B 1 10 ? 21.465 104.309 -15.681 1.00 23.39 41 LEU A C 1
ATOM 5765 O O . LEU B 1 10 ? 20.424 104.494 -15.043 1.00 22.27 41 LEU A O 1
ATOM 5770 N N . MET B 1 11 ? 22.539 103.756 -15.117 1.00 22.60 42 MET A N 1
ATOM 5771 C CA . MET B 1 11 ? 22.490 103.219 -13.743 1.00 22.32 42 MET A CA 1
ATOM 5772 C C . MET B 1 11 ? 22.289 104.341 -12.727 1.00 22.50 42 MET A C 1
ATOM 5773 O O . MET B 1 11 ? 21.680 104.074 -11.713 1.00 22.29 42 MET A O 1
ATOM 5778 N N . ALA B 1 12 ? 22.806 105.543 -12.995 1.00 23.35 43 ALA A N 1
ATOM 5779 C CA . ALA B 1 12 ? 22.620 106.700 -12.080 1.00 25.89 43 ALA A CA 1
ATOM 5780 C C . ALA B 1 12 ? 21.123 107.019 -11.979 1.00 23.70 43 ALA A C 1
ATOM 5781 O O . ALA B 1 12 ? 20.726 107.635 -11.005 1.00 26.36 43 ALA A O 1
ATOM 5783 N N . ARG B 1 13 ? 20.312 106.605 -12.956 1.00 23.96 44 ARG A N 1
ATOM 5784 C CA . ARG B 1 13 ? 18.859 106.917 -12.968 1.00 25.45 44 ARG A CA 1
ATOM 5785 C C . ARG B 1 13 ? 18.040 105.829 -12.274 1.00 24.14 44 ARG A C 1
ATOM 5786 O O . ARG B 1 13 ? 16.820 106.047 -12.078 1.00 22.83 44 ARG A O 1
ATOM 5794 N N . MET B 1 14 ? 18.629 104.654 -12.034 1.00 21.34 45 MET A N 1
ATOM 5795 C CA . MET B 1 14 ? 17.837 103.443 -11.694 1.00 18.52 45 MET A CA 1
ATOM 5796 C C . MET B 1 14 ? 17.646 103.320 -10.197 1.00 20.25 45 MET A C 1
ATOM 5797 O O . MET B 1 14 ? 18.597 103.543 -9.413 1.00 22.15 45 MET A O 1
ATOM 5802 N N . SER B 1 15 ? 16.460 102.907 -9.781 1.00 16.46 46 SER A N 1
ATOM 5803 C CA . SER B 1 15 ? 16.223 102.449 -8.400 1.00 16.80 46 SER A CA 1
ATOM 5804 C C . SER B 1 15 ? 16.923 101.089 -8.185 1.00 15.45 46 SER A C 1
ATOM 5805 O O . SER B 1 15 ? 17.214 100.384 -9.170 1.00 18.27 46 SER A O 1
ATOM 5808 N N . ASN B 1 16 ? 17.061 100.720 -6.930 1.00 17.76 47 ASN A N 1
ATOM 5809 C CA . ASN B 1 16 ? 17.571 99.373 -6.594 1.00 17.71 47 ASN A CA 1
ATOM 5810 C C . ASN B 1 16 ? 16.591 98.316 -7.088 1.00 17.61 47 ASN A C 1
ATOM 5811 O O . ASN B 1 16 ? 17.063 97.254 -7.576 1.00 17.25 47 ASN A O 1
ATOM 5816 N N . ALA B 1 17 ? 15.287 98.556 -7.017 1.00 17.47 48 ALA A N 1
ATOM 5817 C CA . ALA B 1 17 ? 14.315 97.598 -7.573 1.00 17.56 48 ALA A CA 1
ATOM 5818 C C . ALA B 1 17 ? 14.642 97.330 -9.045 1.00 16.25 48 ALA A C 1
ATOM 5819 O O . ALA B 1 17 ? 14.567 96.135 -9.493 1.00 17.07 48 ALA A O 1
ATOM 5821 N N . GLU B 1 18 ? 14.900 98.393 -9.816 1.00 15.54 49 GLU A N 1
ATOM 5822 C CA . GLU B 1 18 ? 15.183 98.268 -11.246 1.00 15.21 49 GLU A CA 1
ATOM 5823 C C . GLU B 1 18 ? 16.501 97.517 -11.448 1.00 15.78 49 GLU A C 1
ATOM 5824 O O . GLU B 1 18 ? 16.563 96.684 -12.368 1.00 15.86 49 GLU A O 1
ATOM 5830 N N . LYS B 1 19 ? 17.521 97.828 -10.666 1.00 15.75 50 LYS A N 1
ATOM 5831 C CA . LYS B 1 19 ? 18.830 97.155 -10.801 1.00 16.23 50 LYS A CA 1
ATOM 5832 C C . LYS B 1 19 ? 18.641 95.657 -10.496 1.00 16.84 50 LYS A C 1
ATOM 5833 O O . LYS B 1 19 ? 19.147 94.816 -11.272 1.00 16.71 50 LYS A O 1
ATOM 5839 N N . ILE B 1 20 ? 17.937 95.340 -9.432 1.00 16.34 51 ILE A N 1
ATOM 5840 C CA . ILE B 1 20 ? 17.693 93.932 -9.045 1.00 16.71 51 ILE A CA 1
ATOM 5841 C C . ILE B 1 20 ? 16.848 93.225 -10.109 1.00 16.73 51 ILE A C 1
ATOM 5842 O O . ILE B 1 20 ? 17.145 92.057 -10.406 1.00 16.06 51 ILE A O 1
ATOM 5847 N N . GLY B 1 21 ? 15.869 93.902 -10.723 1.00 15.84 52 GLY A N 1
ATOM 5848 C CA . GLY B 1 21 ? 15.049 93.310 -11.795 1.00 15.45 52 GLY A CA 1
ATOM 5849 C C . GLY B 1 21 ? 15.915 92.831 -12.963 1.00 16.01 52 GLY A C 1
ATOM 5850 O O . GLY B 1 21 ? 15.600 91.814 -13.599 1.00 14.53 52 GLY A O 1
ATOM 5851 N N . GLN B 1 22 ? 16.984 93.548 -13.239 1.00 15.00 53 GLN A N 1
ATOM 5852 C CA . GLN B 1 22 ? 17.891 93.204 -14.364 1.00 14.34 53 GLN A CA 1
ATOM 5853 C C . GLN B 1 22 ? 18.547 91.848 -14.127 1.00 13.89 53 GLN A C 1
ATOM 5854 O O . GLN B 1 22 ? 18.940 91.242 -15.133 1.00 15.40 53 GLN A O 1
ATOM 5860 N N . LEU B 1 23 ? 18.630 91.414 -12.883 1.00 13.61 54 LEU A N 1
ATOM 5861 C CA . LEU B 1 23 ? 19.377 90.189 -12.533 1.00 14.25 54 LEU A CA 1
ATOM 5862 C C . LEU B 1 23 ? 18.495 88.954 -12.702 1.00 14.88 54 LEU A C 1
ATOM 5863 O O . LEU B 1 23 ? 18.999 87.832 -12.488 1.00 15.90 54 LEU A O 1
ATOM 5868 N N . ARG B 1 24 ? 17.212 89.118 -12.990 1.00 14.39 55 ARG A N 1
ATOM 5869 C CA . ARG B 1 24 ? 16.252 87.991 -12.970 1.00 14.46 55 ARG A CA 1
ATOM 5870 C C . ARG B 1 24 ? 16.120 87.373 -14.347 1.00 14.64 55 ARG A C 1
ATOM 5871 O O . ARG B 1 24 ? 15.706 88.061 -15.294 1.00 14.83 55 ARG A O 1
ATOM 5879 N N . LEU B 1 25 ? 16.436 86.084 -14.436 1.00 13.94 56 LEU A N 1
ATOM 5880 C CA . LEU B 1 25 ? 16.396 85.313 -15.680 1.00 13.17 56 LEU A CA 1
ATOM 5881 C C . LEU B 1 25 ? 15.381 84.198 -15.511 1.00 15.86 56 LEU A C 1
ATOM 5882 O O . LEU B 1 25 ? 15.576 83.343 -14.637 1.00 15.75 56 LEU A O 1
ATOM 5887 N N . VAL B 1 26 ? 14.337 84.188 -16.322 1.00 13.79 57 VAL A N 1
ATOM 5888 C CA . VAL B 1 26 ? 13.219 83.223 -16.078 1.00 16.18 57 VAL A CA 1
ATOM 5889 C C . VAL B 1 26 ? 12.752 82.618 -17.391 1.00 16.84 57 VAL A C 1
ATOM 5890 O O . VAL B 1 26 ? 13.021 83.158 -18.482 1.00 17.27 57 VAL A O 1
ATOM 5894 N N . SER B 1 27 ? 11.994 81.532 -17.251 1.00 17.49 58 SER A N 1
ATOM 5895 C CA . SER B 1 27 ? 11.349 80.847 -18.393 1.00 18.38 58 SER A CA 1
ATOM 5896 C C . SER B 1 27 ? 9.852 80.772 -18.118 1.00 19.09 58 SER A C 1
ATOM 5897 O O . SER B 1 27 ? 9.479 80.632 -16.934 1.00 19.73 58 SER A O 1
ATOM 5900 N N . VAL B 1 28 ? 9.052 80.754 -19.170 1.00 17.34 59 VAL A N 1
ATOM 5901 C CA . VAL B 1 28 ? 7.605 80.462 -19.045 1.00 18.71 59 VAL A CA 1
ATOM 5902 C C . VAL B 1 28 ? 7.463 79.018 -18.602 1.00 22.37 59 VAL A C 1
ATOM 5903 O O . VAL B 1 28 ? 8.077 78.120 -19.217 1.00 23.62 59 VAL A O 1
ATOM 5907 N N . GLY B 1 29 ? 6.673 78.767 -17.581 1.00 19.67 60 GLY A N 1
ATOM 5908 C CA . GLY B 1 29 ? 6.426 77.380 -17.155 1.00 23.14 60 GLY A CA 1
ATOM 5909 C C . GLY B 1 29 ? 5.602 77.350 -15.886 1.00 27.23 60 GLY A C 1
ATOM 5910 O O . GLY B 1 29 ? 5.024 78.379 -15.523 1.00 22.16 60 GLY A O 1
ATOM 5911 N N . ALA B 1 30 ? 5.534 76.199 -15.248 1.00 30.85 61 ALA A N 1
ATOM 5912 C CA . ALA B 1 30 ? 4.733 75.982 -14.018 1.00 36.50 61 ALA A CA 1
ATOM 5913 C C . ALA B 1 30 ? 5.059 77.064 -12.986 1.00 31.92 61 ALA A C 1
ATOM 5914 O O . ALA B 1 30 ? 4.121 77.675 -12.447 1.00 35.69 61 ALA A O 1
ATOM 5916 N N . ASP B 1 31 ? 6.343 77.362 -12.822 1.00 31.72 62 ASP A N 1
ATOM 5917 C CA . ASP B 1 31 ? 6.856 78.300 -11.794 1.00 35.63 62 ASP A CA 1
ATOM 5918 C C . ASP B 1 31 ? 6.562 79.742 -12.212 1.00 28.60 62 ASP A C 1
ATOM 5919 O O . ASP B 1 31 ? 6.559 80.603 -11.332 1.00 33.12 62 ASP A O 1
ATOM 5924 N N . HIS B 1 32 ? 6.448 80.030 -13.517 1.00 23.66 63 HIS A N 1
ATOM 5925 C CA . HIS B 1 32 ? 6.229 81.396 -14.034 1.00 20.85 63 HIS A CA 1
ATOM 5926 C C . HIS B 1 32 ? 5.237 81.336 -15.177 1.00 22.22 63 HIS A C 1
ATOM 5927 O O . HIS B 1 32 ? 5.602 81.404 -16.362 1.00 18.95 63 HIS A O 1
ATOM 5934 N N . PRO B 1 33 ? 3.944 81.272 -14.845 1.00 21.97 64 PRO A N 1
ATOM 5935 C CA . PRO B 1 33 ? 2.903 81.263 -15.859 1.00 21.26 64 PRO A CA 1
ATOM 5936 C C . PRO B 1 33 ? 2.999 82.497 -16.754 1.00 20.56 64 PRO A C 1
ATOM 5937 O O . PRO B 1 33 ? 3.443 83.599 -16.324 1.00 21.09 64 PRO A O 1
ATOM 5941 N N . LYS B 1 34 ? 2.719 82.270 -18.022 1.00 21.29 65 LYS A N 1
ATOM 5942 C CA . LYS B 1 34 ? 2.978 83.267 -19.069 1.00 23.12 65 LYS A CA 1
ATOM 5943 C C . LYS B 1 34 ? 2.389 84.640 -18.738 1.00 21.69 65 LYS A C 1
ATOM 5944 O O . LYS B 1 34 ? 3.109 85.607 -18.926 1.00 22.36 65 LYS A O 1
ATOM 5950 N N . GLU B 1 35 ? 1.106 84.729 -18.362 1.00 22.20 66 GLU A N 1
ATOM 5951 C CA . GLU B 1 35 ? 0.476 86.070 -18.210 1.00 25.56 66 GLU A CA 1
ATOM 5952 C C . GLU B 1 35 ? 1.082 86.802 -17.016 1.00 21.26 66 GLU A C 1
ATOM 5953 O O . GLU B 1 35 ? 1.302 88.017 -17.116 1.00 21.55 66 GLU A O 1
ATOM 5959 N N . ALA B 1 36 ? 1.352 86.098 -15.928 1.00 22.32 67 ALA A N 1
ATOM 5960 C CA . ALA B 1 36 ? 2.009 86.705 -14.746 1.00 21.80 67 ALA A CA 1
ATOM 5961 C C . ALA B 1 36 ? 3.402 87.190 -15.132 1.00 22.06 67 ALA A C 1
ATOM 5962 O O . ALA B 1 36 ? 3.841 88.275 -14.704 1.00 20.45 67 ALA A O 1
ATOM 5964 N N . LEU B 1 37 ? 4.103 86.405 -15.932 1.00 19.64 68 LEU A N 1
ATOM 5965 C CA A LEU B 1 37 ? 5.464 86.808 -16.384 0.50 21.22 68 LEU A CA 1
ATOM 5966 C CA B LEU B 1 37 ? 5.460 86.806 -16.382 0.50 20.75 68 LEU A CA 1
ATOM 5967 C C . LEU B 1 37 ? 5.368 88.077 -17.234 1.00 20.84 68 LEU A C 1
ATOM 5968 O O . LEU B 1 37 ? 6.197 88.993 -17.072 1.00 20.84 68 LEU A O 1
ATOM 5977 N N . MET B 1 38 ? 4.386 88.149 -18.133 1.00 20.53 69 MET A N 1
ATOM 5978 C CA . MET B 1 38 ? 4.236 89.331 -19.001 1.00 21.57 69 MET A CA 1
ATOM 5979 C C . MET B 1 38 ? 3.995 90.577 -18.120 1.00 19.78 69 MET A C 1
ATOM 5980 O O . MET B 1 38 ? 4.577 91.615 -18.379 1.00 18.67 69 MET A O 1
ATOM 5985 N N . ALA B 1 39 ? 3.208 90.469 -17.068 1.00 18.51 70 ALA A N 1
ATOM 5986 C CA . ALA B 1 39 ? 2.963 91.599 -16.145 1.00 19.62 70 ALA A CA 1
ATOM 5987 C C . ALA B 1 39 ? 4.261 91.972 -15.431 1.00 20.52 70 ALA A C 1
ATOM 5988 O O . ALA B 1 39 ? 4.555 93.169 -15.252 1.00 19.43 70 ALA A O 1
ATOM 5990 N N . ASP B 1 40 ? 5.085 90.976 -15.098 1.00 17.79 71 ASP A N 1
ATOM 5991 C CA . ASP B 1 40 ? 6.373 91.277 -14.437 1.00 18.11 71 ASP A CA 1
ATOM 5992 C C . ASP B 1 40 ? 7.317 92.013 -15.391 1.00 15.68 71 ASP A C 1
ATOM 5993 O O . ASP B 1 40 ? 7.998 92.955 -14.955 1.00 18.74 71 ASP A O 1
ATOM 5998 N N . ILE B 1 41 ? 7.341 91.634 -16.657 1.00 17.16 72 ILE A N 1
ATOM 5999 C CA . ILE B 1 41 ? 8.184 92.324 -17.667 1.00 18.95 72 ILE A CA 1
ATOM 6000 C C . ILE B 1 41 ? 7.716 93.772 -17.801 1.00 17.53 72 ILE A C 1
ATOM 6001 O O . ILE B 1 41 ? 8.547 94.680 -17.791 1.00 18.46 72 ILE A O 1
ATOM 6006 N N . ARG B 1 42 ? 6.401 93.981 -17.814 1.00 18.09 73 ARG A N 1
ATOM 6007 C CA . ARG B 1 42 ? 5.873 95.360 -17.929 1.00 19.19 73 ARG A CA 1
ATOM 6008 C C . ARG B 1 42 ? 6.323 96.184 -16.735 1.00 18.96 73 ARG A C 1
ATOM 6009 O O . ARG B 1 42 ? 6.430 97.393 -16.916 1.00 18.22 73 ARG A O 1
ATOM 6017 N N . ALA B 1 43 ? 6.482 95.579 -15.555 1.00 18.75 74 ALA A N 1
ATOM 6018 C CA . ALA B 1 43 ? 6.825 96.312 -14.315 1.00 18.21 74 ALA A CA 1
ATOM 6019 C C . ALA B 1 43 ? 8.351 96.498 -14.160 1.00 19.31 74 ALA A C 1
ATOM 6020 O O . ALA B 1 43 ? 8.782 97.037 -13.141 1.00 21.57 74 ALA A O 1
ATOM 6022 N N . GLY B 1 44 ? 9.158 96.030 -15.112 1.00 18.18 75 GLY A N 1
ATOM 6023 C CA . GLY B 1 44 ? 10.636 96.138 -15.033 1.00 17.93 75 GLY A CA 1
ATOM 6024 C C . GLY B 1 44 ? 11.226 95.134 -14.052 1.00 17.25 75 GLY A C 1
ATOM 6025 O O . GLY B 1 44 ? 12.351 95.337 -13.596 1.00 19.42 75 GLY A O 1
ATOM 6026 N N . LYS B 1 45 ? 10.538 94.015 -13.825 1.00 16.11 76 LYS A N 1
ATOM 6027 C CA . LYS B 1 45 ? 10.965 93.013 -12.825 1.00 15.51 76 LYS A CA 1
ATOM 6028 C C . LYS B 1 45 ? 11.728 91.861 -13.473 1.00 16.00 76 LYS A C 1
ATOM 6029 O O . LYS B 1 45 ? 12.071 90.954 -12.723 1.00 17.61 76 LYS A O 1
ATOM 6035 N N . VAL B 1 46 ? 11.996 91.921 -14.770 1.00 14.76 77 VAL A N 1
ATOM 6036 C CA . VAL B 1 46 ? 12.627 90.788 -15.477 1.00 15.85 77 VAL A CA 1
ATOM 6037 C C . VAL B 1 46 ? 13.780 91.329 -16.308 1.00 15.27 77 VAL A C 1
ATOM 6038 O O . VAL B 1 46 ? 13.601 92.312 -17.052 1.00 16.67 77 VAL A O 1
ATOM 6042 N N . GLY B 1 47 ? 14.926 90.651 -16.241 1.00 14.51 78 GLY A N 1
ATOM 6043 C CA . GLY B 1 47 ? 16.118 91.048 -16.984 1.00 14.37 78 GLY A CA 1
ATOM 6044 C C . GLY B 1 47 ? 16.252 90.242 -18.270 1.00 13.25 78 GLY A C 1
ATOM 6045 O O . GLY B 1 47 ? 16.714 90.776 -19.284 1.00 14.31 78 GLY A O 1
ATOM 6046 N N . ALA B 1 48 ? 15.869 88.975 -18.261 1.00 14.37 79 ALA A N 1
ATOM 6047 C CA . ALA B 1 48 ? 16.043 88.126 -19.447 1.00 13.48 79 ALA A CA 1
ATOM 6048 C C . ALA B 1 48 ? 15.170 86.904 -19.361 1.00 14.07 79 ALA A C 1
ATOM 6049 O O . ALA B 1 48 ? 14.700 86.511 -18.268 1.00 12.68 79 ALA A O 1
ATOM 6051 N N . ILE B 1 49 ? 15.019 86.284 -20.512 1.00 13.78 80 ILE A N 1
ATOM 6052 C CA . ILE B 1 49 ? 14.151 85.106 -20.703 1.00 14.23 80 ILE A CA 1
ATOM 6053 C C . ILE B 1 49 ? 15.017 84.000 -21.249 1.00 14.47 80 ILE A C 1
ATOM 6054 O O . ILE B 1 49 ? 15.883 84.294 -22.108 1.00 15.34 80 ILE A O 1
ATOM 6059 N N . PHE B 1 50 ? 14.740 82.761 -20.867 1.00 14.35 81 PHE A N 1
ATOM 6060 C CA . PHE B 1 50 ? 15.246 81.583 -21.596 1.00 14.39 81 PHE A CA 1
ATOM 6061 C C . PHE B 1 50 ? 14.089 80.657 -21.950 1.00 16.66 81 PHE A C 1
ATOM 6062 O O . PHE B 1 50 ? 13.036 80.685 -21.309 1.00 16.13 81 PHE A O 1
ATOM 6070 N N . ASN B 1 51 ? 14.304 79.846 -23.014 1.00 14.68 82 ASN A N 1
ATOM 6071 C CA . ASN B 1 51 ? 13.370 78.791 -23.480 1.00 15.51 82 ASN A CA 1
ATOM 6072 C C . ASN B 1 51 ? 12.128 79.346 -24.209 1.00 16.03 82 ASN A C 1
ATOM 6073 O O . ASN B 1 51 ? 11.250 78.508 -24.532 1.00 17.75 82 ASN A O 1
ATOM 6078 N N . THR B 1 52 ? 12.118 80.618 -24.583 1.00 14.73 83 THR A N 1
ATOM 6079 C CA . THR B 1 52 ? 11.115 81.181 -25.527 1.00 17.90 83 THR A CA 1
ATOM 6080 C C . THR B 1 52 ? 11.839 81.366 -26.857 1.00 16.95 83 THR A C 1
ATOM 6081 O O . THR B 1 52 ? 12.821 82.089 -26.856 1.00 17.88 83 THR A O 1
ATOM 6085 N N . VAL B 1 53 ? 11.375 80.672 -27.902 1.00 17.24 84 VAL A N 1
ATOM 6086 C CA . VAL B 1 53 ? 12.287 80.445 -29.055 1.00 17.85 84 VAL A CA 1
ATOM 6087 C C . VAL B 1 53 ? 11.652 80.728 -30.408 1.00 19.98 84 VAL A C 1
ATOM 6088 O O . VAL B 1 53 ? 12.252 80.262 -31.402 1.00 21.07 84 VAL A O 1
ATOM 6092 N N . THR B 1 54 ? 10.529 81.415 -30.473 1.00 19.72 85 THR A N 1
ATOM 6093 C CA . THR B 1 54 ? 9.967 81.802 -31.803 1.00 22.08 85 THR A CA 1
ATOM 6094 C C . THR B 1 54 ? 9.824 83.313 -31.874 1.00 21.50 85 THR A C 1
ATOM 6095 O O . THR B 1 54 ? 9.579 83.975 -30.830 1.00 20.95 85 THR A O 1
ATOM 6099 N N . ARG B 1 55 ? 9.914 83.853 -33.077 1.00 20.12 86 ARG A N 1
ATOM 6100 C CA . ARG B 1 55 ? 9.899 85.309 -33.273 1.00 24.35 86 ARG A CA 1
ATOM 6101 C C . ARG B 1 55 ? 8.608 85.895 -32.694 1.00 22.87 86 ARG A C 1
ATOM 6102 O O . ARG B 1 55 ? 8.682 86.901 -32.007 1.00 20.75 86 ARG A O 1
ATOM 6110 N N . PRO B 1 56 ? 7.395 85.383 -32.987 1.00 24.05 87 PRO A N 1
ATOM 6111 C CA . PRO B 1 56 ? 6.195 86.015 -32.420 1.00 23.39 87 PRO A CA 1
ATOM 6112 C C . PRO B 1 56 ? 6.163 86.003 -30.882 1.00 23.54 87 PRO A C 1
ATOM 6113 O O . PRO B 1 56 ? 5.714 86.985 -30.305 1.00 24.61 87 PRO A O 1
ATOM 6117 N N . ASP B 1 57 ? 6.646 84.931 -30.265 1.00 22.55 88 ASP A N 1
ATOM 6118 C CA . ASP B 1 57 ? 6.665 84.811 -28.774 1.00 23.21 88 ASP A CA 1
ATOM 6119 C C . ASP B 1 57 ? 7.707 85.766 -28.188 1.00 22.54 88 ASP A C 1
ATOM 6120 O O . ASP B 1 57 ? 7.435 86.472 -27.202 1.00 20.79 88 ASP A O 1
ATOM 6125 N N . ILE B 1 58 ? 8.873 85.841 -28.811 1.00 20.12 89 ILE A N 1
ATOM 6126 C CA . ILE B 1 58 ? 9.938 86.758 -28.344 1.00 19.10 89 ILE A CA 1
ATOM 6127 C C . ILE B 1 58 ? 9.518 88.207 -28.576 1.00 20.97 89 ILE A C 1
ATOM 6128 O O . ILE B 1 58 ? 9.728 89.078 -27.696 1.00 18.71 89 ILE A O 1
ATOM 6133 N N . ARG B 1 59 ? 8.954 88.507 -29.739 1.00 20.16 90 ARG A N 1
ATOM 6134 C CA . ARG B 1 59 ? 8.574 89.907 -30.008 1.00 22.05 90 ARG A CA 1
ATOM 6135 C C . ARG B 1 59 ? 7.506 90.334 -28.985 1.00 19.31 90 ARG A C 1
ATOM 6136 O O . ARG B 1 59 ? 7.559 91.509 -28.539 1.00 23.15 90 ARG A O 1
ATOM 6144 N N . ALA B 1 60 ? 6.602 89.447 -28.636 1.00 21.36 91 ALA A N 1
ATOM 6145 C CA . ALA B 1 60 ? 5.493 89.729 -27.676 1.00 22.95 91 ALA A CA 1
ATOM 6146 C C . ALA B 1 60 ? 6.101 90.082 -26.316 1.00 24.95 91 ALA A C 1
ATOM 6147 O O . ALA B 1 60 ? 5.661 91.051 -25.674 1.00 26.45 91 ALA A O 1
ATOM 6149 N N . MET B 1 61 ? 7.168 89.389 -25.925 1.00 22.01 92 MET A N 1
ATOM 6150 C CA A MET B 1 61 ? 7.826 89.703 -24.636 0.53 21.77 92 MET A CA 1
ATOM 6151 C CA B MET B 1 61 ? 7.865 89.659 -24.646 0.47 23.26 92 MET A CA 1
ATOM 6152 C C . MET B 1 61 ? 8.561 91.025 -24.725 1.00 21.02 92 MET A C 1
ATOM 6153 O O . MET B 1 61 ? 8.476 91.814 -23.773 1.00 18.70 92 MET A O 1
ATOM 6162 N N . GLN B 1 62 ? 9.274 91.281 -25.825 1.00 20.04 93 GLN A N 1
ATOM 6163 C CA . GLN B 1 62 ? 10.007 92.539 -25.977 1.00 20.41 93 GLN A CA 1
ATOM 6164 C C . GLN B 1 62 ? 9.000 93.710 -26.021 1.00 18.92 93 GLN A C 1
ATOM 6165 O O . GLN B 1 62 ? 9.323 94.818 -25.522 1.00 19.47 93 GLN A O 1
ATOM 6171 N N . ASP B 1 63 ? 7.832 93.478 -26.582 1.00 20.97 94 ASP A N 1
ATOM 6172 C CA . ASP B 1 63 ? 6.772 94.521 -26.629 1.00 23.29 94 ASP A CA 1
ATOM 6173 C C . ASP B 1 63 ? 6.353 94.931 -25.208 1.00 23.41 94 ASP A C 1
ATOM 6174 O O . ASP B 1 63 ? 5.991 96.121 -25.029 1.00 26.62 94 ASP A O 1
ATOM 6179 N N . GLN B 1 64 ? 6.425 94.033 -24.233 1.00 17.93 95 GLN A N 1
ATOM 6180 C CA . GLN B 1 64 ? 6.006 94.335 -22.840 1.00 20.29 95 GLN A CA 1
ATOM 6181 C C . GLN B 1 64 ? 6.985 95.322 -22.211 1.00 21.75 95 GLN A C 1
ATOM 6182 O O . GLN B 1 64 ? 6.566 96.049 -21.310 1.00 21.04 95 GLN A O 1
ATOM 6188 N N . VAL B 1 65 ? 8.236 95.371 -22.672 1.00 20.74 96 VAL A N 1
ATOM 6189 C CA . VAL B 1 65 ? 9.263 96.295 -22.113 1.00 22.30 96 VAL A CA 1
ATOM 6190 C C . VAL B 1 65 ? 8.865 97.752 -22.261 1.00 22.05 96 VAL A C 1
ATOM 6191 O O . VAL B 1 65 ? 9.276 98.548 -21.397 1.00 25.94 96 VAL A O 1
ATOM 6195 N N . ARG B 1 66 ? 8.156 98.093 -23.321 1.00 22.96 97 ARG A N 1
ATOM 6196 C CA . ARG B 1 66 ? 7.736 99.485 -23.585 1.00 27.68 97 ARG A CA 1
ATOM 6197 C C . ARG B 1 66 ? 6.960 100.016 -22.379 1.00 22.98 97 ARG A C 1
ATOM 6198 O O . ARG B 1 66 ? 6.877 101.269 -22.260 1.00 25.59 97 ARG A O 1
ATOM 6206 N N . HIS B 1 67 ? 6.389 99.122 -21.545 1.00 20.78 98 HIS A N 1
ATOM 6207 C CA . HIS B 1 67 ? 5.541 99.529 -20.399 1.00 19.24 98 HIS A CA 1
ATOM 6208 C C . HIS B 1 67 ? 6.378 99.853 -19.160 1.00 19.61 98 HIS A C 1
ATOM 6209 O O . HIS B 1 67 ? 5.833 100.464 -18.239 1.00 20.32 98 HIS A O 1
ATOM 6216 N N . SER B 1 68 ? 7.650 99.455 -19.095 1.00 18.31 99 SER A N 1
ATOM 6217 C CA . SER B 1 68 ? 8.481 99.711 -17.895 1.00 17.98 99 SER A CA 1
ATOM 6218 C C . SER B 1 68 ? 8.978 101.157 -17.953 1.00 17.82 99 SER A C 1
ATOM 6219 O O . SER B 1 68 ? 9.027 101.734 -19.031 1.00 20.33 99 SER A O 1
ATOM 6222 N N . ARG B 1 69 ? 9.434 101.685 -16.837 1.00 18.28 100 ARG A N 1
ATOM 6223 C CA . ARG B 1 69 ? 9.814 103.101 -16.776 1.00 18.45 100 ARG A CA 1
ATOM 6224 C C . ARG B 1 69 ? 10.988 103.405 -17.712 1.00 20.60 100 ARG A C 1
ATOM 6225 O O . ARG B 1 69 ? 10.921 104.376 -18.498 1.00 19.32 100 ARG A O 1
ATOM 6233 N N . LEU B 1 70 ? 12.045 102.581 -17.668 1.00 20.19 101 LEU A N 1
ATOM 6234 C CA . LEU B 1 70 ? 13.274 102.845 -18.454 1.00 19.87 101 LEU A CA 1
ATOM 6235 C C . LEU B 1 70 ? 13.291 102.075 -19.778 1.00 19.01 101 LEU A C 1
ATOM 6236 O O . LEU B 1 70 ? 14.192 102.361 -20.582 1.00 19.74 101 LEU A O 1
ATOM 6241 N N . LYS B 1 71 ? 12.351 101.144 -19.999 1.00 18.57 102 LYS A N 1
ATOM 6242 C CA . LYS B 1 71 ? 12.187 100.400 -21.257 1.00 19.55 102 LYS A CA 1
ATOM 6243 C C . LYS B 1 71 ? 13.486 99.642 -21.551 1.00 17.89 102 LYS A C 1
ATOM 6244 O O . LYS B 1 71 ? 13.893 99.600 -22.715 1.00 19.94 102 LYS A O 1
ATOM 6250 N N . ILE B 1 72 ? 14.133 99.110 -20.521 1.00 17.03 103 ILE A N 1
ATOM 6251 C CA . ILE B 1 72 ? 15.384 98.328 -20.740 1.00 17.37 103 ILE A CA 1
ATOM 6252 C C . ILE B 1 72 ? 14.966 97.021 -21.411 1.00 17.47 103 ILE A C 1
ATOM 6253 O O . ILE B 1 72 ? 14.162 96.283 -20.866 1.00 17.45 103 ILE A O 1
ATOM 6258 N N . PRO B 1 73 ? 15.518 96.696 -22.604 1.00 18.19 104 PRO A N 1
ATOM 6259 C CA . PRO B 1 73 ? 15.126 95.520 -23.361 1.00 16.59 104 PRO A CA 1
ATOM 6260 C C . PRO B 1 73 ? 15.581 94.217 -22.683 1.00 16.44 104 PRO A C 1
ATOM 6261 O O . PRO B 1 73 ? 16.541 94.209 -21.886 1.00 17.67 104 PRO A O 1
ATOM 6265 N N . LEU B 1 74 ? 14.811 93.177 -22.924 1.00 16.01 105 LEU A N 1
ATOM 6266 C CA . LEU B 1 74 ? 15.208 91.819 -22.500 1.00 16.31 105 LEU A CA 1
ATOM 6267 C C . LEU B 1 74 ? 16.292 91.347 -23.464 1.00 16.38 105 LEU A C 1
ATOM 6268 O O . LEU B 1 74 ? 16.333 91.797 -24.620 1.00 18.13 105 LEU A O 1
ATOM 6273 N N . PHE B 1 75 ? 17.047 90.338 -23.032 1.00 15.94 106 PHE A N 1
ATOM 6274 C CA . PHE B 1 75 ? 17.672 89.422 -23.972 1.00 15.24 106 PHE A CA 1
ATOM 6275 C C . PHE B 1 75 ? 16.994 88.060 -23.783 1.00 15.67 106 PHE A C 1
ATOM 6276 O O . PHE B 1 75 ? 16.414 87.734 -22.728 1.00 15.54 106 PHE A O 1
ATOM 6284 N N . HIS B 1 76 ? 17.076 87.263 -24.828 1.00 14.42 107 HIS A N 1
ATOM 6285 C CA . HIS B 1 76 ? 16.436 85.935 -24.918 1.00 15.14 107 HIS A CA 1
ATOM 6286 C C . HIS B 1 76 ? 17.501 84.881 -25.178 1.00 16.00 107 HIS A C 1
ATOM 6287 O O . HIS B 1 76 ? 18.292 85.061 -26.136 1.00 14.90 107 HIS A O 1
ATOM 6294 N N . ALA B 1 77 ? 17.532 83.859 -24.339 1.00 12.77 108 ALA A N 1
ATOM 6295 C CA . ALA B 1 77 ? 18.537 82.778 -24.465 1.00 14.14 108 ALA A CA 1
ATOM 6296 C C . ALA B 1 77 ? 17.894 81.411 -24.669 1.00 13.53 108 ALA A C 1
ATOM 6297 O O . ALA B 1 77 ? 16.717 81.179 -24.392 1.00 13.73 108 ALA A O 1
ATOM 6299 N N . TYR B 1 78 ? 18.750 80.481 -25.103 1.00 13.14 109 TYR A N 1
ATOM 6300 C CA . TYR B 1 78 ? 18.371 79.088 -25.326 1.00 14.14 109 TYR A CA 1
ATOM 6301 C C . TYR B 1 78 ? 19.613 78.213 -25.306 1.00 14.20 109 TYR A C 1
ATOM 6302 O O . TYR B 1 78 ? 20.703 78.716 -25.415 1.00 15.57 109 TYR A O 1
ATOM 6311 N N . ASP B 1 79 ? 19.373 76.922 -25.166 1.00 15.10 110 ASP A N 1
ATOM 6312 C CA . ASP B 1 79 ? 20.385 75.843 -25.196 1.00 15.92 110 ASP A CA 1
ATOM 6313 C C . ASP B 1 79 ? 20.584 75.418 -26.651 1.00 16.23 110 ASP A C 1
ATOM 6314 O O . ASP B 1 79 ? 20.151 74.337 -27.042 1.00 16.67 110 ASP A O 1
ATOM 6319 N N . VAL B 1 80 ? 21.283 76.247 -27.406 1.00 16.15 111 VAL A N 1
ATOM 6320 C CA . VAL B 1 80 ? 21.633 75.955 -28.805 1.00 18.25 111 VAL A CA 1
ATOM 6321 C C . VAL B 1 80 ? 23.039 75.349 -28.760 1.00 19.71 111 VAL A C 1
ATOM 6322 O O . VAL B 1 80 ? 24.034 76.085 -28.707 1.00 19.69 111 VAL A O 1
ATOM 6326 N N . ALA B 1 81 ? 23.081 74.058 -28.490 1.00 17.02 112 ALA A N 1
ATOM 6327 C CA . ALA B 1 81 ? 24.333 73.330 -28.158 1.00 19.93 112 ALA A CA 1
ATOM 6328 C C . ALA B 1 81 ? 25.047 72.824 -29.414 1.00 16.72 112 ALA A C 1
ATOM 6329 O O . ALA B 1 81 ? 26.266 72.942 -29.481 1.00 19.32 112 ALA A O 1
ATOM 6331 N N . HIS B 1 82 ? 24.311 72.179 -30.304 1.00 15.84 113 HIS A N 1
ATOM 6332 C CA . HIS B 1 82 ? 24.863 71.616 -31.571 1.00 14.52 113 HIS A CA 1
ATOM 6333 C C . HIS B 1 82 ? 23.797 71.780 -32.659 1.00 14.36 113 HIS A C 1
ATOM 6334 O O . HIS B 1 82 ? 23.591 70.861 -33.409 1.00 15.64 113 HIS A O 1
ATOM 6341 N N . GLY B 1 83 ? 23.183 72.954 -32.717 1.00 15.17 114 GLY A N 1
ATOM 6342 C CA . GLY B 1 83 ? 22.086 73.215 -33.665 1.00 15.30 114 GLY A CA 1
ATOM 6343 C C . GLY B 1 83 ? 20.925 73.864 -32.976 1.00 15.06 114 GLY A C 1
ATOM 6344 O O . GLY B 1 83 ? 20.667 73.535 -31.821 1.00 14.65 114 GLY A O 1
ATOM 6345 N N . HIS B 1 84 ? 20.135 74.629 -33.710 1.00 14.23 115 HIS A N 1
ATOM 6346 C CA . HIS B 1 84 ? 18.891 75.238 -33.230 1.00 14.37 115 HIS A CA 1
ATOM 6347 C C . HIS B 1 84 ? 17.720 74.449 -33.793 1.00 13.75 115 HIS A C 1
ATOM 6348 O O . HIS B 1 84 ? 17.059 73.738 -33.047 1.00 15.12 115 HIS A O 1
ATOM 6355 N N . ARG B 1 85 ? 17.452 74.556 -35.098 1.00 15.18 116 ARG A N 1
ATOM 6356 C CA . ARG B 1 85 ? 16.407 73.741 -35.765 1.00 14.81 116 ARG A CA 1
ATOM 6357 C C . ARG B 1 85 ? 17.041 72.682 -36.646 1.00 14.51 116 ARG A C 1
ATOM 6358 O O . ARG B 1 85 ? 16.562 71.537 -36.602 1.00 15.24 116 ARG A O 1
ATOM 6366 N N . THR B 1 86 ? 18.082 73.049 -37.395 1.00 14.26 117 THR A N 1
ATOM 6367 C CA . THR B 1 86 ? 18.905 72.072 -38.099 1.00 15.57 117 THR A CA 1
ATOM 6368 C C . THR B 1 86 ? 19.954 71.552 -37.123 1.00 13.46 117 THR A C 1
ATOM 6369 O O . THR B 1 86 ? 20.807 72.337 -36.692 1.00 14.73 117 THR A O 1
ATOM 6373 N N . ILE B 1 87 ? 19.824 70.296 -36.753 1.00 14.63 118 ILE A N 1
ATOM 6374 C CA . ILE B 1 87 ? 20.694 69.733 -35.694 1.00 15.07 118 ILE A CA 1
ATOM 6375 C C . ILE B 1 87 ? 21.924 69.118 -36.349 1.00 14.79 118 ILE A C 1
ATOM 6376 O O . ILE B 1 87 ? 21.818 68.240 -37.208 1.00 15.42 118 ILE A O 1
ATOM 6381 N N . PHE B 1 88 ? 23.075 69.527 -35.878 1.00 12.93 119 PHE A N 1
ATOM 6382 C CA . PHE B 1 88 ? 24.383 68.978 -36.260 1.00 14.86 119 PHE A CA 1
ATOM 6383 C C . PHE B 1 88 ? 24.687 67.803 -35.363 1.00 13.71 119 PHE A C 1
ATOM 6384 O O . PHE B 1 88 ? 23.965 67.528 -34.395 1.00 13.88 119 PHE A O 1
ATOM 6392 N N . PRO B 1 89 ? 25.734 67.043 -35.649 1.00 13.26 120 PRO A N 1
ATOM 6393 C CA . PRO B 1 89 ? 26.198 66.050 -34.673 1.00 11.82 120 PRO A CA 1
ATOM 6394 C C . PRO B 1 89 ? 26.356 66.638 -33.278 1.00 12.13 120 PRO A C 1
ATOM 6395 O O . PRO B 1 89 ? 26.698 67.807 -33.145 1.00 12.64 120 PRO A O 1
ATOM 6399 N N . ILE B 1 90 ? 26.167 65.773 -32.281 1.00 11.92 121 ILE A N 1
ATOM 6400 C CA . ILE B 1 90 ? 26.585 66.144 -30.922 1.00 12.60 121 ILE A CA 1
ATOM 6401 C C . ILE B 1 90 ? 28.044 66.615 -30.921 1.00 12.53 121 ILE A C 1
ATOM 6402 O O . ILE B 1 90 ? 28.871 66.239 -31.784 1.00 12.14 121 ILE A O 1
ATOM 6407 N N . SER B 1 91 ? 28.396 67.452 -29.951 1.00 13.59 122 SER A N 1
ATOM 6408 C CA . SER B 1 91 ? 29.752 68.031 -29.867 1.00 13.98 122 SER A CA 1
ATOM 6409 C C . SER B 1 91 ? 30.855 66.970 -29.904 1.00 13.36 122 SER A C 1
ATOM 6410 O O . SER B 1 91 ? 31.911 67.215 -30.476 1.00 14.56 122 SER A O 1
ATOM 6413 N N . LEU B 1 92 ? 30.678 65.835 -29.240 1.00 13.61 123 LEU A N 1
ATOM 6414 C CA . LEU B 1 92 ? 31.742 64.836 -29.200 1.00 14.88 123 LEU A CA 1
ATOM 6415 C C . LEU B 1 92 ? 31.996 64.354 -30.638 1.00 15.76 123 LEU A C 1
ATOM 6416 O O . LEU B 1 92 ? 33.138 64.057 -30.989 1.00 17.15 123 LEU A O 1
ATOM 6421 N N . GLY B 1 93 ? 30.964 64.300 -31.497 1.00 16.86 124 GLY A N 1
ATOM 6422 C CA . GLY B 1 93 ? 31.118 63.950 -32.909 1.00 16.71 124 GLY A CA 1
ATOM 6423 C C . GLY B 1 93 ? 31.674 65.095 -33.731 1.00 17.76 124 GLY A C 1
ATOM 6424 O O . GLY B 1 93 ? 32.552 64.891 -34.586 1.00 18.96 124 GLY A O 1
ATOM 6425 N N . LEU B 1 94 ? 31.292 66.335 -33.448 1.00 15.30 125 LEU A N 1
ATOM 6426 C CA . LEU B 1 94 ? 31.901 67.482 -34.108 1.00 15.71 125 LEU A CA 1
ATOM 6427 C C . LEU B 1 94 ? 33.406 67.519 -33.830 1.00 15.59 125 LEU A C 1
ATOM 6428 O O . LEU B 1 94 ? 34.190 67.838 -34.746 1.00 14.90 125 LEU A O 1
ATOM 6433 N N . ALA B 1 95 ? 33.841 67.209 -32.607 1.00 14.34 126 ALA A N 1
ATOM 6434 C CA . ALA B 1 95 ? 35.269 67.266 -32.257 1.00 13.85 126 ALA A CA 1
ATOM 6435 C C . ALA B 1 95 ? 36.022 66.252 -33.115 1.00 13.78 126 ALA A C 1
ATOM 6436 O O . ALA B 1 95 ? 37.192 66.498 -33.422 1.00 14.72 126 ALA A O 1
ATOM 6438 N N . ALA B 1 96 ? 35.379 65.122 -33.414 1.00 13.99 127 ALA A N 1
ATOM 6439 C CA . ALA B 1 96 ? 36.044 64.031 -34.144 1.00 14.07 127 ALA A CA 1
ATOM 6440 C C . ALA B 1 96 ? 36.369 64.472 -35.573 1.00 15.36 127 ALA A C 1
ATOM 6441 O O . ALA B 1 96 ? 37.096 63.727 -36.277 1.00 17.08 127 ALA A O 1
ATOM 6443 N N . SER B 1 97 ? 35.804 65.562 -36.031 1.00 15.40 128 SER A N 1
ATOM 6444 C CA . SER B 1 97 ? 36.204 66.149 -37.341 1.00 16.68 128 SER A CA 1
ATOM 6445 C C . SER B 1 97 ? 37.650 66.623 -37.319 1.00 16.12 128 SER A C 1
ATOM 6446 O O . SER B 1 97 ? 38.233 66.808 -38.410 1.00 17.78 128 SER A O 1
ATOM 6449 N N . TRP B 1 98 ? 38.200 66.973 -36.169 1.00 14.61 129 TRP A N 1
ATOM 6450 C CA . TRP B 1 98 ? 39.518 67.639 -36.051 1.00 14.13 129 TRP A CA 1
ATOM 6451 C C . TRP B 1 98 ? 39.619 68.798 -37.051 1.00 17.90 129 TRP A C 1
ATOM 6452 O O . TRP B 1 98 ? 40.680 68.978 -37.660 1.00 17.79 129 TRP A O 1
ATOM 6463 N N . ASP B 1 99 ? 38.561 69.574 -37.206 1.00 16.79 130 ASP A N 1
ATOM 6464 C CA . ASP B 1 99 ? 38.560 70.608 -38.277 1.00 18.34 130 ASP A CA 1
ATOM 6465 C C . ASP B 1 99 ? 37.862 71.837 -37.721 1.00 17.42 130 ASP A C 1
ATOM 6466 O O . ASP B 1 99 ? 36.645 71.899 -37.660 1.00 18.37 130 ASP A O 1
ATOM 6471 N N . PRO B 1 100 ? 38.628 72.808 -37.253 1.00 19.49 131 PRO A N 1
ATOM 6472 C CA . PRO B 1 100 ? 38.050 74.025 -36.714 1.00 18.46 131 PRO A CA 1
ATOM 6473 C C . PRO B 1 100 ? 37.077 74.696 -37.675 1.00 21.11 131 PRO A C 1
ATOM 6474 O O . PRO B 1 100 ? 36.068 75.267 -37.217 1.00 20.21 131 PRO A O 1
ATOM 6478 N N . GLU B 1 101 ? 37.277 74.573 -38.998 1.00 18.13 132 GLU A N 1
ATOM 6479 C CA . GLU B 1 101 ? 36.309 75.215 -39.923 1.00 20.50 132 GLU A CA 1
ATOM 6480 C C . GLU B 1 101 ? 34.958 74.493 -39.943 1.00 19.67 132 GLU A C 1
ATOM 6481 O O . GLU B 1 101 ? 33.924 75.167 -40.093 1.00 19.72 132 GLU A O 1
ATOM 6487 N N . VAL B 1 102 ? 34.934 73.179 -39.793 1.00 16.81 133 VAL A N 1
ATOM 6488 C CA . VAL B 1 102 ? 33.675 72.418 -39.765 1.00 17.20 133 VAL A CA 1
ATOM 6489 C C . VAL B 1 102 ? 32.943 72.790 -38.460 1.00 15.79 133 VAL A C 1
ATOM 6490 O O . VAL B 1 102 ? 31.706 72.996 -38.476 1.00 16.38 133 VAL A O 1
ATOM 6494 N N . VAL B 1 103 ? 33.687 72.815 -37.353 1.00 16.81 134 VAL A N 1
ATOM 6495 C CA . VAL B 1 103 ? 33.060 73.154 -36.054 1.00 18.30 134 VAL A CA 1
ATOM 6496 C C . VAL B 1 103 ? 32.515 74.577 -36.142 1.00 17.56 134 VAL A C 1
ATOM 6497 O O . VAL B 1 103 ? 31.358 74.823 -35.710 1.00 16.48 134 VAL A O 1
ATOM 6501 N N . ALA B 1 104 ? 33.294 75.514 -36.668 1.00 14.71 135 ALA A N 1
ATOM 6502 C CA . ALA B 1 104 ? 32.830 76.912 -36.806 1.00 16.56 135 ALA A CA 1
ATOM 6503 C C . ALA B 1 104 ? 31.558 76.964 -37.662 1.00 17.67 135 ALA A C 1
ATOM 6504 O O . ALA B 1 104 ? 30.644 77.732 -37.346 1.00 17.61 135 ALA A O 1
ATOM 6506 N N . ARG B 1 105 ? 31.472 76.163 -38.721 1.00 15.69 136 ARG A N 1
ATOM 6507 C CA . ARG B 1 105 ? 30.291 76.227 -39.600 1.00 17.05 136 ARG A CA 1
ATOM 6508 C C . ARG B 1 105 ? 29.043 75.806 -38.809 1.00 16.85 136 ARG A C 1
ATOM 6509 O O . ARG B 1 105 ? 27.968 76.379 -38.977 1.00 16.97 136 ARG A O 1
ATOM 6517 N N . SER B 1 106 ? 29.162 74.772 -37.985 1.00 16.15 137 SER A N 1
ATOM 6518 C CA . SER B 1 106 ? 28.019 74.288 -37.175 1.00 15.69 137 SER A CA 1
ATOM 6519 C C . SER B 1 106 ? 27.556 75.428 -36.268 1.00 13.16 137 SER A C 1
ATOM 6520 O O . SER B 1 106 ? 26.307 75.631 -36.156 1.00 14.93 137 SER A O 1
ATOM 6523 N N . ALA B 1 107 ? 28.492 76.106 -35.621 1.00 15.30 138 ALA A N 1
ATOM 6524 C CA . ALA B 1 107 ? 28.158 77.196 -34.666 1.00 15.16 138 ALA A CA 1
ATOM 6525 C C . ALA B 1 107 ? 27.543 78.379 -35.429 1.00 14.31 138 ALA A C 1
ATOM 6526 O O . ALA B 1 107 ? 26.568 79.010 -34.967 1.00 13.99 138 ALA A O 1
ATOM 6528 N N . ARG B 1 108 ? 28.121 78.695 -36.584 1.00 15.73 139 ARG A N 1
ATOM 6529 C CA . ARG B 1 108 ? 27.629 79.874 -37.350 1.00 16.78 139 ARG A CA 1
ATOM 6530 C C . ARG B 1 108 ? 26.193 79.633 -37.784 1.00 15.02 139 ARG A C 1
ATOM 6531 O O . ARG B 1 108 ? 25.339 80.539 -37.646 1.00 16.52 139 ARG A O 1
ATOM 6539 N N . ILE B 1 109 ? 25.893 78.483 -38.361 1.00 14.46 140 ILE A N 1
ATOM 6540 C CA . ILE B 1 109 ? 24.527 78.146 -38.794 1.00 16.46 140 ILE A CA 1
ATOM 6541 C C . ILE B 1 109 ? 23.586 78.121 -37.587 1.00 14.73 140 ILE A C 1
ATOM 6542 O O . ILE B 1 109 ? 22.426 78.524 -37.683 1.00 14.57 140 ILE A O 1
ATOM 6547 N N . SER B 1 110 ? 24.061 77.557 -36.474 1.00 13.97 141 SER A N 1
ATOM 6548 C CA . SER B 1 110 ? 23.235 77.550 -35.253 1.00 15.55 141 SER A CA 1
ATOM 6549 C C . SER B 1 110 ? 22.839 78.983 -34.872 1.00 13.86 141 SER A C 1
ATOM 6550 O O . SER B 1 110 ? 21.689 79.217 -34.527 1.00 15.66 141 SER A O 1
ATOM 6553 N N . ALA B 1 111 ? 23.790 79.878 -34.900 1.00 15.37 142 ALA A N 1
ATOM 6554 C CA . ALA B 1 111 ? 23.591 81.293 -34.553 1.00 16.35 142 ALA A CA 1
ATOM 6555 C C . ALA B 1 111 ? 22.636 81.928 -35.575 1.00 15.98 142 ALA A C 1
ATOM 6556 O O . ALA B 1 111 ? 21.744 82.682 -35.169 1.00 16.31 142 ALA A O 1
ATOM 6558 N N . LEU B 1 112 ? 22.851 81.665 -36.856 1.00 16.44 143 LEU A N 1
ATOM 6559 C CA . LEU B 1 112 ? 21.980 82.203 -37.943 1.00 17.46 143 LEU A CA 1
ATOM 6560 C C . LEU B 1 112 ? 20.533 81.783 -37.656 1.00 17.11 143 LEU A C 1
ATOM 6561 O O . LEU B 1 112 ? 19.591 82.624 -37.680 1.00 18.65 143 LEU A O 1
ATOM 6566 N N . GLU B 1 113 ? 20.295 80.508 -37.378 1.00 14.84 144 GLU A N 1
ATOM 6567 C CA . GLU B 1 113 ? 18.940 79.985 -37.176 1.00 15.70 144 GLU A CA 1
ATOM 6568 C C . GLU B 1 113 ? 18.352 80.524 -35.859 1.00 15.52 144 GLU A C 1
ATOM 6569 O O . GLU B 1 113 ? 17.167 80.820 -35.824 1.00 16.30 144 GLU A O 1
ATOM 6575 N N . ALA B 1 114 ? 19.142 80.591 -34.793 1.00 16.87 145 ALA A N 1
ATOM 6576 C CA . ALA B 1 114 ? 18.608 81.013 -33.482 1.00 16.46 145 ALA A CA 1
ATOM 6577 C C . ALA B 1 114 ? 18.264 82.516 -33.537 1.00 15.76 145 ALA A C 1
ATOM 6578 O O . ALA B 1 114 ? 17.178 82.907 -33.096 1.00 16.53 145 ALA A O 1
ATOM 6580 N N . SER B 1 115 ? 19.151 83.324 -34.093 1.00 15.19 146 SER A N 1
ATOM 6581 C CA . SER B 1 115 ? 18.942 84.790 -34.233 1.00 16.95 146 SER A CA 1
ATOM 6582 C C . SER B 1 115 ? 17.789 85.021 -35.207 1.00 19.04 146 SER A C 1
ATOM 6583 O O . SER B 1 115 ? 17.019 85.988 -34.971 1.00 20.12 146 SER A O 1
ATOM 6586 N N . ALA B 1 116 ? 17.582 84.135 -36.198 1.00 17.97 147 ALA A N 1
ATOM 6587 C CA . ALA B 1 116 ? 16.453 84.276 -37.152 1.00 19.90 147 ALA A CA 1
ATOM 6588 C C . ALA B 1 116 ? 15.122 84.105 -36.407 1.00 19.53 147 ALA A C 1
ATOM 6589 O O . ALA B 1 116 ? 14.062 84.591 -36.880 1.00 20.73 147 ALA A O 1
ATOM 6591 N N . ASP B 1 117 ? 15.153 83.384 -35.284 1.00 16.08 148 ASP A N 1
ATOM 6592 C CA . ASP B 1 117 ? 13.974 83.156 -34.429 1.00 17.92 148 ASP A CA 1
ATOM 6593 C C . ASP B 1 117 ? 13.930 84.202 -33.314 1.00 17.12 148 ASP A C 1
ATOM 6594 O O . ASP B 1 117 ? 12.952 84.115 -32.540 1.00 18.73 148 ASP A O 1
ATOM 6599 N N . GLY B 1 118 ? 14.853 85.163 -33.258 1.00 16.13 149 GLY A N 1
ATOM 6600 C CA . GLY B 1 118 ? 14.821 86.251 -32.270 1.00 18.05 149 GLY A CA 1
ATOM 6601 C C . GLY B 1 118 ? 15.662 86.015 -31.039 1.00 16.55 149 GLY A C 1
ATOM 6602 O O . GLY B 1 118 ? 15.753 86.892 -30.208 1.00 17.80 149 GLY A O 1
ATOM 6603 N N . LEU B 1 119 ? 16.395 84.905 -30.984 1.00 15.43 150 LEU A N 1
ATOM 6604 C CA . LEU B 1 119 ? 17.294 84.673 -29.842 1.00 15.36 150 LEU A CA 1
ATOM 6605 C C . LEU B 1 119 ? 18.570 85.518 -29.903 1.00 16.33 150 LEU A C 1
ATOM 6606 O O . LEU B 1 119 ? 19.169 85.712 -30.979 1.00 17.91 150 LEU A O 1
ATOM 6611 N N . ASP B 1 120 ? 19.057 85.960 -28.754 1.00 15.26 151 ASP A N 1
ATOM 6612 C CA . ASP B 1 120 ? 20.270 86.779 -28.613 1.00 14.44 151 ASP A CA 1
ATOM 6613 C C . ASP B 1 120 ? 21.474 85.996 -28.056 1.00 14.28 151 ASP A C 1
ATOM 6614 O O . ASP B 1 120 ? 22.579 86.550 -28.077 1.00 13.99 151 ASP A O 1
ATOM 6619 N N . MET B 1 121 ? 21.237 84.824 -27.446 1.00 14.74 152 MET A N 1
ATOM 6620 C CA . MET B 1 121 ? 22.265 84.172 -26.602 1.00 14.32 152 MET A CA 1
ATOM 6621 C C . MET B 1 121 ? 22.054 82.667 -26.607 1.00 12.58 152 MET A C 1
ATOM 6622 O O . MET B 1 121 ? 20.894 82.182 -26.573 1.00 13.99 152 MET A O 1
ATOM 6627 N N . SER B 1 122 ? 23.171 81.950 -26.652 1.00 14.31 153 SER A N 1
ATOM 6628 C CA . SER B 1 122 ? 23.135 80.489 -26.446 1.00 14.39 153 SER A CA 1
ATOM 6629 C C . SER B 1 122 ? 23.942 80.150 -25.205 1.00 13.27 153 SER A C 1
ATOM 6630 O O . SER B 1 122 ? 25.041 80.697 -24.988 1.00 14.77 153 SER A O 1
ATOM 6633 N N . PHE B 1 123 ? 23.423 79.215 -24.418 1.00 13.15 154 PHE A N 1
ATOM 6634 C CA . PHE B 1 123 ? 24.216 78.614 -23.335 1.00 14.35 154 PHE A CA 1
ATOM 6635 C C . PHE B 1 123 ? 25.107 77.550 -23.963 1.00 14.69 154 PHE A C 1
ATOM 6636 O O . PHE B 1 123 ? 24.791 76.358 -23.953 1.00 15.33 154 PHE A O 1
ATOM 6644 N N . SER B 1 124 ? 26.191 78.007 -24.539 1.00 14.83 155 SER A N 1
ATOM 6645 C CA A SER B 1 124 ? 27.115 77.209 -25.390 0.68 15.33 155 SER A CA 1
ATOM 6646 C CA B SER B 1 124 ? 27.189 77.173 -25.238 0.32 15.30 155 SER A CA 1
ATOM 6647 C C . SER B 1 124 ? 28.304 78.111 -25.651 1.00 14.62 155 SER A C 1
ATOM 6648 O O . SER B 1 124 ? 28.123 79.341 -25.675 1.00 14.49 155 SER A O 1
ATOM 6653 N N . PRO B 1 125 ? 29.512 77.596 -25.929 1.00 14.57 156 PRO A N 1
ATOM 6654 C CA . PRO B 1 125 ? 29.825 76.175 -25.959 1.00 13.83 156 PRO A CA 1
ATOM 6655 C C . PRO B 1 125 ? 30.036 75.543 -24.572 1.00 13.14 156 PRO A C 1
ATOM 6656 O O . PRO B 1 125 ? 30.370 76.210 -23.621 1.00 13.49 156 PRO A O 1
ATOM 6660 N N . MET B 1 126 ? 29.762 74.245 -24.528 1.00 14.92 157 MET A N 1
ATOM 6661 C CA . MET B 1 126 ? 30.149 73.407 -23.375 1.00 13.58 157 MET A CA 1
ATOM 6662 C C . MET B 1 126 ? 31.591 72.961 -23.602 1.00 13.79 157 MET A C 1
ATOM 6663 O O . MET B 1 126 ? 31.849 72.293 -24.634 1.00 17.39 157 MET A O 1
ATOM 6668 N N . VAL B 1 127 ? 32.490 73.321 -22.707 1.00 13.01 158 VAL A N 1
ATOM 6669 C CA . VAL B 1 127 ? 33.937 73.088 -22.890 1.00 13.84 158 VAL A CA 1
ATOM 6670 C C . VAL B 1 127 ? 34.532 72.344 -21.694 1.00 13.86 158 VAL A C 1
ATOM 6671 O O . VAL B 1 127 ? 35.740 72.459 -21.454 1.00 14.79 158 VAL A O 1
ATOM 6675 N N . ASP B 1 128 ? 33.721 71.564 -20.997 1.00 13.69 159 ASP A N 1
ATOM 6676 C CA . ASP B 1 128 ? 34.210 70.779 -19.836 1.00 12.86 159 ASP A CA 1
ATOM 6677 C C . ASP B 1 128 ? 35.036 69.608 -20.376 1.00 12.04 159 ASP A C 1
ATOM 6678 O O . ASP B 1 128 ? 34.535 68.855 -21.235 1.00 15.14 159 ASP A O 1
ATOM 6683 N N . ILE B 1 129 ? 36.257 69.422 -19.860 1.00 13.73 160 ILE A N 1
ATOM 6684 C CA . ILE B 1 129 ? 37.074 68.221 -20.149 1.00 13.77 160 ILE A CA 1
ATOM 6685 C C . ILE B 1 129 ? 36.385 67.012 -19.544 1.00 11.70 160 ILE A C 1
ATOM 6686 O O . ILE B 1 129 ? 35.961 67.042 -18.428 1.00 13.97 160 ILE A O 1
ATOM 6691 N N . THR B 1 130 ? 36.363 65.911 -20.281 1.00 12.05 161 THR A N 1
ATOM 6692 C CA . THR B 1 130 ? 35.718 64.660 -19.809 1.00 12.12 161 THR A CA 1
ATOM 6693 C C . THR B 1 130 ? 36.691 63.489 -19.913 1.00 14.21 161 THR A C 1
ATOM 6694 O O . THR B 1 130 ? 37.092 63.123 -21.035 1.00 12.62 161 THR A O 1
ATOM 6698 N N . ARG B 1 131 ? 37.036 62.911 -18.758 1.00 12.23 162 ARG A N 1
ATOM 6699 C CA . ARG B 1 131 ? 37.829 61.651 -18.739 1.00 14.68 162 ARG A CA 1
ATOM 6700 C C . ARG B 1 131 ? 37.038 60.475 -18.185 1.00 13.90 162 ARG A C 1
ATOM 6701 O O . ARG B 1 131 ? 37.629 59.390 -18.089 1.00 16.11 162 ARG A O 1
ATOM 6709 N N . ASP B 1 132 ? 35.757 60.634 -17.919 1.00 13.37 163 ASP A N 1
ATOM 6710 C CA . ASP B 1 132 ? 34.922 59.598 -17.300 1.00 14.73 163 ASP A CA 1
ATOM 6711 C C . ASP B 1 132 ? 33.734 59.365 -18.234 1.00 13.00 163 ASP A C 1
ATOM 6712 O O . ASP B 1 132 ? 32.763 60.096 -18.267 1.00 13.09 163 ASP A O 1
ATOM 6717 N N . ALA B 1 133 ? 33.801 58.245 -18.949 1.00 13.30 164 ALA A N 1
ATOM 6718 C CA . ALA B 1 133 ? 32.816 57.874 -19.965 1.00 14.32 164 ALA A CA 1
ATOM 6719 C C . ALA B 1 133 ? 31.419 57.647 -19.387 1.00 12.79 164 ALA A C 1
ATOM 6720 O O . ALA B 1 133 ? 30.421 57.617 -20.121 1.00 13.27 164 ALA A O 1
ATOM 6722 N N . ARG B 1 134 ? 31.284 57.423 -18.083 1.00 11.44 165 ARG A N 1
ATOM 6723 C CA . ARG B 1 134 ? 29.964 57.148 -17.463 1.00 11.41 165 ARG A CA 1
ATOM 6724 C C . ARG B 1 134 ? 29.050 58.364 -17.471 1.00 11.99 165 ARG A C 1
ATOM 6725 O O . ARG B 1 134 ? 27.806 58.191 -17.459 1.00 13.00 165 ARG A O 1
ATOM 6733 N N . TRP B 1 135 ? 29.656 59.546 -17.431 1.00 11.62 166 TRP A N 1
ATOM 6734 C CA . TRP B 1 135 ? 28.866 60.782 -17.295 1.00 11.64 166 TRP A CA 1
ATOM 6735 C C . TRP B 1 135 ? 27.956 60.990 -18.519 1.00 12.10 166 TRP A C 1
ATOM 6736 O O . TRP B 1 135 ? 28.441 60.988 -19.649 1.00 14.36 166 TRP A O 1
ATOM 6747 N N . GLY B 1 136 ? 26.660 61.266 -18.306 1.00 15.47 167 GLY A N 1
ATOM 6748 C CA . GLY B 1 136 ? 25.736 61.405 -19.429 1.00 17.40 167 GLY A CA 1
ATOM 6749 C C . GLY B 1 136 ? 26.002 62.649 -20.242 1.00 16.64 167 GLY A C 1
ATOM 6750 O O . GLY B 1 136 ? 25.594 62.704 -21.374 1.00 20.20 167 GLY A O 1
ATOM 6751 N N . ARG B 1 137 ? 26.762 63.595 -19.715 1.00 13.96 168 ARG A N 1
ATOM 6752 C CA . ARG B 1 137 ? 26.999 64.853 -20.444 1.00 12.66 168 ARG A CA 1
ATOM 6753 C C . ARG B 1 137 ? 28.293 64.826 -21.253 1.00 12.72 168 ARG A C 1
ATOM 6754 O O . ARG B 1 137 ? 28.671 65.891 -21.798 1.00 12.69 168 ARG A O 1
ATOM 6762 N N . VAL B 1 138 ? 28.984 63.689 -21.364 1.00 12.15 169 VAL A N 1
ATOM 6763 C CA A VAL B 1 138 ? 30.179 63.636 -22.242 0.50 13.02 169 VAL A CA 1
ATOM 6764 C CA B VAL B 1 138 ? 30.169 63.586 -22.250 0.50 13.12 169 VAL A CA 1
ATOM 6765 C C . VAL B 1 138 ? 29.759 63.956 -23.683 1.00 12.97 169 VAL A C 1
ATOM 6766 O O . VAL B 1 138 ? 30.593 64.498 -24.419 1.00 13.46 169 VAL A O 1
ATOM 6773 N N . SER B 1 139 ? 28.506 63.686 -24.037 1.00 14.60 170 SER A N 1
ATOM 6774 C CA . SER B 1 139 ? 28.038 63.955 -25.428 1.00 16.33 170 SER A CA 1
ATOM 6775 C C . SER B 1 139 ? 28.119 65.448 -25.740 1.00 16.04 170 SER A C 1
ATOM 6776 O O . SER B 1 139 ? 28.241 65.808 -26.975 1.00 17.71 170 SER A O 1
ATOM 6779 N N . GLU B 1 140 ? 28.088 66.298 -24.707 1.00 14.47 171 GLU A N 1
ATOM 6780 C CA . GLU B 1 140 ? 28.028 67.771 -24.909 1.00 14.34 171 GLU A CA 1
ATOM 6781 C C . GLU B 1 140 ? 29.378 68.427 -25.068 1.00 14.26 171 GLU A C 1
ATOM 6782 O O . GLU B 1 140 ? 29.423 69.570 -25.511 1.00 14.23 171 GLU A O 1
ATOM 6788 N N . GLY B 1 141 ? 30.454 67.726 -24.760 1.00 12.81 172 GLY A N 1
ATOM 6789 C CA . GLY B 1 141 ? 31.806 68.285 -24.872 1.00 14.48 172 GLY A CA 1
ATOM 6790 C C . GLY B 1 141 ? 32.568 67.831 -26.097 1.00 14.76 172 GLY A C 1
ATOM 6791 O O . GLY B 1 141 ? 31.997 67.157 -26.976 1.00 15.29 172 GLY A O 1
ATOM 6792 N N . PHE B 1 142 ? 33.842 68.117 -26.077 1.00 14.35 173 PHE A N 1
ATOM 6793 C CA . PHE B 1 142 ? 34.752 67.837 -27.195 1.00 13.93 173 PHE A CA 1
ATOM 6794 C C . PHE B 1 142 ? 35.755 66.729 -26.887 1.00 12.69 173 PHE A C 1
ATOM 6795 O O . PHE B 1 142 ? 36.690 66.575 -27.651 1.00 13.44 173 PHE A O 1
ATOM 6803 N N . GLY B 1 143 ? 35.567 66.005 -25.781 1.00 13.30 174 GLY A N 1
ATOM 6804 C CA . GLY B 1 143 ? 36.392 64.859 -25.410 1.00 13.44 174 GLY A CA 1
ATOM 6805 C C . GLY B 1 143 ? 37.380 65.206 -24.312 1.00 13.30 174 GLY A C 1
ATOM 6806 O O . GLY B 1 143 ? 37.085 66.044 -23.434 1.00 13.05 174 GLY A O 1
ATOM 6807 N N . GLU B 1 144 ? 38.495 64.499 -24.284 1.00 13.68 175 GLU A N 1
ATOM 6808 C CA . GLU B 1 144 ? 39.386 64.476 -23.093 1.00 12.83 175 GLU A CA 1
ATOM 6809 C C . GLU B 1 144 ? 40.599 65.405 -23.201 1.00 12.97 175 GLU A C 1
ATOM 6810 O O . GLU B 1 144 ? 41.326 65.529 -22.215 1.00 13.11 175 GLU A O 1
ATOM 6816 N N . ASP B 1 145 ? 40.827 66.022 -24.353 1.00 12.73 176 ASP A N 1
ATOM 6817 C CA . ASP B 1 145 ? 42.109 66.728 -24.542 1.00 12.85 176 ASP A CA 1
ATOM 6818 C C . ASP B 1 145 ? 41.987 68.234 -24.339 1.00 13.20 176 ASP A C 1
ATOM 6819 O O . ASP B 1 145 ? 41.145 68.889 -24.965 1.00 14.43 176 ASP A O 1
ATOM 6824 N N . THR B 1 146 ? 42.898 68.757 -23.563 1.00 12.65 177 THR A N 1
ATOM 6825 C CA . THR B 1 146 ? 42.879 70.185 -23.172 1.00 13.66 177 THR A CA 1
ATOM 6826 C C . THR B 1 146 ? 43.208 71.061 -24.386 1.00 13.71 177 THR A C 1
ATOM 6827 O O . THR B 1 146 ? 42.569 72.091 -24.590 1.00 13.79 177 THR A O 1
ATOM 6831 N N . TYR B 1 147 ? 44.227 70.719 -25.161 1.00 13.62 178 TYR A N 1
ATOM 6832 C CA . TYR B 1 147 ? 44.599 71.510 -26.357 1.00 13.98 178 TYR A CA 1
ATOM 6833 C C . TYR B 1 147 ? 43.441 71.590 -27.338 1.00 14.03 178 TYR A C 1
ATOM 6834 O O . TYR B 1 147 ? 43.036 72.705 -27.804 1.00 14.30 178 TYR A O 1
ATOM 6843 N N . LEU B 1 148 ? 42.878 70.460 -27.733 1.00 13.57 179 LEU A N 1
ATOM 6844 C CA . LEU B 1 148 ? 41.820 70.451 -28.722 1.00 14.00 179 LEU A CA 1
ATOM 6845 C C . LEU B 1 148 ? 40.573 71.150 -28.154 1.00 14.44 179 LEU A C 1
ATOM 6846 O O . LEU B 1 148 ? 39.949 71.918 -28.886 1.00 14.45 179 LEU A O 1
ATOM 6851 N N . THR B 1 149 ? 40.172 70.832 -26.933 1.00 12.97 180 THR A N 1
ATOM 6852 C CA . THR B 1 149 ? 38.948 71.450 -26.386 1.00 13.04 180 THR A CA 1
ATOM 6853 C C . THR B 1 149 ? 39.146 72.971 -26.283 1.00 13.26 180 THR A C 1
ATOM 6854 O O . THR B 1 149 ? 38.171 73.729 -26.557 1.00 14.92 180 THR A O 1
ATOM 6858 N N . SER B 1 150 ? 40.330 73.416 -25.915 1.00 13.95 181 SER A N 1
ATOM 6859 C CA . SER B 1 150 ? 40.629 74.871 -25.804 1.00 13.92 181 SER A CA 1
ATOM 6860 C C . SER B 1 150 ? 40.521 75.514 -27.187 1.00 15.84 181 SER A C 1
ATOM 6861 O O . SER B 1 150 ? 39.912 76.610 -27.321 1.00 14.87 181 SER A O 1
ATOM 6864 N N . LEU B 1 151 ? 41.086 74.856 -28.206 1.00 15.12 182 LEU A N 1
ATOM 6865 C CA . LEU B 1 151 ? 41.044 75.396 -29.578 1.00 16.07 182 LEU A CA 1
ATOM 6866 C C . LEU B 1 151 ? 39.572 75.523 -29.978 1.00 16.15 182 LEU A C 1
ATOM 6867 O O . LEU B 1 151 ? 39.147 76.627 -30.442 1.00 16.55 182 LEU A O 1
ATOM 6872 N N . LEU B 1 152 ? 38.797 74.463 -29.822 1.00 14.52 183 LEU A N 1
ATOM 6873 C CA A LEU B 1 152 ? 37.389 74.456 -30.294 0.04 15.01 183 LEU A CA 1
ATOM 6874 C CA B LEU B 1 152 ? 37.392 74.477 -30.300 0.96 15.20 183 LEU A CA 1
ATOM 6875 C C . LEU B 1 152 ? 36.539 75.413 -29.440 1.00 14.77 183 LEU A C 1
ATOM 6876 O O . LEU B 1 152 ? 35.606 75.969 -29.973 1.00 17.11 183 LEU A O 1
ATOM 6885 N N . SER B 1 153 ? 36.846 75.602 -28.151 1.00 15.04 184 SER A N 1
ATOM 6886 C CA . SER B 1 153 ? 36.130 76.575 -27.299 1.00 13.85 184 SER A CA 1
ATOM 6887 C C . SER B 1 153 ? 36.212 77.971 -27.936 1.00 15.14 184 SER A C 1
ATOM 6888 O O . SER B 1 153 ? 35.190 78.630 -28.114 1.00 14.62 184 SER A O 1
ATOM 6891 N N . GLY B 1 154 ? 37.431 78.399 -28.296 1.00 15.47 185 GLY A N 1
ATOM 6892 C CA . GLY B 1 154 ? 37.610 79.720 -28.930 1.00 17.05 185 GLY A CA 1
ATOM 6893 C C . GLY B 1 154 ? 36.934 79.764 -30.276 1.00 17.80 185 GLY A C 1
ATOM 6894 O O . GLY B 1 154 ? 36.272 80.768 -30.606 1.00 17.77 185 GLY A O 1
ATOM 6895 N N . VAL B 1 155 ? 37.023 78.705 -31.068 1.00 16.02 186 VAL A N 1
ATOM 6896 C CA . VAL B 1 155 ? 36.374 78.647 -32.405 1.00 16.70 186 VAL A CA 1
ATOM 6897 C C . VAL B 1 155 ? 34.858 78.830 -32.301 1.00 16.28 186 VAL A C 1
ATOM 6898 O O . VAL B 1 155 ? 34.236 79.618 -33.068 1.00 17.87 186 VAL A O 1
ATOM 6902 N N . MET B 1 156 ? 34.241 78.120 -31.359 1.00 15.51 187 MET A N 1
ATOM 6903 C CA . MET B 1 156 ? 32.791 78.199 -31.158 1.00 14.49 187 MET A CA 1
ATOM 6904 C C . MET B 1 156 ? 32.417 79.623 -30.769 1.00 14.72 187 MET A C 1
ATOM 6905 O O . MET B 1 156 ? 31.458 80.121 -31.330 1.00 15.34 187 MET A O 1
ATOM 6910 N N . VAL B 1 157 ? 33.111 80.206 -29.808 1.00 14.12 188 VAL A N 1
ATOM 6911 C CA . VAL B 1 157 ? 32.749 81.569 -29.344 1.00 14.75 188 VAL A CA 1
ATOM 6912 C C . VAL B 1 157 ? 32.826 82.542 -30.535 1.00 17.24 188 VAL A C 1
ATOM 6913 O O . VAL B 1 157 ? 31.921 83.333 -30.716 1.00 17.44 188 VAL A O 1
ATOM 6917 N N . ARG B 1 158 ? 33.920 82.500 -31.290 1.00 16.86 189 ARG A N 1
ATOM 6918 C CA . ARG B 1 158 ? 34.085 83.462 -32.390 1.00 18.26 189 ARG A CA 1
ATOM 6919 C C . ARG B 1 158 ? 33.028 83.224 -33.451 1.00 17.17 189 ARG A C 1
ATOM 6920 O O . ARG B 1 158 ? 32.528 84.223 -34.050 1.00 18.69 189 ARG A O 1
ATOM 6928 N N . ALA B 1 159 ? 32.667 81.996 -33.768 1.00 15.65 190 ALA A N 1
ATOM 6929 C CA . ALA B 1 159 ? 31.643 81.661 -34.766 1.00 16.48 190 ALA A CA 1
ATOM 6930 C C . ALA B 1 159 ? 30.259 82.154 -34.323 1.00 16.76 190 ALA A C 1
ATOM 6931 O O . ALA B 1 159 ? 29.500 82.661 -35.154 1.00 18.11 190 ALA A O 1
ATOM 6933 N N . TYR B 1 160 ? 29.937 82.014 -33.032 1.00 16.50 191 TYR A N 1
ATOM 6934 C CA . TYR B 1 160 ? 28.634 82.517 -32.545 1.00 17.07 191 TYR A CA 1
ATOM 6935 C C . TYR B 1 160 ? 28.590 84.033 -32.632 1.00 17.00 191 TYR A C 1
ATOM 6936 O O . TYR B 1 160 ? 27.542 84.582 -33.085 1.00 18.66 191 TYR A O 1
ATOM 6945 N N . GLN B 1 161 ? 29.623 84.703 -32.157 1.00 15.91 192 GLN A N 1
ATOM 6946 C CA . GLN B 1 161 ? 29.586 86.155 -31.840 1.00 16.44 192 GLN A CA 1
ATOM 6947 C C . GLN B 1 161 ? 29.940 86.976 -33.084 1.00 21.99 192 GLN A C 1
ATOM 6948 O O . GLN B 1 161 ? 29.639 88.188 -33.080 1.00 22.05 192 GLN A O 1
ATOM 6954 N N . GLY B 1 162 ? 30.578 86.355 -34.088 1.00 22.98 193 GLY A N 1
ATOM 6955 C CA . GLY B 1 162 ? 30.906 87.033 -35.363 1.00 24.65 193 GLY A CA 1
ATOM 6956 C C . GLY B 1 162 ? 31.855 88.182 -35.165 1.00 22.72 193 GLY A C 1
ATOM 6957 O O . GLY B 1 162 ? 32.505 88.297 -34.118 1.00 25.97 193 GLY A O 1
ATOM 6958 N N . SER B 1 163 ? 31.878 89.135 -36.104 1.00 30.70 194 SER A N 1
ATOM 6959 C CA . SER B 1 163 ? 32.778 90.315 -35.990 1.00 35.71 194 SER A CA 1
ATOM 6960 C C . SER B 1 163 ? 32.152 91.398 -35.108 1.00 31.79 194 SER A C 1
ATOM 6961 O O . SER B 1 163 ? 32.895 92.244 -34.640 1.00 35.37 194 SER A O 1
ATOM 6964 N N . ASN B 1 164 ? 30.859 91.295 -34.794 1.00 31.73 195 ASN A N 1
ATOM 6965 C CA . ASN B 1 164 ? 30.142 92.333 -34.015 1.00 28.10 195 ASN A CA 1
ATOM 6966 C C . ASN B 1 164 ? 28.931 91.688 -33.335 1.00 21.50 195 ASN A C 1
ATOM 6967 O O . ASN B 1 164 ? 28.094 91.130 -34.043 1.00 22.86 195 ASN A O 1
ATOM 6972 N N . LEU B 1 165 ? 28.904 91.701 -32.009 1.00 23.92 196 LEU A N 1
ATOM 6973 C CA . LEU B 1 165 ? 27.783 91.097 -31.229 1.00 23.45 196 LEU A CA 1
ATOM 6974 C C . LEU B 1 165 ? 26.464 91.812 -31.509 1.00 24.20 196 LEU A C 1
ATOM 6975 O O . LEU B 1 165 ? 25.432 91.231 -31.177 1.00 21.77 196 LEU A O 1
ATOM 6980 N N . ALA B 1 166 ? 26.465 93.008 -32.113 1.00 21.57 197 ALA A N 1
ATOM 6981 C CA . ALA B 1 166 ? 25.219 93.731 -32.438 1.00 23.07 197 ALA A CA 1
ATOM 6982 C C . ALA B 1 166 ? 24.680 93.271 -33.791 1.00 22.29 197 ALA A C 1
ATOM 6983 O O . ALA B 1 166 ? 23.512 93.584 -34.173 1.00 24.29 197 ALA A O 1
ATOM 6985 N N . ALA B 1 167 ? 25.464 92.499 -34.567 1.00 24.42 198 ALA A N 1
ATOM 6986 C CA . ALA B 1 167 ? 24.973 92.027 -35.868 1.00 24.62 198 ALA A CA 1
ATOM 6987 C C . ALA B 1 167 ? 23.752 91.168 -35.642 1.00 27.37 198 ALA A C 1
ATOM 6988 O O . ALA B 1 167 ? 23.701 90.393 -34.674 1.00 24.26 198 ALA A O 1
ATOM 6990 N N . PRO B 1 168 ? 22.728 91.274 -36.512 1.00 26.07 199 PRO A N 1
ATOM 6991 C CA . PRO B 1 168 ? 21.470 90.574 -36.275 1.00 29.37 199 PRO A CA 1
ATOM 6992 C C . PRO B 1 168 ? 21.595 89.057 -36.404 1.00 29.47 199 PRO A C 1
ATOM 6993 O O . PRO B 1 168 ? 20.689 88.384 -35.989 1.00 30.75 199 PRO A O 1
ATOM 6997 N N . ASP B 1 169 ? 22.688 88.550 -36.976 1.00 24.53 200 ASP A N 1
ATOM 6998 C CA . ASP B 1 169 ? 22.850 87.083 -37.094 1.00 26.04 200 ASP A CA 1
ATOM 6999 C C . ASP B 1 169 ? 23.940 86.606 -36.111 1.00 20.88 200 ASP A C 1
ATOM 7000 O O . ASP B 1 169 ? 24.382 85.477 -36.279 1.00 24.42 200 ASP A O 1
ATOM 7005 N N . SER B 1 170 ? 24.375 87.449 -35.186 1.00 21.35 201 SER A N 1
ATOM 7006 C CA . SER B 1 170 ? 25.312 87.089 -34.089 1.00 21.54 201 SER A CA 1
ATOM 7007 C C . SER B 1 170 ? 24.454 86.729 -32.886 1.00 20.87 201 SER A C 1
ATOM 7008 O O . SER B 1 170 ? 23.398 87.340 -32.687 1.00 18.70 201 SER A O 1
ATOM 7011 N N . ILE B 1 171 ? 24.960 85.806 -32.069 1.00 18.73 202 ILE A N 1
ATOM 7012 C CA . ILE B 1 171 ? 24.415 85.574 -30.718 1.00 17.02 202 ILE A CA 1
ATOM 7013 C C . ILE B 1 171 ? 25.574 85.630 -29.747 1.00 16.36 202 ILE A C 1
ATOM 7014 O O . ILE B 1 171 ? 26.750 85.317 -30.128 1.00 16.64 202 ILE A O 1
ATOM 7019 N N . MET B 1 172 ? 25.294 85.954 -28.498 1.00 15.74 203 MET A N 1
ATOM 7020 C CA . MET B 1 172 ? 26.307 85.930 -27.432 1.00 15.60 203 MET A CA 1
ATOM 7021 C C . MET B 1 172 ? 26.528 84.479 -26.986 1.00 14.51 203 MET A C 1
ATOM 7022 O O . MET B 1 172 ? 25.532 83.725 -26.857 1.00 14.51 203 MET A O 1
ATOM 7027 N N . ALA B 1 173 ? 27.786 84.114 -26.777 1.00 14.76 204 ALA A N 1
ATOM 7028 C CA . ALA B 1 173 ? 28.163 82.802 -26.229 1.00 14.33 204 ALA A CA 1
ATOM 7029 C C . ALA B 1 173 ? 28.216 82.930 -24.722 1.00 14.61 204 ALA A C 1
ATOM 7030 O O . ALA B 1 173 ? 28.889 83.807 -24.213 1.00 16.45 204 ALA A O 1
ATOM 7032 N N . ALA B 1 174 ? 27.485 82.067 -24.016 1.00 14.39 205 ALA A N 1
ATOM 7033 C CA . ALA B 1 174 ? 27.606 81.881 -22.562 1.00 13.62 205 ALA A CA 1
ATOM 7034 C C . ALA B 1 174 ? 28.313 80.543 -22.354 1.00 13.12 205 ALA A C 1
ATOM 7035 O O . ALA B 1 174 ? 27.662 79.511 -22.356 1.00 15.68 205 ALA A O 1
ATOM 7037 N N . VAL B 1 175 ? 29.628 80.605 -22.267 1.00 12.74 206 VAL A N 1
ATOM 7038 C CA . VAL B 1 175 ? 30.485 79.393 -22.140 1.00 12.06 206 VAL A CA 1
ATOM 7039 C C . VAL B 1 175 ? 30.101 78.696 -20.838 1.00 12.43 206 VAL A C 1
ATOM 7040 O O . VAL B 1 175 ? 29.871 79.359 -19.808 1.00 13.11 206 VAL A O 1
ATOM 7044 N N . LYS B 1 176 ? 30.090 77.364 -20.893 1.00 11.96 207 LYS A N 1
ATOM 7045 C CA . LYS B 1 176 ? 29.674 76.578 -19.717 1.00 12.35 207 LYS A CA 1
ATOM 7046 C C . LYS B 1 176 ? 30.534 75.313 -19.643 1.00 12.99 207 LYS A C 1
ATOM 7047 O O . LYS B 1 176 ? 31.153 74.916 -20.615 1.00 13.34 207 LYS A O 1
ATOM 7053 N N . HIS B 1 177 ? 30.564 74.635 -18.507 1.00 10.94 208 HIS A N 1
ATOM 7054 C CA . HIS B 1 177 ? 29.941 74.956 -17.235 1.00 12.41 208 HIS A CA 1
ATOM 7055 C C . HIS B 1 177 ? 31.090 75.313 -16.288 1.00 13.20 208 HIS A C 1
ATOM 7056 O O . HIS B 1 177 ? 31.905 74.445 -15.953 1.00 13.59 208 HIS A O 1
ATOM 7063 N N . PHE B 1 178 ? 31.234 76.577 -15.919 1.00 12.09 209 PHE A N 1
ATOM 7064 C CA . PHE B 1 178 ? 32.407 77.058 -15.181 1.00 11.78 209 PHE A CA 1
ATOM 7065 C C . PHE B 1 178 ? 32.219 76.675 -13.710 1.00 11.79 209 PHE A C 1
ATOM 7066 O O . PHE B 1 178 ? 31.360 77.279 -13.051 1.00 12.70 209 PHE A O 1
ATOM 7074 N N . ALA B 1 179 ? 32.934 75.654 -13.191 1.00 11.47 210 ALA A N 1
ATOM 7075 C CA . ALA B 1 179 ? 34.027 74.934 -13.837 1.00 11.95 210 ALA A CA 1
ATOM 7076 C C . ALA B 1 179 ? 34.102 73.502 -13.328 1.00 11.47 210 ALA A C 1
ATOM 7077 O O . ALA B 1 179 ? 33.638 73.229 -12.179 1.00 13.11 210 ALA A O 1
ATOM 7079 N N . LEU B 1 180 ? 34.767 72.649 -14.117 1.00 12.39 211 LEU A N 1
ATOM 7080 C CA . LEU B 1 180 ? 35.236 71.283 -13.729 1.00 12.70 211 LEU A CA 1
ATOM 7081 C C . LEU B 1 180 ? 34.085 70.274 -13.682 1.00 12.64 211 LEU A C 1
ATOM 7082 O O . LEU B 1 180 ? 34.275 69.189 -13.141 1.00 13.01 211 LEU A O 1
ATOM 7087 N N . TYR B 1 181 ? 32.949 70.603 -14.234 1.00 12.94 212 TYR A N 1
ATOM 7088 C CA . TYR B 1 181 ? 31.692 69.853 -14.078 1.00 12.57 212 TYR A CA 1
ATOM 7089 C C . TYR B 1 181 ? 31.846 68.397 -14.534 1.00 12.46 212 TYR A C 1
ATOM 7090 O O . TYR B 1 181 ? 31.276 67.486 -13.929 1.00 12.60 212 TYR A O 1
ATOM 7099 N N . GLY B 1 182 ? 32.636 68.180 -15.559 1.00 11.61 213 GLY A N 1
ATOM 7100 C CA . GLY B 1 182 ? 32.813 66.840 -16.137 1.00 11.96 213 GLY A CA 1
ATOM 7101 C C . GLY B 1 182 ? 33.748 65.948 -15.323 1.00 11.90 213 GLY A C 1
ATOM 7102 O O . GLY B 1 182 ? 33.913 64.766 -15.695 1.00 13.62 213 GLY A O 1
ATOM 7103 N N . ALA B 1 183 ? 34.332 66.415 -14.213 1.00 12.33 214 ALA A N 1
ATOM 7104 C CA . ALA B 1 183 ? 35.167 65.569 -13.338 1.00 13.08 214 ALA A CA 1
ATOM 7105 C C . ALA B 1 183 ? 34.346 64.988 -12.183 1.00 13.02 214 ALA A C 1
ATOM 7106 O O . ALA B 1 183 ? 34.929 64.462 -11.191 1.00 13.78 214 ALA A O 1
ATOM 7108 N N . ALA B 1 184 ? 33.017 65.073 -12.264 1.00 12.25 215 ALA A N 1
ATOM 7109 C CA . ALA B 1 184 ? 32.115 64.482 -11.264 1.00 12.97 215 ALA A CA 1
ATOM 7110 C C . ALA B 1 184 ? 32.603 63.115 -10.776 1.00 14.12 215 ALA A C 1
ATOM 7111 O O . ALA B 1 184 ? 32.795 62.197 -11.580 1.00 13.46 215 ALA A O 1
ATOM 7113 N N . GLU B 1 185 ? 32.724 62.948 -9.463 1.00 13.20 216 GLU A N 1
ATOM 7114 C CA . GLU B 1 185 ? 33.137 61.644 -8.910 1.00 13.91 216 GLU A CA 1
ATOM 7115 C C . GLU B 1 185 ? 32.108 60.578 -9.286 1.00 13.18 216 GLU A C 1
ATOM 7116 O O . GLU B 1 185 ? 30.871 60.808 -9.255 1.00 13.16 216 GLU A O 1
ATOM 7122 N N . GLY B 1 186 ? 32.623 59.404 -9.660 1.00 12.06 217 GLY A N 1
ATOM 7123 C CA . GLY B 1 186 ? 31.758 58.301 -10.065 1.00 12.46 217 GLY A CA 1
ATOM 7124 C C . GLY B 1 186 ? 31.058 58.490 -11.394 1.00 13.08 217 GLY A C 1
ATOM 7125 O O . GLY B 1 186 ? 30.239 57.627 -11.801 1.00 12.87 217 GLY A O 1
ATOM 7126 N N . GLY B 1 187 ? 31.348 59.565 -12.115 1.00 11.57 218 GLY A N 1
ATOM 7127 C CA . GLY B 1 187 ? 30.602 59.928 -13.317 1.00 13.22 218 GLY A CA 1
ATOM 7128 C C . GLY B 1 187 ? 29.132 60.222 -13.044 1.00 12.79 218 GLY A C 1
ATOM 7129 O O . GLY B 1 187 ? 28.362 60.307 -13.990 1.00 12.85 218 GLY A O 1
ATOM 7130 N N . ARG B 1 188 ? 28.723 60.410 -11.775 1.00 12.15 219 ARG A N 1
ATOM 7131 C CA . ARG B 1 188 ? 27.359 60.763 -11.383 1.00 12.47 219 ARG A CA 1
ATOM 7132 C C . ARG B 1 188 ? 27.142 62.236 -11.621 1.00 12.58 219 ARG A C 1
ATOM 7133 O O . ARG B 1 188 ? 27.933 63.067 -11.136 1.00 11.70 219 ARG A O 1
ATOM 7141 N N . ASP B 1 189 ? 26.095 62.582 -12.354 1.00 12.35 220 ASP A N 1
ATOM 7142 C CA . ASP B 1 189 ? 25.889 64.007 -12.673 1.00 12.87 220 ASP A CA 1
ATOM 7143 C C . ASP B 1 189 ? 25.743 64.796 -11.371 1.00 11.81 220 ASP A C 1
ATOM 7144 O O . ASP B 1 189 ? 25.244 64.282 -10.351 1.00 12.61 220 ASP A O 1
ATOM 7149 N N . TYR B 1 190 ? 26.226 66.027 -11.423 1.00 11.26 221 TYR A N 1
ATOM 7150 C CA . TYR B 1 190 ? 26.145 67.011 -10.347 1.00 11.63 221 TYR A CA 1
ATOM 7151 C C . TYR B 1 190 ? 27.064 66.651 -9.175 1.00 12.28 221 TYR A C 1
ATOM 7152 O O . TYR B 1 190 ? 27.096 67.409 -8.206 1.00 12.94 221 TYR A O 1
ATOM 7161 N N . ASN B 1 191 ? 27.817 65.569 -9.259 1.00 11.34 222 ASN A N 1
ATOM 7162 C CA . ASN B 1 191 ? 28.546 65.110 -8.050 1.00 11.32 222 ASN A CA 1
ATOM 7163 C C . ASN B 1 191 ? 29.848 65.899 -7.849 1.00 10.83 222 ASN A C 1
ATOM 7164 O O . ASN B 1 191 ? 30.388 66.552 -8.748 1.00 11.39 222 ASN A O 1
ATOM 7169 N N . THR B 1 192 ? 30.320 65.799 -6.632 1.00 11.13 223 THR A N 1
ATOM 7170 C CA . THR B 1 192 ? 31.594 66.325 -6.118 1.00 10.85 223 THR A CA 1
ATOM 7171 C C . THR B 1 192 ? 32.746 66.254 -7.102 1.00 10.30 223 THR A C 1
ATOM 7172 O O . THR B 1 192 ? 32.982 65.242 -7.725 1.00 10.88 223 THR A O 1
ATOM 7176 N N . VAL B 1 193 ? 33.458 67.369 -7.206 1.00 11.01 224 VAL A N 1
ATOM 7177 C CA . VAL B 1 193 ? 34.712 67.444 -7.960 1.00 11.50 224 VAL A CA 1
ATOM 7178 C C . VAL B 1 193 ? 35.796 67.870 -7.012 1.00 11.97 224 VAL A C 1
ATOM 7179 O O . VAL B 1 193 ? 35.681 68.885 -6.273 1.00 12.93 224 VAL A O 1
ATOM 7183 N N . ASP B 1 194 ? 36.850 67.082 -7.001 1.00 13.38 225 ASP A N 1
ATOM 7184 C CA . ASP B 1 194 ? 37.955 67.317 -6.059 1.00 14.05 225 ASP A CA 1
ATOM 7185 C C . ASP B 1 194 ? 39.244 67.099 -6.839 1.00 14.52 225 ASP A C 1
ATOM 7186 O O . ASP B 1 194 ? 39.421 65.984 -7.405 1.00 14.83 225 ASP A O 1
ATOM 7191 N N . MET B 1 195 ? 40.077 68.125 -6.943 1.00 14.21 226 MET A N 1
ATOM 7192 C CA . MET B 1 195 ? 41.325 67.975 -7.706 1.00 15.22 226 MET A CA 1
ATOM 7193 C C . MET B 1 195 ? 42.360 68.993 -7.248 1.00 14.45 226 MET A C 1
ATOM 7194 O O . MET B 1 195 ? 42.040 69.986 -6.625 1.00 14.99 226 MET A O 1
ATOM 7199 N N . SER B 1 196 ? 43.611 68.684 -7.533 1.00 14.43 227 SER A N 1
ATOM 7200 C CA . SER B 1 196 ? 44.742 69.570 -7.184 1.00 15.24 227 SER A CA 1
ATOM 7201 C C . SER B 1 196 ? 44.684 70.836 -8.045 1.00 14.87 227 SER A C 1
ATOM 7202 O O . SER B 1 196 ? 44.175 70.827 -9.182 1.00 13.19 227 SER A O 1
ATOM 7205 N N . LEU B 1 197 ? 45.300 71.891 -7.550 1.00 15.60 228 LEU A N 1
ATOM 7206 C CA . LEU B 1 197 ? 45.367 73.113 -8.364 1.00 15.41 228 LEU A CA 1
ATOM 7207 C C . LEU B 1 197 ? 46.236 72.923 -9.583 1.00 15.25 228 LEU A C 1
ATOM 7208 O O . LEU B 1 197 ? 45.882 73.429 -10.644 1.00 14.55 228 LEU A O 1
ATOM 7213 N N . PRO B 1 198 ? 47.392 72.206 -9.541 1.00 14.73 229 PRO A N 1
ATOM 7214 C CA . PRO B 1 198 ? 48.149 72.024 -10.765 1.00 15.82 229 PRO A CA 1
ATOM 7215 C C . PRO B 1 198 ? 47.317 71.321 -11.839 1.00 15.77 229 PRO A C 1
ATOM 7216 O O . PRO B 1 198 ? 47.406 71.725 -12.979 1.00 16.16 229 PRO A O 1
ATOM 7220 N N . ARG B 1 199 ? 46.540 70.293 -11.466 1.00 15.80 230 ARG A N 1
ATOM 7221 C CA . ARG B 1 199 ? 45.713 69.569 -12.464 1.00 16.32 230 ARG A CA 1
ATOM 7222 C C . ARG B 1 199 ? 44.627 70.516 -13.016 1.00 15.80 230 ARG A C 1
ATOM 7223 O O . ARG B 1 199 ? 44.335 70.552 -14.240 1.00 16.27 230 ARG A O 1
ATOM 7231 N N . MET B 1 200 ? 44.014 71.264 -12.105 1.00 14.22 231 MET A N 1
ATOM 7232 C CA . MET B 1 200 ? 42.936 72.218 -12.480 1.00 14.60 231 MET A CA 1
ATOM 7233 C C . MET B 1 200 ? 43.477 73.205 -13.529 1.00 14.25 231 MET A C 1
ATOM 7234 O O . MET B 1 200 ? 42.893 73.414 -14.604 1.00 14.47 231 MET A O 1
ATOM 7239 N N . PHE B 1 201 ? 44.636 73.812 -13.248 1.00 14.56 232 PHE A N 1
ATOM 7240 C CA . PHE B 1 201 ? 45.192 74.870 -14.101 1.00 14.79 232 PHE A CA 1
ATOM 7241 C C . PHE B 1 201 ? 45.745 74.287 -15.404 1.00 15.08 232 PHE A C 1
ATOM 7242 O O . PHE B 1 201 ? 45.603 74.903 -16.485 1.00 15.59 232 PHE A O 1
ATOM 7250 N N . GLN B 1 202 ? 46.420 73.141 -15.332 1.00 13.98 233 GLN A N 1
ATOM 7251 C CA . GLN B 1 202 ? 47.047 72.562 -16.539 1.00 14.14 233 GLN A CA 1
ATOM 7252 C C . GLN B 1 202 ? 45.995 72.002 -17.480 1.00 13.60 233 GLN A C 1
ATOM 7253 O O . GLN B 1 202 ? 46.134 72.137 -18.721 1.00 15.37 233 GLN A O 1
ATOM 7259 N N . ASP B 1 203 ? 45.011 71.286 -16.936 1.00 14.71 234 ASP A N 1
ATOM 7260 C CA . ASP B 1 203 ? 44.193 70.410 -17.797 1.00 15.21 234 ASP A CA 1
ATOM 7261 C C . ASP B 1 203 ? 42.735 70.895 -17.886 1.00 15.79 234 ASP A C 1
ATOM 7262 O O . ASP B 1 203 ? 42.153 70.711 -18.943 1.00 16.58 234 ASP A O 1
ATOM 7267 N N . TYR B 1 204 ? 42.146 71.418 -16.825 1.00 13.94 235 TYR A N 1
ATOM 7268 C CA . TYR B 1 204 ? 40.665 71.623 -16.790 1.00 14.33 235 TYR A CA 1
ATOM 7269 C C . TYR B 1 204 ? 40.263 73.064 -17.084 1.00 14.80 235 TYR A C 1
ATOM 7270 O O . TYR B 1 204 ? 39.219 73.252 -17.754 1.00 17.24 235 TYR A O 1
ATOM 7279 N N . LEU B 1 205 ? 41.017 74.040 -16.625 1.00 14.22 236 LEU A N 1
ATOM 7280 C CA . LEU B 1 205 ? 40.617 75.454 -16.772 1.00 15.47 236 LEU A CA 1
ATOM 7281 C C . LEU B 1 205 ? 40.936 76.046 -18.135 1.00 16.11 236 LEU A C 1
ATOM 7282 O O . LEU B 1 205 ? 40.237 76.988 -18.510 1.00 15.52 236 LEU A O 1
ATOM 7287 N N . PRO B 1 206 ? 41.972 75.631 -18.911 1.00 15.27 237 PRO A N 1
ATOM 7288 C CA . PRO B 1 206 ? 42.275 76.336 -20.159 1.00 15.59 237 PRO A CA 1
ATOM 7289 C C . PRO B 1 206 ? 41.135 76.526 -21.158 1.00 16.00 237 PRO A C 1
ATOM 7290 O O . PRO B 1 206 ? 41.104 77.584 -21.816 1.00 17.40 237 PRO A O 1
ATOM 7294 N N . PRO B 1 207 ? 40.167 75.591 -21.332 1.00 14.57 238 PRO A N 1
ATOM 7295 C CA . PRO B 1 207 ? 39.069 75.819 -22.272 1.00 14.57 238 PRO A CA 1
ATOM 7296 C C . PRO B 1 207 ? 38.185 77.011 -21.905 1.00 13.63 238 PRO A C 1
ATOM 7297 O O . PRO B 1 207 ? 37.736 77.747 -22.778 1.00 14.27 238 PRO A O 1
ATOM 7301 N N . TYR B 1 208 ? 37.991 77.218 -20.612 1.00 14.01 239 TYR A N 1
ATOM 7302 C CA . TYR B 1 208 ? 37.169 78.371 -20.171 1.00 13.57 239 TYR A CA 1
ATOM 7303 C C . TYR B 1 208 ? 37.950 79.649 -20.411 1.00 15.93 239 TYR A C 1
ATOM 7304 O O . TYR B 1 208 ? 37.333 80.622 -20.950 1.00 17.10 239 TYR A O 1
ATOM 7313 N N . LYS B 1 209 ? 39.247 79.654 -20.140 1.00 15.08 240 LYS A N 1
ATOM 7314 C CA . LYS B 1 209 ? 40.069 80.839 -20.424 1.00 17.13 240 LYS A CA 1
ATOM 7315 C C . LYS B 1 209 ? 40.086 81.109 -21.923 1.00 18.36 240 LYS A C 1
ATOM 7316 O O . LYS B 1 209 ? 40.138 82.312 -22.324 1.00 17.14 240 LYS A O 1
ATOM 7322 N N . ALA B 1 210 ? 40.155 80.077 -22.780 1.00 13.93 241 ALA A N 1
ATOM 7323 C CA . ALA B 1 210 ? 40.175 80.280 -24.241 1.00 15.49 241 ALA A CA 1
ATOM 7324 C C . ALA B 1 210 ? 38.891 80.997 -24.675 1.00 16.55 241 ALA A C 1
ATOM 7325 O O . ALA B 1 210 ? 38.923 81.832 -25.597 1.00 16.92 241 ALA A O 1
ATOM 7327 N N . ALA B 1 211 ? 37.757 80.645 -24.057 1.00 16.26 242 ALA A N 1
ATOM 7328 C CA . ALA B 1 211 ? 36.479 81.258 -24.408 1.00 15.38 242 ALA A CA 1
ATOM 7329 C C . ALA B 1 211 ? 36.523 82.724 -23.987 1.00 14.64 242 ALA A C 1
ATOM 7330 O O . ALA B 1 211 ? 36.064 83.567 -24.770 1.00 16.67 242 ALA A O 1
ATOM 7332 N N . VAL B 1 212 ? 36.996 83.004 -22.779 1.00 14.61 243 VAL A N 1
ATOM 7333 C CA . VAL B 1 212 ? 37.128 84.378 -22.240 1.00 15.52 243 VAL A CA 1
ATOM 7334 C C . VAL B 1 212 ? 38.010 85.172 -23.220 1.00 18.51 243 VAL A C 1
ATOM 7335 O O . VAL B 1 212 ? 37.630 86.303 -23.645 1.00 18.29 243 VAL A O 1
ATOM 7339 N N . ASP B 1 213 ? 39.169 84.620 -23.602 1.00 18.75 244 ASP A N 1
ATOM 7340 C CA . ASP B 1 213 ? 40.133 85.370 -24.451 1.00 17.78 244 ASP A CA 1
ATOM 7341 C C . ASP B 1 213 ? 39.586 85.520 -25.881 1.00 18.73 244 ASP A C 1
ATOM 7342 O O . ASP B 1 213 ? 39.994 86.491 -26.552 1.00 20.81 244 ASP A O 1
ATOM 7347 N N . ALA B 1 214 ? 38.677 84.663 -26.351 1.00 16.89 245 ALA A N 1
ATOM 7348 C CA . ALA B 1 214 ? 37.988 84.815 -27.645 1.00 18.81 245 ALA A CA 1
ATOM 7349 C C . ALA B 1 214 ? 36.859 85.863 -27.547 1.00 17.41 245 ALA A C 1
ATOM 7350 O O . ALA B 1 214 ? 36.247 86.149 -28.579 1.00 21.29 245 ALA A O 1
ATOM 7352 N N . GLY B 1 215 ? 36.606 86.397 -26.369 1.00 17.03 246 GLY A N 1
ATOM 7353 C CA . GLY B 1 215 ? 35.643 87.504 -26.155 1.00 19.53 246 GLY A CA 1
ATOM 7354 C C . GLY B 1 215 ? 34.255 87.038 -25.731 1.00 18.50 246 GLY A C 1
ATOM 7355 O O . GLY B 1 215 ? 33.291 87.760 -25.945 1.00 18.33 246 GLY A O 1
ATOM 7356 N N . ALA B 1 216 ? 34.110 85.822 -25.198 1.00 15.51 247 ALA A N 1
ATOM 7357 C CA . ALA B 1 216 ? 32.768 85.333 -24.806 1.00 15.76 247 ALA A CA 1
ATOM 7358 C C . ALA B 1 216 ? 32.091 86.396 -23.947 1.00 13.75 247 ALA A C 1
ATOM 7359 O O . ALA B 1 216 ? 32.729 86.923 -23.025 1.00 14.99 247 ALA A O 1
ATOM 7361 N N . GLY B 1 217 ? 30.818 86.651 -24.219 1.00 15.39 248 GLY A N 1
ATOM 7362 C CA . GLY B 1 217 ? 30.107 87.706 -23.467 1.00 16.22 248 GLY A CA 1
ATOM 7363 C C . GLY B 1 217 ? 29.596 87.232 -22.135 1.00 14.80 248 GLY A C 1
ATOM 7364 O O . GLY B 1 217 ? 29.375 88.065 -21.249 1.00 15.13 248 GLY A O 1
ATOM 7365 N N . ALA B 1 218 ? 29.479 85.928 -21.954 1.00 14.73 249 ALA A N 1
ATOM 7366 C CA . ALA B 1 218 ? 28.876 85.406 -20.730 1.00 12.80 249 ALA A CA 1
ATOM 7367 C C . ALA B 1 218 ? 29.516 84.076 -20.346 1.00 13.67 249 ALA A C 1
ATOM 7368 O O . ALA B 1 218 ? 30.139 83.393 -21.175 1.00 15.13 249 ALA A O 1
ATOM 7370 N N . VAL B 1 219 ? 29.386 83.797 -19.086 1.00 14.16 250 VAL A N 1
ATOM 7371 C CA . VAL B 1 219 ? 29.853 82.535 -18.471 1.00 13.21 250 VAL A CA 1
ATOM 7372 C C . VAL B 1 219 ? 28.684 81.939 -17.675 1.00 12.96 250 VAL A C 1
ATOM 7373 O O . VAL B 1 219 ? 28.108 82.646 -16.821 1.00 14.75 250 VAL A O 1
ATOM 7377 N N . MET B 1 220 ? 28.323 80.680 -17.944 1.00 13.09 251 MET A N 1
ATOM 7378 C CA . MET B 1 220 ? 27.333 79.954 -17.101 1.00 13.04 251 MET A CA 1
ATOM 7379 C C . MET B 1 220 ? 28.062 79.129 -16.039 1.00 14.34 251 MET A C 1
ATOM 7380 O O . MET B 1 220 ? 28.966 78.340 -16.368 1.00 14.22 251 MET A O 1
ATOM 7385 N N . VAL B 1 221 ? 27.736 79.392 -14.791 1.00 13.10 252 VAL A N 1
ATOM 7386 C CA . VAL B 1 221 ? 28.386 78.774 -13.618 1.00 13.33 252 VAL A CA 1
ATOM 7387 C C . VAL B 1 221 ? 27.841 77.368 -13.418 1.00 12.80 252 VAL A C 1
ATOM 7388 O O . VAL B 1 221 ? 26.679 77.084 -13.696 1.00 12.42 252 VAL A O 1
ATOM 7392 N N . SER B 1 222 ? 28.727 76.450 -13.027 1.00 11.81 253 SER A N 1
ATOM 7393 C CA . SER B 1 222 ? 28.359 75.028 -12.888 1.00 12.31 253 SER A CA 1
ATOM 7394 C C . SER B 1 222 ? 27.606 74.707 -11.605 1.00 13.59 253 SER A C 1
ATOM 7395 O O . SER B 1 222 ? 27.530 75.526 -10.682 1.00 14.60 253 SER A O 1
ATOM 7398 N N . LEU B 1 223 ? 27.071 73.484 -11.561 1.00 12.05 254 LEU A N 1
ATOM 7399 C CA . LEU B 1 223 ? 26.258 72.989 -10.434 1.00 13.17 254 LEU A CA 1
ATOM 7400 C C . LEU B 1 223 ? 27.074 72.273 -9.367 1.00 14.89 254 LEU A C 1
ATOM 7401 O O . LEU B 1 223 ? 26.507 71.976 -8.312 1.00 15.65 254 LEU A O 1
ATOM 7406 N N . ASN B 1 224 ? 28.326 71.937 -9.651 1.00 12.59 255 ASN A N 1
ATOM 7407 C CA . ASN B 1 224 ? 29.128 71.098 -8.741 1.00 12.55 255 ASN A CA 1
ATOM 7408 C C . ASN B 1 224 ? 29.926 71.900 -7.718 1.00 12.00 255 ASN A C 1
ATOM 7409 O O . ASN B 1 224 ? 30.164 73.096 -7.906 1.00 13.21 255 ASN A O 1
ATOM 7414 N N . THR B 1 225 ? 30.327 71.210 -6.647 1.00 10.92 256 THR A N 1
ATOM 7415 C CA . THR B 1 225 ? 31.404 71.690 -5.756 1.00 11.80 256 THR A CA 1
ATOM 7416 C C . THR B 1 225 ? 32.732 71.626 -6.506 1.00 12.29 256 THR A C 1
ATOM 7417 O O . THR B 1 225 ? 32.968 70.666 -7.307 1.00 12.00 256 THR A O 1
ATOM 7421 N N . ILE B 1 226 ? 33.616 72.514 -6.139 1.00 12.43 257 ILE A N 1
ATOM 7422 C CA . ILE B 1 226 ? 35.041 72.507 -6.499 1.00 11.83 257 ILE A CA 1
ATOM 7423 C C . ILE B 1 226 ? 35.816 72.492 -5.215 1.00 13.30 257 ILE A C 1
ATOM 7424 O O . ILE B 1 226 ? 35.746 73.455 -4.460 1.00 12.47 257 ILE A O 1
ATOM 7429 N N . ASN B 1 227 ? 36.429 71.362 -4.901 1.00 14.10 258 ASN A N 1
ATOM 7430 C CA . ASN B 1 227 ? 37.199 71.249 -3.632 1.00 13.96 258 ASN A CA 1
ATOM 7431 C C . ASN B 1 227 ? 36.357 71.709 -2.450 1.00 14.64 258 ASN A C 1
ATOM 7432 O O . ASN B 1 227 ? 36.872 72.405 -1.549 1.00 14.77 258 ASN A O 1
ATOM 7437 N N . GLY B 1 228 ? 35.104 71.282 -2.392 1.00 13.02 259 GLY A N 1
ATOM 7438 C CA . GLY B 1 228 ? 34.183 71.551 -1.286 1.00 13.85 259 GLY A CA 1
ATOM 7439 C C . GLY B 1 228 ? 33.321 72.783 -1.426 1.00 14.04 259 GLY A C 1
ATOM 7440 O O . GLY B 1 228 ? 32.333 72.876 -0.690 1.00 13.22 259 GLY A O 1
ATOM 7441 N N . VAL B 1 229 ? 33.632 73.680 -2.361 1.00 12.90 260 VAL A N 1
ATOM 7442 C CA . VAL B 1 229 ? 32.864 74.923 -2.502 1.00 12.68 260 VAL A CA 1
ATOM 7443 C C . VAL B 1 229 ? 32.058 74.899 -3.791 1.00 12.09 260 VAL A C 1
ATOM 7444 O O . VAL B 1 229 ? 32.615 74.940 -4.875 1.00 12.76 260 VAL A O 1
ATOM 7448 N N . PRO B 1 230 ? 30.715 74.887 -3.716 1.00 12.15 261 PRO A N 1
ATOM 7449 C CA . PRO B 1 230 ? 29.896 75.017 -4.924 1.00 11.38 261 PRO A CA 1
ATOM 7450 C C . PRO B 1 230 ? 30.348 76.196 -5.771 1.00 12.85 261 PRO A C 1
ATOM 7451 O O . PRO B 1 230 ? 30.574 77.277 -5.273 1.00 12.25 261 PRO A O 1
ATOM 7455 N N . ALA B 1 231 ? 30.405 75.979 -7.073 1.00 11.78 262 ALA A N 1
ATOM 7456 C CA . ALA B 1 231 ? 30.850 77.027 -8.006 1.00 12.09 262 ALA A CA 1
ATOM 7457 C C . ALA B 1 231 ? 30.017 78.289 -7.776 1.00 11.60 262 ALA A C 1
ATOM 7458 O O . ALA B 1 231 ? 30.583 79.393 -7.892 1.00 12.78 262 ALA A O 1
ATOM 7460 N N . THR B 1 232 ? 28.721 78.128 -7.559 1.00 11.92 263 THR A N 1
ATOM 7461 C CA . THR B 1 232 ? 27.763 79.255 -7.394 1.00 13.15 263 THR A CA 1
ATOM 7462 C C . THR B 1 232 ? 28.162 80.116 -6.220 1.00 14.69 263 THR A C 1
ATOM 7463 O O . THR B 1 232 ? 27.710 81.297 -6.175 1.00 15.40 263 THR A O 1
ATOM 7467 N N . ALA B 1 233 ? 28.875 79.579 -5.226 1.00 13.14 264 ALA A N 1
ATOM 7468 C CA . ALA B 1 233 ? 29.262 80.348 -4.014 1.00 14.62 264 ALA A CA 1
ATOM 7469 C C . ALA B 1 233 ? 30.783 80.543 -3.959 1.00 14.74 264 ALA A C 1
ATOM 7470 O O . ALA B 1 233 ? 31.278 80.796 -2.862 1.00 15.79 264 ALA A O 1
ATOM 7472 N N . ASN B 1 234 ? 31.481 80.338 -5.064 1.00 13.26 265 ASN A N 1
ATOM 7473 C CA . ASN B 1 234 ? 32.958 80.218 -5.062 1.00 13.14 265 ASN A CA 1
ATOM 7474 C C . ASN B 1 234 ? 33.604 81.535 -5.499 1.00 13.13 265 ASN A C 1
ATOM 7475 O O . ASN B 1 234 ? 33.771 81.781 -6.706 1.00 13.78 265 ASN A O 1
ATOM 7480 N N . ARG B 1 235 ? 33.866 82.408 -4.516 1.00 14.01 266 ARG A N 1
ATOM 7481 C CA . ARG B 1 235 ? 34.442 83.743 -4.828 1.00 16.21 266 ARG A CA 1
ATOM 7482 C C . ARG B 1 235 ? 35.835 83.625 -5.458 1.00 15.56 266 ARG A C 1
ATOM 7483 O O . ARG B 1 235 ? 36.157 84.419 -6.358 1.00 14.43 266 ARG A O 1
ATOM 7491 N N . TRP B 1 236 ? 36.596 82.606 -5.071 1.00 14.16 267 TRP A N 1
ATOM 7492 C CA . TRP B 1 236 ? 37.922 82.384 -5.677 1.00 15.11 267 TRP A CA 1
ATOM 7493 C C . TRP B 1 236 ? 37.705 82.163 -7.179 1.00 14.58 267 TRP A C 1
ATOM 7494 O O . TRP B 1 236 ? 38.376 82.789 -8.060 1.00 14.92 267 TRP A O 1
ATOM 7505 N N . LEU B 1 237 ? 36.790 81.283 -7.533 1.00 13.62 268 LEU A N 1
ATOM 7506 C CA . LEU B 1 237 ? 36.589 80.947 -8.943 1.00 13.88 268 LEU A CA 1
ATOM 7507 C C . LEU B 1 237 ? 36.024 82.129 -9.732 1.00 13.30 268 LEU A C 1
ATOM 7508 O O . LEU B 1 237 ? 36.504 82.393 -10.858 1.00 13.57 268 LEU A O 1
ATOM 7513 N N . LEU B 1 238 ? 34.969 82.784 -9.227 1.00 12.91 269 LEU A N 1
ATOM 7514 C CA . LEU B 1 238 ? 34.180 83.686 -10.064 1.00 12.65 269 LEU A CA 1
ATOM 7515 C C . LEU B 1 238 ? 34.760 85.092 -10.004 1.00 16.24 269 LEU A C 1
ATOM 7516 O O . LEU B 1 238 ? 34.455 85.859 -10.918 1.00 17.51 269 LEU A O 1
ATOM 7521 N N . THR B 1 239 ? 35.485 85.428 -8.938 1.00 17.18 270 THR A N 1
ATOM 7522 C CA . THR B 1 239 ? 36.009 86.806 -8.750 1.00 16.79 270 THR A CA 1
ATOM 7523 C C . THR B 1 239 ? 37.524 86.802 -8.873 1.00 17.27 270 THR A C 1
ATOM 7524 O O . THR B 1 239 ? 38.032 87.402 -9.858 1.00 17.63 270 THR A O 1
ATOM 7528 N N . ASP B 1 240 ? 38.229 86.103 -7.980 1.00 15.90 271 ASP A N 1
ATOM 7529 C CA . ASP B 1 240 ? 39.719 86.122 -8.024 1.00 18.08 271 ASP A CA 1
ATOM 7530 C C . ASP B 1 240 ? 40.233 85.613 -9.376 1.00 19.07 271 ASP A C 1
ATOM 7531 O O . ASP B 1 240 ? 41.076 86.243 -10.017 1.00 18.48 271 ASP A O 1
ATOM 7536 N N . LEU B 1 241 ? 39.787 84.441 -9.805 1.00 15.71 272 LEU A N 1
ATOM 7537 C CA . LEU B 1 241 ? 40.267 83.860 -11.064 1.00 14.11 272 LEU A CA 1
ATOM 7538 C C . LEU B 1 241 ? 39.609 84.524 -12.257 1.00 14.81 272 LEU A C 1
ATOM 7539 O O . LEU B 1 241 ? 40.299 85.111 -13.109 1.00 15.90 272 LEU A O 1
ATOM 7544 N N . LEU B 1 242 ? 38.292 84.385 -12.408 1.00 12.80 273 LEU A N 1
ATOM 7545 C CA . LEU B 1 242 ? 37.635 84.777 -13.664 1.00 13.52 273 LEU A CA 1
ATOM 7546 C C . LEU B 1 242 ? 37.815 86.290 -13.923 1.00 13.71 273 LEU A C 1
ATOM 7547 O O . LEU B 1 242 ? 38.111 86.635 -15.072 1.00 16.26 273 LEU A O 1
ATOM 7552 N N . ARG B 1 243 ? 37.618 87.130 -12.919 1.00 15.38 274 ARG A N 1
ATOM 7553 C CA . ARG B 1 243 ? 37.677 88.601 -13.146 1.00 16.71 274 ARG A CA 1
ATOM 7554 C C . ARG B 1 243 ? 39.113 89.094 -12.923 1.00 16.15 274 ARG A C 1
ATOM 7555 O O . ARG B 1 243 ? 39.613 89.803 -13.807 1.00 18.62 274 ARG A O 1
ATOM 7563 N N . GLN B 1 244 ? 39.678 88.852 -11.766 1.00 17.71 275 GLN A N 1
ATOM 7564 C CA . GLN B 1 244 ? 40.952 89.574 -11.416 1.00 19.96 275 GLN A CA 1
ATOM 7565 C C . GLN B 1 244 ? 42.126 88.964 -12.169 1.00 24.24 275 GLN A C 1
ATOM 7566 O O . GLN B 1 244 ? 42.994 89.729 -12.628 1.00 25.26 275 GLN A O 1
ATOM 7572 N N . GLN B 1 245 ? 42.211 87.644 -12.299 1.00 17.98 276 GLN A N 1
ATOM 7573 C CA . GLN B 1 245 ? 43.358 87.018 -13.003 1.00 17.86 276 GLN A CA 1
ATOM 7574 C C . GLN B 1 245 ? 43.131 87.013 -14.503 1.00 18.90 276 GLN A C 1
ATOM 7575 O O . GLN B 1 245 ? 44.042 87.349 -15.252 1.00 20.78 276 GLN A O 1
ATOM 7581 N N . TRP B 1 246 ? 41.946 86.605 -14.979 1.00 17.42 277 TRP A N 1
ATOM 7582 C CA . TRP B 1 246 ? 41.721 86.427 -16.419 1.00 15.69 277 TRP A CA 1
ATOM 7583 C C . TRP B 1 246 ? 41.178 87.680 -17.086 1.00 17.22 277 TRP A C 1
ATOM 7584 O O . TRP B 1 246 ? 41.134 87.717 -18.350 1.00 19.28 277 TRP A O 1
ATOM 7595 N N . GLY B 1 247 ? 40.690 88.640 -16.314 1.00 17.27 278 GLY A N 1
ATOM 7596 C CA . GLY B 1 247 ? 40.209 89.886 -16.924 1.00 18.45 278 GLY A CA 1
ATOM 7597 C C . GLY B 1 247 ? 38.854 89.785 -17.599 1.00 19.78 278 GLY A C 1
ATOM 7598 O O . GLY B 1 247 ? 38.542 90.640 -18.391 1.00 20.40 278 GLY A O 1
ATOM 7599 N N . PHE B 1 248 ? 38.026 88.795 -17.251 1.00 16.96 279 PHE A N 1
ATOM 7600 C CA . PHE B 1 248 ? 36.664 88.700 -17.841 1.00 16.40 279 PHE A CA 1
ATOM 7601 C C . PHE B 1 248 ? 35.820 89.918 -17.464 1.00 16.23 279 PHE A C 1
ATOM 7602 O O . PHE B 1 248 ? 35.749 90.258 -16.293 1.00 18.92 279 PHE A O 1
ATOM 7610 N N . LYS B 1 249 ? 35.218 90.555 -18.465 1.00 18.99 280 LYS A N 1
ATOM 7611 C CA . LYS B 1 249 ? 34.432 91.809 -18.287 1.00 21.22 280 LYS A CA 1
ATOM 7612 C C . LYS B 1 249 ? 32.947 91.560 -18.529 1.00 22.11 280 LYS A C 1
ATOM 7613 O O . LYS B 1 249 ? 32.218 92.531 -18.631 1.00 22.49 280 LYS A O 1
ATOM 7619 N N . GLY B 1 250 ? 32.518 90.311 -18.736 1.00 18.45 281 GLY A N 1
ATOM 7620 C CA . GLY B 1 250 ? 31.145 90.011 -19.150 1.00 17.43 281 GLY A CA 1
ATOM 7621 C C . GLY B 1 250 ? 30.263 89.603 -17.983 1.00 15.43 281 GLY A C 1
ATOM 7622 O O . GLY B 1 250 ? 30.481 90.016 -16.844 1.00 17.27 281 GLY A O 1
ATOM 7623 N N . LEU B 1 251 ? 29.257 88.821 -18.333 1.00 15.23 282 LEU A N 1
ATOM 7624 C CA . LEU B 1 251 ? 28.122 88.462 -17.466 1.00 14.57 282 LEU A CA 1
ATOM 7625 C C . LEU B 1 251 ? 28.276 87.057 -16.918 1.00 13.92 282 LEU A C 1
ATOM 7626 O O . LEU B 1 251 ? 28.482 86.131 -17.747 1.00 14.38 282 LEU A O 1
ATOM 7631 N N . THR B 1 252 ? 28.135 86.890 -15.595 1.00 13.14 283 THR A N 1
ATOM 7632 C CA . THR B 1 252 ? 28.036 85.509 -15.046 1.00 14.65 283 THR A CA 1
ATOM 7633 C C . THR B 1 252 ? 26.584 85.142 -14.803 1.00 15.09 283 THR A C 1
ATOM 7634 O O . THR B 1 252 ? 25.801 85.936 -14.270 1.00 16.90 283 THR A O 1
ATOM 7638 N N . ILE B 1 253 ? 26.196 83.951 -15.192 1.00 13.28 284 ILE A N 1
ATOM 7639 C CA . ILE B 1 253 ? 24.797 83.490 -15.108 1.00 14.18 284 ILE A CA 1
ATOM 7640 C C . ILE B 1 253 ? 24.788 82.239 -14.259 1.00 15.53 284 ILE A C 1
ATOM 7641 O O . ILE B 1 253 ? 25.585 81.331 -14.550 1.00 14.40 284 ILE A O 1
ATOM 7646 N N . SER B 1 254 ? 23.940 82.210 -13.250 1.00 15.02 285 SER A N 1
ATOM 7647 C CA . SER B 1 254 ? 23.773 80.976 -12.452 1.00 17.05 285 SER A CA 1
ATOM 7648 C C . SER B 1 254 ? 23.146 79.892 -13.319 1.00 16.70 285 SER A C 1
ATOM 7649 O O . SER B 1 254 ? 22.446 80.140 -14.312 1.00 17.19 285 SER A O 1
ATOM 7652 N N . ASN B 1 255 ? 23.327 78.678 -12.876 1.00 18.10 286 ASN A N 1
ATOM 7653 C CA . ASN B 1 255 ? 22.609 77.566 -13.471 1.00 17.07 286 ASN A CA 1
ATOM 7654 C C . ASN B 1 255 ? 21.207 77.489 -12.858 1.00 18.27 286 ASN A C 1
ATOM 7655 O O . ASN B 1 255 ? 20.816 78.288 -11.981 1.00 16.84 286 ASN A O 1
ATOM 7660 N N . HIS B 1 256 ? 20.451 76.523 -13.272 1.00 18.37 287 HIS A N 1
ATOM 7661 C CA . HIS B 1 256 ? 19.001 76.476 -13.068 1.00 18.55 287 HIS A CA 1
ATOM 7662 C C . HIS B 1 256 ? 18.648 76.135 -11.612 1.00 17.62 287 HIS A C 1
ATOM 7663 O O . HIS B 1 256 ? 18.904 75.033 -11.195 1.00 16.99 287 HIS A O 1
ATOM 7670 N N . GLY B 1 257 ? 18.187 77.091 -10.785 1.00 16.22 288 GLY A N 1
ATOM 7671 C CA . GLY B 1 257 ? 17.950 76.841 -9.364 1.00 16.53 288 GLY A CA 1
ATOM 7672 C C . GLY B 1 257 ? 19.245 76.716 -8.575 1.00 15.26 288 GLY A C 1
ATOM 7673 O O . GLY B 1 257 ? 19.230 76.229 -7.446 1.00 14.61 288 GLY A O 1
ATOM 7674 N N . ALA B 1 258 ? 20.372 77.104 -9.147 1.00 14.59 289 ALA A N 1
ATOM 7675 C CA . ALA B 1 258 ? 21.702 76.854 -8.516 1.00 14.69 289 ALA A CA 1
ATOM 7676 C C . ALA B 1 258 ? 21.857 77.669 -7.214 1.00 13.33 289 ALA A C 1
ATOM 7677 O O . ALA B 1 258 ? 22.518 77.216 -6.314 1.00 13.44 289 ALA A O 1
ATOM 7679 N N . VAL B 1 259 ? 21.283 78.882 -7.160 1.00 13.62 290 VAL A N 1
ATOM 7680 C CA . VAL B 1 259 ? 21.437 79.684 -5.931 1.00 13.77 290 VAL A CA 1
ATOM 7681 C C . VAL B 1 259 ? 20.700 78.948 -4.807 1.00 13.87 290 VAL A C 1
ATOM 7682 O O . VAL B 1 259 ? 21.248 78.743 -3.723 1.00 15.27 290 VAL A O 1
ATOM 7686 N N . LYS B 1 260 ? 19.471 78.540 -5.027 1.00 13.87 291 LYS A N 1
ATOM 7687 C CA . LYS B 1 260 ? 18.702 77.810 -3.990 1.00 15.37 291 LYS A CA 1
ATOM 7688 C C . LYS B 1 260 ? 19.396 76.494 -3.619 1.00 14.36 291 LYS A C 1
ATOM 7689 O O . LYS B 1 260 ? 19.362 76.096 -2.445 1.00 14.74 291 LYS A O 1
ATOM 7695 N N . GLU B 1 261 ? 20.039 75.826 -4.578 1.00 13.84 292 GLU A N 1
ATOM 7696 C CA . GLU B 1 261 ? 20.742 74.552 -4.328 1.00 13.83 292 GLU A CA 1
ATOM 7697 C C . GLU B 1 261 ? 21.932 74.731 -3.373 1.00 14.80 292 GLU A C 1
ATOM 7698 O O . GLU B 1 261 ? 22.405 73.710 -2.798 1.00 13.97 292 GLU A O 1
ATOM 7704 N N . LEU B 1 262 ? 22.368 75.959 -3.064 1.00 13.24 293 LEU A N 1
ATOM 7705 C CA . LEU B 1 262 ? 23.387 76.113 -1.998 1.00 13.81 293 LEU A CA 1
ATOM 7706 C C . LEU B 1 262 ? 22.884 75.593 -0.650 1.00 13.79 293 LEU A C 1
ATOM 7707 O O . LEU B 1 262 ? 23.719 75.237 0.204 1.00 14.16 293 LEU A O 1
ATOM 7712 N N . ILE B 1 263 ? 21.567 75.520 -0.454 1.00 13.69 294 ILE A N 1
ATOM 7713 C CA . ILE B 1 263 ? 21.006 74.933 0.785 1.00 13.87 294 ILE A CA 1
ATOM 7714 C C . ILE B 1 263 ? 21.290 73.431 0.807 1.00 13.92 294 ILE A C 1
ATOM 7715 O O . ILE B 1 263 ? 21.769 72.896 1.828 1.00 15.80 294 ILE A O 1
ATOM 7720 N N . LYS B 1 264 ? 20.964 72.762 -0.283 1.00 13.71 295 LYS A N 1
ATOM 7721 C CA . LYS B 1 264 ? 21.220 71.304 -0.363 1.00 14.57 295 LYS A CA 1
ATOM 7722 C C . LYS B 1 264 ? 22.720 70.994 -0.239 1.00 14.15 295 LYS A C 1
ATOM 7723 O O . LYS B 1 264 ? 23.085 69.952 0.364 1.00 12.90 295 LYS A O 1
ATOM 7729 N N . HIS B 1 265 ? 23.573 71.818 -0.850 1.00 13.16 296 HIS A N 1
ATOM 7730 C CA . HIS B 1 265 ? 25.023 71.641 -0.695 1.00 13.99 296 HIS A CA 1
ATOM 7731 C C . HIS B 1 265 ? 25.498 71.844 0.746 1.00 14.73 296 HIS A C 1
ATOM 7732 O O . HIS B 1 265 ? 26.637 71.488 1.041 1.00 16.98 296 HIS A O 1
ATOM 7739 N N . GLY B 1 266 ? 24.683 72.430 1.606 1.00 15.06 297 GLY A N 1
ATOM 7740 C CA . GLY B 1 266 ? 25.161 72.654 2.982 1.00 15.76 297 GLY A CA 1
ATOM 7741 C C . GLY B 1 266 ? 26.030 73.872 3.154 1.00 15.39 297 GLY A C 1
ATOM 7742 O O . GLY B 1 266 ? 26.764 73.888 4.159 1.00 14.22 297 GLY A O 1
ATOM 7743 N N . LEU B 1 267 ? 25.935 74.859 2.253 1.00 13.89 298 LEU A N 1
ATOM 7744 C CA . LEU B 1 267 ? 26.635 76.160 2.409 1.00 15.73 298 LEU A CA 1
ATOM 7745 C C . LEU B 1 267 ? 25.705 77.183 3.075 1.00 17.92 298 LEU A C 1
ATOM 7746 O O . LEU B 1 267 ? 26.182 78.187 3.575 1.00 17.26 298 LEU A O 1
ATOM 7751 N N . ALA B 1 268 ? 24.405 76.967 3.016 1.00 16.49 299 ALA A N 1
ATOM 7752 C CA . ALA B 1 268 ? 23.431 77.936 3.534 1.00 18.46 299 ALA A CA 1
ATOM 7753 C C . ALA B 1 268 ? 22.296 77.193 4.216 1.00 17.25 299 ALA A C 1
ATOM 7754 O O . ALA B 1 268 ? 21.924 76.105 3.774 1.00 16.69 299 ALA A O 1
ATOM 7756 N N . GLY B 1 269 ? 21.713 77.802 5.236 1.00 18.48 300 GLY A N 1
ATOM 7757 C CA . GLY B 1 269 ? 20.596 77.181 5.947 1.00 19.19 300 GLY A CA 1
ATOM 7758 C C . GLY B 1 269 ? 19.267 77.753 5.518 1.00 20.50 300 GLY A C 1
ATOM 7759 O O . GLY B 1 269 ? 18.220 77.197 5.894 1.00 22.40 300 GLY A O 1
ATOM 7760 N N . ASN B 1 270 ? 19.284 78.790 4.686 1.00 18.33 301 ASN A N 1
ATOM 7761 C CA . ASN B 1 270 ? 18.044 79.429 4.225 1.00 19.16 301 ASN A CA 1
ATOM 7762 C C . ASN B 1 270 ? 18.316 80.175 2.920 1.00 17.81 301 ASN A C 1
ATOM 7763 O O . ASN B 1 270 ? 19.508 80.334 2.543 1.00 16.33 301 ASN A O 1
ATOM 7768 N N . GLU B 1 271 ? 17.243 80.634 2.276 1.00 16.60 302 GLU A N 1
ATOM 7769 C CA . GLU B 1 271 ? 17.360 81.284 0.946 1.00 17.63 302 GLU A CA 1
ATOM 7770 C C . GLU B 1 271 ? 18.067 82.642 1.036 1.00 17.35 302 GLU A C 1
ATOM 7771 O O . GLU B 1 271 ? 18.720 83.037 0.090 1.00 16.48 302 GLU A O 1
ATOM 7777 N N . ARG B 1 272 ? 17.880 83.378 2.124 1.00 16.49 303 ARG A N 1
ATOM 7778 C CA . ARG B 1 272 ? 18.527 84.689 2.302 1.00 18.44 303 ARG A CA 1
ATOM 7779 C C . ARG B 1 272 ? 20.047 84.537 2.292 1.00 16.83 303 ARG A C 1
ATOM 7780 O O . ARG B 1 272 ? 20.749 85.293 1.582 1.00 17.52 303 ARG A O 1
ATOM 7788 N N . ASP B 1 273 ? 20.547 83.568 3.056 1.00 16.51 304 ASP A N 1
ATOM 7789 C CA . ASP B 1 273 ? 21.999 83.305 3.125 1.00 17.82 304 ASP A CA 1
ATOM 7790 C C . ASP B 1 273 ? 22.480 82.770 1.773 1.00 16.51 304 ASP A C 1
ATOM 7791 O O . ASP B 1 273 ? 23.570 83.158 1.360 1.00 16.91 304 ASP A O 1
ATOM 7796 N N . ALA B 1 274 ? 21.717 81.932 1.094 1.00 15.18 305 ALA A N 1
ATOM 7797 C CA . ALA B 1 274 ? 22.145 81.446 -0.241 1.00 14.49 305 ALA A CA 1
ATOM 7798 C C . ALA B 1 274 ? 22.299 82.627 -1.216 1.00 15.20 305 ALA A C 1
ATOM 7799 O O . ALA B 1 274 ? 23.304 82.702 -1.972 1.00 14.71 305 ALA A O 1
ATOM 7801 N N . THR B 1 275 ? 21.334 83.555 -1.209 1.00 14.45 306 THR A N 1
ATOM 7802 C CA . THR B 1 275 ? 21.392 84.749 -2.069 1.00 14.11 306 THR A CA 1
ATOM 7803 C C . THR B 1 275 ? 22.674 85.548 -1.793 1.00 13.77 306 THR A C 1
ATOM 7804 O O . THR B 1 275 ? 23.359 85.970 -2.743 1.00 14.73 306 THR A O 1
ATOM 7808 N N . ARG B 1 276 ? 22.977 85.791 -0.521 1.00 14.15 307 ARG A N 1
ATOM 7809 C CA . ARG B 1 276 ? 24.164 86.572 -0.115 1.00 16.59 307 ARG A CA 1
ATOM 7810 C C . ARG B 1 276 ? 25.426 85.909 -0.672 1.00 15.11 307 ARG A C 1
ATOM 7811 O O . ARG B 1 276 ? 26.283 86.576 -1.289 1.00 15.23 307 ARG A O 1
ATOM 7819 N N . LEU B 1 277 ? 25.528 84.595 -0.508 1.00 14.86 308 LEU A N 1
ATOM 7820 C CA . LEU B 1 277 ? 26.747 83.884 -0.922 1.00 15.53 308 LEU A CA 1
ATOM 7821 C C . LEU B 1 277 ? 26.903 83.995 -2.431 1.00 14.55 308 LEU A C 1
ATOM 7822 O O . LEU B 1 277 ? 28.048 84.243 -2.882 1.00 14.28 308 LEU A O 1
ATOM 7827 N N . ALA B 1 278 ? 25.839 83.806 -3.192 1.00 13.50 309 ALA A N 1
ATOM 7828 C CA . ALA B 1 278 ? 25.948 83.813 -4.666 1.00 12.89 309 ALA A CA 1
ATOM 7829 C C . ALA B 1 278 ? 26.348 85.214 -5.173 1.00 14.04 309 ALA A C 1
ATOM 7830 O O . ALA B 1 278 ? 27.230 85.355 -6.010 1.00 14.15 309 ALA A O 1
ATOM 7832 N N . ILE B 1 279 ? 25.674 86.254 -4.733 1.00 13.18 310 ILE A N 1
ATOM 7833 C CA . ILE B 1 279 ? 25.950 87.587 -5.307 1.00 14.80 310 ILE A CA 1
ATOM 7834 C C . ILE B 1 279 ? 27.362 88.038 -4.893 1.00 14.27 310 ILE A C 1
ATOM 7835 O O . ILE B 1 279 ? 28.072 88.603 -5.753 1.00 15.58 310 ILE A O 1
ATOM 7840 N N . GLN B 1 280 ? 27.787 87.767 -3.674 1.00 14.90 311 GLN A N 1
ATOM 7841 C CA . GLN B 1 280 ? 29.121 88.214 -3.202 1.00 15.88 311 GLN A CA 1
ATOM 7842 C C . GLN B 1 280 ? 30.206 87.350 -3.835 1.00 17.50 311 GLN A C 1
ATOM 7843 O O . GLN B 1 280 ? 31.334 87.820 -4.006 1.00 17.81 311 GLN A O 1
ATOM 7849 N N . ALA B 1 281 ? 29.898 86.119 -4.252 1.00 15.10 312 ALA A N 1
ATOM 7850 C CA . ALA B 1 281 ? 30.905 85.297 -4.952 1.00 14.56 312 ALA A CA 1
ATOM 7851 C C . ALA B 1 281 ? 31.186 85.860 -6.333 1.00 14.64 312 ALA A C 1
ATOM 7852 O O . ALA B 1 281 ? 32.326 85.698 -6.850 1.00 17.14 312 ALA A O 1
ATOM 7854 N N . GLY B 1 282 ? 30.179 86.453 -6.949 1.00 15.37 313 GLY A N 1
ATOM 7855 C CA . GLY B 1 282 ? 30.306 86.928 -8.320 1.00 15.34 313 GLY A CA 1
ATOM 7856 C C . GLY B 1 282 ? 29.295 86.390 -9.304 1.00 15.06 313 GLY A C 1
ATOM 7857 O O . GLY B 1 282 ? 29.532 86.519 -10.498 1.00 17.26 313 GLY A O 1
ATOM 7858 N N . VAL B 1 283 ? 28.159 85.843 -8.846 1.00 13.86 314 VAL A N 1
ATOM 7859 C CA . VAL B 1 283 ? 27.069 85.429 -9.769 1.00 14.64 314 VAL A CA 1
ATOM 7860 C C . VAL B 1 283 ? 26.182 86.653 -10.032 1.00 14.89 314 VAL A C 1
ATOM 7861 O O . VAL B 1 283 ? 25.679 87.230 -9.037 1.00 17.49 314 VAL A O 1
ATOM 7865 N N . ASP B 1 284 ? 26.077 87.058 -11.285 1.00 13.68 315 ASP A N 1
ATOM 7866 C CA . ASP B 1 284 ? 25.347 88.294 -11.637 1.00 15.05 315 ASP A CA 1
ATOM 7867 C C . ASP B 1 284 ? 23.861 88.003 -11.803 1.00 16.44 315 ASP A C 1
ATOM 7868 O O . ASP B 1 284 ? 23.020 88.786 -11.285 1.00 17.76 315 ASP A O 1
ATOM 7873 N N . MET B 1 285 ? 23.536 86.957 -12.539 1.00 14.35 316 MET A N 1
ATOM 7874 C CA . MET B 1 285 ? 22.152 86.731 -12.972 1.00 14.55 316 MET A CA 1
ATOM 7875 C C . MET B 1 285 ? 21.667 85.413 -12.392 1.00 16.47 316 MET A C 1
ATOM 7876 O O . MET B 1 285 ? 22.389 84.384 -12.422 1.00 16.60 316 MET A O 1
ATOM 7881 N N . ASN B 1 286 ? 20.469 85.467 -11.832 1.00 15.31 317 ASN A N 1
ATOM 7882 C CA . ASN B 1 286 ? 19.820 84.373 -11.073 1.00 16.37 317 ASN A CA 1
ATOM 7883 C C . ASN B 1 286 ? 18.790 83.656 -11.954 1.00 16.56 317 ASN A C 1
ATOM 7884 O O . ASN B 1 286 ? 17.730 84.241 -12.274 1.00 15.69 317 ASN A O 1
ATOM 7889 N N . MET B 1 287 ? 19.078 82.420 -12.317 1.00 15.92 318 MET A N 1
ATOM 7890 C CA . MET B 1 287 ? 18.198 81.609 -13.191 1.00 15.75 318 MET A CA 1
ATOM 7891 C C . MET B 1 287 ? 17.118 80.918 -12.380 1.00 16.70 318 MET A C 1
ATOM 7892 O O . MET B 1 287 ? 17.427 80.056 -11.504 1.00 16.83 318 MET A O 1
ATOM 7897 N N . ASN B 1 288 ? 15.890 81.288 -12.683 1.00 17.25 319 ASN A N 1
ATOM 7898 C CA . ASN B 1 288 ? 14.594 80.659 -12.362 1.00 19.16 319 ASN A CA 1
ATOM 7899 C C . ASN B 1 288 ? 14.163 80.693 -10.888 1.00 18.65 319 ASN A C 1
ATOM 7900 O O . ASN B 1 288 ? 12.960 80.807 -10.697 1.00 19.80 319 ASN A O 1
ATOM 7905 N N . ASP B 1 289 ? 15.011 80.603 -9.869 1.00 17.53 320 ASP A N 1
ATOM 7906 C CA . ASP B 1 289 ? 14.487 80.379 -8.489 1.00 16.49 320 ASP A CA 1
ATOM 7907 C C . ASP B 1 289 ? 14.030 81.700 -7.838 1.00 17.93 320 ASP A C 1
ATOM 7908 O O . ASP B 1 289 ? 13.384 81.621 -6.763 1.00 16.39 320 ASP A O 1
ATOM 7913 N N . ASP B 1 290 ? 14.314 82.850 -8.452 1.00 17.11 321 ASP A N 1
ATOM 7914 C CA . ASP B 1 290 ? 13.860 84.185 -7.991 1.00 16.37 321 ASP A CA 1
ATOM 7915 C C . ASP B 1 290 ? 14.381 84.577 -6.602 1.00 17.62 321 ASP A C 1
ATOM 7916 O O . ASP B 1 290 ? 13.880 85.521 -6.015 1.00 17.23 321 ASP A O 1
ATOM 7921 N N . LEU B 1 291 ? 15.445 83.952 -6.124 1.00 16.12 322 LEU A N 1
ATOM 7922 C CA . LEU B 1 291 ? 15.997 84.306 -4.807 1.00 15.84 322 LEU A CA 1
ATOM 7923 C C . LEU B 1 291 ? 16.507 85.743 -4.830 1.00 16.27 322 LEU A C 1
ATOM 7924 O O . LEU B 1 291 ? 16.340 86.423 -3.826 1.00 16.19 322 LEU A O 1
ATOM 7929 N N . TYR B 1 292 ? 17.114 86.202 -5.923 1.00 16.46 323 TYR A N 1
ATOM 7930 C CA . TYR B 1 292 ? 17.709 87.561 -5.937 1.00 17.18 323 TYR A CA 1
ATOM 7931 C C . TYR B 1 292 ? 16.598 88.585 -5.741 1.00 16.19 323 TYR A C 1
ATOM 7932 O O . TYR B 1 292 ? 16.753 89.535 -4.931 1.00 16.49 323 TYR A O 1
ATOM 7941 N N . SER B 1 293 ? 15.518 88.453 -6.488 1.00 17.00 324 SER A N 1
ATOM 7942 C CA . SER B 1 293 ? 14.436 89.466 -6.378 1.00 18.12 324 SER A CA 1
ATOM 7943 C C . SER B 1 293 ? 13.811 89.402 -4.974 1.00 19.39 324 SER A C 1
ATOM 7944 O O . SER B 1 293 ? 13.373 90.430 -4.451 1.00 19.64 324 SER A O 1
ATOM 7947 N N . THR B 1 294 ? 13.734 88.216 -4.379 1.00 18.96 325 THR A N 1
ATOM 7948 C CA . THR B 1 294 ? 13.086 88.011 -3.068 1.00 21.27 325 THR A CA 1
ATOM 7949 C C . THR B 1 294 ? 13.955 88.584 -1.948 1.00 21.04 325 THR A C 1
ATOM 7950 O O . THR B 1 294 ? 13.416 89.208 -1.009 1.00 23.60 325 THR A O 1
ATOM 7954 N N . TRP B 1 295 ? 15.280 88.416 -2.004 1.00 17.37 326 TRP A N 1
ATOM 7955 C CA . TRP B 1 295 ? 16.136 88.680 -0.828 1.00 17.02 326 TRP A CA 1
ATOM 7956 C C . TRP B 1 295 ? 17.124 89.827 -0.952 1.00 17.26 326 TRP A C 1
ATOM 7957 O O . TRP B 1 295 ? 17.615 90.269 0.112 1.00 20.03 326 TRP A O 1
ATOM 7968 N N . LEU B 1 296 ? 17.502 90.294 -2.140 1.00 19.07 327 LEU A N 1
ATOM 7969 C CA . LEU B 1 296 ? 18.580 91.322 -2.213 1.00 18.48 327 LEU A CA 1
ATOM 7970 C C . LEU B 1 296 ? 18.214 92.613 -1.471 1.00 19.71 327 LEU A C 1
ATOM 7971 O O . LEU B 1 296 ? 19.096 93.196 -0.837 1.00 21.30 327 LEU A O 1
ATOM 7976 N N . PRO B 1 297 ? 16.947 93.074 -1.506 1.00 21.18 328 PRO A N 1
ATOM 7977 C CA . PRO B 1 297 ? 16.623 94.332 -0.807 1.00 23.21 328 PRO A CA 1
ATOM 7978 C C . PRO B 1 297 ? 16.820 94.218 0.710 1.00 22.31 328 PRO A C 1
ATOM 7979 O O . PRO B 1 297 ? 17.439 95.128 1.338 1.00 23.81 328 PRO A O 1
ATOM 7983 N N . LYS B 1 298 ? 16.394 93.086 1.271 1.00 21.41 329 LYS A N 1
ATOM 7984 C CA . LYS B 1 298 ? 16.520 92.836 2.720 1.00 25.14 329 LYS A CA 1
ATOM 7985 C C . LYS B 1 298 ? 17.988 92.692 3.087 1.00 26.39 329 LYS A C 1
ATOM 7986 O O . LYS B 1 298 ? 18.419 93.262 4.117 1.00 25.31 329 LYS A O 1
ATOM 7992 N N . LEU B 1 299 ? 18.764 91.947 2.281 1.00 21.15 330 LEU A N 1
ATOM 7993 C CA . LEU B 1 299 ? 20.191 91.823 2.548 1.00 20.28 330 LEU A CA 1
ATOM 7994 C C . LEU B 1 299 ? 20.883 93.186 2.559 1.00 20.38 330 LEU A C 1
ATOM 7995 O O . LEU B 1 299 ? 21.757 93.406 3.433 1.00 24.48 330 LEU A O 1
ATOM 8000 N N . LEU B 1 300 ? 20.583 94.016 1.581 1.00 22.45 331 LEU A N 1
ATOM 8001 C CA . LEU B 1 300 ? 21.237 95.347 1.516 1.00 24.36 331 LEU A CA 1
ATOM 8002 C C . LEU B 1 300 ? 20.880 96.178 2.767 1.00 25.90 331 LEU A C 1
ATOM 8003 O O . LEU B 1 300 ? 21.778 96.791 3.389 1.00 26.42 331 LEU A O 1
ATOM 8008 N N . ALA B 1 301 ? 19.613 96.190 3.142 1.00 27.78 332 ALA A N 1
ATOM 8009 C CA . ALA B 1 301 ? 19.116 97.029 4.273 1.00 29.43 332 ALA A CA 1
ATOM 8010 C C . ALA B 1 301 ? 19.743 96.575 5.595 1.00 33.61 332 ALA A C 1
ATOM 8011 O O . ALA B 1 301 ? 19.985 97.411 6.505 1.00 33.03 332 ALA A O 1
ATOM 8013 N N . ALA B 1 302 ? 20.043 95.288 5.725 1.00 29.48 333 ALA A N 1
ATOM 8014 C CA . ALA B 1 302 ? 20.710 94.716 6.918 1.00 29.32 333 ALA A CA 1
ATOM 8015 C C . ALA B 1 302 ? 22.228 94.919 6.866 1.00 29.59 333 ALA A C 1
ATOM 8016 O O . ALA B 1 302 ? 22.894 94.503 7.811 1.00 31.44 333 ALA A O 1
ATOM 8018 N N . GLY B 1 303 ? 22.777 95.487 5.792 1.00 29.24 334 GLY A N 1
ATOM 8019 C CA . GLY B 1 303 ? 24.231 95.636 5.614 1.00 30.94 334 GLY A CA 1
ATOM 8020 C C . GLY B 1 303 ? 24.908 94.293 5.387 1.00 31.46 334 GLY A C 1
ATOM 8021 O O . GLY B 1 303 ? 26.129 94.200 5.614 1.00 31.78 334 GLY A O 1
ATOM 8022 N N . GLU B 1 304 ? 24.173 93.265 4.938 1.00 28.03 335 GLU A N 1
ATOM 8023 C CA . GLU B 1 304 ? 24.780 91.921 4.740 1.00 28.05 335 GLU A CA 1
ATOM 8024 C C . GLU B 1 304 ? 25.421 91.819 3.349 1.00 27.50 335 GLU A C 1
ATOM 8025 O O . GLU B 1 304 ? 26.257 90.933 3.146 1.00 26.55 335 GLU A O 1
ATOM 8031 N N . ILE B 1 305 ? 25.036 92.693 2.424 1.00 23.93 336 ILE A N 1
ATOM 8032 C CA . ILE B 1 305 ? 25.716 92.893 1.121 1.00 22.92 336 ILE A CA 1
ATOM 8033 C C . ILE B 1 305 ? 25.949 94.391 0.958 1.00 24.27 336 ILE A C 1
ATOM 8034 O O . ILE B 1 305 ? 25.345 95.173 1.729 1.00 23.97 336 ILE A O 1
ATOM 8039 N N . ASP B 1 306 ? 26.812 94.738 0.018 1.00 22.73 337 ASP A N 1
ATOM 8040 C CA . ASP B 1 306 ? 27.149 96.135 -0.346 1.00 23.91 337 ASP A CA 1
ATOM 8041 C C . ASP B 1 306 ? 26.363 96.553 -1.578 1.00 20.61 337 ASP A C 1
ATOM 8042 O O . ASP B 1 306 ? 26.069 95.741 -2.471 1.00 21.25 337 ASP A O 1
ATOM 8047 N N . GLN B 1 307 ? 26.087 97.849 -1.701 1.00 19.99 338 GLN A N 1
ATOM 8048 C CA . GLN B 1 307 ? 25.520 98.385 -2.949 1.00 18.87 338 GLN A CA 1
ATOM 8049 C C . GLN B 1 307 ? 26.364 97.998 -4.156 1.00 20.73 338 GLN A C 1
ATOM 8050 O O . GLN B 1 307 ? 25.788 97.689 -5.235 1.00 19.50 338 GLN A O 1
ATOM 8056 N N . ALA B 1 308 ? 27.704 98.019 -4.021 1.00 20.90 339 ALA A N 1
ATOM 8057 C CA . ALA B 1 308 ? 28.610 97.638 -5.125 1.00 20.21 339 ALA A CA 1
ATOM 8058 C C . ALA B 1 308 ? 28.339 96.205 -5.624 1.00 20.79 339 ALA A C 1
ATOM 8059 O O . ALA B 1 308 ? 28.561 95.993 -6.822 1.00 20.27 339 ALA A O 1
ATOM 8061 N N . ASP B 1 309 ? 27.808 95.303 -4.791 1.00 20.17 340 ASP A N 1
ATOM 8062 C CA . ASP B 1 309 ? 27.452 93.915 -5.226 1.00 19.60 340 ASP A CA 1
ATOM 8063 C C . ASP B 1 309 ? 26.318 93.975 -6.263 1.00 19.98 340 ASP A C 1
ATOM 8064 O O . ASP B 1 309 ? 26.398 93.375 -7.374 1.00 19.42 340 ASP A O 1
ATOM 8069 N N . ILE B 1 310 ? 25.257 94.726 -5.957 1.00 19.33 341 ILE A N 1
ATOM 8070 C CA A ILE B 1 310 ? 24.119 94.942 -6.896 0.50 20.10 341 ILE A CA 1
ATOM 8071 C CA B ILE B 1 310 ? 24.118 94.925 -6.898 0.50 18.26 341 ILE A CA 1
ATOM 8072 C C . ILE B 1 310 ? 24.619 95.689 -8.127 1.00 17.99 341 ILE A C 1
ATOM 8073 O O . ILE B 1 310 ? 24.266 95.338 -9.271 1.00 16.91 341 ILE A O 1
ATOM 8082 N N . ASP B 1 311 ? 25.421 96.736 -7.926 1.00 17.79 342 ASP A N 1
ATOM 8083 C CA . ASP B 1 311 ? 25.850 97.568 -9.063 1.00 18.95 342 ASP A CA 1
ATOM 8084 C C . ASP B 1 311 ? 26.726 96.757 -10.038 1.00 18.77 342 ASP A C 1
ATOM 8085 O O . ASP B 1 311 ? 26.549 96.933 -11.240 1.00 18.02 342 ASP A O 1
ATOM 8090 N N . ARG B 1 312 ? 27.611 95.895 -9.526 1.00 18.19 343 ARG A N 1
ATOM 8091 C CA . ARG B 1 312 ? 28.500 95.072 -10.362 1.00 17.73 343 ARG A CA 1
ATOM 8092 C C . ARG B 1 312 ? 27.620 94.180 -11.237 1.00 15.63 343 ARG A C 1
ATOM 8093 O O . ARG B 1 312 ? 27.836 94.101 -12.412 1.00 17.60 343 ARG A O 1
ATOM 8101 N N . ALA B 1 313 ? 26.639 93.532 -10.618 1.00 16.37 344 ALA A N 1
ATOM 8102 C CA . ALA B 1 313 ? 25.792 92.526 -11.274 1.00 15.96 344 ALA A CA 1
ATOM 8103 C C . ALA B 1 313 ? 24.929 93.187 -12.354 1.00 16.91 344 ALA A C 1
ATOM 8104 O O . ALA B 1 313 ? 24.857 92.744 -13.527 1.00 15.36 344 ALA A O 1
ATOM 8106 N N . CYS B 1 314 ? 24.319 94.338 -12.016 1.00 15.02 345 CYS A N 1
ATOM 8107 C CA . CYS B 1 314 ? 23.483 95.087 -12.950 1.00 16.77 345 CYS A CA 1
ATOM 8108 C C . CYS B 1 314 ? 24.319 95.622 -14.107 1.00 17.12 345 CYS A C 1
ATOM 8109 O O . CYS B 1 314 ? 23.903 95.473 -15.253 1.00 16.54 345 CYS A O 1
ATOM 8112 N N . ARG B 1 315 ? 25.484 96.210 -13.809 1.00 17.55 346 ARG A N 1
ATOM 8113 C CA . ARG B 1 315 ? 26.353 96.732 -14.884 1.00 17.99 346 ARG A CA 1
ATOM 8114 C C . ARG B 1 315 ? 26.650 95.610 -15.877 1.00 16.21 346 ARG A C 1
ATOM 8115 O O . ARG B 1 315 ? 26.600 95.824 -17.066 1.00 15.24 346 ARG A O 1
ATOM 8123 N N . ASP B 1 316 ? 26.901 94.404 -15.376 1.00 16.09 347 ASP A N 1
ATOM 8124 C CA . ASP B 1 316 ? 27.237 93.306 -16.306 1.00 16.61 347 ASP A CA 1
ATOM 8125 C C . ASP B 1 316 ? 26.061 92.914 -17.185 1.00 14.72 347 ASP A C 1
ATOM 8126 O O . ASP B 1 316 ? 26.252 92.610 -18.374 1.00 15.83 347 ASP A O 1
ATOM 8131 N N . VAL B 1 317 ? 24.826 92.949 -16.656 1.00 14.25 348 VAL A N 1
ATOM 8132 C CA . VAL B 1 317 ? 23.659 92.660 -17.508 1.00 14.86 348 VAL A CA 1
ATOM 8133 C C . VAL B 1 317 ? 23.521 93.748 -18.569 1.00 14.16 348 VAL A C 1
ATOM 8134 O O . VAL B 1 317 ? 23.299 93.432 -19.749 1.00 13.70 348 VAL A O 1
ATOM 8138 N N . LEU B 1 318 ? 23.627 95.009 -18.157 1.00 15.69 349 LEU A N 1
ATOM 8139 C CA . LEU B 1 318 ? 23.400 96.128 -19.089 1.00 16.43 349 LEU A CA 1
ATOM 8140 C C . LEU B 1 318 ? 24.473 96.098 -20.166 1.00 16.73 349 LEU A C 1
ATOM 8141 O O . LEU B 1 318 ? 24.152 96.357 -21.310 1.00 16.24 349 LEU A O 1
ATOM 8146 N N . ALA B 1 319 ? 25.699 95.736 -19.783 1.00 17.34 350 ALA A N 1
ATOM 8147 C CA . ALA B 1 319 ? 26.821 95.684 -20.717 1.00 18.16 350 ALA A CA 1
ATOM 8148 C C . ALA B 1 319 ? 26.587 94.601 -21.756 1.00 16.55 350 ALA A C 1
ATOM 8149 O O . ALA B 1 319 ? 26.909 94.834 -22.932 1.00 17.67 350 ALA A O 1
ATOM 8151 N N . ALA B 1 320 ? 26.003 93.456 -21.361 1.00 15.59 351 ALA A N 1
ATOM 8152 C CA . ALA B 1 320 ? 25.691 92.391 -22.331 1.00 16.72 351 ALA A CA 1
ATOM 8153 C C . ALA B 1 320 ? 24.653 92.899 -23.337 1.00 16.13 351 ALA A C 1
ATOM 8154 O O . ALA B 1 320 ? 24.749 92.665 -24.556 1.00 16.32 351 ALA A O 1
ATOM 8156 N N . LYS B 1 321 ? 23.631 93.586 -22.850 1.00 15.49 352 LYS A N 1
ATOM 8157 C CA . LYS B 1 321 ? 22.551 94.060 -23.726 1.00 16.85 352 LYS A CA 1
ATOM 8158 C C . LYS B 1 321 ? 23.103 95.134 -24.670 1.00 15.65 352 LYS A C 1
ATOM 8159 O O . LYS B 1 321 ? 22.670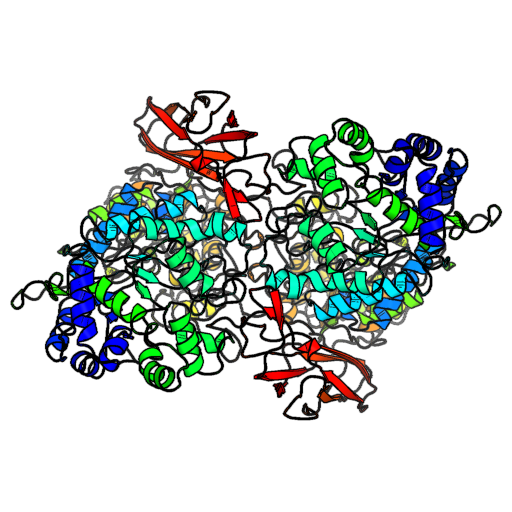 95.182 -25.817 1.00 16.90 352 LYS A O 1
ATOM 8165 N N . TYR B 1 322 ? 24.016 95.951 -24.166 1.00 17.44 353 TYR A N 1
ATOM 8166 C CA . TYR B 1 322 ? 24.660 97.029 -24.958 1.00 18.19 353 TYR A CA 1
ATOM 8167 C C . TYR B 1 322 ? 25.394 96.375 -26.139 1.00 18.20 353 TYR A C 1
ATOM 8168 O O . TYR B 1 322 ? 25.187 96.705 -27.321 1.00 18.97 353 TYR A O 1
ATOM 8177 N N . ASP B 1 323 ? 26.219 95.371 -25.831 1.00 19.06 354 ASP A N 1
ATOM 8178 C CA . ASP B 1 323 ? 27.049 94.722 -26.879 1.00 21.26 354 ASP A CA 1
ATOM 8179 C C . ASP B 1 323 ? 26.169 93.982 -27.871 1.00 19.65 354 ASP A C 1
ATOM 8180 O O . ASP B 1 323 ? 26.531 93.903 -29.034 1.00 19.44 354 ASP A O 1
ATOM 8185 N N . LEU B 1 324 ? 24.998 93.470 -27.446 1.00 17.90 355 LEU A N 1
ATOM 8186 C CA . LEU B 1 324 ? 24.052 92.764 -28.321 1.00 16.30 355 LEU A CA 1
ATOM 8187 C C . LEU B 1 324 ? 23.280 93.727 -29.240 1.00 15.46 355 LEU A C 1
ATOM 8188 O O . LEU B 1 324 ? 22.515 93.228 -30.090 1.00 17.07 355 LEU A O 1
ATOM 8193 N N . GLY B 1 325 ? 23.462 95.023 -29.021 1.00 16.98 356 GLY A N 1
ATOM 8194 C CA . GLY B 1 325 ? 22.844 96.049 -29.880 1.00 17.92 356 GLY A CA 1
ATOM 8195 C C . GLY B 1 325 ? 21.445 96.413 -29.420 1.00 19.88 356 GLY A C 1
ATOM 8196 O O . GLY B 1 325 ? 20.727 97.089 -30.172 1.00 20.37 356 GLY A O 1
ATOM 8197 N N . LEU B 1 326 ? 21.014 95.918 -28.259 1.00 18.03 357 LEU A N 1
ATOM 8198 C CA . LEU B 1 326 ? 19.577 95.991 -27.909 1.00 19.76 357 LEU A CA 1
ATOM 8199 C C . LEU B 1 326 ? 19.208 97.398 -27.442 1.00 19.33 357 LEU A C 1
ATOM 8200 O O . LEU B 1 326 ? 17.992 97.700 -27.438 1.00 20.73 357 LEU A O 1
ATOM 8205 N N . PHE B 1 327 ? 20.148 98.190 -26.981 1.00 20.83 358 PHE A N 1
ATOM 8206 C CA . PHE B 1 327 ? 19.830 99.603 -26.654 1.00 20.12 358 PHE A CA 1
ATOM 8207 C C . PHE B 1 327 ? 19.715 100.423 -27.933 1.00 25.02 358 PHE A C 1
ATOM 8208 O O . PHE B 1 327 ? 18.965 101.429 -27.930 1.00 29.00 358 PHE A O 1
ATOM 8216 N N . ALA B 1 328 ? 20.374 100.035 -29.013 1.00 22.52 359 ALA A N 1
ATOM 8217 C CA . ALA B 1 328 ? 20.232 100.753 -30.306 1.00 24.91 359 ALA A CA 1
ATOM 8218 C C . ALA B 1 328 ? 18.936 100.337 -30.987 1.00 26.64 359 ALA A C 1
ATOM 8219 O O . ALA B 1 328 ? 18.259 101.204 -31.581 1.00 28.43 359 ALA A O 1
ATOM 8221 N N . ASP B 1 329 ? 18.569 99.052 -30.916 1.00 22.50 360 ASP A N 1
ATOM 8222 C CA . ASP B 1 329 ? 17.300 98.545 -31.476 1.00 23.35 360 ASP A CA 1
ATOM 8223 C C . ASP B 1 329 ? 16.935 97.227 -30.805 1.00 25.86 360 ASP A C 1
ATOM 8224 O O . ASP B 1 329 ? 17.513 96.188 -31.141 1.00 25.30 360 ASP A O 1
ATOM 8229 N N . PRO B 1 330 ? 15.941 97.250 -29.897 1.00 22.80 361 PRO A N 1
ATOM 8230 C CA . PRO B 1 330 ? 15.509 96.054 -29.173 1.00 22.14 361 PRO A CA 1
ATOM 8231 C C . PRO B 1 330 ? 14.942 95.007 -30.122 1.00 20.97 361 PRO A C 1
ATOM 8232 O O . PRO B 1 330 ? 14.782 93.829 -29.690 1.00 21.31 361 PRO A O 1
ATOM 8236 N N . TYR B 1 331 ? 14.576 95.402 -31.360 1.00 21.08 362 TYR A N 1
ATOM 8237 C CA . TYR B 1 331 ? 13.954 94.493 -32.347 1.00 21.21 362 TYR A CA 1
ATOM 8238 C C . TYR B 1 331 ? 14.933 94.112 -33.468 1.00 21.56 362 TYR A C 1
ATOM 8239 O O . TYR B 1 331 ? 14.469 93.566 -34.446 1.00 20.90 362 TYR A O 1
ATOM 8248 N N . ARG B 1 332 ? 16.229 94.289 -33.274 1.00 20.49 363 ARG A N 1
ATOM 8249 C CA . ARG B 1 332 ? 17.224 94.032 -34.348 1.00 22.37 363 ARG A CA 1
ATOM 8250 C C . ARG B 1 332 ? 17.217 92.568 -34.800 1.00 23.63 363 ARG A C 1
ATOM 8251 O O . ARG B 1 332 ? 17.533 92.334 -35.965 1.00 24.26 363 ARG A O 1
ATOM 8259 N N . ARG B 1 333 ? 16.836 91.610 -33.955 1.00 21.15 364 ARG A N 1
ATOM 8260 C CA . ARG B 1 333 ? 16.717 90.172 -34.351 1.00 20.05 364 ARG A CA 1
ATOM 8261 C C . ARG B 1 333 ? 15.270 89.764 -34.550 1.00 20.55 364 ARG A C 1
ATOM 8262 O O . ARG B 1 333 ? 14.968 88.550 -34.657 1.00 20.10 364 ARG A O 1
ATOM 8270 N N . LEU B 1 334 ? 14.324 90.732 -34.542 1.00 20.65 365 LEU A N 1
ATOM 8271 C CA . LEU B 1 334 ? 12.885 90.413 -34.542 1.00 21.87 365 LEU A CA 1
ATOM 8272 C C . LEU B 1 334 ? 12.167 91.006 -35.761 1.00 26.30 365 LEU A C 1
ATOM 8273 O O . LEU B 1 334 ? 10.923 90.895 -35.795 1.00 26.34 365 LEU A O 1
ATOM 8278 N N . GLY B 1 335 ? 12.933 91.498 -36.735 1.00 29.69 366 GLY A N 1
ATOM 8279 C CA . GLY B 1 335 ? 12.378 92.020 -38.000 1.00 39.85 366 GLY A CA 1
ATOM 8280 C C . GLY B 1 335 ? 11.577 93.289 -37.769 1.00 38.99 366 GLY A C 1
ATOM 8281 O O . GLY B 1 335 ? 11.861 93.986 -36.784 1.00 37.60 366 GLY A O 1
ATOM 8282 N N . LYS B 1 336 ? 10.638 93.588 -38.675 1.00 50.16 367 LYS A N 1
ATOM 8283 C CA . LYS B 1 336 ? 9.798 94.819 -38.674 1.00 57.13 367 LYS A CA 1
ATOM 8284 C C . LYS B 1 336 ? 8.405 94.519 -38.134 1.00 57.65 367 LYS A C 1
ATOM 8285 O O . LYS B 1 336 ? 7.923 93.394 -38.267 1.00 55.19 367 LYS A O 1
ATOM 8291 N N . PRO B 1 337 ? 7.689 95.551 -37.612 1.00 60.35 368 PRO A N 1
ATOM 8292 C CA . PRO B 1 337 ? 6.410 95.366 -36.913 1.00 62.05 368 PRO A CA 1
ATOM 8293 C C . PRO B 1 337 ? 5.283 94.762 -37.764 1.00 61.92 368 PRO A C 1
ATOM 8294 O O . PRO B 1 337 ? 4.338 94.203 -37.205 1.00 57.47 368 PRO A O 1
ATOM 8298 N N . ASP B 1 338 ? 5.417 94.898 -39.084 1.00 60.07 369 ASP A N 1
ATOM 8299 C CA . ASP B 1 338 ? 4.398 94.509 -40.092 1.00 69.75 369 ASP A CA 1
ATOM 8300 C C . ASP B 1 338 ? 4.955 93.373 -40.957 1.00 70.06 369 ASP A C 1
ATOM 8301 O O . ASP B 1 338 ? 4.379 93.130 -42.040 1.00 76.06 369 ASP A O 1
ATOM 8306 N N . ASP B 1 339 ? 6.049 92.730 -40.528 1.00 61.91 370 ASP A N 1
ATOM 8307 C CA . ASP B 1 339 ? 6.598 91.587 -41.286 1.00 57.44 370 ASP A CA 1
ATOM 8308 C C . ASP B 1 339 ? 5.503 90.545 -41.305 1.00 54.35 370 ASP A C 1
ATOM 8309 O O . ASP B 1 339 ? 4.763 90.375 -40.335 1.00 52.19 370 ASP A O 1
ATOM 8314 N N . PRO B 1 340 ? 5.363 89.828 -42.428 1.00 51.56 371 PRO A N 1
ATOM 8315 C CA . PRO B 1 340 ? 4.340 88.801 -42.511 1.00 49.46 371 PRO A CA 1
ATOM 8316 C C . PRO B 1 340 ? 4.651 87.714 -41.494 1.00 51.11 371 PRO A C 1
ATOM 8317 O O . PRO B 1 340 ? 5.816 87.493 -41.160 1.00 47.62 371 PRO A O 1
ATOM 8321 N N . PRO B 1 341 ? 3.624 86.984 -41.015 1.00 50.77 372 PRO A N 1
ATOM 8322 C CA . PRO B 1 341 ? 3.862 85.808 -40.184 1.00 50.28 372 PRO A CA 1
ATOM 8323 C C . PRO B 1 341 ? 4.530 84.740 -41.065 1.00 53.95 372 PRO A C 1
ATOM 8324 O O . PRO B 1 341 ? 4.504 84.878 -42.272 1.00 49.00 372 PRO A O 1
ATOM 8328 N N . PHE B 1 342 ? 5.119 83.706 -40.463 1.00 47.03 373 PHE A N 1
ATOM 8329 C CA . PHE B 1 342 ? 5.745 82.590 -41.217 1.00 41.38 373 PHE A CA 1
ATOM 8330 C C . PHE B 1 342 ? 5.688 81.314 -40.388 1.00 40.30 373 PHE A C 1
ATOM 8331 O O . PHE B 1 342 ? 5.368 81.381 -39.182 1.00 37.45 373 PHE A O 1
ATOM 8339 N N . ASP B 1 343 ? 5.977 80.175 -41.020 1.00 35.26 374 ASP A N 1
ATOM 8340 C CA . ASP B 1 343 ? 6.015 78.872 -40.306 1.00 34.16 374 ASP A CA 1
ATOM 8341 C C . ASP B 1 343 ? 7.447 78.719 -39.779 1.00 31.15 374 ASP A C 1
ATOM 8342 O O . ASP B 1 343 ? 8.396 78.672 -40.609 1.00 25.70 374 ASP A O 1
ATOM 8347 N N . THR B 1 344 ? 7.623 78.794 -38.456 1.00 27.37 375 THR A N 1
ATOM 8348 C CA . THR B 1 344 ? 8.975 78.711 -37.829 1.00 25.32 375 THR A CA 1
ATOM 8349 C C . THR B 1 344 ? 9.654 77.427 -38.323 1.00 21.77 375 THR A C 1
ATOM 8350 O O . THR B 1 344 ? 10.870 77.453 -38.543 1.00 20.35 375 THR A O 1
ATOM 8354 N N . ASN B 1 345 ? 8.900 76.352 -38.449 1.00 23.66 376 ASN A N 1
ATOM 8355 C CA . ASN B 1 345 ? 9.474 75.015 -38.734 1.00 26.07 376 ASN A CA 1
ATOM 8356 C C . ASN B 1 345 ? 9.392 74.678 -40.218 1.00 25.27 376 ASN A C 1
ATOM 8357 O O . ASN B 1 345 ? 9.552 73.486 -40.546 1.00 24.10 376 ASN A O 1
ATOM 8362 N N . ALA B 1 346 ? 9.223 75.672 -41.076 1.00 22.94 377 ALA A N 1
ATOM 8363 C CA . ALA B 1 346 ? 9.243 75.406 -42.530 1.00 23.91 377 ALA A CA 1
ATOM 8364 C C . ALA B 1 346 ? 10.548 74.706 -42.915 1.00 22.80 377 ALA A C 1
ATOM 8365 O O . ALA B 1 346 ? 11.673 75.149 -42.509 1.00 21.15 377 ALA A O 1
ATOM 8367 N N . GLU B 1 347 ? 10.442 73.743 -43.828 1.00 24.03 378 GLU A N 1
ATOM 8368 C CA . GLU B 1 347 ? 11.609 73.122 -44.487 1.00 26.64 378 GLU A CA 1
ATOM 8369 C C . GLU B 1 347 ? 12.527 74.178 -45.062 1.00 24.04 378 GLU A C 1
ATOM 8370 O O . GLU B 1 347 ? 13.747 73.967 -45.031 1.00 26.16 378 GLU A O 1
ATOM 8376 N N . SER B 1 348 ? 11.977 75.243 -45.666 1.00 24.69 379 SER A N 1
ATOM 8377 C CA . SER B 1 348 ? 12.781 76.285 -46.331 1.00 23.84 379 SER A CA 1
ATOM 8378 C C . SER B 1 348 ? 13.691 77.008 -45.350 1.00 24.03 379 SER A C 1
ATOM 8379 O O . SER B 1 348 ? 14.514 77.727 -45.793 1.00 23.16 379 SER A O 1
ATOM 8382 N N . ARG B 1 349 ? 13.491 76.863 -44.030 1.00 20.48 380 ARG A N 1
ATOM 8383 C CA . ARG B 1 349 ? 14.326 77.605 -43.052 1.00 21.21 380 ARG A CA 1
ATOM 8384 C C . ARG B 1 349 ? 15.417 76.675 -42.495 1.00 20.29 380 ARG A C 1
ATOM 8385 O O . ARG B 1 349 ? 16.214 77.140 -41.661 1.00 19.94 380 ARG A O 1
ATOM 8393 N N . LEU B 1 350 ? 15.442 75.423 -42.927 1.00 16.97 381 LEU A N 1
ATOM 8394 C CA . LEU B 1 350 ? 16.508 74.483 -42.499 1.00 18.63 381 LEU A CA 1
ATOM 8395 C C . LEU B 1 350 ? 17.767 74.641 -43.353 1.00 19.47 381 LEU A C 1
ATOM 8396 O O . LEU B 1 350 ? 17.789 75.372 -44.386 1.00 22.14 381 LEU A O 1
ATOM 8401 N N . HIS B 1 351 ? 18.841 74.022 -42.891 1.00 16.90 382 HIS A N 1
ATOM 8402 C CA . HIS B 1 351 ? 20.190 74.078 -43.492 1.00 17.67 382 HIS A CA 1
ATOM 8403 C C . HIS B 1 351 ? 20.711 72.661 -43.696 1.00 16.41 382 HIS A C 1
ATOM 8404 O O . HIS B 1 351 ? 21.752 72.280 -43.108 1.00 18.13 382 HIS A O 1
ATOM 8411 N N . ARG B 1 352 ? 20.002 71.891 -44.508 1.00 17.68 383 ARG A N 1
ATOM 8412 C CA . ARG B 1 352 ? 20.326 70.454 -44.661 1.00 18.61 383 ARG A CA 1
ATOM 8413 C C . ARG B 1 352 ? 21.660 70.259 -45.367 1.00 18.48 383 ARG A C 1
ATOM 8414 O O . ARG B 1 352 ? 22.373 69.336 -45.005 1.00 18.30 383 ARG A O 1
ATOM 8422 N N . GLN B 1 353 ? 22.012 71.079 -46.372 1.00 19.49 384 GLN A N 1
ATOM 8423 C CA . GLN B 1 353 ? 23.338 70.911 -47.013 1.00 22.36 384 GLN A CA 1
ATOM 8424 C C . GLN B 1 353 ? 24.433 70.990 -45.945 1.00 19.44 384 GLN A C 1
ATOM 8425 O O . GLN B 1 353 ? 25.360 70.140 -45.929 1.00 19.43 384 GLN A O 1
ATOM 8431 N N . ALA B 1 354 ? 24.394 71.998 -45.084 1.00 18.16 385 ALA A N 1
ATOM 8432 C CA . ALA B 1 354 ? 25.476 72.222 -44.128 1.00 18.37 385 ALA A CA 1
ATOM 8433 C C . ALA B 1 354 ? 25.470 71.058 -43.118 1.00 16.42 385 ALA A C 1
ATOM 8434 O O . ALA B 1 354 ? 26.564 70.564 -42.792 1.00 16.20 385 ALA A O 1
ATOM 8436 N N . ALA B 1 355 ? 24.298 70.634 -42.680 1.00 18.82 386 ALA A N 1
ATOM 8437 C CA . ALA B 1 355 ? 24.234 69.536 -41.672 1.00 17.63 386 ALA A CA 1
ATOM 8438 C C . ALA B 1 355 ? 24.845 68.265 -42.253 1.00 17.42 386 ALA A C 1
ATOM 8439 O O . ALA B 1 355 ? 25.507 67.535 -41.529 1.00 15.64 386 ALA A O 1
ATOM 8441 N N . ARG B 1 356 ? 24.536 67.955 -43.509 1.00 15.83 387 ARG A N 1
ATOM 8442 C CA . ARG B 1 356 ? 25.049 66.723 -44.149 1.00 17.30 387 ARG A CA 1
ATOM 8443 C C . ARG B 1 356 ? 26.563 66.809 -44.296 1.00 16.90 387 ARG A C 1
ATOM 8444 O O . ARG B 1 356 ? 27.305 65.822 -43.962 1.00 17.41 387 ARG A O 1
ATOM 8452 N N . GLU B 1 357 ? 27.071 67.941 -44.797 1.00 15.44 388 GLU A N 1
ATOM 8453 C CA . GLU B 1 357 ? 28.535 68.099 -45.015 1.00 18.10 388 GLU A CA 1
ATOM 8454 C C . GLU B 1 357 ? 29.278 68.021 -43.671 1.00 17.60 388 GLU A C 1
ATOM 8455 O O . GLU B 1 357 ? 30.351 67.414 -43.588 1.00 18.13 388 GLU A O 1
ATOM 8461 N N . VAL B 1 358 ? 28.763 68.703 -42.666 1.00 15.85 389 VAL A N 1
ATOM 8462 C CA . VAL B 1 358 ? 29.399 68.671 -41.333 1.00 16.63 389 VAL A CA 1
ATOM 8463 C C . VAL B 1 358 ? 29.369 67.253 -40.763 1.00 15.26 389 VAL A C 1
ATOM 8464 O O . VAL B 1 358 ? 30.402 66.776 -40.237 1.00 14.81 389 VAL A O 1
ATOM 8468 N N . ALA B 1 359 ? 28.238 66.577 -40.858 1.00 16.47 390 ALA A N 1
ATOM 8469 C CA . ALA B 1 359 ? 28.045 65.266 -40.194 1.00 15.76 390 ALA A CA 1
ATOM 8470 C C . ALA B 1 359 ? 28.987 64.231 -40.829 1.00 16.77 390 ALA A C 1
ATOM 8471 O O . ALA B 1 359 ? 29.511 63.367 -40.099 1.00 15.61 390 ALA A O 1
ATOM 8473 N N . ARG B 1 360 ? 29.332 64.385 -42.110 1.00 15.32 391 ARG A N 1
ATOM 8474 C CA . ARG B 1 360 ? 30.259 63.424 -42.721 1.00 16.22 391 ARG A CA 1
ATOM 8475 C C . ARG B 1 360 ? 31.610 63.400 -42.007 1.00 15.32 391 ARG A C 1
ATOM 8476 O O . ARG B 1 360 ? 32.264 62.344 -42.010 1.00 17.02 391 ARG A O 1
ATOM 8484 N N . GLU B 1 361 ? 32.079 64.534 -41.493 1.00 14.27 392 GLU A N 1
ATOM 8485 C CA . GLU B 1 361 ? 33.479 64.753 -41.108 1.00 16.45 392 GLU A CA 1
ATOM 8486 C C . GLU B 1 361 ? 33.765 64.106 -39.760 1.00 16.28 392 GLU A C 1
ATOM 8487 O O . GLU B 1 361 ? 34.937 63.862 -39.497 1.00 23.93 392 GLU A O 1
ATOM 8493 N N . GLY B 1 362 ? 32.734 63.865 -38.971 1.00 16.66 393 GLY A N 1
ATOM 8494 C CA . GLY B 1 362 ? 32.937 63.360 -37.586 1.00 18.72 393 GLY A CA 1
ATOM 8495 C C . GLY B 1 362 ? 32.782 61.864 -37.493 1.00 17.82 393 GLY A C 1
ATOM 8496 O O . GLY B 1 362 ? 33.013 61.270 -36.393 1.00 17.43 393 GLY A O 1
ATOM 8497 N N . LEU B 1 363 ? 32.383 61.193 -38.575 1.00 15.04 394 LEU A N 1
ATOM 8498 C CA . LEU B 1 363 ? 32.171 59.738 -38.487 1.00 14.88 394 LEU A CA 1
ATOM 8499 C C . LEU B 1 363 ? 33.514 59.023 -38.434 1.00 15.33 394 LEU A C 1
ATOM 8500 O O . LEU B 1 363 ? 34.453 59.431 -39.143 1.00 16.75 394 LEU A O 1
ATOM 8505 N N . VAL B 1 364 ? 33.641 58.037 -37.543 1.00 12.78 395 VAL A N 1
ATOM 8506 C CA . VAL B 1 364 ? 34.943 57.421 -37.241 1.00 13.34 395 VAL A CA 1
ATOM 8507 C C . VAL B 1 364 ? 34.875 55.946 -37.614 1.00 14.70 395 VAL A C 1
ATOM 8508 O O . VAL B 1 364 ? 34.074 55.160 -37.058 1.00 15.83 395 VAL A O 1
ATOM 8512 N N . LEU B 1 365 ? 35.708 55.564 -38.563 1.00 14.78 396 LEU A N 1
ATOM 8513 C CA . LEU B 1 365 ? 35.813 54.145 -38.944 1.00 15.03 396 LEU A CA 1
ATOM 8514 C C . LEU B 1 365 ? 36.730 53.452 -37.929 1.00 14.78 396 LEU A C 1
ATOM 8515 O O . LEU B 1 365 ? 37.912 53.800 -37.810 1.00 15.27 396 LEU A O 1
ATOM 8520 N N . LEU B 1 366 ? 36.175 52.527 -37.153 1.00 15.44 397 LEU A N 1
ATOM 8521 C CA . LEU B 1 366 ? 36.906 51.856 -36.068 1.00 15.32 397 LEU A CA 1
ATOM 8522 C C . LEU B 1 366 ? 37.460 50.497 -36.505 1.00 16.05 397 LEU A C 1
ATOM 8523 O O . LEU B 1 366 ? 38.465 50.050 -35.910 1.00 16.43 397 LEU A O 1
ATOM 8528 N N . LYS B 1 367 ? 36.811 49.853 -37.464 1.00 16.64 398 LYS A N 1
ATOM 8529 C CA . LYS B 1 367 ? 37.244 48.527 -37.931 1.00 17.00 398 LYS A CA 1
ATOM 8530 C C . LYS B 1 367 ? 36.762 48.374 -39.374 1.00 16.91 398 LYS A C 1
ATOM 8531 O O . LYS B 1 367 ? 35.664 48.773 -39.676 1.00 15.72 398 LYS A O 1
ATOM 8537 N N . ASN B 1 368 ? 37.594 47.756 -40.201 1.00 18.22 399 ASN A N 1
ATOM 8538 C CA . ASN B 1 368 ? 37.174 47.453 -41.580 1.00 19.76 399 ASN A CA 1
ATOM 8539 C C . ASN B 1 368 ? 38.001 46.289 -42.107 1.00 23.15 399 ASN A C 1
ATOM 8540 O O . ASN B 1 368 ? 39.030 46.539 -42.729 1.00 24.69 399 ASN A O 1
ATOM 8545 N N . ARG B 1 369 ? 37.516 45.079 -41.848 1.00 23.81 400 ARG A N 1
ATOM 8546 C CA . ARG B 1 369 ? 38.238 43.827 -42.181 1.00 29.47 400 ARG A CA 1
ATOM 8547 C C . ARG B 1 369 ? 38.146 43.594 -43.691 1.00 28.98 400 ARG A C 1
ATOM 8548 O O . ARG B 1 369 ? 37.032 43.578 -44.216 1.00 28.31 400 ARG A O 1
ATOM 8556 N N . ASP B 1 370 ? 39.301 43.412 -44.330 1.00 36.98 401 ASP A N 1
ATOM 8557 C CA . ASP B 1 370 ? 39.421 42.930 -45.731 1.00 38.19 401 ASP A CA 1
ATOM 8558 C C . ASP B 1 370 ? 38.654 43.866 -46.660 1.00 38.52 401 ASP A C 1
ATOM 8559 O O . ASP B 1 370 ? 38.025 43.357 -47.595 1.00 37.92 401 ASP A O 1
ATOM 8564 N N . GLY B 1 371 ? 38.609 45.169 -46.360 1.00 36.20 402 GLY A N 1
ATOM 8565 C CA . GLY B 1 371 ? 37.944 46.128 -47.247 1.00 32.90 402 GLY A CA 1
ATOM 8566 C C . GLY B 1 371 ? 36.472 45.838 -47.494 1.00 29.94 402 GLY A C 1
ATOM 8567 O O . GLY B 1 371 ? 35.980 46.195 -48.572 1.00 28.74 402 GLY A O 1
ATOM 8568 N N . LEU B 1 372 ? 35.715 45.346 -46.511 1.00 26.16 403 LEU A N 1
ATOM 8569 C CA . LEU B 1 372 ? 34.246 45.248 -46.646 1.00 22.88 403 LEU A CA 1
ATOM 8570 C C . LEU B 1 372 ? 33.629 46.620 -46.951 1.00 24.28 403 LEU A C 1
ATOM 8571 O O . LEU B 1 372 ? 32.747 46.705 -47.814 1.00 25.92 403 LEU A O 1
ATOM 8576 N N . LEU B 1 373 ? 34.044 47.666 -46.239 1.00 21.84 404 LEU A N 1
ATOM 8577 C CA . LEU B 1 373 ? 33.625 49.037 -46.595 1.00 20.78 404 LEU A CA 1
ATOM 8578 C C . LEU B 1 373 ? 34.664 49.605 -47.539 1.00 20.15 404 LEU A C 1
ATOM 8579 O O . LEU B 1 373 ? 35.849 49.376 -47.386 1.00 21.51 404 LEU A O 1
ATOM 8584 N N . PRO B 1 374 ? 34.266 50.464 -48.505 1.00 20.63 405 PRO A N 1
ATOM 8585 C CA . PRO B 1 374 ? 32.890 50.896 -48.690 1.00 21.71 405 PRO A CA 1
ATOM 8586 C C . PRO B 1 374 ? 32.055 49.843 -49.415 1.00 22.03 405 PRO A C 1
ATOM 8587 O O . PRO B 1 374 ? 32.634 49.087 -50.238 1.00 24.55 405 PRO A O 1
ATOM 8591 N N . LEU B 1 375 ? 30.774 49.816 -49.105 1.00 22.58 406 LEU A N 1
ATOM 8592 C CA . LEU B 1 375 ? 29.804 48.921 -49.775 1.00 25.59 406 LEU A CA 1
ATOM 8593 C C . LEU B 1 375 ? 29.606 49.383 -51.215 1.00 29.65 406 LEU A C 1
ATOM 8594 O O . LEU B 1 375 ? 29.615 50.614 -51.487 1.00 26.68 406 LEU A O 1
ATOM 8599 N N . LYS B 1 376 ? 29.377 48.422 -52.116 1.00 30.31 407 LYS A N 1
ATOM 8600 C CA . LYS B 1 376 ? 28.838 48.770 -53.456 1.00 30.79 407 LYS A CA 1
ATOM 8601 C C . LYS B 1 376 ? 27.328 48.914 -53.341 1.00 28.49 407 LYS A C 1
ATOM 8602 O O . LYS B 1 376 ? 26.714 48.212 -52.528 1.00 29.21 407 LYS A O 1
ATOM 8608 N N . LYS B 1 377 ? 26.754 49.793 -54.167 1.00 31.23 408 LYS A N 1
ATOM 8609 C CA . LYS B 1 377 ? 25.298 49.965 -54.302 1.00 30.93 408 LYS A CA 1
ATOM 8610 C C . LYS B 1 377 ? 24.788 48.828 -55.170 1.00 37.15 408 LYS A C 1
ATOM 8611 O O . LYS B 1 377 ? 24.615 49.029 -56.379 1.00 36.48 408 LYS A O 1
ATOM 8617 N N . GLN B 1 378 ? 24.617 47.667 -54.564 1.00 36.46 409 GLN A N 1
ATOM 8618 C CA . GLN B 1 378 ? 24.119 46.467 -55.268 1.00 37.91 409 GLN A CA 1
ATOM 8619 C C . GLN B 1 378 ? 23.723 45.427 -54.226 1.00 37.56 409 GLN A C 1
ATOM 8620 O O . GLN B 1 378 ? 24.058 45.589 -53.042 1.00 29.15 409 GLN A O 1
ATOM 8626 N N . GLY B 1 379 ? 22.979 44.427 -54.678 1.00 31.59 410 GLY A N 1
ATOM 8627 C CA . GLY B 1 379 ? 22.635 43.263 -53.861 1.00 28.63 410 GLY A CA 1
ATOM 8628 C C . GLY B 1 379 ? 21.550 43.561 -52.864 1.00 26.40 410 GLY A C 1
ATOM 8629 O O . GLY B 1 379 ? 20.744 44.465 -53.078 1.00 28.79 410 GLY A O 1
ATOM 8630 N N . ARG B 1 380 ? 21.529 42.758 -51.805 1.00 27.32 411 ARG A N 1
ATOM 8631 C CA . ARG B 1 380 ? 20.481 42.768 -50.772 1.00 26.49 411 ARG A CA 1
ATOM 8632 C C . ARG B 1 380 ? 21.151 43.069 -49.432 1.00 24.70 411 ARG A C 1
ATOM 8633 O O . ARG B 1 380 ? 22.030 42.301 -49.013 1.00 25.63 411 ARG A O 1
ATOM 8641 N N . ILE B 1 381 ? 20.732 44.149 -48.818 1.00 24.20 412 ILE A N 1
ATOM 8642 C CA . ILE B 1 381 ? 21.367 44.657 -47.566 1.00 23.57 412 ILE A CA 1
ATOM 8643 C C . ILE B 1 381 ? 20.296 44.582 -46.482 1.00 19.56 412 ILE A C 1
ATOM 8644 O O . ILE B 1 381 ? 19.287 45.238 -46.605 1.00 21.92 412 ILE A O 1
ATOM 8649 N N . ALA B 1 382 ? 20.525 43.793 -45.427 1.00 20.05 413 ALA A N 1
ATOM 8650 C CA . ALA B 1 382 ? 19.621 43.747 -44.271 1.00 20.78 413 ALA A CA 1
ATOM 8651 C C . ALA B 1 382 ? 19.983 44.932 -43.378 1.00 20.15 413 ALA A C 1
ATOM 8652 O O . ALA B 1 382 ? 21.183 45.108 -43.165 1.00 23.58 413 ALA A O 1
ATOM 8654 N N . VAL B 1 383 ? 18.993 45.714 -43.015 1.00 20.31 414 VAL A N 1
ATOM 8655 C CA . VAL B 1 383 ? 19.170 46.880 -42.100 1.00 20.34 414 VAL A CA 1
ATOM 8656 C C . VAL B 1 383 ? 18.399 46.553 -40.842 1.00 20.14 414 VAL A C 1
ATOM 8657 O O . VAL B 1 383 ? 17.158 46.513 -40.849 1.00 20.49 414 VAL A O 1
ATOM 8661 N N . ILE B 1 384 ? 19.148 46.313 -39.761 1.00 19.51 415 ILE A N 1
ATOM 8662 C CA . ILE B 1 384 ? 18.550 45.689 -38.566 1.00 19.16 415 ILE A CA 1
ATOM 8663 C C . ILE B 1 384 ? 18.967 46.500 -37.328 1.00 17.59 415 ILE A C 1
ATOM 8664 O O . ILE B 1 384 ? 20.152 46.831 -37.227 1.00 18.90 415 ILE A O 1
ATOM 8669 N N . GLY B 1 385 ? 18.033 46.712 -36.432 1.00 17.51 416 GLY A N 1
ATOM 8670 C CA . GLY B 1 385 ? 18.322 47.225 -35.085 1.00 17.20 416 GLY A CA 1
ATOM 8671 C C . GLY B 1 385 ? 17.427 48.372 -34.705 1.00 17.62 416 GLY A C 1
ATOM 8672 O O . GLY B 1 385 ? 16.800 49.036 -35.549 1.00 20.24 416 GLY A O 1
ATOM 8673 N N . PRO B 1 386 ? 17.338 48.653 -33.386 1.00 17.70 417 PRO A N 1
ATOM 8674 C CA . PRO B 1 386 ? 16.378 49.635 -32.900 1.00 17.55 417 PRO A CA 1
ATOM 8675 C C . PRO B 1 386 ? 16.707 51.079 -33.255 1.00 17.61 417 PRO A C 1
ATOM 8676 O O . PRO B 1 386 ? 15.845 51.909 -33.113 1.00 21.73 417 PRO A O 1
ATOM 8680 N N . LEU B 1 387 ? 17.930 51.350 -33.672 1.00 18.15 418 LEU A N 1
ATOM 8681 C CA A LEU B 1 387 ? 18.316 52.734 -34.021 0.50 18.93 418 LEU A CA 1
ATOM 8682 C CA B LEU B 1 387 ? 18.290 52.741 -34.028 0.50 18.48 418 LEU A CA 1
ATOM 8683 C C . LEU B 1 387 ? 18.200 52.955 -35.541 1.00 18.91 418 LEU A C 1
ATOM 8684 O O . LEU B 1 387 ? 18.327 54.104 -35.983 1.00 19.76 418 LEU A O 1
ATOM 8693 N N . ALA B 1 388 ? 17.918 51.914 -36.319 1.00 18.46 419 ALA A N 1
ATOM 8694 C CA . ALA B 1 388 ? 17.920 52.100 -37.792 1.00 18.29 419 ALA A CA 1
ATOM 8695 C C . ALA B 1 388 ? 16.853 53.100 -38.239 1.00 16.88 419 ALA A C 1
ATOM 8696 O O . ALA B 1 388 ? 17.186 53.853 -39.191 1.00 19.18 419 ALA A O 1
ATOM 8698 N N . LYS B 1 389 ? 15.650 53.058 -37.673 1.00 18.37 420 LYS A N 1
ATOM 8699 C CA . LYS B 1 389 ? 14.536 53.965 -38.051 1.00 19.75 420 LYS A CA 1
ATOM 8700 C C . LYS B 1 389 ? 14.230 54.996 -36.971 1.00 19.47 420 LYS A C 1
ATOM 8701 O O . LYS B 1 389 ? 13.143 55.525 -36.974 1.00 23.76 420 LYS A O 1
ATOM 8707 N N . SER B 1 390 ? 15.183 55.312 -36.104 1.00 20.02 421 SER A N 1
ATOM 8708 C CA . SER B 1 390 ? 14.952 56.268 -34.997 1.00 21.18 421 SER A CA 1
ATOM 8709 C C . SER B 1 390 ? 15.273 57.695 -35.422 1.00 19.36 421 SER A C 1
ATOM 8710 O O . SER B 1 390 ? 16.465 58.016 -35.595 1.00 20.89 421 SER A O 1
ATOM 8713 N N . GLN B 1 391 ? 14.242 58.520 -35.559 1.00 19.63 422 GLN A N 1
ATOM 8714 C CA . GLN B 1 391 ? 14.428 59.954 -35.789 1.00 19.47 422 GLN A CA 1
ATOM 8715 C C . GLN B 1 391 ? 14.790 60.642 -34.478 1.00 19.34 422 GLN A C 1
ATOM 8716 O O . GLN B 1 391 ? 15.585 61.570 -34.529 1.00 18.59 422 GLN A O 1
ATOM 8722 N N . ARG B 1 392 ? 14.196 60.217 -33.361 1.00 18.84 423 ARG A N 1
ATOM 8723 C CA . ARG B 1 392 ? 14.420 60.961 -32.092 1.00 19.26 423 ARG A CA 1
ATOM 8724 C C . ARG B 1 392 ? 15.884 60.769 -31.695 1.00 18.46 423 ARG A C 1
ATOM 8725 O O . ARG B 1 392 ? 16.497 61.728 -31.178 1.00 20.70 423 ARG A O 1
ATOM 8733 N N . ASP B 1 393 ? 16.466 59.604 -31.937 1.00 17.37 424 ASP A N 1
ATOM 8734 C CA . ASP B 1 393 ? 17.842 59.385 -31.414 1.00 18.36 424 ASP A CA 1
ATOM 8735 C C . ASP B 1 393 ? 18.916 60.019 -32.306 1.00 19.11 424 ASP A C 1
ATOM 8736 O O . ASP B 1 393 ? 19.896 60.528 -31.765 1.00 18.90 424 ASP A O 1
ATOM 8741 N N . VAL B 1 394 ? 18.702 60.095 -33.612 1.00 17.82 425 VAL A N 1
ATOM 8742 C CA . VAL B 1 394 ? 19.767 60.585 -34.515 1.00 18.20 425 VAL A CA 1
ATOM 8743 C C . VAL B 1 394 ? 20.009 62.063 -34.207 1.00 16.90 425 VAL A C 1
ATOM 8744 O O . VAL B 1 394 ? 21.185 62.473 -34.330 1.00 19.25 425 VAL A O 1
ATOM 8748 N N . ILE B 1 395 ? 19.040 62.818 -33.674 1.00 17.85 426 ILE A N 1
ATOM 8749 C CA . ILE B 1 395 ? 19.331 64.260 -33.385 1.00 19.68 426 ILE A CA 1
ATOM 8750 C C . ILE B 1 395 ? 20.028 64.433 -32.032 1.00 20.28 426 ILE A C 1
ATOM 8751 O O . ILE B 1 395 ? 20.399 65.554 -31.702 1.00 21.48 426 ILE A O 1
ATOM 8756 N N . GLY B 1 396 ? 20.107 63.396 -31.209 1.00 18.16 427 GLY A N 1
ATOM 8757 C CA . GLY B 1 396 ? 20.923 63.436 -29.984 1.00 20.15 427 GLY A CA 1
ATOM 8758 C C . GLY B 1 396 ? 20.215 64.105 -28.817 1.00 18.20 427 GLY A C 1
ATOM 8759 O O . GLY B 1 396 ? 19.065 64.596 -28.941 1.00 19.38 427 GLY A O 1
ATOM 8760 N N . SER B 1 397 ? 20.890 64.147 -27.666 1.00 17.64 428 SER A N 1
ATOM 8761 C CA . SER B 1 397 ? 20.486 64.985 -26.535 1.00 18.26 428 SER A CA 1
ATOM 8762 C C . SER B 1 397 ? 20.790 66.459 -26.846 1.00 18.08 428 SER A C 1
ATOM 8763 O O . SER B 1 397 ? 21.535 66.733 -27.801 1.00 19.67 428 SER A O 1
ATOM 8766 N N . TRP B 1 398 ? 20.176 67.352 -26.072 1.00 18.08 429 TRP A N 1
ATOM 8767 C CA . TRP B 1 398 ? 20.293 68.818 -26.215 1.00 17.75 429 TRP A CA 1
ATOM 8768 C C . TRP B 1 398 ? 20.054 69.194 -27.678 1.00 16.99 429 TRP A C 1
ATOM 8769 O O . TRP B 1 398 ? 20.893 69.896 -28.269 1.00 15.82 429 TRP A O 1
ATOM 8780 N N . SER B 1 399 ? 18.919 68.755 -28.187 1.00 16.31 430 SER A N 1
ATOM 8781 C CA . SER B 1 399 ? 18.566 68.945 -29.622 1.00 16.26 430 SER A CA 1
ATOM 8782 C C . SER B 1 399 ? 17.767 70.217 -29.812 1.00 15.07 430 SER A C 1
ATOM 8783 O O . SER B 1 399 ? 17.257 70.436 -30.916 1.00 15.84 430 SER A O 1
ATOM 8786 N N . ALA B 1 400 ? 17.659 71.091 -28.824 1.00 15.15 431 ALA A N 1
ATOM 8787 C CA . ALA B 1 400 ? 17.141 72.450 -28.975 1.00 16.87 431 ALA A CA 1
ATOM 8788 C C . ALA B 1 400 ? 15.766 72.389 -29.634 1.00 15.64 431 ALA A C 1
ATOM 8789 O O . ALA B 1 400 ? 14.900 71.640 -29.141 1.00 15.30 431 ALA A O 1
ATOM 8791 N N . ALA B 1 401 ? 15.570 73.143 -30.730 1.00 15.45 432 ALA A N 1
ATOM 8792 C CA . ALA B 1 401 ? 14.243 73.204 -31.382 1.00 15.21 432 ALA A CA 1
ATOM 8793 C C . ALA B 1 401 ? 14.186 72.197 -32.563 1.00 16.26 432 ALA A C 1
ATOM 8794 O O . ALA B 1 401 ? 13.274 72.284 -33.388 1.00 17.71 432 ALA A O 1
ATOM 8796 N N . GLY B 1 402 ? 15.109 71.245 -32.624 1.00 15.52 433 GLY A N 1
ATOM 8797 C CA . GLY B 1 402 ? 15.096 70.196 -33.650 1.00 15.34 433 GLY A CA 1
ATOM 8798 C C . GLY B 1 402 ? 13.800 69.419 -33.617 1.00 18.38 433 GLY A C 1
ATOM 8799 O O . GLY B 1 402 ? 13.303 69.013 -32.493 1.00 18.40 433 GLY A O 1
ATOM 8800 N N . VAL B 1 403 ? 13.302 69.080 -34.795 1.00 16.47 434 VAL A N 1
ATOM 8801 C CA . VAL B 1 403 ? 12.031 68.350 -34.945 1.00 16.87 434 VAL A CA 1
ATOM 8802 C C . VAL B 1 403 ? 12.357 66.946 -35.402 1.00 17.69 434 VAL A C 1
ATOM 8803 O O . VAL B 1 403 ? 12.861 66.769 -36.516 1.00 16.75 434 VAL A O 1
ATOM 8807 N N . PRO B 1 404 ? 12.132 65.896 -34.572 1.00 17.40 435 PRO A N 1
ATOM 8808 C CA . PRO B 1 404 ? 12.503 64.554 -35.013 1.00 17.35 435 PRO A CA 1
ATOM 8809 C C . PRO B 1 404 ? 11.930 64.163 -36.388 1.00 18.28 435 PRO A C 1
ATOM 8810 O O . PRO B 1 404 ? 12.608 63.526 -37.176 1.00 17.82 435 PRO A O 1
ATOM 8814 N N . ARG B 1 405 ? 10.698 64.555 -36.663 1.00 19.79 436 ARG A N 1
ATOM 8815 C CA . ARG B 1 405 ? 10.066 64.145 -37.957 1.00 23.77 436 ARG A CA 1
ATOM 8816 C C . ARG B 1 405 ? 10.829 64.749 -39.145 1.00 20.77 436 ARG A C 1
ATOM 8817 O O . ARG B 1 405 ? 10.674 64.238 -40.254 1.00 21.65 436 ARG A O 1
ATOM 8825 N N . GLN B 1 406 ? 11.686 65.743 -38.961 1.00 18.63 437 GLN A N 1
ATOM 8826 C CA . GLN B 1 406 ? 12.470 66.348 -40.067 1.00 17.60 437 GLN A CA 1
ATOM 8827 C C . GLN B 1 406 ? 13.792 65.590 -40.247 1.00 18.53 437 GLN A C 1
ATOM 8828 O O . GLN B 1 406 ? 14.507 65.891 -41.182 1.00 19.09 437 GLN A O 1
ATOM 8834 N N . ALA B 1 407 ? 14.131 64.652 -39.360 1.00 16.69 438 ALA A N 1
ATOM 8835 C CA . ALA B 1 407 ? 15.445 64.006 -39.383 1.00 16.45 438 ALA A CA 1
ATOM 8836 C C . ALA B 1 407 ? 15.496 62.823 -40.351 1.00 16.99 438 ALA A C 1
ATOM 8837 O O . ALA B 1 407 ? 14.494 62.100 -40.525 1.00 17.34 438 ALA A O 1
ATOM 8839 N N . VAL B 1 408 ? 16.672 62.613 -40.927 1.00 17.32 439 VAL A N 1
ATOM 8840 C CA . VAL B 1 408 ? 16.926 61.466 -41.811 1.00 17.88 439 VAL A CA 1
ATOM 8841 C C . VAL B 1 408 ? 17.508 60.314 -40.987 1.00 18.06 439 VAL A C 1
ATOM 8842 O O . VAL B 1 408 ? 18.652 60.407 -40.537 1.00 18.21 439 VAL A O 1
ATOM 8846 N N . THR B 1 409 ? 16.768 59.231 -40.893 1.00 16.97 440 THR A N 1
ATOM 8847 C CA . THR B 1 409 ? 17.226 58.029 -40.204 1.00 18.33 440 THR A CA 1
ATOM 8848 C C . THR B 1 409 ? 18.313 57.321 -40.999 1.00 18.54 440 THR A C 1
ATOM 8849 O O . THR B 1 409 ? 18.511 57.560 -42.210 1.00 19.78 440 THR A O 1
ATOM 8853 N N . VAL B 1 410 ? 19.036 56.437 -40.333 1.00 17.00 441 VAL A N 1
ATOM 8854 C CA . VAL B 1 410 ? 20.043 55.622 -41.015 1.00 18.02 441 VAL A CA 1
ATOM 8855 C C . VAL B 1 410 ? 19.336 54.823 -42.104 1.00 18.21 441 VAL A C 1
ATOM 8856 O O . VAL B 1 410 ? 19.859 54.796 -43.204 1.00 19.70 441 VAL A O 1
ATOM 8860 N N . TYR B 1 411 ? 18.199 54.219 -41.807 1.00 18.94 442 TYR A N 1
ATOM 8861 C CA . TYR B 1 411 ? 17.459 53.434 -42.839 1.00 18.55 442 TYR A CA 1
ATOM 8862 C C . TYR B 1 411 ? 17.171 54.329 -44.053 1.00 20.16 442 TYR A C 1
ATOM 8863 O O . TYR B 1 411 ? 17.437 53.956 -45.189 1.00 19.69 442 TYR A O 1
ATOM 8872 N N . GLN B 1 412 ? 16.628 55.515 -43.814 1.00 20.06 443 GLN A N 1
ATOM 8873 C CA . GLN B 1 412 ? 16.182 56.399 -44.910 1.00 20.51 443 GLN A CA 1
ATOM 8874 C C . GLN B 1 412 ? 17.427 56.861 -45.680 1.00 20.85 443 GLN A C 1
ATOM 8875 O O . GLN B 1 412 ? 17.357 57.062 -46.926 1.00 21.61 443 GLN A O 1
ATOM 8881 N N . GLY B 1 413 ? 18.541 57.128 -45.002 1.00 18.83 444 GLY A N 1
ATOM 8882 C CA . GLY B 1 413 ? 19.775 57.537 -45.676 1.00 18.26 444 GLY A CA 1
ATOM 8883 C C . GLY B 1 413 ? 20.252 56.442 -46.616 1.00 21.48 444 GLY A C 1
ATOM 8884 O O . GLY B 1 413 ? 20.689 56.761 -47.760 1.00 21.19 444 GLY A O 1
ATOM 8885 N N . LEU B 1 414 ? 20.174 55.187 -46.170 1.00 20.96 445 LEU A N 1
ATOM 8886 C CA . LEU B 1 414 ? 20.603 54.081 -47.040 1.00 21.57 445 LEU A CA 1
ATOM 8887 C C . LEU B 1 414 ? 19.627 54.007 -48.227 1.00 22.10 445 LEU A C 1
ATOM 8888 O O . LEU B 1 414 ? 20.144 53.865 -49.339 1.00 24.04 445 LEU A O 1
ATOM 8893 N N . ALA B 1 415 ? 18.328 54.130 -47.977 1.00 19.78 446 ALA A N 1
ATOM 8894 C CA . ALA B 1 415 ? 17.282 54.092 -49.050 1.00 23.22 446 ALA A CA 1
ATOM 8895 C C . ALA B 1 415 ? 17.572 55.172 -50.093 1.00 30.91 446 ALA A C 1
ATOM 8896 O O . ALA B 1 415 ? 17.544 54.870 -51.305 1.00 30.06 446 ALA A O 1
ATOM 8898 N N . ASN B 1 416 ? 17.893 56.377 -49.646 1.00 26.18 447 ASN A N 1
ATOM 8899 C CA . ASN B 1 416 ? 18.208 57.527 -50.539 1.00 26.42 447 ASN A CA 1
ATOM 8900 C C . ASN B 1 416 ? 19.436 57.212 -51.386 1.00 31.75 447 ASN A C 1
ATOM 8901 O O . ASN B 1 416 ? 19.469 57.600 -52.585 1.00 32.16 447 ASN A O 1
ATOM 8906 N N . ALA B 1 417 ? 20.453 56.593 -50.792 1.00 26.12 448 ALA A N 1
ATOM 8907 C CA . ALA B 1 417 ? 21.765 56.379 -51.417 1.00 29.70 448 ALA A CA 1
ATOM 8908 C C . ALA B 1 417 ? 21.620 55.331 -52.525 1.00 32.89 448 ALA A C 1
ATOM 8909 O O . ALA B 1 417 ? 22.216 55.535 -53.589 1.00 34.51 448 ALA A O 1
ATOM 8911 N N . VAL B 1 418 ? 20.875 54.253 -52.267 1.00 33.43 449 VAL A N 1
ATOM 8912 C CA . VAL B 1 418 ? 20.885 53.059 -53.166 1.00 38.27 449 VAL A CA 1
ATOM 8913 C C . VAL B 1 418 ? 19.793 53.232 -54.222 1.00 42.14 449 VAL A C 1
ATOM 8914 O O . VAL B 1 418 ? 19.952 52.628 -55.294 1.00 43.61 449 VAL A O 1
ATOM 8918 N N . GLY B 1 419 ? 18.769 54.048 -53.956 1.00 40.04 450 GLY A N 1
ATOM 8919 C CA . GLY B 1 419 ? 17.612 54.187 -54.853 1.00 45.28 450 GLY A CA 1
ATOM 8920 C C . GLY B 1 419 ? 17.122 52.795 -55.196 1.00 45.65 450 GLY A C 1
ATOM 8921 O O . GLY B 1 419 ? 16.784 52.047 -54.262 1.00 42.89 450 GLY A O 1
ATOM 8922 N N . GLU B 1 420 ? 17.154 52.399 -56.469 1.00 45.43 451 GLU A N 1
ATOM 8923 C CA . GLU B 1 420 ? 16.707 51.027 -56.811 1.00 45.61 451 GLU A CA 1
ATOM 8924 C C . GLU B 1 420 ? 17.903 50.122 -57.101 1.00 42.33 451 GLU A C 1
ATOM 8925 O O . GLU B 1 420 ? 17.636 48.944 -57.430 1.00 47.85 451 GLU A O 1
ATOM 8931 N N . ARG B 1 421 ? 19.142 50.588 -56.907 1.00 31.83 452 ARG A N 1
ATOM 8932 C CA . ARG B 1 421 ? 20.387 49.827 -57.241 1.00 36.55 452 ARG A CA 1
ATOM 8933 C C . ARG B 1 421 ? 20.614 48.632 -56.307 1.00 34.75 452 ARG A C 1
ATOM 8934 O O . ARG B 1 421 ? 21.312 47.686 -56.706 1.00 32.70 452 ARG A O 1
ATOM 8942 N N . ALA B 1 422 ? 20.095 48.707 -55.079 1.00 31.95 453 ALA A N 1
ATOM 8943 C CA . ALA B 1 422 ? 20.157 47.613 -54.094 1.00 30.97 453 ALA A CA 1
ATOM 8944 C C . ALA B 1 422 ? 18.806 47.512 -53.398 1.00 28.65 453 ALA A C 1
ATOM 8945 O O . ALA B 1 422 ? 17.990 48.468 -53.448 1.00 32.10 453 ALA A O 1
ATOM 8947 N N . THR B 1 423 ? 18.562 46.358 -52.787 1.00 28.13 454 THR A N 1
ATOM 8948 C CA . THR B 1 423 ? 17.328 46.089 -52.023 1.00 26.01 454 THR A CA 1
ATOM 8949 C C . THR B 1 423 ? 17.666 46.147 -50.531 1.00 25.21 454 THR A C 1
ATOM 8950 O O . THR B 1 423 ? 18.525 45.410 -50.132 1.00 24.62 454 THR A O 1
ATOM 8954 N N . LEU B 1 424 ? 16.962 46.961 -49.776 1.00 22.90 455 LEU A N 1
ATOM 8955 C CA . LEU B 1 424 ? 17.111 46.970 -48.299 1.00 23.90 455 LEU A CA 1
ATOM 8956 C C . LEU B 1 424 ? 16.033 46.102 -47.673 1.00 24.59 455 LEU A C 1
ATOM 8957 O O . LEU B 1 424 ? 14.866 46.158 -48.096 1.00 28.87 455 LEU A O 1
ATOM 8962 N N . LEU B 1 425 ? 16.410 45.285 -46.697 1.00 23.70 456 LEU A N 1
ATOM 8963 C CA . LEU B 1 425 ? 15.431 44.506 -45.924 1.00 26.24 456 LEU A CA 1
ATOM 8964 C C . LEU B 1 425 ? 15.519 44.958 -44.475 1.00 24.07 456 LEU A C 1
ATOM 8965 O O . LEU B 1 425 ? 16.623 44.872 -43.929 1.00 26.45 456 LEU A O 1
ATOM 8970 N N . TYR B 1 426 ? 14.412 45.358 -43.911 1.00 21.75 457 TYR A N 1
ATOM 8971 C CA . TYR B 1 426 ? 14.372 45.927 -42.551 1.00 22.58 457 TYR A CA 1
ATOM 8972 C C . TYR B 1 426 ? 13.834 44.923 -41.530 1.00 24.09 457 TYR A C 1
ATOM 8973 O O . TYR B 1 426 ? 12.790 44.310 -41.735 1.00 23.57 457 TYR A O 1
ATOM 8982 N N . ALA B 1 427 ? 14.455 44.881 -40.347 1.00 22.58 458 ALA A N 1
ATOM 8983 C CA . ALA B 1 427 ? 13.838 44.279 -39.145 1.00 20.69 458 ALA A CA 1
ATOM 8984 C C . ALA B 1 427 ? 14.313 45.055 -37.916 1.00 19.55 458 ALA A C 1
ATOM 8985 O O . ALA B 1 427 ? 15.548 45.275 -37.829 1.00 21.00 458 ALA A O 1
ATOM 8987 N N . LYS B 1 428 ? 13.409 45.422 -37.036 1.00 21.74 459 LYS A N 1
ATOM 8988 C CA . LYS B 1 428 ? 13.847 46.123 -35.801 1.00 21.63 459 LYS A CA 1
ATOM 8989 C C . LYS B 1 428 ? 14.857 45.289 -35.003 1.00 23.08 459 LYS A C 1
ATOM 8990 O O . LYS B 1 428 ? 15.836 45.883 -34.432 1.00 20.93 459 LYS A O 1
ATOM 8996 N N . GLY B 1 429 ? 14.625 43.981 -34.837 1.00 20.48 460 GLY A N 1
ATOM 8997 C CA . GLY B 1 429 ? 15.609 43.067 -34.236 1.00 20.68 460 GLY A CA 1
ATOM 8998 C C . GLY B 1 429 ? 15.541 43.026 -32.718 1.00 21.68 460 GLY A C 1
ATOM 8999 O O . GLY B 1 429 ? 15.616 41.903 -32.169 1.00 21.27 460 GLY A O 1
ATOM 9000 N N . ALA B 1 430 ? 15.442 44.193 -32.057 1.00 21.93 461 ALA A N 1
ATOM 9001 C CA . ALA B 1 430 ? 15.366 44.270 -30.583 1.00 19.22 461 ALA A CA 1
ATOM 9002 C C . ALA B 1 430 ? 14.853 45.635 -30.216 1.00 20.06 461 ALA A C 1
ATOM 9003 O O . ALA B 1 430 ? 15.021 46.576 -31.011 1.00 21.15 461 ALA A O 1
ATOM 9005 N N . ASN B 1 431 ? 14.286 45.766 -29.039 1.00 19.19 462 ASN A N 1
ATOM 9006 C CA . ASN B 1 431 ? 14.093 47.115 -28.463 1.00 19.38 462 ASN A CA 1
ATOM 9007 C C . ASN B 1 431 ? 15.451 47.669 -27.972 1.00 18.00 462 ASN A C 1
ATOM 9008 O O . ASN B 1 431 ? 16.444 46.922 -27.851 1.00 18.99 462 ASN A O 1
ATOM 9013 N N . VAL B 1 432 ? 15.500 48.982 -27.737 1.00 19.64 463 VAL A N 1
ATOM 9014 C CA A VAL B 1 432 ? 16.748 49.683 -27.316 0.50 20.41 463 VAL A CA 1
ATOM 9015 C CA B VAL B 1 432 ? 16.785 49.642 -27.354 0.50 19.21 463 VAL A CA 1
ATOM 9016 C C . VAL B 1 432 ? 17.248 49.044 -26.023 1.00 19.25 463 VAL A C 1
ATOM 9017 O O . VAL B 1 432 ? 18.488 48.983 -25.796 1.00 19.47 463 VAL A O 1
ATOM 9024 N N . SER B 1 433 ? 16.307 48.642 -25.165 1.00 18.03 464 SER A N 1
ATOM 9025 C CA . SER B 1 433 ? 16.634 47.956 -23.902 1.00 19.25 464 SER A CA 1
ATOM 9026 C C . SER B 1 433 ? 15.632 46.831 -23.685 1.00 19.22 464 SER A C 1
ATOM 9027 O O . SER B 1 433 ? 14.459 47.007 -24.086 1.00 21.97 464 SER A O 1
ATOM 9030 N N . GLY B 1 434 ? 16.125 45.762 -23.061 1.00 20.20 465 GLY A N 1
ATOM 9031 C CA . GLY B 1 434 ? 15.268 44.658 -22.582 1.00 23.90 465 GLY A CA 1
ATOM 9032 C C . GLY B 1 434 ? 14.731 44.901 -21.173 1.00 24.91 465 GLY A C 1
ATOM 9033 O O . GLY B 1 434 ? 13.942 44.095 -20.694 1.00 26.05 465 GLY A O 1
ATOM 9034 N N . ASP B 1 435 ? 15.205 45.930 -20.485 1.00 22.26 466 ASP A N 1
ATOM 9035 C CA . ASP B 1 435 ? 14.919 46.172 -19.052 1.00 23.48 466 ASP A CA 1
ATOM 9036 C C . ASP B 1 435 ? 13.766 47.142 -18.941 1.00 25.20 466 ASP A C 1
ATOM 9037 O O . ASP B 1 435 ? 13.931 48.327 -19.340 1.00 22.07 466 ASP A O 1
ATOM 9042 N N . GLN B 1 436 ? 12.601 46.696 -18.422 1.00 24.54 467 GLN A N 1
ATOM 9043 C CA . GLN B 1 436 ? 11.402 47.563 -18.454 1.00 27.80 467 GLN A CA 1
ATOM 9044 C C . GLN B 1 436 ? 11.624 48.785 -17.550 1.00 23.62 467 GLN A C 1
ATOM 9045 O O . GLN B 1 436 ? 11.094 49.851 -17.872 1.00 26.49 467 GLN A O 1
ATOM 9051 N N . ALA B 1 437 ? 12.443 48.670 -16.511 1.00 25.11 468 ALA A N 1
ATOM 9052 C CA . ALA B 1 437 ? 12.712 49.814 -15.600 1.00 25.71 468 ALA A CA 1
ATOM 9053 C C . ALA B 1 437 ? 13.477 50.903 -16.374 1.00 22.78 468 ALA A C 1
ATOM 9054 O O . ALA B 1 437 ? 13.208 52.095 -16.173 1.00 23.96 468 ALA A O 1
ATOM 9056 N N . ILE B 1 438 ? 14.410 50.489 -17.221 1.00 21.94 469 ILE A N 1
ATOM 9057 C CA . ILE B 1 438 ? 15.148 51.460 -18.090 1.00 21.11 469 ILE A CA 1
ATOM 9058 C C . ILE B 1 438 ? 14.212 52.057 -19.141 1.00 20.45 469 ILE A C 1
ATOM 9059 O O . ILE B 1 438 ? 14.229 53.293 -19.354 1.00 21.00 469 ILE A O 1
ATOM 9064 N N . LEU B 1 439 ? 13.351 51.258 -19.765 1.00 19.72 470 LEU A N 1
ATOM 9065 C CA . LEU B 1 439 ? 12.419 51.821 -20.752 1.00 21.21 470 LEU A CA 1
ATOM 9066 C C . LEU B 1 439 ? 11.491 52.808 -20.060 1.00 22.38 470 LEU A C 1
ATOM 9067 O O . LEU B 1 439 ? 11.248 53.861 -20.667 1.00 21.99 470 LEU A O 1
ATOM 9072 N N . ASP B 1 440 ? 11.018 52.501 -18.839 1.00 22.56 471 ASP A N 1
ATOM 9073 C CA . ASP B 1 440 ? 10.128 53.439 -18.108 1.00 25.73 471 ASP A CA 1
ATOM 9074 C C . ASP B 1 440 ? 10.871 54.725 -17.762 1.00 21.75 471 ASP A C 1
ATOM 9075 O O . ASP B 1 440 ? 10.276 55.805 -17.839 1.00 23.05 471 ASP A O 1
ATOM 9080 N N . TYR B 1 441 ? 12.144 54.631 -17.392 1.00 19.49 472 TYR A N 1
ATOM 9081 C CA . TYR B 1 441 ? 12.985 55.827 -17.147 1.00 19.33 472 TYR A CA 1
ATOM 9082 C C . TYR B 1 441 ? 13.042 56.674 -18.427 1.00 18.54 472 TYR A C 1
ATOM 9083 O O . TYR B 1 441 ? 12.830 57.893 -18.377 1.00 20.72 472 TYR A O 1
ATOM 9092 N N . LEU B 1 442 ? 13.372 56.055 -19.559 1.00 18.68 473 LEU A N 1
ATOM 9093 C CA . LEU B 1 442 ? 13.578 56.812 -20.830 1.00 18.13 473 LEU A CA 1
ATOM 9094 C C . LEU B 1 442 ? 12.278 57.469 -21.312 1.00 20.31 473 LEU A C 1
ATOM 9095 O O . LEU B 1 442 ? 12.335 58.541 -21.922 1.00 18.74 473 LEU A O 1
ATOM 9100 N N . ASN B 1 443 ? 11.133 56.848 -21.000 1.00 22.00 474 ASN A N 1
ATOM 9101 C CA . ASN B 1 443 ? 9.801 57.336 -21.414 1.00 23.99 474 ASN A CA 1
ATOM 9102 C C . ASN B 1 443 ? 9.121 58.069 -20.241 1.00 25.96 474 ASN A C 1
ATOM 9103 O O . ASN B 1 443 ? 7.902 58.323 -20.358 1.00 27.91 474 ASN A O 1
ATOM 9108 N N . SER B 1 444 ? 9.832 58.395 -19.152 1.00 23.94 475 SER A N 1
ATOM 9109 C CA . SER B 1 444 ? 9.183 58.903 -17.898 1.00 26.49 475 SER A CA 1
ATOM 9110 C C . SER B 1 444 ? 8.515 60.270 -18.095 1.00 30.96 475 SER A C 1
ATOM 9111 O O . SER B 1 444 ? 7.478 60.514 -17.420 1.00 33.21 475 SER A O 1
ATOM 9114 N N . TYR B 1 445 ? 9.025 61.127 -18.968 1.00 30.10 476 TYR A N 1
ATOM 9115 C CA . TYR B 1 445 ? 8.466 62.489 -19.174 1.00 40.14 476 TYR A CA 1
ATOM 9116 C C . TYR B 1 445 ? 7.743 62.562 -20.521 1.00 41.31 476 TYR A C 1
ATOM 9117 O O . TYR B 1 445 ? 6.679 63.181 -20.631 1.00 42.53 476 TYR A O 1
ATOM 9126 N N . ASN B 1 446 ? 8.377 62.037 -21.557 1.00 38.44 477 ASN A N 1
ATOM 9127 C CA . ASN B 1 446 ? 7.872 62.067 -22.949 1.00 41.67 477 ASN A CA 1
ATOM 9128 C C . ASN B 1 446 ? 8.114 60.714 -23.585 1.00 38.93 477 ASN A C 1
ATOM 9129 O O . ASN B 1 446 ? 8.990 59.970 -23.164 1.00 31.95 477 ASN A O 1
ATOM 9134 N N . PRO B 1 447 ? 7.345 60.355 -24.629 1.00 38.12 478 PRO A N 1
ATOM 9135 C CA . PRO B 1 447 ? 7.568 59.096 -25.326 1.00 35.05 478 PRO A CA 1
ATOM 9136 C C . PRO B 1 447 ? 8.821 59.277 -26.194 1.00 33.22 478 PRO A C 1
ATOM 9137 O O . PRO B 1 447 ? 8.715 59.825 -27.264 1.00 36.14 478 PRO A O 1
ATOM 9141 N N . GLU B 1 448 ? 9.977 58.822 -25.725 1.00 27.44 479 GLU A N 1
ATOM 9142 C CA A GLU B 1 448 ? 11.262 59.041 -26.440 0.50 26.46 479 GLU A CA 1
ATOM 9143 C CA B GLU B 1 448 ? 11.260 59.055 -26.446 0.50 26.74 479 GLU A CA 1
ATOM 9144 C C . GLU B 1 448 ? 11.726 57.766 -27.133 1.00 25.51 479 GLU A C 1
ATOM 9145 O O . GLU B 1 448 ? 12.539 57.875 -28.046 1.00 26.57 479 GLU A O 1
ATOM 9156 N N . VAL B 1 449 ? 11.260 56.616 -26.675 1.00 21.69 480 VAL A N 1
ATOM 9157 C CA . VAL B 1 449 ? 11.689 55.287 -27.174 1.00 24.08 480 VAL A CA 1
ATOM 9158 C C . VAL B 1 449 ? 10.432 54.491 -27.527 1.00 28.42 480 VAL A C 1
ATOM 9159 O O . VAL B 1 449 ? 9.628 54.216 -26.608 1.00 29.57 480 VAL A O 1
ATOM 9163 N N . GLU B 1 450 ? 10.374 54.021 -28.772 1.00 28.16 481 GLU A N 1
ATOM 9164 C CA . GLU B 1 450 ? 9.274 53.164 -29.277 1.00 32.17 481 GLU A CA 1
ATOM 9165 C C . GLU B 1 450 ? 9.511 51.759 -28.764 1.00 29.73 481 GLU A C 1
ATOM 9166 O O . GLU B 1 450 ? 10.531 51.126 -29.097 1.00 29.89 481 GLU A O 1
ATOM 9172 N N . VAL B 1 451 ? 8.591 51.258 -27.958 1.00 27.92 482 VAL A N 1
ATOM 9173 C CA . VAL B 1 451 ? 8.732 49.893 -27.427 1.00 27.17 482 VAL A CA 1
ATOM 9174 C C . VAL B 1 451 ? 7.869 49.010 -28.320 1.00 31.81 482 VAL A C 1
ATOM 9175 O O . VAL B 1 451 ? 6.635 49.219 -28.367 1.00 31.54 482 VAL A O 1
ATOM 9179 N N . ASP B 1 452 ? 8.535 48.196 -29.121 1.00 31.73 483 ASP A N 1
ATOM 9180 C CA . ASP B 1 452 ? 7.858 47.189 -29.959 1.00 32.42 483 ASP A CA 1
ATOM 9181 C C . ASP B 1 452 ? 7.153 46.258 -28.992 1.00 31.28 483 ASP A C 1
ATOM 9182 O O . ASP B 1 452 ? 7.766 45.794 -28.049 1.00 33.35 483 ASP A O 1
ATOM 9187 N N . PRO B 1 453 ? 5.837 46.015 -29.170 1.00 35.88 484 PRO A N 1
ATOM 9188 C CA . PRO B 1 453 ? 5.101 45.155 -28.246 1.00 38.41 484 PRO A CA 1
ATOM 9189 C C . PRO B 1 453 ? 5.476 43.675 -28.414 1.00 37.43 484 PRO A C 1
ATOM 9190 O O . PRO B 1 453 ? 5.159 42.913 -27.518 1.00 40.15 484 PRO A O 1
ATOM 9194 N N . ARG B 1 454 ? 6.147 43.297 -29.512 1.00 35.34 485 ARG A N 1
ATOM 9195 C CA . ARG B 1 454 ? 6.531 41.877 -29.727 1.00 33.16 485 ARG A CA 1
ATOM 9196 C C . ARG B 1 454 ? 7.555 41.441 -28.682 1.00 36.16 485 ARG A C 1
ATOM 9197 O O . ARG B 1 454 ? 8.320 42.281 -28.131 1.00 37.70 485 ARG A O 1
ATOM 9205 N N . SER B 1 455 ? 7.577 40.149 -28.409 1.00 30.73 486 SER A N 1
ATOM 9206 C CA . SER B 1 455 ? 8.592 39.557 -27.520 1.00 33.67 486 SER A CA 1
ATOM 9207 C C . SER B 1 455 ? 9.969 39.752 -28.157 1.00 31.25 486 SER A C 1
ATOM 9208 O O . SER B 1 455 ? 10.093 39.802 -29.405 1.00 29.07 486 SER A O 1
ATOM 9211 N N . ALA B 1 456 ? 11.000 39.772 -27.330 1.00 28.66 487 ALA A N 1
ATOM 9212 C CA . ALA B 1 456 ? 12.406 39.784 -27.801 1.00 28.19 487 ALA A CA 1
ATOM 9213 C C . ALA B 1 456 ? 12.626 38.623 -28.775 1.00 28.97 487 ALA A C 1
ATOM 9214 O O . ALA B 1 456 ? 13.289 38.799 -29.820 1.00 27.62 487 ALA A O 1
ATOM 9216 N N . GLU B 1 457 ? 12.107 37.434 -28.452 1.00 28.29 488 GLU A N 1
ATOM 9217 C CA . GLU B 1 457 ? 12.337 36.220 -29.280 1.00 27.30 488 GLU A CA 1
ATOM 9218 C C . GLU B 1 457 ? 11.703 36.399 -30.677 1.00 26.54 488 GLU A C 1
ATOM 9219 O O . GLU B 1 457 ? 12.332 36.010 -31.663 1.00 27.22 488 GLU A O 1
ATOM 9225 N N . ALA B 1 458 ? 10.491 36.939 -30.772 1.00 28.83 489 ALA A N 1
ATOM 9226 C CA . ALA B 1 458 ? 9.822 37.138 -32.081 1.00 28.46 489 ALA A CA 1
ATOM 9227 C C . ALA B 1 458 ? 10.630 38.136 -32.926 1.00 28.28 489 ALA A C 1
ATOM 9228 O O . ALA B 1 458 ? 10.799 37.925 -34.124 1.00 27.65 489 ALA A O 1
ATOM 9230 N N . MET B 1 459 ? 11.101 39.221 -32.315 1.00 27.30 490 MET A N 1
ATOM 9231 C CA . MET B 1 459 ? 11.930 40.222 -33.038 1.00 25.66 490 MET A CA 1
ATOM 9232 C C . MET B 1 459 ? 13.216 39.567 -33.532 1.00 23.55 490 MET A C 1
ATOM 9233 O O . MET B 1 459 ? 13.608 39.845 -34.671 1.00 25.29 490 MET A O 1
ATOM 9238 N N . LEU B 1 460 ? 13.844 38.730 -32.715 1.00 22.03 491 LEU A N 1
ATOM 9239 C CA . LEU B 1 460 ? 15.087 38.045 -33.092 1.00 24.58 491 LEU A CA 1
ATOM 9240 C C . LEU B 1 460 ? 14.816 37.079 -34.245 1.00 25.82 491 LEU A C 1
ATOM 9241 O O . LEU B 1 460 ? 15.625 37.038 -35.165 1.00 25.10 491 LEU A O 1
ATOM 9246 N N . GLU B 1 461 ? 13.723 36.312 -34.197 1.00 27.35 492 GLU A N 1
ATOM 9247 C CA . GLU B 1 461 ? 13.457 35.327 -35.292 1.00 32.52 492 GLU A CA 1
ATOM 9248 C C . GLU B 1 461 ? 13.228 36.090 -36.605 1.00 26.58 492 GLU A C 1
ATOM 9249 O O . GLU B 1 461 ? 13.737 35.664 -37.652 1.00 27.88 492 GLU A O 1
ATOM 9255 N N . GLU B 1 462 ? 12.522 37.211 -36.550 1.00 26.79 493 GLU A N 1
ATOM 9256 C CA . GLU B 1 462 ? 12.294 38.052 -37.755 1.00 28.06 493 GLU A CA 1
ATOM 9257 C C . GLU B 1 462 ? 13.643 38.547 -38.280 1.00 29.28 493 GLU A C 1
ATOM 9258 O O . GLU B 1 462 ? 13.918 38.446 -39.475 1.00 25.72 493 GLU A O 1
ATOM 9264 N N . ALA B 1 463 ? 14.513 39.034 -37.400 1.00 24.71 494 ALA A N 1
ATOM 9265 C CA . ALA B 1 463 ? 15.823 39.558 -37.814 1.00 22.71 494 ALA A CA 1
ATOM 9266 C C . ALA B 1 463 ? 16.662 38.450 -38.424 1.00 23.56 494 ALA A C 1
ATOM 9267 O O . ALA B 1 463 ? 17.357 38.727 -39.395 1.00 24.53 494 ALA A O 1
ATOM 9269 N N . LEU B 1 464 ? 16.616 37.230 -37.878 1.00 23.62 495 LEU A N 1
ATOM 9270 C CA . LEU B 1 464 ? 17.429 36.125 -38.430 1.00 23.45 495 LEU A CA 1
ATOM 9271 C C . LEU B 1 464 ? 16.899 35.726 -39.818 1.00 25.37 495 LEU A C 1
ATOM 9272 O O . LEU B 1 464 ? 17.740 35.520 -40.722 1.00 24.49 495 LEU A O 1
ATOM 9277 N N . ARG B 1 465 ? 15.591 35.714 -39.994 1.00 26.75 496 ARG A N 1
ATOM 9278 C CA . ARG B 1 465 ? 15.038 35.431 -41.349 1.00 31.84 496 ARG A CA 1
ATOM 9279 C C . ARG B 1 465 ? 15.488 36.516 -42.324 1.00 30.87 496 ARG A C 1
ATOM 9280 O O . ARG B 1 465 ? 15.796 36.186 -43.474 1.00 33.35 496 ARG A O 1
ATOM 9288 N N . THR B 1 466 ? 15.464 37.769 -41.894 1.00 28.29 497 THR A N 1
ATOM 9289 C CA . THR B 1 466 ? 15.871 38.923 -42.724 1.00 26.07 497 THR A CA 1
ATOM 9290 C C . THR B 1 466 ? 17.343 38.772 -43.072 1.00 27.84 497 THR A C 1
ATOM 9291 O O . THR B 1 466 ? 17.704 38.934 -44.238 1.00 29.67 497 THR A O 1
ATOM 9295 N N . ALA B 1 467 ? 18.215 38.465 -42.104 1.00 24.02 498 ALA A N 1
ATOM 9296 C CA . ALA B 1 467 ? 19.663 38.344 -42.365 1.00 23.59 498 ALA A CA 1
ATOM 9297 C C . ALA B 1 467 ? 19.913 37.209 -43.365 1.00 26.88 498 ALA A C 1
ATOM 9298 O O . ALA B 1 467 ? 20.720 37.386 -44.287 1.00 26.24 498 ALA A O 1
ATOM 9300 N N . ARG B 1 468 ? 19.217 36.091 -43.200 1.00 27.87 499 ARG A N 1
ATOM 9301 C CA . ARG B 1 468 ? 19.411 34.922 -44.106 1.00 34.03 499 ARG A CA 1
ATOM 9302 C C . ARG B 1 468 ? 19.032 35.287 -45.555 1.00 32.68 499 ARG A C 1
ATOM 9303 O O . ARG B 1 468 ? 19.592 34.702 -46.475 1.00 34.99 499 ARG A O 1
ATOM 9311 N N . ASP B 1 469 ? 18.120 36.232 -45.736 1.00 32.54 500 ASP A N 1
ATOM 9312 C CA . ASP B 1 469 ? 17.626 36.652 -47.072 1.00 33.03 500 ASP A CA 1
ATOM 9313 C C . ASP B 1 469 ? 18.541 37.723 -47.660 1.00 34.32 500 ASP A C 1
ATOM 9314 O O . ASP B 1 469 ? 18.231 38.204 -48.756 1.00 34.54 500 ASP A O 1
ATOM 9319 N N . ALA B 1 470 ? 19.626 38.111 -46.978 1.00 27.65 501 ALA A N 1
ATOM 9320 C CA . ALA B 1 470 ? 20.450 39.242 -47.426 1.00 28.11 501 ALA A CA 1
ATOM 9321 C C . ALA B 1 470 ? 21.854 38.774 -47.730 1.00 26.07 501 ALA A C 1
ATOM 9322 O O . ALA B 1 470 ? 22.241 37.647 -47.337 1.00 29.49 501 ALA A O 1
ATOM 9324 N N . ASP B 1 471 ? 22.603 39.631 -48.412 1.00 25.51 502 ASP A N 1
ATOM 9325 C CA . ASP B 1 471 ? 24.028 39.415 -48.715 1.00 25.40 502 ASP A CA 1
ATOM 9326 C C . ASP B 1 471 ? 24.874 39.869 -47.518 1.00 24.83 502 ASP A C 1
ATOM 9327 O O . ASP B 1 471 ? 25.956 39.364 -47.342 1.00 27.56 502 ASP A O 1
ATOM 9332 N N . LEU B 1 472 ? 24.390 40.853 -46.775 1.00 26.00 503 LEU A N 1
ATOM 9333 C CA . LEU B 1 472 ? 25.186 41.378 -45.639 1.00 24.08 503 LEU A CA 1
ATOM 9334 C C . LEU B 1 472 ? 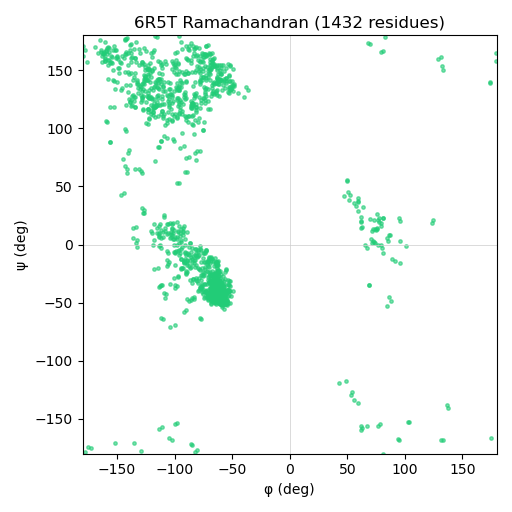24.236 42.126 -44.736 1.00 22.84 503 LEU A C 1
ATOM 9335 O O . LEU B 1 472 ? 23.118 42.404 -45.143 1.00 22.06 503 LEU A O 1
ATOM 9340 N N . VAL B 1 473 ? 24.681 42.384 -43.512 1.00 20.96 504 VAL A N 1
ATOM 9341 C CA . VAL B 1 473 ? 23.825 42.965 -42.464 1.00 21.08 504 VAL A CA 1
ATOM 9342 C C . VAL B 1 473 ? 24.476 44.258 -41.993 1.00 19.68 504 VAL A C 1
ATOM 9343 O O . VAL B 1 473 ? 25.675 44.236 -41.660 1.00 21.25 504 VAL A O 1
ATOM 9347 N N . VAL B 1 474 ? 23.702 45.320 -42.044 1.00 19.97 505 VAL A N 1
ATOM 9348 C CA . VAL B 1 474 ? 24.039 46.612 -41.408 1.00 19.67 505 VAL A CA 1
ATOM 9349 C C . VAL B 1 474 ? 23.210 46.663 -40.136 1.00 17.32 505 VAL A C 1
ATOM 9350 O O . VAL B 1 474 ? 21.974 46.795 -40.196 1.00 18.29 505 VAL A O 1
ATOM 9354 N N . ALA B 1 475 ? 23.877 46.491 -38.987 1.00 18.11 506 ALA A N 1
ATOM 9355 C CA . ALA B 1 475 ? 23.229 46.504 -37.676 1.00 17.96 506 ALA A CA 1
ATOM 9356 C C . ALA B 1 475 ? 23.388 47.901 -37.085 1.00 16.53 506 ALA A C 1
ATOM 9357 O O . ALA B 1 475 ? 24.545 48.361 -36.961 1.00 17.87 506 ALA A O 1
ATOM 9359 N N . VAL B 1 476 ? 22.276 48.551 -36.829 1.00 16.82 507 VAL A N 1
ATOM 9360 C CA . VAL B 1 476 ? 22.265 49.952 -36.348 1.00 16.99 507 VAL A CA 1
ATOM 9361 C C . VAL B 1 476 ? 21.883 49.870 -34.876 1.00 17.52 507 VAL A C 1
ATOM 9362 O O . VAL B 1 476 ? 20.696 49.677 -34.548 1.00 16.85 507 VAL A O 1
ATOM 9366 N N . VAL B 1 477 ? 22.883 50.054 -34.022 1.00 15.79 508 VAL A N 1
ATOM 9367 C CA . VAL B 1 477 ? 22.765 49.671 -32.590 1.00 15.37 508 VAL A CA 1
ATOM 9368 C C . VAL B 1 477 ? 23.483 50.719 -31.738 1.00 15.41 508 VAL A C 1
ATOM 9369 O O . VAL B 1 477 ? 24.264 51.541 -32.248 1.00 15.05 508 VAL A O 1
ATOM 9373 N N . GLY B 1 478 ? 23.198 50.665 -30.450 1.00 16.19 509 GLY A N 1
ATOM 9374 C CA . GLY B 1 478 ? 23.890 51.515 -29.469 1.00 16.85 509 GLY A CA 1
ATOM 9375 C C . GLY B 1 478 ? 22.923 52.083 -28.475 1.00 16.18 509 GLY A C 1
ATOM 9376 O O . GLY B 1 478 ? 22.013 51.408 -28.061 1.00 18.22 509 GLY A O 1
ATOM 9377 N N . GLU B 1 479 ? 23.111 53.336 -28.097 1.00 16.40 510 GLU A N 1
ATOM 9378 C CA . GLU B 1 479 ? 22.298 54.013 -27.078 1.00 16.74 510 GLU A CA 1
ATOM 9379 C C . GLU B 1 479 ? 21.190 54.833 -27.714 1.00 19.08 510 GLU A C 1
ATOM 9380 O O . GLU B 1 479 ? 21.385 55.390 -28.788 1.00 17.91 510 GLU A O 1
ATOM 9386 N N . SER B 1 480 ? 20.073 54.968 -27.014 1.00 15.96 511 SER A N 1
ATOM 9387 C CA . SER B 1 480 ? 19.105 56.029 -27.264 1.00 16.48 511 SER A CA 1
ATOM 9388 C C . SER B 1 480 ? 19.642 57.328 -26.646 1.00 16.82 511 SER A C 1
ATOM 9389 O O . SER B 1 480 ? 20.480 57.280 -25.738 1.00 16.20 511 SER A O 1
ATOM 9392 N N . GLN B 1 481 ? 19.179 58.465 -27.117 1.00 15.56 512 GLN A N 1
ATOM 9393 C CA . GLN B 1 481 ? 19.809 59.734 -26.724 1.00 16.66 512 GLN A CA 1
ATOM 9394 C C . GLN B 1 481 ? 19.543 60.024 -25.247 1.00 17.37 512 GLN A C 1
ATOM 9395 O O . GLN B 1 481 ? 20.334 60.697 -24.635 1.00 16.16 512 GLN A O 1
ATOM 9401 N N . GLY B 1 482 ? 18.457 59.524 -24.675 1.00 15.40 513 GLY A N 1
ATOM 9402 C CA . GLY B 1 482 ? 18.169 59.758 -23.257 1.00 16.66 513 GLY A CA 1
ATOM 9403 C C . GLY B 1 482 ? 19.082 58.938 -22.370 1.00 15.69 513 GLY A C 1
ATOM 9404 O O . GLY B 1 482 ? 19.013 59.125 -21.136 1.00 16.26 513 GLY A O 1
ATOM 9405 N N . MET B 1 483 ? 19.888 58.038 -22.921 1.00 15.18 514 MET A N 1
ATOM 9406 C CA . MET B 1 483 ? 20.939 57.329 -22.144 1.00 14.96 514 MET A CA 1
ATOM 9407 C C . MET B 1 483 ? 22.188 58.203 -21.998 1.00 16.11 514 MET A C 1
ATOM 9408 O O . MET B 1 483 ? 23.020 57.849 -21.182 1.00 16.74 514 MET A O 1
ATOM 9413 N N . ALA B 1 484 ? 22.348 59.237 -22.807 1.00 16.39 515 ALA A N 1
ATOM 9414 C CA . ALA B 1 484 ? 23.564 60.090 -22.808 1.00 18.13 515 ALA A CA 1
ATOM 9415 C C . ALA B 1 484 ? 23.137 61.543 -22.746 1.00 19.70 515 ALA A C 1
ATOM 9416 O O . ALA B 1 484 ? 23.331 62.314 -23.701 1.00 19.03 515 ALA A O 1
ATOM 9418 N N . HIS B 1 485 ? 22.517 61.884 -21.625 1.00 18.51 516 HIS A N 1
ATOM 9419 C CA . HIS B 1 485 ? 21.892 63.191 -21.442 1.00 19.49 516 HIS A CA 1
ATOM 9420 C C . HIS B 1 485 ? 22.108 63.640 -19.986 1.00 16.97 516 HIS A C 1
ATOM 9421 O O . HIS B 1 485 ? 22.718 62.897 -19.198 1.00 16.76 516 HIS A O 1
ATOM 9428 N N . GLU B 1 486 ? 21.653 64.830 -19.663 1.00 15.72 517 GLU A N 1
ATOM 9429 C CA . GLU B 1 486 ? 21.759 65.276 -18.264 1.00 16.89 517 GLU A CA 1
ATOM 9430 C C . GLU B 1 486 ? 21.204 64.198 -17.334 1.00 15.71 517 GLU A C 1
ATOM 9431 O O . GLU B 1 486 ? 20.067 63.640 -17.580 1.00 15.60 517 GLU A O 1
ATOM 9437 N N . ALA B 1 487 ? 21.919 63.961 -16.235 1.00 15.03 518 ALA A N 1
ATOM 9438 C CA . ALA B 1 487 ? 21.535 63.021 -15.160 1.00 15.54 518 ALA A CA 1
ATOM 9439 C C . ALA B 1 487 ? 21.501 61.549 -15.591 1.00 16.98 518 ALA A C 1
ATOM 9440 O O . ALA B 1 487 ? 21.434 60.697 -14.676 1.00 20.08 518 ALA A O 1
ATOM 9442 N N . SER B 1 488 ? 21.780 61.166 -16.831 1.00 14.00 519 SER A N 1
ATOM 9443 C CA A SER B 1 488 ? 21.723 59.752 -17.278 0.50 15.39 519 SER A CA 1
ATOM 9444 C CA B SER B 1 488 ? 21.715 59.750 -17.250 0.50 13.62 519 SER A CA 1
ATOM 9445 C C . SER B 1 488 ? 23.114 59.120 -17.198 1.00 16.14 519 SER A C 1
ATOM 9446 O O . SER B 1 488 ? 23.682 58.749 -18.223 1.00 17.31 519 SER A O 1
ATOM 9451 N N . SER B 1 489 ? 23.679 59.013 -16.012 1.00 13.97 520 SER A N 1
ATOM 9452 C CA . SER B 1 489 ? 24.977 58.335 -15.838 1.00 13.51 520 SER A CA 1
ATOM 9453 C C . SER B 1 489 ? 24.762 56.822 -15.936 1.00 12.61 520 SER A C 1
ATOM 9454 O O . SER B 1 489 ? 23.749 56.286 -15.438 1.00 14.11 520 SER A O 1
ATOM 9457 N N . ARG B 1 490 ? 25.736 56.164 -16.515 1.00 13.03 521 ARG A N 1
ATOM 9458 C CA . ARG B 1 490 ? 25.678 54.699 -16.795 1.00 14.39 521 ARG A CA 1
ATOM 9459 C C . ARG B 1 490 ? 26.733 53.972 -15.973 1.00 16.10 521 ARG A C 1
ATOM 9460 O O . ARG B 1 490 ? 27.890 54.445 -15.867 1.00 16.66 521 ARG A O 1
ATOM 9468 N N . THR B 1 491 ? 26.361 52.811 -15.428 1.00 14.05 522 THR A N 1
ATOM 9469 C CA . THR B 1 491 ? 27.277 51.896 -14.739 1.00 14.28 522 THR A CA 1
ATOM 9470 C C . THR B 1 491 ? 27.875 50.853 -15.686 1.00 16.42 522 THR A C 1
ATOM 9471 O O . THR B 1 491 ? 28.687 50.086 -15.239 1.00 15.96 522 THR A O 1
ATOM 9475 N N . ASP B 1 492 ? 27.420 50.793 -16.934 1.00 16.62 523 ASP A N 1
ATOM 9476 C CA . ASP B 1 492 ? 27.793 49.766 -17.926 1.00 17.73 523 ASP A CA 1
ATOM 9477 C C . ASP B 1 492 ? 28.020 50.564 -19.213 1.00 16.73 523 ASP A C 1
ATOM 9478 O O . ASP B 1 492 ? 27.150 51.355 -19.538 1.00 19.12 523 ASP A O 1
ATOM 9483 N N . LEU B 1 493 ? 29.148 50.376 -19.863 1.00 14.32 524 LEU A N 1
ATOM 9484 C CA . LEU B 1 493 ? 29.451 51.117 -21.108 1.00 14.76 524 LEU A CA 1
ATOM 9485 C C . LEU B 1 493 ? 29.222 50.244 -22.331 1.00 16.01 524 LEU A C 1
ATOM 9486 O O . LEU B 1 493 ? 29.518 50.734 -23.451 1.00 14.72 524 LEU A O 1
ATOM 9491 N N . ARG B 1 494 ? 28.656 49.063 -22.170 1.00 16.47 525 ARG A N 1
ATOM 9492 C CA . ARG B 1 494 ? 28.401 48.219 -23.354 1.00 16.57 525 ARG A CA 1
ATOM 9493 C C . ARG B 1 494 ? 27.170 48.692 -24.118 1.00 15.00 525 ARG A C 1
ATOM 9494 O O . ARG B 1 494 ? 26.318 49.428 -23.634 1.00 15.49 525 ARG A O 1
ATOM 9502 N N . ILE B 1 495 ? 27.096 48.226 -25.361 1.00 16.70 526 ILE A N 1
ATOM 9503 C CA . ILE B 1 495 ? 25.782 48.243 -26.060 1.00 16.26 526 ILE A CA 1
ATOM 9504 C C . ILE B 1 495 ? 24.769 47.568 -25.143 1.00 15.52 526 ILE A C 1
ATOM 9505 O O . ILE B 1 495 ? 25.077 46.559 -24.532 1.00 17.92 526 ILE A O 1
ATOM 9510 N N . PRO B 1 496 ? 23.526 48.073 -25.048 1.00 16.80 527 PRO A N 1
ATOM 9511 C CA . PRO B 1 496 ? 22.516 47.425 -24.221 1.00 16.40 527 PRO A CA 1
ATOM 9512 C C . PRO B 1 496 ? 22.338 45.938 -24.518 1.00 18.67 527 PRO A C 1
ATOM 9513 O O . PRO B 1 496 ? 22.471 45.497 -25.640 1.00 17.23 527 PRO A O 1
ATOM 9517 N N . ALA B 1 497 ? 22.052 45.168 -23.467 1.00 18.19 528 ALA A N 1
ATOM 9518 C CA . ALA B 1 497 ? 22.025 43.699 -23.522 1.00 17.82 528 ALA A CA 1
ATOM 9519 C C . ALA B 1 497 ? 21.051 43.163 -24.600 1.00 17.72 528 ALA A C 1
ATOM 9520 O O . ALA B 1 497 ? 21.405 42.188 -25.281 1.00 19.55 528 ALA A O 1
ATOM 9522 N N . SER B 1 498 ? 19.895 43.778 -24.761 1.00 17.32 529 SER A N 1
ATOM 9523 C CA . SER B 1 498 ? 18.894 43.325 -25.759 1.00 18.75 529 SER A CA 1
ATOM 9524 C C . SER B 1 498 ? 19.539 43.370 -27.143 1.00 19.19 529 SER A C 1
ATOM 9525 O O . SER B 1 498 ? 19.286 42.476 -27.994 1.00 19.70 529 SER A O 1
ATOM 9528 N N . GLN B 1 499 ? 20.310 44.419 -27.386 1.00 18.42 530 GLN A N 1
ATOM 9529 C CA . GLN B 1 499 ? 20.991 44.591 -28.679 1.00 17.59 530 GLN A CA 1
ATOM 9530 C C . GLN B 1 499 ? 22.202 43.686 -28.802 1.00 18.32 530 GLN A C 1
ATOM 9531 O O . GLN B 1 499 ? 22.509 43.251 -29.904 1.00 19.81 530 GLN A O 1
ATOM 9537 N N . ARG B 1 500 ? 22.943 43.400 -27.719 1.00 17.22 531 ARG A N 1
ATOM 9538 C CA . ARG B 1 500 ? 24.082 42.472 -27.833 1.00 18.01 531 ARG A CA 1
ATOM 9539 C C . ARG B 1 500 ? 23.586 41.047 -28.103 1.00 17.00 531 ARG A C 1
ATOM 9540 O O . ARG B 1 500 ? 24.249 40.349 -28.861 1.00 19.86 531 ARG A O 1
ATOM 9548 N N . ARG B 1 501 ? 22.419 40.703 -27.589 1.00 20.20 532 ARG A N 1
ATOM 9549 C CA . ARG B 1 501 ? 21.822 39.373 -27.885 1.00 20.79 532 ARG A CA 1
ATOM 9550 C C . ARG B 1 501 ? 21.515 39.302 -29.395 1.00 19.88 532 ARG A C 1
ATOM 9551 O O . ARG B 1 501 ? 21.855 38.283 -30.041 1.00 21.05 532 ARG A O 1
ATOM 9559 N N . LEU B 1 502 ? 20.970 40.382 -29.935 1.00 19.00 533 LEU A N 1
ATOM 9560 C CA . LEU B 1 502 ? 20.718 40.515 -31.403 1.00 18.57 533 LEU A CA 1
ATOM 9561 C C . LEU B 1 502 ? 22.028 40.361 -32.170 1.00 20.47 533 LEU A C 1
ATOM 9562 O O . LEU B 1 502 ? 22.114 39.569 -33.187 1.00 19.80 533 LEU A O 1
ATOM 9567 N N . LEU B 1 503 ? 23.085 41.080 -31.756 1.00 17.87 534 LEU A N 1
ATOM 9568 C CA . LEU B 1 503 ? 24.362 41.049 -32.493 1.00 18.60 534 LEU A CA 1
ATOM 9569 C C . LEU B 1 503 ? 24.903 39.624 -32.491 1.00 19.65 534 LEU A C 1
ATOM 9570 O O . LEU B 1 503 ? 25.444 39.199 -33.502 1.00 19.70 534 LEU A O 1
ATOM 9575 N N . LYS B 1 504 ? 24.871 38.944 -31.362 1.00 19.19 535 LYS A N 1
ATOM 9576 C CA . LYS B 1 504 ? 25.445 37.579 -31.303 1.00 21.15 535 LYS A CA 1
ATOM 9577 C C . LYS B 1 504 ? 24.661 36.637 -32.213 1.00 20.59 535 LYS A C 1
ATOM 9578 O O . LYS B 1 504 ? 25.308 35.815 -32.903 1.00 22.02 535 LYS A O 1
ATOM 9584 N N . ALA B 1 505 ? 23.352 36.786 -32.256 1.00 21.35 536 ALA A N 1
ATOM 9585 C CA . ALA B 1 505 ? 22.509 35.939 -33.149 1.00 23.79 536 ALA A CA 1
ATOM 9586 C C . ALA B 1 505 ? 22.840 36.277 -34.607 1.00 23.67 536 ALA A C 1
ATOM 9587 O O . ALA B 1 505 ? 22.997 35.373 -35.430 1.00 25.86 536 ALA A O 1
ATOM 9589 N N . LEU B 1 506 ? 23.007 37.559 -34.930 1.00 22.46 537 LEU A N 1
ATOM 9590 C CA . LEU B 1 506 ? 23.348 37.965 -36.316 1.00 22.45 537 LEU A CA 1
ATOM 9591 C C . LEU B 1 506 ? 24.727 37.422 -36.705 1.00 23.95 537 LEU A C 1
ATOM 9592 O O . LEU B 1 506 ? 24.913 36.936 -37.875 1.00 23.64 537 LEU A O 1
ATOM 9597 N N . LYS B 1 507 ? 25.707 37.460 -35.782 1.00 21.90 538 LYS A N 1
ATOM 9598 C CA . LYS B 1 507 ? 27.045 36.955 -36.096 1.00 21.41 538 LYS A CA 1
ATOM 9599 C C . LYS B 1 507 ? 26.918 35.477 -36.493 1.00 23.06 538 LYS A C 1
ATOM 9600 O O . LYS B 1 507 ? 27.638 35.045 -37.421 1.00 25.93 538 LYS A O 1
ATOM 9606 N N . ALA B 1 508 ? 26.073 34.740 -35.779 1.00 25.16 539 ALA A N 1
ATOM 9607 C CA . ALA B 1 508 ? 25.994 33.254 -35.902 1.00 26.00 539 ALA A CA 1
ATOM 9608 C C . ALA B 1 508 ? 25.378 32.870 -37.256 1.00 28.13 539 ALA A C 1
ATOM 9609 O O . ALA B 1 508 ? 25.497 31.721 -37.628 1.00 28.83 539 ALA A O 1
ATOM 9611 N N . THR B 1 509 ? 24.802 33.807 -38.003 1.00 27.43 540 THR A N 1
ATOM 9612 C CA . THR B 1 509 ? 24.286 33.542 -39.374 1.00 27.68 540 THR A CA 1
ATOM 9613 C C . THR B 1 509 ? 25.419 33.384 -40.383 1.00 29.30 540 THR A C 1
ATOM 9614 O O . THR B 1 509 ? 25.160 32.860 -41.460 1.00 29.89 540 THR A O 1
ATOM 9618 N N . GLY B 1 510 ? 26.611 33.875 -40.061 1.00 27.99 541 GLY A N 1
ATOM 9619 C CA . GLY B 1 510 ? 27.775 33.955 -40.957 1.00 29.54 541 GLY A CA 1
ATOM 9620 C C . GLY B 1 510 ? 27.701 35.076 -41.980 1.00 28.72 541 GLY A C 1
ATOM 9621 O O . GLY B 1 510 ? 28.612 35.136 -42.776 1.00 29.30 541 GLY A O 1
ATOM 9622 N N . LYS B 1 511 ? 26.650 35.887 -42.031 1.00 26.89 542 LYS A N 1
ATOM 9623 C CA . LYS B 1 511 ? 26.575 37.026 -42.987 1.00 26.70 542 LYS A CA 1
ATOM 9624 C C . LYS B 1 511 ? 27.600 38.073 -42.554 1.00 27.92 542 LYS A C 1
ATOM 9625 O O . LYS B 1 511 ? 27.800 38.272 -41.352 1.00 25.09 542 LYS A O 1
ATOM 9631 N N . PRO B 1 512 ? 28.302 38.733 -43.492 1.00 27.09 543 PRO A N 1
ATOM 9632 C CA . PRO B 1 512 ? 29.153 39.874 -43.137 1.00 26.89 543 PRO A CA 1
ATOM 9633 C C . PRO B 1 512 ? 28.364 40.884 -42.292 1.00 24.25 543 PRO A C 1
ATOM 9634 O O . PRO B 1 512 ? 27.198 41.149 -42.612 1.00 22.71 543 PRO A O 1
ATOM 9638 N N . LEU B 1 513 ? 28.981 41.358 -41.198 1.00 21.19 544 LEU A N 1
ATOM 9639 C CA . LEU B 1 513 ? 28.260 42.194 -40.221 1.00 21.72 544 LEU A CA 1
ATOM 9640 C C . LEU B 1 513 ? 28.942 43.553 -40.102 1.00 18.71 544 LEU A C 1
ATOM 9641 O O . LEU B 1 513 ? 30.107 43.604 -39.696 1.00 17.83 544 LEU A O 1
ATOM 9646 N N . VAL B 1 514 ? 28.235 44.598 -40.518 1.00 17.42 545 VAL A N 1
ATOM 9647 C CA . VAL B 1 514 ? 28.678 46.009 -40.404 1.00 19.33 545 VAL A CA 1
ATOM 9648 C C . VAL B 1 514 ? 27.924 46.618 -39.230 1.00 19.37 545 VAL A C 1
ATOM 9649 O O . VAL B 1 514 ? 26.707 46.575 -39.237 1.00 20.52 545 VAL A O 1
ATOM 9653 N N . LEU B 1 515 ? 28.626 47.131 -38.225 1.00 19.46 546 LEU A N 1
ATOM 9654 C CA . LEU B 1 515 ? 27.946 47.841 -37.125 1.00 18.71 546 LEU A CA 1
ATOM 9655 C C . LEU B 1 515 ? 28.002 49.344 -37.367 1.00 17.27 546 LEU A C 1
ATOM 9656 O O . LEU B 1 515 ? 29.094 49.877 -37.565 1.00 18.71 546 LEU A O 1
ATOM 9661 N N . VAL B 1 516 ? 26.846 49.945 -37.335 1.00 16.39 547 VAL A N 1
ATOM 9662 C CA . VAL B 1 516 ? 26.641 51.415 -37.324 1.00 16.64 547 VAL A CA 1
ATOM 9663 C C . VAL B 1 516 ? 26.249 51.776 -35.883 1.00 15.33 547 VAL A C 1
ATOM 9664 O O . VAL B 1 516 ? 25.133 51.455 -35.440 1.00 16.06 547 VAL A O 1
ATOM 9668 N N . LEU B 1 517 ? 27.177 52.416 -35.179 1.00 15.91 548 LEU A N 1
ATOM 9669 C CA . LEU B 1 517 ? 26.984 52.678 -33.733 1.00 14.22 548 LEU A CA 1
ATOM 9670 C C . LEU B 1 517 ? 26.424 54.086 -33.559 1.00 15.41 548 LEU A C 1
ATOM 9671 O O . LEU B 1 517 ? 27.011 55.033 -34.161 1.00 16.17 548 LEU A O 1
ATOM 9676 N N . MET B 1 518 ? 25.389 54.210 -32.747 1.00 13.78 549 MET A N 1
ATOM 9677 C CA . MET B 1 518 ? 24.913 55.521 -32.277 1.00 15.49 549 MET A CA 1
ATOM 9678 C C . MET B 1 518 ? 25.101 55.517 -30.778 1.00 16.69 549 MET A C 1
ATOM 9679 O O . MET B 1 518 ? 24.740 54.541 -30.118 1.00 19.45 549 MET A O 1
ATOM 9684 N N . ASN B 1 519 ? 25.602 56.619 -30.262 1.00 15.94 550 ASN A N 1
ATOM 9685 C CA . ASN B 1 519 ? 25.967 56.683 -28.836 1.00 16.16 550 ASN A CA 1
ATOM 9686 C C . ASN B 1 519 ? 26.421 58.083 -28.522 1.00 16.59 550 ASN A C 1
ATOM 9687 O O . ASN B 1 519 ? 26.897 58.788 -29.443 1.00 14.55 550 ASN A O 1
ATOM 9692 N N . GLY B 1 520 ? 26.343 58.466 -27.250 1.00 15.25 551 GLY A N 1
ATOM 9693 C CA . GLY B 1 520 ? 26.735 59.813 -26.803 1.00 15.65 551 GLY A CA 1
ATOM 9694 C C . GLY B 1 520 ? 27.954 59.796 -25.902 1.00 16.84 551 GLY A C 1
ATOM 9695 O O . GLY B 1 520 ? 28.283 60.807 -25.316 1.00 19.21 551 GLY A O 1
ATOM 9696 N N . ARG B 1 521 ? 28.622 58.657 -25.797 1.00 15.95 552 ARG A N 1
ATOM 9697 C CA . ARG B 1 521 ? 29.778 58.466 -24.906 1.00 14.71 552 ARG A CA 1
ATOM 9698 C C . ARG B 1 521 ? 30.595 57.343 -25.494 1.00 12.86 552 ARG A C 1
ATOM 9699 O O . ARG B 1 521 ? 30.075 56.517 -26.271 1.00 13.55 552 ARG A O 1
ATOM 9707 N N . PRO B 1 522 ? 31.864 57.226 -25.089 1.00 12.98 553 PRO A N 1
ATOM 9708 C CA . PRO B 1 522 ? 32.633 56.025 -25.407 1.00 13.04 553 PRO A CA 1
ATOM 9709 C C . PRO B 1 522 ? 31.855 54.778 -24.969 1.00 14.06 553 PRO A C 1
ATOM 9710 O O . PRO B 1 522 ? 31.277 54.783 -23.900 1.00 14.85 553 PRO A O 1
ATOM 9714 N N . LEU B 1 523 ? 31.913 53.722 -25.784 1.00 14.47 554 LEU A N 1
ATOM 9715 C CA . LEU B 1 523 ? 31.336 52.426 -25.422 1.00 15.48 554 LEU A CA 1
ATOM 9716 C C . LEU B 1 523 ? 32.429 51.387 -25.280 1.00 14.93 554 LEU A C 1
ATOM 9717 O O . LEU B 1 523 ? 33.508 51.558 -25.863 1.00 16.27 554 LEU A O 1
ATOM 9722 N N . SER B 1 524 ? 32.118 50.343 -24.530 1.00 15.67 555 SER A N 1
ATOM 9723 C CA A SER B 1 524 ? 32.986 49.154 -24.342 0.64 16.56 555 SER A CA 1
ATOM 9724 C CA B SER B 1 524 ? 32.975 49.152 -24.345 0.36 15.93 555 SER A CA 1
ATOM 9725 C C . SER B 1 524 ? 32.641 48.167 -25.466 1.00 14.82 555 SER A C 1
ATOM 9726 O O . SER B 1 524 ? 31.498 47.696 -25.474 1.00 17.33 555 SER A O 1
ATOM 9731 N N . LEU B 1 525 ? 33.595 47.942 -26.372 1.00 14.64 556 LEU A N 1
ATOM 9732 C CA . LEU B 1 525 ? 33.303 47.274 -27.678 1.00 15.69 556 LEU A CA 1
ATOM 9733 C C . LEU B 1 525 ? 34.211 46.080 -27.903 1.00 17.75 556 LEU A C 1
ATOM 9734 O O . LEU B 1 525 ? 34.435 45.725 -29.055 1.00 18.55 556 LEU A O 1
ATOM 9739 N N . GLY B 1 526 ? 34.649 45.427 -26.827 1.00 17.05 557 GLY A N 1
ATOM 9740 C CA . GLY B 1 526 ? 35.561 44.267 -26.969 1.00 18.60 557 GLY A CA 1
ATOM 9741 C C . GLY B 1 526 ? 34.962 43.184 -27.890 1.00 17.22 557 GLY A C 1
ATOM 9742 O O . GLY B 1 526 ? 35.679 42.718 -28.798 1.00 19.83 557 GLY A O 1
ATOM 9743 N N . TRP B 1 527 ? 33.734 42.750 -27.645 1.00 17.83 558 TRP A N 1
ATOM 9744 C CA . TRP B 1 527 ? 33.111 41.644 -28.430 1.00 18.36 558 TRP A CA 1
ATOM 9745 C C . TRP B 1 527 ? 32.972 42.109 -29.884 1.00 16.56 558 TRP A C 1
ATOM 9746 O O . TRP B 1 527 ? 33.264 41.350 -30.847 1.00 19.08 558 TRP A O 1
ATOM 9757 N N . GLU B 1 528 ? 32.545 43.335 -30.063 1.00 16.55 559 GLU A N 1
ATOM 9758 C CA . GLU B 1 528 ? 32.308 43.906 -31.414 1.00 15.82 559 GLU A CA 1
ATOM 9759 C C . GLU B 1 528 ? 33.634 43.979 -32.179 1.00 18.45 559 GLU A C 1
ATOM 9760 O O . GLU B 1 528 ? 33.649 43.617 -33.388 1.00 18.17 559 GLU A O 1
ATOM 9766 N N . GLN B 1 529 ? 34.725 44.442 -31.558 1.00 16.44 560 GLN A N 1
ATOM 9767 C CA . GLN B 1 529 ? 36.018 44.580 -32.243 1.00 18.26 560 GLN A CA 1
ATOM 9768 C C . GLN B 1 529 ? 36.499 43.186 -32.694 1.00 19.40 560 GLN A C 1
ATOM 9769 O O . GLN B 1 529 ? 37.173 43.088 -33.729 1.00 20.90 560 GLN A O 1
ATOM 9775 N N . GLU B 1 530 ? 36.176 42.157 -31.935 1.00 20.43 561 GLU A N 1
ATOM 9776 C CA . GLU B 1 530 ? 36.572 40.763 -32.264 1.00 23.72 561 GLU A CA 1
ATOM 9777 C C . GLU B 1 530 ? 35.686 40.189 -33.359 1.00 22.02 561 GLU A C 1
ATOM 9778 O O . GLU B 1 530 ? 36.211 39.465 -34.205 1.00 27.59 561 GLU A O 1
ATOM 9784 N N . ASN B 1 531 ? 34.392 40.497 -33.377 1.00 20.05 562 ASN A N 1
ATOM 9785 C CA . ASN B 1 531 ? 33.415 39.711 -34.172 1.00 20.59 562 ASN A CA 1
ATOM 9786 C C . ASN B 1 531 ? 32.846 40.491 -35.363 1.00 22.62 562 ASN A C 1
ATOM 9787 O O . ASN B 1 531 ? 32.455 39.853 -36.377 1.00 23.12 562 ASN A O 1
ATOM 9792 N N . ALA B 1 532 ? 32.638 41.802 -35.263 1.00 19.37 563 ALA A N 1
ATOM 9793 C CA . ALA B 1 532 ? 32.048 42.521 -36.414 1.00 18.96 563 ALA A CA 1
ATOM 9794 C C . ALA B 1 532 ? 33.061 42.546 -37.547 1.00 19.43 563 ALA A C 1
ATOM 9795 O O . ALA B 1 532 ? 34.272 42.546 -37.337 1.00 21.60 563 ALA A O 1
ATOM 9797 N N . ASP B 1 533 ? 32.584 42.652 -38.763 1.00 19.38 564 ASP A N 1
ATOM 9798 C CA . ASP B 1 533 ? 33.491 42.781 -39.930 1.00 19.85 564 ASP A CA 1
ATOM 9799 C C . ASP B 1 533 ? 33.874 44.242 -40.125 1.00 19.55 564 ASP A C 1
ATOM 9800 O O . ASP B 1 533 ? 35.006 44.499 -40.567 1.00 22.13 564 ASP A O 1
ATOM 9805 N N . ALA B 1 534 ? 32.977 45.160 -39.812 1.00 17.30 565 ALA A N 1
ATOM 9806 C CA . ALA B 1 534 ? 33.326 46.590 -39.892 1.00 17.47 565 ALA A CA 1
ATOM 9807 C C . ALA B 1 534 ? 32.512 47.320 -38.827 1.00 17.85 565 ALA A C 1
ATOM 9808 O O . ALA B 1 534 ? 31.438 46.864 -38.434 1.00 16.53 565 ALA A O 1
ATOM 9810 N N . ILE B 1 535 ? 33.075 48.436 -38.357 1.00 16.45 566 ILE A N 1
ATOM 9811 C CA . ILE B 1 535 ? 32.439 49.241 -37.284 1.00 16.55 566 ILE A CA 1
ATOM 9812 C C . ILE B 1 535 ? 32.591 50.711 -37.657 1.00 15.35 566 ILE A C 1
ATOM 9813 O O . ILE B 1 535 ? 33.745 51.134 -37.802 1.00 15.13 566 ILE A O 1
ATOM 9818 N N . LEU B 1 536 ? 31.470 51.398 -37.718 1.00 14.54 567 LEU A N 1
ATOM 9819 C CA . LEU B 1 536 ? 31.466 52.858 -37.943 1.00 14.79 567 LEU A CA 1
ATOM 9820 C C . LEU B 1 536 ? 30.835 53.510 -36.728 1.00 14.40 567 LEU A C 1
ATOM 9821 O O . LEU B 1 536 ? 29.646 53.302 -36.464 1.00 15.21 567 LEU A O 1
ATOM 9826 N N . GLU B 1 537 ? 31.598 54.401 -36.101 1.00 13.75 568 GLU A N 1
ATOM 9827 C CA . GLU B 1 537 ? 31.071 55.226 -35.000 1.00 14.33 568 GLU A CA 1
ATOM 9828 C C . GLU B 1 537 ? 30.376 56.458 -35.591 1.00 14.22 568 GLU A C 1
ATOM 9829 O O . GLU B 1 537 ? 31.073 57.235 -36.287 1.00 14.98 568 GLU A O 1
ATOM 9835 N N . THR B 1 538 ? 29.098 56.660 -35.294 1.00 12.99 569 THR A N 1
ATOM 9836 C CA . THR B 1 538 ? 28.342 57.793 -35.888 1.00 14.24 569 THR A CA 1
ATOM 9837 C C . THR B 1 538 ? 27.844 58.732 -34.804 1.00 15.45 569 THR A C 1
ATOM 9838 O O . THR B 1 538 ? 27.108 59.704 -35.125 1.00 16.37 569 THR A O 1
ATOM 9842 N N . TRP B 1 539 ? 28.121 58.424 -33.531 1.00 15.46 570 TRP A N 1
ATOM 9843 C CA . TRP B 1 539 ? 27.710 59.347 -32.444 1.00 14.76 570 TRP A CA 1
ATOM 9844 C C . TRP B 1 539 ? 26.199 59.497 -32.501 1.00 14.17 570 TRP A C 1
ATOM 9845 O O . TRP B 1 539 ? 25.511 58.501 -32.678 1.00 16.07 570 TRP A O 1
ATOM 9856 N N . PHE B 1 540 ? 25.675 60.715 -32.356 1.00 13.40 571 PHE A N 1
ATOM 9857 C CA . PHE B 1 540 ? 24.324 61.091 -32.826 1.00 13.96 571 PHE A CA 1
ATOM 9858 C C . PHE B 1 540 ? 24.579 62.164 -33.884 1.00 14.24 571 PHE A C 1
ATOM 9859 O O . PHE B 1 540 ? 25.067 63.236 -33.533 1.00 15.80 571 PHE A O 1
ATOM 9867 N N . SER B 1 541 ? 24.339 61.853 -35.140 1.00 15.60 572 SER A N 1
ATOM 9868 C CA A SER B 1 541 ? 24.868 62.655 -36.265 0.75 14.47 572 SER A CA 1
ATOM 9869 C CA B SER B 1 541 ? 24.855 62.634 -36.293 0.25 15.04 572 SER A CA 1
ATOM 9870 C C . SER B 1 541 ? 23.895 63.746 -36.761 1.00 15.52 572 SER A C 1
ATOM 9871 O O . SER B 1 541 ? 24.274 64.471 -37.672 1.00 15.29 572 SER A O 1
ATOM 9876 N N . GLY B 1 542 ? 22.722 63.901 -36.156 1.00 14.24 573 GLY A N 1
ATOM 9877 C CA . GLY B 1 542 ? 21.894 65.084 -36.380 1.00 16.30 573 GLY A CA 1
ATOM 9878 C C . GLY B 1 542 ? 20.840 64.902 -37.474 1.00 16.65 573 GLY A C 1
ATOM 9879 O O . GLY B 1 542 ? 20.536 63.804 -37.902 1.00 15.10 573 GLY A O 1
ATOM 9880 N N . THR B 1 543 ? 20.259 66.010 -37.882 1.00 16.58 574 THR A N 1
ATOM 9881 C CA . THR B 1 543 ? 19.079 66.053 -38.771 1.00 16.72 574 THR A CA 1
ATOM 9882 C C . THR B 1 543 ? 19.393 65.383 -40.123 1.00 16.33 574 THR A C 1
ATOM 9883 O O . THR B 1 543 ? 18.487 64.724 -40.643 1.00 17.94 574 THR A O 1
ATOM 9887 N N . GLU B 1 544 ? 20.612 65.503 -40.621 1.00 15.67 575 GLU A N 1
ATOM 9888 C CA . GLU B 1 544 ? 21.003 64.823 -41.885 1.00 17.13 575 GLU A CA 1
ATOM 9889 C C . GLU B 1 544 ? 21.854 63.609 -41.586 1.00 16.79 575 GLU A C 1
ATOM 9890 O O . GLU B 1 544 ? 22.568 63.112 -42.474 1.00 16.61 575 GLU A O 1
ATOM 9896 N N . GLY B 1 545 ? 21.821 63.107 -40.343 1.00 16.49 576 GLY A N 1
ATOM 9897 C CA . GLY B 1 545 ? 22.766 62.040 -39.980 1.00 15.02 576 GLY A CA 1
ATOM 9898 C C . GLY B 1 545 ? 22.702 60.848 -40.923 1.00 14.66 576 GLY A C 1
ATOM 9899 O O . GLY B 1 545 ? 23.732 60.337 -41.285 1.00 14.61 576 GLY A O 1
ATOM 9900 N N . GLY B 1 546 ? 21.513 60.361 -41.215 1.00 15.65 577 GLY A N 1
ATOM 9901 C CA . GLY B 1 546 ? 21.359 59.164 -42.044 1.00 15.81 577 GLY A CA 1
ATOM 9902 C C . GLY B 1 546 ? 21.955 59.352 -43.430 1.00 16.45 577 GLY A C 1
ATOM 9903 O O . GLY B 1 546 ? 22.573 58.381 -43.962 1.00 16.60 577 GLY A O 1
ATOM 9904 N N . ASN B 1 547 ? 21.902 60.571 -43.973 1.00 17.70 578 ASN A N 1
ATOM 9905 C CA . ASN B 1 547 ? 22.486 60.814 -45.317 1.00 17.74 578 ASN A CA 1
ATOM 9906 C C . ASN B 1 547 ? 23.998 60.859 -45.234 1.00 17.92 578 ASN A C 1
ATOM 9907 O O . ASN B 1 547 ? 24.699 60.271 -46.073 1.00 19.46 578 ASN A O 1
ATOM 9912 N N . ALA B 1 548 ? 24.554 61.472 -44.194 1.00 16.56 579 ALA A N 1
ATOM 9913 C CA . ALA B 1 548 ? 26.018 61.517 -43.998 1.00 16.27 579 ALA A CA 1
ATOM 9914 C C . ALA B 1 548 ? 26.593 60.116 -43.767 1.00 15.27 579 ALA A C 1
ATOM 9915 O O . ALA B 1 548 ? 27.651 59.779 -44.273 1.00 18.45 579 ALA A O 1
ATOM 9917 N N . ILE B 1 549 ? 25.868 59.305 -42.999 1.00 16.91 580 ILE A N 1
ATOM 9918 C CA . ILE B 1 549 ? 26.288 57.920 -42.692 1.00 15.82 580 ILE A CA 1
ATOM 9919 C C . ILE B 1 549 ? 26.285 57.090 -44.003 1.00 16.31 580 ILE A C 1
ATOM 9920 O O . ILE B 1 549 ? 27.300 56.423 -44.262 1.00 17.66 580 ILE A O 1
ATOM 9925 N N . ALA B 1 550 ? 25.237 57.207 -44.803 1.00 18.41 581 ALA A N 1
ATOM 9926 C CA . ALA B 1 550 ? 25.169 56.492 -46.109 1.00 19.01 581 ALA A CA 1
ATOM 9927 C C . ALA B 1 550 ? 26.312 56.992 -46.998 1.00 18.29 581 ALA A C 1
ATOM 9928 O O . ALA B 1 550 ? 26.898 56.182 -47.685 1.00 18.60 581 ALA A O 1
ATOM 9930 N N . ASP B 1 551 ? 26.614 58.294 -46.986 1.00 19.60 582 ASP A N 1
ATOM 9931 C CA . ASP B 1 551 ? 27.740 58.862 -47.767 1.00 20.42 582 ASP A CA 1
ATOM 9932 C C . ASP B 1 551 ? 29.028 58.124 -47.449 1.00 20.16 582 ASP A C 1
ATOM 9933 O O . ASP B 1 551 ? 29.808 57.851 -48.354 1.00 20.66 582 ASP A O 1
ATOM 9938 N N . VAL B 1 552 ? 29.312 57.852 -46.170 1.00 18.93 583 VAL A N 1
ATOM 9939 C CA . VAL B 1 552 ? 30.538 57.149 -45.772 1.00 18.41 583 VAL A CA 1
ATOM 9940 C C . VAL B 1 552 ? 30.416 55.673 -46.145 1.00 17.68 583 VAL A C 1
ATOM 9941 O O . VAL B 1 552 ? 31.395 55.141 -46.646 1.00 21.28 583 VAL A O 1
ATOM 9945 N N . LEU B 1 553 ? 29.285 55.040 -45.870 1.00 18.30 584 LEU A N 1
ATOM 9946 C CA . LEU B 1 553 ? 29.150 53.580 -46.052 1.00 19.62 584 LEU A CA 1
ATOM 9947 C C . LEU B 1 553 ? 29.282 53.203 -47.537 1.00 21.60 584 LEU A C 1
ATOM 9948 O O . LEU B 1 553 ? 29.866 52.132 -47.816 1.00 22.16 584 LEU A O 1
ATOM 9953 N N . PHE B 1 554 ? 28.888 54.080 -48.436 1.00 21.59 585 PHE A N 1
ATOM 9954 C CA . PHE B 1 554 ? 28.985 53.815 -49.900 1.00 21.79 585 PHE A CA 1
ATOM 9955 C C . PHE B 1 554 ? 30.191 54.506 -50.530 1.00 25.24 585 PHE A C 1
ATOM 9956 O O . PHE B 1 554 ? 30.364 54.374 -51.783 1.00 26.64 585 PHE A O 1
ATOM 9964 N N . GLY B 1 555 ? 31.034 55.149 -49.728 1.00 20.95 586 GLY A N 1
ATOM 9965 C CA . GLY B 1 555 ? 32.333 55.652 -50.185 1.00 22.32 586 GLY A CA 1
ATOM 9966 C C . GLY B 1 555 ? 32.250 56.963 -50.948 1.00 23.81 586 GLY A C 1
ATOM 9967 O O . GLY B 1 555 ? 33.294 57.365 -51.484 1.00 23.35 586 GLY A O 1
ATOM 9968 N N . GLU B 1 556 ? 31.140 57.678 -50.869 1.00 23.87 587 GLU A N 1
ATOM 9969 C CA . GLU B 1 556 ? 31.064 59.063 -51.403 1.00 27.22 587 GLU A CA 1
ATOM 9970 C C . GLU B 1 556 ? 32.006 59.930 -50.560 1.00 27.16 587 GLU A C 1
ATOM 9971 O O . GLU B 1 556 ? 32.528 60.926 -51.066 1.00 25.64 587 GLU A O 1
ATOM 9977 N N . HIS B 1 557 ? 32.119 59.626 -49.261 1.00 20.83 588 HIS A N 1
ATOM 9978 C CA . HIS B 1 557 ? 33.027 60.361 -48.364 1.00 20.76 588 HIS A CA 1
ATOM 9979 C C . HIS B 1 557 ? 33.929 59.298 -47.763 1.00 19.13 588 HIS A C 1
ATOM 9980 O O . HIS B 1 557 ? 33.403 58.277 -47.272 1.00 22.93 588 HIS A O 1
ATOM 9987 N N . ASN B 1 558 ? 35.216 59.496 -47.842 1.00 16.45 589 ASN A N 1
ATOM 9988 C CA . ASN B 1 558 ? 36.184 58.564 -47.212 1.00 18.79 589 ASN A CA 1
ATOM 9989 C C . ASN B 1 558 ? 36.283 58.921 -45.734 1.00 16.84 589 ASN A C 1
ATOM 9990 O O . ASN B 1 558 ? 36.738 60.009 -45.401 1.00 17.89 589 ASN A O 1
ATOM 9995 N N . PRO B 1 559 ? 35.933 58.016 -44.793 1.00 16.31 590 PRO A N 1
ATOM 9996 C CA . PRO B 1 559 ? 35.956 58.407 -43.385 1.00 19.06 590 PRO A CA 1
ATOM 9997 C C . PRO B 1 559 ? 37.269 59.042 -42.966 1.00 17.14 590 PRO A C 1
ATOM 9998 O O . PRO B 1 559 ? 38.379 58.527 -43.236 1.00 16.62 590 PRO A O 1
ATOM 10002 N N . SER B 1 560 ? 37.142 60.156 -42.239 1.00 17.50 591 SER A N 1
ATOM 10003 C CA . SER B 1 560 ? 38.293 60.963 -41.787 1.00 18.66 591 SER A CA 1
ATOM 10004 C C . SER B 1 560 ? 38.155 61.331 -40.311 1.00 18.08 591 SER A C 1
ATOM 10005 O O . SER B 1 560 ? 39.090 61.948 -39.797 1.00 20.48 591 SER A O 1
ATOM 10008 N N . GLY B 1 561 ? 37.102 60.880 -39.641 1.00 16.38 592 GLY A N 1
ATOM 10009 C CA . GLY B 1 561 ? 36.976 61.178 -38.201 1.00 15.77 592 GLY A CA 1
ATOM 10010 C C . GLY B 1 561 ? 37.991 60.417 -37.369 1.00 14.47 592 GLY A C 1
ATOM 10011 O O . GLY B 1 561 ? 38.415 59.304 -37.730 1.00 15.98 592 GLY A O 1
ATOM 10012 N N . LYS B 1 562 ? 38.418 61.024 -36.285 1.00 14.70 593 LYS A N 1
ATOM 10013 C CA . LYS B 1 562 ? 39.327 60.411 -35.308 1.00 15.66 593 LYS A CA 1
ATOM 10014 C C . LYS B 1 562 ? 38.823 60.717 -33.904 1.00 15.28 593 LYS A C 1
ATOM 10015 O O . LYS B 1 562 ? 38.378 61.843 -33.621 1.00 14.68 593 LYS A O 1
ATOM 10021 N N . LEU B 1 563 ? 38.953 59.730 -33.028 1.00 14.28 594 LEU A N 1
ATOM 10022 C CA . LEU B 1 563 ? 38.429 59.857 -31.662 1.00 13.63 594 LEU A CA 1
ATOM 10023 C C . LEU B 1 563 ? 39.097 61.012 -30.929 1.00 14.39 594 LEU A C 1
ATOM 10024 O O . LEU B 1 563 ? 40.336 61.160 -31.009 1.00 12.73 594 LEU A O 1
ATOM 10029 N N . THR B 1 564 ? 38.335 61.736 -30.103 1.00 13.41 595 THR A N 1
ATOM 10030 C CA . THR B 1 564 ? 38.922 62.746 -29.180 1.00 12.60 595 THR A CA 1
ATOM 10031 C C . THR B 1 564 ? 38.736 62.313 -27.714 1.00 11.85 595 THR A C 1
ATOM 10032 O O . THR B 1 564 ? 38.962 63.126 -26.840 1.00 13.16 595 THR A O 1
ATOM 10036 N N . MET B 1 565 ? 38.284 61.101 -27.510 1.00 13.07 596 MET A N 1
ATOM 10037 C CA . MET B 1 565 ? 38.161 60.534 -26.142 1.00 13.42 596 MET A CA 1
ATOM 10038 C C . MET B 1 565 ? 38.471 59.048 -26.268 1.00 14.39 596 MET A C 1
ATOM 10039 O O . MET B 1 565 ? 38.025 58.400 -27.250 1.00 13.68 596 MET A O 1
ATOM 10044 N N . SER B 1 566 ? 39.291 58.574 -25.350 1.00 13.06 597 SER A N 1
ATOM 10045 C CA . SER B 1 566 ? 39.760 57.171 -25.311 1.00 15.32 597 SER A CA 1
ATOM 10046 C C . SER B 1 566 ? 38.564 56.249 -25.082 1.00 14.82 597 SER A C 1
ATOM 10047 O O . SER B 1 566 ? 37.660 56.606 -24.291 1.00 16.87 597 SER A O 1
ATOM 10050 N N . PHE B 1 567 ? 38.466 55.091 -25.757 1.00 13.25 598 PHE A N 1
ATOM 10051 C CA . PHE B 1 567 ? 37.369 54.139 -25.517 1.00 13.95 598 PHE A CA 1
ATOM 10052 C C . PHE B 1 567 ? 37.863 53.044 -24.570 1.00 15.27 598 PHE A C 1
ATOM 10053 O O . PHE B 1 567 ? 38.787 52.305 -24.908 1.00 14.95 598 PHE A O 1
ATOM 10061 N N . PRO B 1 568 ? 37.375 53.001 -23.310 1.00 15.42 599 PRO A N 1
ATOM 10062 C CA . PRO B 1 568 ? 37.855 52.017 -22.347 1.00 15.84 599 PRO A CA 1
ATOM 10063 C C . PRO B 1 568 ? 37.422 50.632 -22.794 1.00 15.78 599 PRO A C 1
ATOM 10064 O O . PRO B 1 568 ? 36.377 50.471 -23.436 1.00 18.30 599 PRO A O 1
ATOM 10068 N N . ARG B 1 569 ? 38.170 49.612 -22.340 1.00 15.16 600 ARG A N 1
ATOM 10069 C CA . ARG B 1 569 ? 37.742 48.217 -22.594 1.00 15.62 600 ARG A CA 1
ATOM 10070 C C . ARG B 1 569 ? 36.517 47.874 -21.755 1.00 16.21 600 ARG A C 1
ATOM 10071 O O . ARG B 1 569 ? 35.715 47.032 -22.166 1.00 16.74 600 ARG A O 1
ATOM 10079 N N . SER B 1 570 ? 36.377 48.466 -20.581 1.00 13.91 601 SER A N 1
ATOM 10080 C CA . SER B 1 570 ? 35.190 48.261 -19.734 1.00 14.05 601 SER A CA 1
ATOM 10081 C C . SER B 1 570 ? 35.084 49.428 -18.762 1.00 12.17 601 SER A C 1
ATOM 10082 O O . SER B 1 570 ? 36.091 50.125 -18.543 1.00 12.32 601 SER A O 1
ATOM 10085 N N . VAL B 1 571 ? 33.953 49.486 -18.115 1.00 11.53 602 VAL A N 1
ATOM 10086 C CA . VAL B 1 571 ? 33.659 50.578 -17.144 1.00 12.74 602 VAL A CA 1
ATOM 10087 C C . VAL B 1 571 ? 34.610 50.450 -15.944 1.00 12.18 602 VAL A C 1
ATOM 10088 O O . VAL B 1 571 ? 34.958 51.462 -15.305 1.00 14.12 602 VAL A O 1
ATOM 10092 N N . GLY B 1 572 ? 35.087 49.231 -15.668 1.00 13.04 603 GLY A N 1
ATOM 10093 C CA . GLY B 1 572 ? 35.990 49.052 -14.537 1.00 12.19 603 GLY A CA 1
ATOM 10094 C C . GLY B 1 572 ? 37.373 49.604 -14.754 1.00 12.43 603 GLY A C 1
ATOM 10095 O O . GLY B 1 572 ? 38.134 49.586 -13.778 1.00 12.85 603 GLY A O 1
ATOM 10096 N N . GLN B 1 573 ? 37.699 50.112 -15.950 1.00 12.04 604 GLN A N 1
ATOM 10097 C CA . GLN B 1 573 ? 38.990 50.771 -16.211 1.00 13.03 604 GLN A CA 1
ATOM 10098 C C . GLN B 1 573 ? 38.903 52.288 -16.040 1.00 13.20 604 GLN A C 1
ATOM 10099 O O . GLN B 1 573 ? 39.951 52.919 -16.219 1.00 14.82 604 GLN A O 1
ATOM 10105 N N . VAL B 1 574 ? 37.735 52.877 -15.763 1.00 12.90 605 VAL A N 1
ATOM 10106 C CA . VAL B 1 574 ? 37.597 54.348 -15.790 1.00 14.54 605 VAL A CA 1
ATOM 10107 C C . VAL B 1 574 ? 38.436 54.907 -14.649 1.00 16.71 605 VAL A C 1
ATOM 10108 O O . VAL B 1 574 ? 38.402 54.380 -13.526 1.00 15.30 605 VAL A O 1
ATOM 10112 N N . PRO B 1 575 ? 39.174 56.023 -14.835 1.00 13.28 606 PRO A N 1
ATOM 10113 C CA . PRO B 1 575 ? 39.333 56.720 -16.113 1.00 14.09 606 PRO A CA 1
ATOM 10114 C C . PRO B 1 575 ? 40.498 56.175 -16.932 1.00 14.35 606 PRO A C 1
ATOM 10115 O O . PRO B 1 575 ? 41.539 55.752 -16.428 1.00 15.67 606 PRO A O 1
ATOM 10119 N N . VAL B 1 576 ? 40.322 56.228 -18.253 1.00 15.14 607 VAL A N 1
ATOM 10120 C CA A VAL B 1 576 ? 41.447 55.996 -19.193 0.50 15.05 607 VAL A CA 1
ATOM 10121 C CA B VAL B 1 576 ? 41.381 55.948 -19.245 0.50 15.18 607 VAL A CA 1
ATOM 10122 C C . VAL B 1 576 ? 41.490 57.197 -20.116 1.00 14.59 607 VAL A C 1
ATOM 10123 O O . VAL B 1 576 ? 40.456 57.630 -20.591 1.00 18.25 607 VAL A O 1
ATOM 10130 N N . TYR B 1 577 ? 42.674 57.736 -20.238 1.00 13.92 608 TYR A N 1
ATOM 10131 C CA . TYR B 1 577 ? 42.900 58.871 -21.143 1.00 13.03 608 TYR A CA 1
ATOM 10132 C C . TYR B 1 577 ? 44.374 58.854 -21.527 1.00 14.30 608 TYR A C 1
ATOM 10133 O O . TYR B 1 577 ? 45.256 58.342 -20.799 1.00 15.33 608 TYR A O 1
ATOM 10142 N N . TYR B 1 578 ? 44.698 59.458 -22.657 1.00 12.65 609 TYR A N 1
ATOM 10143 C CA . TYR B 1 578 ? 46.022 59.253 -23.292 1.00 13.52 609 TYR A CA 1
ATOM 10144 C C . TYR B 1 578 ? 47.125 60.049 -22.579 1.00 13.20 609 TYR A C 1
ATOM 10145 O O . TYR B 1 578 ? 48.274 59.572 -22.559 1.00 14.69 609 TYR A O 1
ATOM 10154 N N . ASN B 1 579 ? 46.810 61.191 -21.989 1.00 11.53 610 ASN A N 1
ATOM 10155 C CA . ASN B 1 579 ? 47.806 62.097 -21.397 1.00 12.68 610 ASN A CA 1
ATOM 10156 C C . ASN B 1 579 ? 47.913 61.830 -19.894 1.00 12.65 610 ASN A C 1
ATOM 10157 O O . ASN B 1 579 ? 47.756 62.744 -19.055 1.00 14.43 610 ASN A O 1
ATOM 10162 N N . HIS B 1 580 ? 48.144 60.572 -19.575 1.00 13.49 611 HIS A N 1
ATOM 10163 C CA . HIS B 1 580 ? 48.305 60.120 -18.178 1.00 13.15 611 HIS A CA 1
ATOM 10164 C C . HIS B 1 580 ? 49.775 60.208 -17.779 1.00 12.83 611 HIS A C 1
ATOM 10165 O O . HIS B 1 580 ? 50.658 60.323 -18.623 1.00 14.23 611 HIS A O 1
ATOM 10172 N N . LEU B 1 581 ? 50.035 60.010 -16.499 1.00 12.67 612 LEU A N 1
ATOM 10173 C CA . LEU B 1 581 ? 51.415 60.021 -15.956 1.00 13.59 612 LEU A CA 1
ATOM 10174 C C . LEU B 1 581 ? 52.005 58.609 -16.043 1.00 13.81 612 LEU A C 1
ATOM 10175 O O . LEU B 1 581 ? 51.270 57.588 -16.161 1.00 13.81 612 LEU A O 1
ATOM 10180 N N . ASN B 1 582 ? 53.329 58.514 -16.018 1.00 13.48 613 ASN A N 1
ATOM 10181 C CA . ASN B 1 582 ? 53.988 57.216 -16.282 1.00 13.37 613 ASN A CA 1
ATOM 10182 C C . ASN B 1 582 ? 53.825 56.297 -15.078 1.00 13.14 613 ASN A C 1
ATOM 10183 O O . ASN B 1 582 ? 53.830 55.065 -15.276 1.00 14.81 613 ASN A O 1
ATOM 10188 N N . THR B 1 583 ? 53.825 56.839 -13.883 1.00 12.53 614 THR A N 1
ATOM 10189 C CA . THR B 1 583 ? 54.002 56.150 -12.594 1.00 12.55 614 THR A CA 1
ATOM 10190 C C . THR B 1 583 ? 55.466 55.654 -12.467 1.00 12.34 614 THR A C 1
ATOM 10191 O O . THR B 1 583 ? 56.250 55.853 -13.405 1.00 13.08 614 THR A O 1
ATOM 10195 N N . GLY B 1 584 ? 55.815 55.144 -11.277 1.00 12.82 615 GLY A N 1
ATOM 10196 C CA . GLY B 1 584 ? 57.142 54.568 -11.035 1.00 13.92 615 GLY A CA 1
ATOM 10197 C C . GLY B 1 584 ? 57.245 53.161 -11.573 1.00 13.83 615 GLY A C 1
ATOM 10198 O O . GLY B 1 584 ? 58.392 52.641 -11.656 1.00 16.11 615 GLY A O 1
ATOM 10199 N N . ARG B 1 585 ? 56.131 52.561 -11.982 1.00 13.80 616 ARG A N 1
ATOM 10200 C CA . ARG B 1 585 ? 56.086 51.124 -12.390 1.00 15.55 616 ARG A CA 1
ATOM 10201 C C . ARG B 1 585 ? 55.157 50.996 -13.578 1.00 15.75 616 ARG A C 1
ATOM 10202 O O . ARG B 1 585 ? 54.135 50.314 -13.515 1.00 15.24 616 ARG A O 1
ATOM 10210 N N . PRO B 1 586 ? 55.478 51.657 -14.693 1.00 15.48 617 PRO A N 1
ATOM 10211 C CA . PRO B 1 586 ? 54.643 51.608 -15.883 1.00 17.55 617 PRO A CA 1
ATOM 10212 C C . PRO B 1 586 ? 54.556 50.181 -16.439 1.00 19.83 617 PRO A C 1
ATOM 10213 O O . PRO B 1 586 ? 55.546 49.450 -16.357 1.00 21.23 617 PRO A O 1
ATOM 10217 N N . MET B 1 587 ? 53.411 49.822 -16.966 1.00 22.75 618 MET A N 1
ATOM 10218 C CA . MET B 1 587 ? 53.315 48.514 -17.655 1.00 27.37 618 MET A CA 1
ATOM 10219 C C . MET B 1 587 ? 53.804 48.708 -19.080 1.00 30.91 618 MET A C 1
ATOM 10220 O O . MET B 1 587 ? 53.515 49.754 -19.636 1.00 28.37 618 MET A O 1
ATOM 10225 N N . ASP B 1 588 ? 54.608 47.761 -19.556 1.00 38.19 619 ASP A N 1
ATOM 10226 C CA . ASP B 1 588 ? 55.039 47.636 -20.969 1.00 48.38 619 ASP A CA 1
ATOM 10227 C C . ASP B 1 588 ? 54.124 46.654 -21.731 1.00 54.33 619 ASP A C 1
ATOM 10228 O O . ASP B 1 588 ? 54.161 45.443 -21.429 1.00 51.50 619 ASP A O 1
ATOM 10233 N N . HIS B 1 589 ? 53.388 47.154 -22.731 1.00 60.43 620 HIS A N 1
ATOM 10234 C CA . HIS B 1 589 ? 52.547 46.344 -23.653 1.00 65.64 620 HIS A CA 1
ATOM 10235 C C . HIS B 1 589 ? 53.356 45.188 -24.276 1.00 71.22 620 HIS A C 1
ATOM 10236 O O . HIS B 1 589 ? 52.737 44.139 -24.519 1.00 72.59 620 HIS A O 1
ATOM 10243 N N . ASP B 1 590 ? 54.671 45.355 -24.505 1.00 75.65 621 ASP A N 1
ATOM 10244 C CA . ASP B 1 590 ? 55.551 44.342 -25.167 1.00 83.46 621 ASP A CA 1
ATOM 10245 C C . ASP B 1 590 ? 56.201 43.362 -24.170 1.00 84.35 621 ASP A C 1
ATOM 10246 O O . ASP B 1 590 ? 56.560 42.256 -24.632 1.00 80.95 621 ASP A O 1
ATOM 10251 N N . ASN B 1 591 ? 56.388 43.725 -22.892 1.00 80.27 622 ASN A N 1
ATOM 10252 C CA . ASN B 1 591 ? 56.980 42.820 -21.855 1.00 75.07 622 ASN A CA 1
ATOM 10253 C C . ASN B 1 591 ? 56.299 43.117 -20.516 1.00 67.51 622 ASN A C 1
ATOM 10254 O O . ASN B 1 591 ? 56.888 43.744 -19.637 1.00 57.47 622 ASN A O 1
ATOM 10259 N N . PRO B 1 592 ? 55.025 42.679 -20.355 1.00 61.37 623 PRO A N 1
ATOM 10260 C CA . PRO B 1 592 ? 54.147 43.137 -19.269 1.00 59.16 623 PRO A CA 1
ATOM 10261 C C . PRO B 1 592 ? 54.235 42.451 -17.893 1.00 51.43 623 PRO A C 1
ATOM 10262 O O . PRO B 1 592 ? 53.673 41.380 -17.709 1.00 55.04 623 PRO A O 1
ATOM 10266 N N . GLY B 1 593 ? 54.893 43.112 -16.944 1.00 41.51 624 GLY A N 1
ATOM 10267 C CA . GLY B 1 593 ? 55.122 42.547 -15.599 1.00 35.62 624 GLY A CA 1
ATOM 10268 C C . GLY B 1 593 ? 53.871 42.577 -14.742 1.00 34.05 624 GLY A C 1
ATOM 10269 O O . GLY B 1 593 ? 52.997 43.494 -14.927 1.00 27.73 624 GLY A O 1
ATOM 10270 N N . LYS B 1 594 ? 53.848 41.691 -13.747 1.00 26.34 625 LYS A N 1
ATOM 10271 C CA A LYS B 1 594 ? 52.842 41.691 -12.672 0.50 26.92 625 LYS A CA 1
ATOM 10272 C CA B LYS B 1 594 ? 52.835 41.684 -12.661 0.50 25.00 625 LYS A CA 1
ATOM 10273 C C . LYS B 1 594 ? 52.964 42.979 -11.849 1.00 21.89 625 LYS A C 1
ATOM 10274 O O . LYS B 1 594 ? 51.929 43.548 -11.539 1.00 22.07 625 LYS A O 1
ATOM 10285 N N . TYR B 1 595 ? 54.192 43.382 -11.485 1.00 19.43 626 TYR A N 1
ATOM 10286 C CA . TYR B 1 595 ? 54.386 44.505 -10.530 1.00 18.51 626 TYR A CA 1
ATOM 10287 C C . TYR B 1 595 ? 54.462 45.810 -11.304 1.00 17.74 626 TYR A C 1
ATOM 10288 O O . TYR B 1 595 ? 55.432 46.577 -11.167 1.00 18.09 626 TYR A O 1
ATOM 10297 N N . THR B 1 596 ? 53.361 46.113 -11.973 1.00 14.87 627 THR A N 1
ATOM 10298 C CA . THR B 1 596 ? 53.212 47.354 -12.749 1.00 15.88 627 THR A CA 1
ATOM 10299 C C . THR B 1 596 ? 51.815 47.920 -12.502 1.00 14.54 627 THR A C 1
ATOM 10300 O O . THR B 1 596 ? 50.962 47.259 -11.925 1.00 13.76 627 THR A O 1
ATOM 10304 N N . SER B 1 597 ? 51.591 49.123 -13.011 1.00 13.09 628 SER A N 1
ATOM 10305 C CA . SER B 1 597 ? 50.317 49.802 -12.811 1.00 14.00 628 SER A CA 1
ATOM 10306 C C . SER B 1 597 ? 49.355 49.324 -13.881 1.00 14.03 628 SER A C 1
ATOM 10307 O O . SER B 1 597 ? 49.424 49.805 -15.056 1.00 14.54 628 SER A O 1
ATOM 10310 N N . ARG B 1 598 ? 48.432 48.443 -13.492 1.00 12.95 629 ARG A N 1
ATOM 10311 C CA . ARG B 1 598 ? 47.618 47.673 -14.470 1.00 14.63 629 ARG A CA 1
ATOM 10312 C C . ARG B 1 598 ? 46.485 46.958 -13.746 1.00 15.43 629 ARG A C 1
ATOM 10313 O O . ARG B 1 598 ? 46.471 46.919 -12.487 1.00 15.86 629 ARG A O 1
ATOM 10321 N N . TYR B 1 599 ? 45.559 46.408 -14.526 1.00 13.29 630 TYR A N 1
ATOM 10322 C CA . TYR B 1 599 ? 44.572 45.441 -14.014 1.00 12.99 630 TYR A CA 1
ATOM 10323 C C . TYR B 1 599 ? 45.053 44.052 -14.374 1.00 15.54 630 TYR A C 1
ATOM 10324 O O . TYR B 1 599 ? 45.789 43.905 -15.368 1.00 15.16 630 TYR A O 1
ATOM 10333 N N . PHE B 1 600 ? 44.617 43.059 -13.607 1.00 15.36 631 PHE A N 1
ATOM 10334 C CA . PHE B 1 600 ? 45.001 41.658 -13.959 1.00 15.47 631 PHE A CA 1
ATOM 10335 C C . PHE B 1 600 ? 43.900 40.917 -14.698 1.00 15.81 631 PHE A C 1
ATOM 10336 O O . PHE B 1 600 ? 44.195 39.860 -15.245 1.00 17.00 631 PHE A O 1
ATOM 10344 N N . ASP B 1 601 ? 42.663 41.373 -14.662 1.00 15.28 632 ASP A N 1
ATOM 10345 C CA . ASP B 1 601 ? 41.506 40.558 -15.116 1.00 15.97 632 ASP A CA 1
ATOM 10346 C C . ASP B 1 601 ? 40.949 41.023 -16.459 1.00 19.04 632 ASP A C 1
ATOM 10347 O O . ASP B 1 601 ? 39.829 40.599 -16.818 1.00 21.76 632 ASP A O 1
ATOM 10352 N N . GLU B 1 602 ? 41.651 41.925 -17.124 1.00 16.62 633 GLU A N 1
ATOM 10353 C CA . GLU B 1 602 ? 41.265 42.444 -18.457 1.00 19.00 633 GLU A CA 1
ATOM 10354 C C . GLU B 1 602 ? 42.550 42.903 -19.130 1.00 18.91 633 GLU A C 1
ATOM 10355 O O . GLU B 1 602 ? 43.497 43.283 -18.440 1.00 19.67 633 GLU A O 1
ATOM 10361 N N . ALA B 1 603 ? 42.563 42.960 -20.459 1.00 19.18 634 ALA A N 1
ATOM 10362 C CA . ALA B 1 603 ? 43.689 43.559 -21.182 1.00 17.05 634 ALA A CA 1
ATOM 10363 C C . ALA B 1 603 ? 43.765 45.044 -20.809 1.00 18.45 634 ALA A C 1
ATOM 10364 O O . ALA B 1 603 ? 42.740 45.638 -20.443 1.00 19.31 634 ALA A O 1
ATOM 10366 N N . ASN B 1 604 ? 44.965 45.571 -20.879 1.00 17.00 635 ASN A N 1
ATOM 10367 C CA . ASN B 1 604 ? 45.256 46.953 -20.421 1.00 18.10 635 ASN A CA 1
ATOM 10368 C C . ASN B 1 604 ? 45.289 47.951 -21.578 1.00 17.76 635 ASN A C 1
ATOM 10369 O O . ASN B 1 604 ? 45.410 47.590 -22.755 1.00 19.87 635 ASN A O 1
ATOM 10374 N N . GLY B 1 605 ? 45.099 49.216 -21.210 1.00 17.62 636 GLY A N 1
ATOM 10375 C CA . GLY B 1 605 ? 45.022 50.311 -22.186 1.00 18.36 636 GLY A CA 1
ATOM 10376 C C . GLY B 1 605 ? 43.620 50.366 -22.783 1.00 16.16 636 GLY A C 1
ATOM 10377 O O . GLY B 1 605 ? 42.794 49.456 -22.673 1.00 16.36 636 GLY A O 1
ATOM 10378 N N . PRO B 1 606 ? 43.326 51.478 -23.473 1.00 17.32 637 PRO A N 1
ATOM 10379 C CA . PRO B 1 606 ? 42.058 51.621 -24.134 1.00 15.62 637 PRO A CA 1
ATOM 10380 C C . PRO B 1 606 ? 41.914 50.616 -25.270 1.00 14.43 637 PRO A C 1
ATOM 10381 O O . PRO B 1 606 ? 42.923 50.190 -25.841 1.00 15.58 637 PRO A O 1
ATOM 10385 N N . LEU B 1 607 ? 40.668 50.309 -25.603 1.00 13.45 638 LEU A N 1
ATOM 10386 C CA . LEU B 1 607 ? 40.410 49.501 -26.806 1.00 14.62 638 LEU A CA 1
ATOM 10387 C C . LEU B 1 607 ? 40.794 50.342 -28.028 1.00 15.61 638 LEU A C 1
ATOM 10388 O O . LEU B 1 607 ? 41.487 49.823 -28.931 1.00 16.34 638 LEU A O 1
ATOM 10393 N N . TYR B 1 608 ? 40.380 51.600 -28.020 1.00 14.32 639 TYR A N 1
ATOM 10394 C CA . TYR B 1 608 ? 40.702 52.523 -29.141 1.00 13.41 639 TYR A CA 1
ATOM 10395 C C . TYR B 1 608 ? 41.300 53.752 -28.491 1.00 14.09 639 TYR A C 1
ATOM 10396 O O . TYR B 1 608 ? 40.649 54.350 -27.628 1.00 15.17 639 TYR A O 1
ATOM 10405 N N . PRO B 1 609 ? 42.497 54.186 -28.925 1.00 13.68 640 PRO A N 1
ATOM 10406 C CA . PRO B 1 609 ? 43.157 55.310 -28.259 1.00 13.74 640 PRO A CA 1
ATOM 10407 C C . PRO B 1 609 ? 42.738 56.654 -28.829 1.00 13.54 640 PRO A C 1
ATOM 10408 O O . PRO B 1 609 ? 42.144 56.762 -29.897 1.00 14.16 640 PRO A O 1
ATOM 10412 N N . PHE B 1 610 ? 43.101 57.678 -28.089 1.00 12.70 641 PHE A N 1
ATOM 10413 C CA . PHE B 1 610 ? 42.899 59.067 -28.544 1.00 12.95 641 PHE A CA 1
ATOM 10414 C C . PHE B 1 610 ? 43.511 59.237 -29.924 1.00 13.65 641 PHE A C 1
ATOM 10415 O O . PHE B 1 610 ? 44.628 58.764 -30.158 1.00 13.76 641 PHE A O 1
ATOM 10423 N N . GLY B 1 611 ? 42.773 59.864 -30.825 1.00 13.80 642 GLY A N 1
ATOM 10424 C CA . GLY B 1 611 ? 43.300 60.199 -32.173 1.00 13.32 642 GLY A CA 1
ATOM 10425 C C . GLY B 1 611 ? 43.142 59.037 -33.142 1.00 14.31 642 GLY A C 1
ATOM 10426 O O . GLY B 1 611 ? 43.594 59.172 -34.327 1.00 15.97 642 GLY A O 1
ATOM 10427 N N . TYR B 1 612 ? 42.528 57.911 -32.749 1.00 13.94 643 TYR A N 1
ATOM 10428 C CA . TYR B 1 612 ? 42.366 56.723 -33.624 1.00 15.10 643 TYR A CA 1
ATOM 10429 C C . TYR B 1 612 ? 41.234 56.930 -34.608 1.00 14.06 643 TYR A C 1
ATOM 10430 O O . TYR B 1 612 ? 40.137 57.397 -34.264 1.00 14.01 643 TYR A O 1
ATOM 10439 N N . GLY B 1 613 ? 41.474 56.448 -35.830 1.00 14.48 644 GLY A N 1
ATOM 10440 C CA . GLY B 1 613 ? 40.399 56.357 -36.816 1.00 15.39 644 GLY A CA 1
ATOM 10441 C C . GLY B 1 613 ? 40.956 55.925 -38.156 1.00 15.77 644 GLY A C 1
ATOM 10442 O O . GLY B 1 613 ? 42.076 56.362 -38.457 1.00 17.55 644 GLY A O 1
ATOM 10443 N N . LEU B 1 614 ? 40.241 55.056 -38.834 1.00 15.64 645 LEU A N 1
ATOM 10444 C CA . LEU B 1 614 ? 40.750 54.422 -40.056 1.00 15.73 645 LEU A CA 1
ATOM 10445 C C . LEU B 1 614 ? 40.290 55.205 -41.284 1.00 16.08 645 LEU A C 1
ATOM 10446 O O . LEU B 1 614 ? 39.416 56.081 -41.209 1.00 15.92 645 LEU A O 1
ATOM 10451 N N . SER B 1 615 ? 40.808 54.769 -42.434 1.00 17.72 646 SER A N 1
ATOM 10452 C CA . SER B 1 615 ? 40.484 55.317 -43.777 1.00 18.38 646 SER A CA 1
ATOM 10453 C C . SER B 1 615 ? 40.230 54.179 -44.759 1.00 20.00 646 SER A C 1
ATOM 10454 O O . SER B 1 615 ? 40.703 53.069 -44.532 1.00 17.97 646 SER A O 1
ATOM 10457 N N . TYR B 1 616 ? 39.559 54.488 -45.858 1.00 19.78 647 TYR A N 1
ATOM 10458 C CA . TYR B 1 616 ? 39.505 53.579 -47.022 1.00 22.71 647 TYR A CA 1
ATOM 10459 C C . TYR B 1 616 ? 40.778 53.648 -47.867 1.00 23.77 647 TYR A C 1
ATOM 10460 O O . TYR B 1 616 ? 40.904 52.801 -48.783 1.00 27.53 647 TYR A O 1
ATOM 10469 N N . THR B 1 617 ? 41.676 54.580 -47.610 1.00 21.74 648 THR A N 1
ATOM 10470 C CA . THR B 1 617 ? 43.005 54.606 -48.276 1.00 22.90 648 THR A CA 1
ATOM 10471 C C . THR B 1 617 ? 44.093 54.379 -47.243 1.00 25.07 648 THR A C 1
ATOM 10472 O O . THR B 1 617 ? 43.781 54.176 -46.049 1.00 24.24 648 THR A O 1
ATOM 10476 N N . GLU B 1 618 ? 45.335 54.343 -47.696 1.00 25.07 649 GLU A N 1
ATOM 10477 C CA . GLU B 1 618 ? 46.510 54.142 -46.840 1.00 27.40 649 GLU A CA 1
ATOM 10478 C C . GLU B 1 618 ? 47.340 55.409 -46.881 1.00 26.98 649 GLU A C 1
ATOM 10479 O O . GLU B 1 618 ? 47.455 56.050 -47.955 1.00 25.73 649 GLU A O 1
ATOM 10485 N N . PHE B 1 619 ? 47.904 55.753 -45.754 1.00 24.50 650 PHE A N 1
ATOM 10486 C CA . PHE B 1 619 ? 48.800 56.908 -45.638 1.00 24.90 650 PHE A CA 1
ATOM 10487 C C . PHE B 1 619 ? 50.152 56.454 -45.123 1.00 27.84 650 PHE A C 1
ATOM 10488 O O . PHE B 1 619 ? 50.236 55.481 -44.319 1.00 29.90 650 PHE A O 1
ATOM 10496 N N . SER B 1 620 ? 51.180 57.164 -45.583 1.00 26.07 651 SER A N 1
ATOM 10497 C CA A SER B 1 620 ? 52.562 56.985 -45.084 0.50 26.96 651 SER A CA 1
ATOM 10498 C CA B SER B 1 620 ? 52.575 56.997 -45.107 0.50 25.54 651 SER A CA 1
ATOM 10499 C C . SER B 1 620 ? 53.089 58.316 -44.558 1.00 26.82 651 SER A C 1
ATOM 10500 O O . SER B 1 620 ? 52.734 59.342 -45.113 1.00 26.53 651 SER A O 1
ATOM 10505 N N . LEU B 1 621 ? 53.898 58.238 -43.513 1.00 23.54 652 LEU A N 1
ATOM 10506 C CA . LEU B 1 621 ? 54.670 59.368 -42.970 1.00 22.53 652 LEU A CA 1
ATOM 10507 C C . LEU B 1 621 ? 56.145 59.067 -43.183 1.00 26.32 652 LEU A C 1
ATOM 10508 O O . LEU B 1 621 ? 56.579 57.915 -42.947 1.00 27.00 652 LEU A O 1
ATOM 10513 N N . SER B 1 622 ? 56.869 60.061 -43.653 1.00 23.51 653 SER A N 1
ATOM 10514 C CA . SER B 1 622 ? 58.346 60.008 -43.711 1.00 27.01 653 SER A CA 1
ATOM 10515 C C . SER B 1 622 ? 58.883 60.156 -42.294 1.00 30.16 653 SER A C 1
ATOM 10516 O O . SER B 1 622 ? 58.158 60.543 -41.371 1.00 24.33 653 SER A O 1
ATOM 10519 N N . PRO B 1 623 ? 60.197 59.945 -42.086 1.00 30.60 654 PRO A N 1
ATOM 10520 C CA . PRO B 1 623 ? 60.834 60.222 -40.798 1.00 31.16 654 PRO A CA 1
ATOM 10521 C C . PRO B 1 623 ? 60.622 61.660 -40.328 1.00 27.62 654 PRO A C 1
ATOM 10522 O O . PRO B 1 623 ? 60.659 62.595 -41.112 1.00 28.94 654 PRO A O 1
ATOM 10526 N N . LEU B 1 624 ? 60.369 61.799 -39.036 1.00 25.34 655 LEU A N 1
ATOM 10527 C CA . LEU B 1 624 ? 60.269 63.110 -38.391 1.00 24.78 655 LEU A CA 1
ATOM 10528 C C . LEU B 1 624 ? 61.643 63.774 -38.388 1.00 24.36 655 LEU A C 1
ATOM 10529 O O . LEU B 1 624 ? 62.638 63.159 -37.996 1.00 27.31 655 LEU A O 1
ATOM 10534 N N . ARG B 1 625 ? 61.672 65.037 -38.740 1.00 27.71 656 ARG A N 1
ATOM 10535 C CA . ARG B 1 625 ? 62.919 65.837 -38.762 1.00 32.39 656 ARG A CA 1
ATOM 10536 C C . ARG B 1 625 ? 62.683 67.130 -37.985 1.00 25.92 656 ARG A C 1
ATOM 10537 O O . ARG B 1 625 ? 61.699 67.816 -38.283 1.00 29.49 656 ARG A O 1
ATOM 10545 N N . LEU B 1 626 ? 63.560 67.439 -37.033 1.00 24.63 657 LEU A N 1
ATOM 10546 C CA . LEU B 1 626 ? 63.504 68.711 -36.295 1.00 24.11 657 LEU A CA 1
ATOM 10547 C C . LEU B 1 626 ? 64.524 69.669 -36.913 1.00 29.97 657 LEU A C 1
ATOM 10548 O O . LEU B 1 626 ? 65.608 69.205 -37.329 1.00 31.69 657 LEU A O 1
ATOM 10553 N N . SER B 1 627 ? 64.207 70.951 -36.904 1.00 30.76 658 SER A N 1
ATOM 10554 C CA . SER B 1 627 ? 65.071 72.018 -37.475 1.00 34.12 658 SER A CA 1
ATOM 10555 C C . SER B 1 627 ? 66.352 72.161 -36.665 1.00 37.29 658 SER A C 1
ATOM 10556 O O . SER B 1 627 ? 67.318 72.669 -37.222 1.00 39.46 658 SER A O 1
ATOM 10559 N N . SER B 1 628 ? 66.389 71.740 -35.399 1.00 32.62 659 SER A N 1
ATOM 10560 C CA . SER B 1 628 ? 67.647 71.764 -34.612 1.00 31.57 659 SER A CA 1
ATOM 10561 C C . SER B 1 628 ? 67.551 70.849 -33.403 1.00 33.58 659 SER A C 1
ATOM 10562 O O . SER B 1 628 ? 66.439 70.405 -33.072 1.00 33.35 659 SER A O 1
ATOM 10565 N N . GLU B 1 629 ? 68.695 70.568 -32.806 1.00 31.98 660 GLU A N 1
ATOM 10566 C CA . GLU B 1 629 ? 68.774 69.699 -31.607 1.00 34.87 660 GLU A CA 1
ATOM 10567 C C . GLU B 1 629 ? 68.687 70.567 -30.364 1.00 30.78 660 GLU A C 1
ATOM 10568 O O . GLU B 1 629 ? 68.493 69.996 -29.285 1.00 27.48 660 GLU A O 1
ATOM 10574 N N . ARG B 1 630 ? 68.850 71.880 -30.501 1.00 29.48 661 ARG A N 1
ATOM 10575 C CA . ARG B 1 630 ? 68.862 72.804 -29.338 1.00 33.30 661 ARG A CA 1
ATOM 10576 C C . ARG B 1 630 ? 67.944 73.964 -29.684 1.00 32.26 661 ARG A C 1
ATOM 10577 O O . ARG B 1 630 ? 67.897 74.343 -30.847 1.00 34.20 661 ARG A O 1
ATOM 10585 N N . LEU B 1 631 ? 67.188 74.457 -28.711 1.00 27.43 662 LEU A N 1
ATOM 10586 C CA . LEU B 1 631 ? 66.240 75.572 -28.898 1.00 28.51 662 LEU A CA 1
ATOM 10587 C C . LEU B 1 631 ? 66.624 76.666 -27.922 1.00 30.70 662 LEU A C 1
ATOM 10588 O O . LEU B 1 631 ? 66.581 76.452 -26.697 1.00 27.24 662 LEU A O 1
ATOM 10593 N N . ALA B 1 632 ? 67.012 77.827 -28.443 1.00 31.53 663 ALA A N 1
ATOM 10594 C CA . ALA B 1 632 ? 67.226 79.002 -27.571 1.00 34.97 663 ALA A CA 1
ATOM 10595 C C . ALA B 1 632 ? 65.873 79.579 -27.136 1.00 33.98 663 ALA A C 1
ATOM 10596 O O . ALA B 1 632 ? 64.869 79.518 -27.890 1.00 34.52 663 ALA A O 1
ATOM 10598 N N . ARG B 1 633 ? 65.867 80.201 -25.961 1.00 35.36 664 ARG A N 1
ATOM 10599 C CA . ARG B 1 633 ? 64.684 80.963 -25.483 1.00 41.74 664 ARG A CA 1
ATOM 10600 C C . ARG B 1 633 ? 64.293 82.033 -26.502 1.00 42.54 664 ARG A C 1
ATOM 10601 O O . ARG B 1 633 ? 65.201 82.717 -27.010 1.00 45.43 664 ARG A O 1
ATOM 10609 N N . GLY B 1 634 ? 62.996 82.135 -26.790 1.00 42.33 665 GLY A N 1
ATOM 10610 C CA . GLY B 1 634 ? 62.430 83.100 -27.750 1.00 44.08 665 GLY A CA 1
ATOM 10611 C C . GLY B 1 634 ? 62.564 82.661 -29.201 1.00 42.67 665 GLY A C 1
ATOM 10612 O O . GLY B 1 634 ? 62.031 83.355 -30.058 1.00 47.01 665 GLY A O 1
ATOM 10613 N N . ALA B 1 635 ? 63.211 81.527 -29.480 1.00 41.16 666 ALA A N 1
ATOM 10614 C CA . ALA B 1 635 ? 63.331 80.992 -30.850 1.00 36.41 666 ALA A CA 1
ATOM 10615 C C . ALA B 1 635 ? 62.205 79.998 -31.106 1.00 41.67 666 ALA A C 1
ATOM 10616 O O . ALA B 1 635 ? 61.520 79.585 -30.132 1.00 40.56 666 ALA A O 1
ATOM 10618 N N . THR B 1 636 ? 62.055 79.625 -32.374 1.00 39.88 667 THR A N 1
ATOM 10619 C CA . THR B 1 636 ? 61.049 78.653 -32.857 1.00 40.39 667 THR A CA 1
ATOM 10620 C C . THR B 1 636 ? 61.781 77.417 -33.353 1.00 38.18 667 THR A C 1
ATOM 10621 O O . THR B 1 636 ? 62.883 77.533 -33.910 1.00 36.06 667 THR A O 1
ATOM 10625 N N . LEU B 1 637 ? 61.179 76.273 -33.058 1.00 33.88 668 LEU A N 1
ATOM 10626 C CA . LEU B 1 637 ? 61.594 74.955 -33.551 1.00 36.69 668 LEU A CA 1
ATOM 10627 C C . LEU B 1 637 ? 60.579 74.547 -34.611 1.00 31.94 668 LEU A C 1
ATOM 10628 O O . LEU B 1 637 ? 59.394 74.786 -34.392 1.00 34.40 668 LEU A O 1
ATOM 10633 N N . GLU B 1 638 ? 61.050 73.949 -35.706 1.00 31.11 669 GLU A N 1
ATOM 10634 C CA . GLU B 1 638 ? 60.167 73.316 -36.712 1.00 28.88 669 GLU A CA 1
ATOM 10635 C C . GLU B 1 638 ? 60.321 71.798 -36.658 1.00 26.65 669 GLU A C 1
ATOM 10636 O O . GLU B 1 638 ? 61.447 71.292 -36.577 1.00 26.08 669 GLU A O 1
ATOM 10642 N N . ALA B 1 639 ? 59.189 71.104 -36.697 1.00 24.80 670 ALA A N 1
ATOM 10643 C CA . ALA B 1 639 ? 59.104 69.650 -36.812 1.00 23.20 670 ALA A CA 1
ATOM 10644 C C . ALA B 1 639 ? 58.435 69.369 -38.136 1.00 24.40 670 ALA A C 1
ATOM 10645 O O . ALA B 1 639 ? 57.280 69.839 -38.364 1.00 26.74 670 ALA A O 1
ATOM 10647 N N . ARG B 1 640 ? 59.122 68.606 -38.983 1.00 26.28 671 ARG A N 1
ATOM 10648 C CA . ARG B 1 640 ? 58.651 68.382 -40.361 1.00 27.44 671 ARG A CA 1
ATOM 10649 C C . ARG B 1 640 ? 58.454 66.905 -40.609 1.00 23.53 671 ARG A C 1
ATOM 10650 O O . ARG B 1 640 ? 59.310 66.071 -40.223 1.00 25.31 671 ARG A O 1
ATOM 10658 N N . VAL B 1 641 ? 57.386 66.596 -41.317 1.00 22.11 672 VAL A N 1
ATOM 10659 C CA A VAL B 1 641 ? 57.119 65.226 -41.789 0.50 22.38 672 VAL A CA 1
ATOM 10660 C CA B VAL B 1 641 ? 57.120 65.213 -41.795 0.50 23.89 672 VAL A CA 1
ATOM 10661 C C . VAL B 1 641 ? 56.411 65.326 -43.136 1.00 24.06 672 VAL A C 1
ATOM 10662 O O . VAL B 1 641 ? 55.680 66.298 -43.332 1.00 25.65 672 VAL A O 1
ATOM 10669 N N . THR B 1 642 ? 56.650 64.363 -44.016 1.00 25.35 673 THR A N 1
ATOM 10670 C CA . THR B 1 642 ? 55.908 64.290 -45.300 1.00 25.10 673 THR A CA 1
ATOM 10671 C C . THR B 1 642 ? 54.837 63.242 -45.178 1.00 24.00 673 THR A C 1
ATOM 10672 O O . THR B 1 642 ? 55.185 62.079 -44.868 1.00 22.92 673 THR A O 1
ATOM 10676 N N . LEU B 1 643 ? 53.590 63.642 -45.414 1.00 21.58 674 LEU A N 1
ATOM 10677 C CA . LEU B 1 643 ? 52.458 62.703 -45.517 1.00 20.43 674 LEU A CA 1
ATOM 10678 C C . LEU B 1 643 ? 52.169 62.385 -46.969 1.00 21.94 674 LEU A C 1
ATOM 10679 O O . LEU B 1 643 ? 52.029 63.338 -47.785 1.00 24.39 674 LEU A O 1
ATOM 10684 N N . SER B 1 644 ? 51.989 61.111 -47.268 1.00 21.40 675 SER A N 1
ATOM 10685 C CA . SER B 1 644 ? 51.638 60.659 -48.631 1.00 24.43 675 SER A CA 1
ATOM 10686 C C . SER B 1 644 ? 50.387 59.806 -48.591 1.00 23.45 675 SER A C 1
ATOM 10687 O O . SER B 1 644 ? 50.197 59.020 -47.617 1.00 24.94 675 SER A O 1
ATOM 10690 N N . ASN B 1 645 ? 49.563 59.924 -49.612 1.00 19.93 676 ASN A N 1
ATOM 10691 C CA . ASN B 1 645 ? 48.451 58.988 -49.848 1.00 20.83 676 ASN A CA 1
ATOM 10692 C C . ASN B 1 645 ? 49.023 57.857 -50.699 1.00 25.99 676 ASN A C 1
ATOM 10693 O O . ASN B 1 645 ? 49.271 58.060 -51.893 1.00 25.47 676 ASN A O 1
ATOM 10698 N N . SER B 1 646 ? 49.245 56.716 -50.066 1.00 26.20 677 SER A N 1
ATOM 10699 C CA . SER B 1 646 ? 49.912 55.560 -50.690 1.00 29.70 677 SER A CA 1
ATOM 10700 C C . SER B 1 646 ? 48.862 54.515 -51.079 1.00 30.68 677 SER A C 1
ATOM 10701 O O . SER B 1 646 ? 49.260 53.415 -51.414 1.00 35.18 677 SER A O 1
ATOM 10704 N N . GLY B 1 647 ? 47.566 54.868 -51.097 1.00 28.73 678 GLY A N 1
ATOM 10705 C CA . GLY B 1 647 ? 46.480 53.971 -51.494 1.00 26.61 678 GLY A CA 1
ATOM 10706 C C . GLY B 1 647 ? 45.786 54.406 -52.768 1.00 27.16 678 GLY A C 1
ATOM 10707 O O . GLY B 1 647 ? 46.346 55.219 -53.543 1.00 29.50 678 GLY A O 1
ATOM 10708 N N . LYS B 1 648 ? 44.558 53.945 -52.961 1.00 28.05 679 LYS A N 1
ATOM 10709 C CA . LYS B 1 648 ? 43.836 54.063 -54.246 1.00 30.81 679 LYS A CA 1
ATOM 10710 C C . LYS B 1 648 ? 42.647 55.014 -54.179 1.00 28.20 679 LYS A C 1
ATOM 10711 O O . LYS B 1 648 ? 42.024 55.193 -55.196 1.00 27.63 679 LYS A O 1
ATOM 10717 N N . ARG B 1 649 ? 42.326 55.593 -53.020 1.00 23.91 680 ARG A N 1
ATOM 10718 C CA . ARG B 1 649 ? 41.174 56.523 -52.926 1.00 23.85 680 ARG A CA 1
ATOM 10719 C C . ARG B 1 649 ? 41.643 57.831 -52.319 1.00 21.46 680 ARG A C 1
ATOM 10720 O O . ARG B 1 649 ? 42.516 57.809 -51.446 1.00 23.53 680 ARG A O 1
ATOM 10728 N N . ALA B 1 650 ? 41.047 58.927 -52.757 1.00 21.77 681 ALA A N 1
ATOM 10729 C CA . ALA B 1 650 ? 41.282 60.221 -52.100 1.00 21.71 681 ALA A CA 1
ATOM 10730 C C . ALA B 1 650 ? 40.762 60.099 -50.662 1.00 20.94 681 ALA A C 1
ATOM 10731 O O . ALA B 1 650 ? 39.798 59.394 -50.417 1.00 20.97 681 ALA A O 1
ATOM 10733 N N . GLY B 1 651 ? 41.379 60.833 -49.778 1.00 20.41 682 GLY A N 1
ATOM 10734 C CA . GLY B 1 651 ? 40.868 60.908 -48.404 1.00 19.26 682 GLY A CA 1
ATOM 10735 C C . GLY B 1 651 ? 41.710 61.815 -47.553 1.00 18.84 682 GLY A C 1
ATOM 10736 O O . GLY B 1 651 ? 42.850 62.128 -47.892 1.00 19.17 682 GLY A O 1
ATOM 10737 N N . ALA B 1 652 ? 41.185 62.077 -46.352 1.00 16.73 683 ALA A N 1
ATOM 10738 C CA . ALA B 1 652 ? 41.873 62.896 -45.366 1.00 17.77 683 ALA A CA 1
ATOM 10739 C C . ALA B 1 652 ? 42.285 62.020 -44.182 1.00 16.08 683 ALA A C 1
ATOM 10740 O O . ALA B 1 652 ? 41.646 60.967 -43.914 1.00 19.66 683 ALA A O 1
ATOM 10742 N N . THR B 1 653 ? 43.312 62.504 -43.535 1.00 16.02 684 THR A N 1
ATOM 10743 C CA . THR B 1 653 ? 43.711 61.999 -42.202 1.00 17.54 684 THR A CA 1
ATOM 10744 C C . THR B 1 653 ? 44.152 63.186 -41.374 1.00 18.25 684 THR A C 1
ATOM 10745 O O . THR B 1 653 ? 44.135 64.348 -41.838 1.00 19.31 684 THR A O 1
ATOM 10749 N N . VAL B 1 654 ? 44.491 62.909 -40.134 1.00 15.82 685 VAL A N 1
ATOM 10750 C CA . VAL B 1 654 ? 44.887 63.980 -39.201 1.00 16.58 685 VAL A CA 1
ATOM 10751 C C . VAL B 1 654 ? 46.275 63.648 -38.683 1.00 18.55 685 VAL A C 1
ATOM 10752 O O . VAL B 1 654 ? 46.445 62.620 -37.971 1.00 16.85 685 VAL A O 1
ATOM 10756 N N . VAL B 1 655 ? 47.259 64.461 -39.019 1.00 17.69 686 VAL A N 1
ATOM 10757 C CA . VAL B 1 655 ? 48.631 64.313 -38.483 1.00 18.15 686 VAL A CA 1
ATOM 10758 C C . VAL B 1 655 ? 48.698 65.024 -37.144 1.00 18.28 686 VAL A C 1
ATOM 10759 O O . VAL B 1 655 ? 48.344 66.221 -37.058 1.00 17.91 686 VAL A O 1
ATOM 10763 N N . GLN B 1 656 ? 49.048 64.268 -36.116 1.00 16.02 687 GLN A N 1
ATOM 10764 C CA . GLN B 1 656 ? 49.029 64.769 -34.726 1.00 15.44 687 GLN A CA 1
ATOM 10765 C C . GLN B 1 656 ? 50.432 64.932 -34.179 1.00 14.76 687 GLN A C 1
ATOM 10766 O O . GLN B 1 656 ? 51.262 64.035 -34.378 1.00 16.71 687 GLN A O 1
ATOM 10772 N N . LEU B 1 657 ? 50.695 66.032 -33.494 1.00 14.75 688 LEU A N 1
ATOM 10773 C CA . LEU B 1 657 ? 51.966 66.298 -32.831 1.00 15.95 688 LEU A CA 1
ATOM 10774 C C . LEU B 1 657 ? 51.745 66.246 -31.323 1.00 15.42 688 LEU A C 1
ATOM 10775 O O . LEU B 1 657 ? 50.880 66.987 -30.807 1.00 16.17 688 LEU A O 1
ATOM 10780 N N . TYR B 1 658 ? 52.561 65.455 -30.653 1.00 14.87 689 TYR A N 1
ATOM 10781 C CA . TYR B 1 658 ? 52.558 65.308 -29.197 1.00 14.93 689 TYR A CA 1
ATOM 10782 C C . TYR B 1 658 ? 53.912 65.720 -28.670 1.00 15.60 689 TYR A C 1
ATOM 10783 O O . TYR B 1 658 ? 54.928 65.458 -29.310 1.00 16.49 689 TYR A O 1
ATOM 10792 N N . LEU B 1 659 ? 53.932 66.240 -27.456 1.00 15.23 690 LEU A N 1
ATOM 10793 C CA . LEU B 1 659 ? 55.174 66.584 -26.750 1.00 16.89 690 LEU A CA 1
ATOM 10794 C C . LEU B 1 659 ? 55.252 65.802 -25.448 1.00 15.94 690 LEU A C 1
ATOM 10795 O O . LEU B 1 659 ? 54.204 65.585 -24.799 1.00 16.57 690 LEU A O 1
ATOM 10800 N N . GLN B 1 660 ? 56.444 65.402 -25.082 1.00 14.92 691 GLN A N 1
ATOM 10801 C CA . GLN B 1 660 ? 56.693 64.895 -23.718 1.00 14.66 691 GLN A CA 1
ATOM 10802 C C . GLN B 1 660 ? 57.825 65.705 -23.108 1.00 15.56 691 GLN A C 1
ATOM 10803 O O . GLN B 1 660 ? 58.834 65.962 -23.822 1.00 17.29 691 GLN A O 1
ATOM 10809 N N . ASP B 1 661 ? 57.726 66.019 -21.826 1.00 15.88 692 ASP A N 1
ATOM 10810 C CA . ASP B 1 661 ? 58.788 66.662 -21.036 1.00 15.88 692 ASP A CA 1
ATOM 10811 C C . ASP B 1 661 ? 59.265 65.631 -20.028 1.00 14.93 692 ASP A C 1
ATOM 10812 O O . ASP B 1 661 ? 58.678 65.499 -18.957 1.00 15.36 692 ASP A O 1
ATOM 10817 N N . PRO B 1 662 ? 60.254 64.801 -20.380 1.00 15.87 693 PRO A N 1
ATOM 10818 C CA . PRO B 1 662 ? 60.515 63.596 -19.592 1.00 16.72 693 PRO A CA 1
ATOM 10819 C C . PRO B 1 662 ? 61.220 63.806 -18.254 1.00 15.22 693 PRO A C 1
ATOM 10820 O O . PRO B 1 662 ? 61.276 62.865 -17.453 1.00 16.11 693 PRO A O 1
ATOM 10824 N N . VAL B 1 663 ? 61.751 65.000 -17.984 1.00 14.42 694 VAL A N 1
ATOM 10825 C CA . VAL B 1 663 ? 62.338 65.312 -16.663 1.00 15.32 694 VAL A CA 1
ATOM 10826 C C . VAL B 1 663 ? 61.822 66.679 -16.254 1.00 14.07 694 VAL A C 1
ATOM 10827 O O . VAL B 1 663 ? 62.022 67.629 -17.004 1.00 15.08 694 VAL A O 1
ATOM 10831 N N . ALA B 1 664 ? 61.100 66.775 -15.174 1.00 14.79 695 ALA A N 1
ATOM 10832 C CA . ALA B 1 664 ? 60.504 68.064 -14.781 1.00 15.10 695 ALA A CA 1
ATOM 10833 C C . ALA B 1 664 ? 60.321 68.132 -13.283 1.00 15.46 695 ALA A C 1
ATOM 10834 O O . ALA B 1 664 ? 60.472 67.109 -12.584 1.00 16.17 695 ALA A O 1
ATOM 10836 N N . SER B 1 665 ? 59.965 69.299 -12.770 1.00 15.53 696 SER A N 1
ATOM 10837 C CA A SER B 1 665 ? 59.741 69.529 -11.317 0.14 16.34 696 SER A CA 1
ATOM 10838 C CA B SER B 1 665 ? 59.790 69.430 -11.308 0.86 16.13 696 SER A CA 1
ATOM 10839 C C . SER B 1 665 ? 58.399 68.939 -10.856 1.00 16.57 696 SER A C 1
ATOM 10840 O O . SER B 1 665 ? 58.161 68.941 -9.671 1.00 17.45 696 SER A O 1
ATOM 10845 N N . LEU B 1 666 ? 57.560 68.515 -11.785 1.00 17.00 697 LEU A N 1
ATOM 10846 C CA . LEU B 1 666 ? 56.344 67.693 -11.550 1.00 19.89 697 LEU A CA 1
ATOM 10847 C C . LEU B 1 666 ? 56.456 66.505 -12.508 1.00 16.92 697 LEU A C 1
ATOM 10848 O O . LEU B 1 666 ? 57.021 66.664 -13.587 1.00 17.21 697 LEU A O 1
ATOM 10853 N N . SER B 1 667 ? 55.790 65.405 -12.214 1.00 14.26 698 SER A N 1
ATOM 10854 C CA . SER B 1 667 ? 55.677 64.283 -13.168 1.00 14.60 698 SER A CA 1
ATOM 10855 C C . SER B 1 667 ? 54.753 64.717 -14.301 1.00 16.95 698 SER A C 1
ATOM 10856 O O . SER B 1 667 ? 53.602 65.028 -14.029 1.00 17.75 698 SER A O 1
ATOM 10859 N N . ARG B 1 668 ? 55.259 64.798 -15.526 1.00 14.25 699 ARG A N 1
ATOM 10860 C CA . ARG B 1 668 ? 54.496 65.236 -16.675 1.00 14.17 699 ARG A CA 1
ATOM 10861 C C . ARG B 1 668 ? 53.953 64.059 -17.473 1.00 13.59 699 ARG A C 1
ATOM 10862 O O . ARG B 1 668 ? 54.529 62.949 -17.462 1.00 14.15 699 ARG A O 1
ATOM 10870 N N . PRO B 1 669 ? 52.873 64.306 -18.208 1.00 14.14 700 PRO A N 1
ATOM 10871 C CA . PRO B 1 669 ? 52.231 63.264 -19.006 1.00 13.75 700 PRO A CA 1
ATOM 10872 C C . PRO B 1 669 ? 53.193 62.586 -19.970 1.00 14.54 700 PRO A C 1
ATOM 10873 O O . PRO B 1 669 ? 54.165 63.181 -20.489 1.00 15.60 700 PRO A O 1
ATOM 10877 N N . VAL B 1 670 ? 52.876 61.334 -20.272 1.00 13.68 701 VAL A N 1
ATOM 10878 C CA . VAL B 1 670 ? 53.685 60.567 -21.247 1.00 15.18 701 VAL A CA 1
ATOM 10879 C C . VAL B 1 670 ? 53.611 61.223 -22.629 1.00 16.07 701 VAL A C 1
ATOM 10880 O O . VAL B 1 670 ? 54.622 61.118 -23.386 1.00 16.86 701 VAL A O 1
ATOM 10884 N N . LYS B 1 671 ? 52.508 61.881 -22.938 1.00 15.20 702 LYS A N 1
ATOM 10885 C CA . LYS B 1 671 ? 52.456 62.776 -24.116 1.00 18.67 702 LYS A CA 1
ATOM 10886 C C . LYS B 1 671 ? 51.298 63.725 -23.960 1.00 16.08 702 LYS A C 1
ATOM 10887 O O . LYS B 1 671 ? 50.349 63.421 -23.247 1.00 14.74 702 LYS A O 1
ATOM 10893 N N . GLU B 1 672 ? 51.402 64.842 -24.663 1.00 14.97 703 GLU A N 1
ATOM 10894 C CA . GLU B 1 672 ? 50.356 65.861 -24.644 1.00 14.77 703 GLU A CA 1
ATOM 10895 C C . GLU B 1 672 ? 50.205 66.401 -26.068 1.00 14.22 703 GLU A C 1
ATOM 10896 O O . GLU B 1 672 ? 51.197 66.753 -26.658 1.00 15.36 703 GLU A O 1
ATOM 10902 N N . LEU B 1 673 ? 48.996 66.478 -26.584 1.00 13.58 704 LEU A N 1
ATOM 10903 C CA . LEU B 1 673 ? 48.764 67.015 -27.950 1.00 13.53 704 LEU A CA 1
ATOM 10904 C C . LEU B 1 673 ? 49.173 68.499 -27.975 1.00 14.88 704 LEU A C 1
ATOM 10905 O O . LEU B 1 673 ? 48.737 69.262 -27.087 1.00 15.33 704 LEU A O 1
ATOM 10910 N N . ARG B 1 674 ? 49.953 68.881 -28.985 1.00 16.15 705 ARG A N 1
ATOM 10911 C CA . ARG B 1 674 ? 50.385 70.297 -29.130 1.00 16.45 705 ARG A CA 1
ATOM 10912 C C . ARG B 1 674 ? 50.199 70.794 -30.555 1.00 18.45 705 ARG A C 1
ATOM 10913 O O . ARG B 1 674 ? 50.538 71.957 -30.809 1.00 23.24 705 ARG A O 1
ATOM 10921 N N . GLY B 1 675 ? 49.641 70.003 -31.439 1.00 16.56 706 GLY A N 1
ATOM 10922 C CA . GLY B 1 675 ? 49.303 70.499 -32.773 1.00 19.25 706 GLY A CA 1
ATOM 10923 C C . GLY B 1 675 ? 48.713 69.412 -33.589 1.00 20.17 706 GLY A C 1
ATOM 10924 O O . GLY B 1 675 ? 48.824 68.234 -33.215 1.00 19.33 706 GLY A O 1
ATOM 10925 N N . PHE B 1 676 ? 48.083 69.793 -34.678 1.00 16.67 707 PHE A N 1
ATOM 10926 C CA . PHE B 1 676 ? 47.587 68.800 -35.624 1.00 17.38 707 PHE A CA 1
ATOM 10927 C C . PHE B 1 676 ? 47.354 69.477 -36.968 1.00 21.20 707 PHE A C 1
ATOM 10928 O O . PHE B 1 676 ? 47.222 70.717 -37.043 1.00 19.01 707 PHE A O 1
ATOM 10936 N N . ARG B 1 677 ? 47.304 68.652 -37.994 1.00 18.60 708 ARG A N 1
ATOM 10937 C CA . ARG B 1 677 ? 46.974 69.124 -39.370 1.00 18.81 708 ARG A CA 1
ATOM 10938 C C . ARG B 1 677 ? 46.056 68.085 -39.975 1.00 18.20 708 ARG A C 1
ATOM 10939 O O . ARG B 1 677 ? 46.446 66.903 -40.105 1.00 20.91 708 ARG A O 1
ATOM 10947 N N . LYS B 1 678 ? 44.899 68.513 -40.381 1.00 17.20 709 LYS A N 1
ATOM 10948 C CA . LYS B 1 678 ? 44.011 67.647 -41.145 1.00 17.85 709 LYS A CA 1
ATOM 10949 C C . LYS B 1 678 ? 44.322 67.900 -42.614 1.00 20.82 709 LYS A C 1
ATOM 10950 O O . LYS B 1 678 ? 44.310 69.075 -43.042 1.00 21.93 709 LYS A O 1
ATOM 10956 N N . VAL B 1 679 ? 44.548 66.834 -43.351 1.00 20.26 710 VAL A N 1
ATOM 10957 C CA . VAL B 1 679 ? 45.112 66.926 -44.719 1.00 20.84 710 VAL A CA 1
ATOM 10958 C C . VAL B 1 679 ? 44.309 65.999 -45.604 1.00 20.67 710 VAL A C 1
ATOM 10959 O O . VAL B 1 679 ? 44.264 64.784 -45.314 1.00 19.48 710 VAL A O 1
ATOM 10963 N N . MET B 1 680 ? 43.739 66.561 -46.670 1.00 21.04 711 MET A N 1
ATOM 10964 C CA . MET B 1 680 ? 43.023 65.811 -47.705 1.00 20.33 711 MET A CA 1
ATOM 10965 C C . MET B 1 680 ? 43.974 65.581 -48.892 1.00 22.90 711 MET A C 1
ATOM 10966 O O . MET B 1 680 ? 44.546 66.564 -49.410 1.00 22.32 711 MET A O 1
ATOM 10971 N N . LEU B 1 681 ? 44.165 64.329 -49.294 1.00 19.35 712 LEU A N 1
ATOM 10972 C CA . LEU B 1 681 ? 45.127 63.986 -50.372 1.00 20.55 712 LEU A CA 1
ATOM 10973 C C . LEU B 1 681 ? 44.470 63.099 -51.407 1.00 19.59 712 LEU A C 1
ATOM 10974 O O . LEU B 1 681 ? 43.806 62.112 -51.082 1.00 19.88 712 LEU A O 1
ATOM 10979 N N . GLU B 1 682 ? 44.658 63.419 -52.684 1.00 18.56 713 GLU A N 1
ATOM 10980 C CA . GLU B 1 682 ? 44.342 62.439 -53.738 1.00 20.09 713 GLU A CA 1
ATOM 10981 C C . GLU B 1 682 ? 45.416 61.351 -53.713 1.00 20.88 713 GLU A C 1
ATOM 10982 O O . GLU B 1 682 ? 46.520 61.562 -53.230 1.00 22.63 713 GLU A O 1
ATOM 10988 N N . PRO B 1 683 ? 45.154 60.184 -54.312 1.00 23.14 714 PRO A N 1
ATOM 10989 C CA . PRO B 1 683 ? 46.166 59.128 -54.403 1.00 26.66 714 PRO A CA 1
ATOM 10990 C C . PRO B 1 683 ? 47.479 59.617 -55.026 1.00 27.69 714 PRO A C 1
ATOM 10991 O O . PRO B 1 683 ? 47.446 60.314 -56.060 1.00 26.03 714 PRO A O 1
ATOM 10995 N N . GLY B 1 684 ? 48.593 59.312 -54.366 1.00 26.75 715 GLY A N 1
ATOM 10996 C CA . GLY B 1 684 ? 49.944 59.711 -54.783 1.00 27.27 715 GLY A CA 1
ATOM 10997 C C . GLY B 1 684 ? 50.322 61.112 -54.410 1.00 23.74 715 GLY A C 1
ATOM 10998 O O . GLY B 1 684 ? 51.486 61.473 -54.648 1.00 26.93 715 GLY A O 1
ATOM 10999 N N . GLU B 1 685 ? 49.409 61.939 -53.889 1.00 21.44 716 GLU A N 1
ATOM 11000 C CA . GLU B 1 685 ? 49.766 63.290 -53.425 1.00 22.25 716 GLU A CA 1
ATOM 11001 C C . GLU B 1 685 ? 50.577 63.193 -52.135 1.00 24.57 716 GLU A C 1
ATOM 11002 O O . GLU B 1 685 ? 50.408 62.208 -51.367 1.00 24.98 716 GLU A O 1
ATOM 11008 N N . SER B 1 686 ? 51.409 64.206 -51.921 1.00 26.12 717 SER A N 1
ATOM 11009 C CA . SER B 1 686 ? 52.283 64.343 -50.733 1.00 30.06 717 SER A CA 1
ATOM 11010 C C . SER B 1 686 ? 52.156 65.760 -50.250 1.00 36.72 717 SER A C 1
ATOM 11011 O O . SER B 1 686 ? 51.871 66.681 -51.075 1.00 38.46 717 SER A O 1
ATOM 11014 N N . ARG B 1 687 ? 52.267 65.918 -48.947 1.00 27.42 718 ARG A N 1
ATOM 11015 C CA . ARG B 1 687 ? 52.249 67.239 -48.314 1.00 30.62 718 ARG A CA 1
ATOM 11016 C C . ARG B 1 687 ? 53.378 67.204 -47.303 1.00 31.47 718 ARG A C 1
ATOM 11017 O O . ARG B 1 687 ? 53.397 66.295 -46.447 1.00 26.31 718 ARG A O 1
ATOM 11025 N N . GLU B 1 688 ? 54.260 68.177 -47.388 1.00 32.04 719 GLU A N 1
ATOM 11026 C CA . GLU B 1 688 ? 55.188 68.491 -46.297 1.00 33.84 719 GLU A CA 1
ATOM 11027 C C . GLU B 1 688 ? 54.386 69.183 -45.201 1.00 35.99 719 GLU A C 1
ATOM 11028 O O . GLU B 1 688 ? 53.708 70.199 -45.466 1.00 35.18 719 GLU A O 1
ATOM 11034 N N . ILE B 1 689 ? 54.397 68.600 -44.011 1.00 28.62 720 ILE A N 1
ATOM 11035 C CA . ILE B 1 689 ? 53.713 69.207 -42.849 1.00 25.51 720 ILE A CA 1
ATOM 11036 C C . ILE B 1 689 ? 54.779 69.815 -41.977 1.00 25.37 720 ILE A C 1
ATOM 11037 O O . ILE B 1 689 ? 55.779 69.118 -41.678 1.00 26.83 720 ILE A O 1
ATOM 11042 N N . VAL B 1 690 ? 54.574 71.070 -41.614 1.00 24.60 721 VAL A N 1
ATOM 11043 C CA . VAL B 1 690 ? 55.519 71.842 -40.785 1.00 25.94 721 VAL A CA 1
ATOM 11044 C C . VAL B 1 690 ? 54.782 72.277 -39.527 1.00 25.99 721 VAL A C 1
ATOM 11045 O O . VAL B 1 690 ? 53.829 73.047 -39.642 1.00 29.82 721 VAL A O 1
ATOM 11049 N N . PHE B 1 691 ? 55.178 71.732 -38.389 1.00 23.32 722 PHE A N 1
ATOM 11050 C CA . PHE B 1 691 ? 54.740 72.233 -37.079 1.00 23.81 722 PHE A CA 1
ATOM 11051 C C . PHE B 1 691 ? 55.782 73.206 -36.560 1.00 25.34 722 PHE A C 1
ATOM 11052 O O . PHE B 1 691 ? 56.973 72.917 -36.616 1.00 26.47 722 PHE A O 1
ATOM 11060 N N . ARG B 1 692 ? 55.319 74.280 -35.958 1.00 27.62 723 ARG A N 1
ATOM 11061 C CA . ARG B 1 692 ? 56.166 75.274 -35.278 1.00 32.78 723 ARG A CA 1
ATOM 11062 C C . ARG B 1 692 ? 55.920 75.142 -33.779 1.00 30.40 723 ARG A C 1
ATOM 11063 O O . ARG B 1 692 ? 54.763 75.049 -33.367 1.00 36.26 723 ARG A O 1
ATOM 11071 N N . LEU B 1 693 ? 56.994 75.086 -33.011 1.00 32.69 724 LEU A N 1
ATOM 11072 C CA . LEU B 1 693 ? 56.962 75.036 -31.528 1.00 32.34 724 LEU A CA 1
ATOM 11073 C C . LEU B 1 693 ? 57.835 76.159 -30.981 1.00 32.39 724 LEU A C 1
ATOM 11074 O O . LEU B 1 693 ? 58.958 76.386 -31.519 1.00 36.65 724 LEU A O 1
ATOM 11079 N N . GLY B 1 694 ? 57.346 76.817 -29.946 1.00 32.69 725 GLY A N 1
ATOM 11080 C CA . GLY B 1 694 ? 58.188 77.712 -29.142 1.00 33.51 725 GLY A CA 1
ATOM 11081 C C . GLY B 1 694 ? 57.963 77.504 -27.661 1.00 34.58 725 GLY A C 1
ATOM 11082 O O . GLY B 1 694 ? 57.296 76.536 -27.269 1.00 28.77 725 GLY A O 1
ATOM 11083 N N . GLU B 1 695 ? 58.538 78.389 -26.861 1.00 31.49 726 GLU A N 1
ATOM 11084 C CA . GLU B 1 695 ? 58.526 78.305 -25.386 1.00 31.06 726 GLU A CA 1
ATOM 11085 C C . GLU B 1 695 ? 57.082 78.158 -24.875 1.00 29.73 726 GLU A C 1
ATOM 11086 O O . GLU B 1 695 ? 56.865 77.371 -23.942 1.00 22.99 726 GLU A O 1
ATOM 11092 N N . ALA B 1 696 ? 56.098 78.841 -25.454 1.00 33.43 727 ALA A N 1
ATOM 11093 C CA . ALA B 1 696 ? 54.706 78.781 -24.924 1.00 35.16 727 ALA A CA 1
ATOM 11094 C C . ALA B 1 696 ? 54.171 77.338 -24.977 1.00 27.91 727 ALA A C 1
ATOM 11095 O O . ALA B 1 696 ? 53.400 76.961 -24.100 1.00 35.68 727 ALA A O 1
ATOM 11097 N N . ASP B 1 697 ? 54.613 76.551 -25.958 1.00 25.78 728 ASP A N 1
ATOM 11098 C CA . ASP B 1 697 ? 54.162 75.148 -26.113 1.00 24.27 728 ASP A CA 1
ATOM 11099 C C . ASP B 1 697 ? 54.800 74.255 -25.038 1.00 20.34 728 ASP A C 1
ATOM 11100 O O . ASP B 1 697 ? 54.338 73.116 -24.834 1.00 23.48 728 ASP A O 1
ATOM 11105 N N . LEU B 1 698 ? 55.842 74.749 -24.376 1.00 19.74 729 LEU A N 1
ATOM 11106 C CA . LEU B 1 698 ? 56.677 73.894 -23.499 1.00 17.83 729 LEU A CA 1
ATOM 11107 C C . LEU B 1 698 ? 56.430 74.164 -22.025 1.00 18.09 729 LEU A C 1
ATOM 11108 O O . LEU B 1 698 ? 56.977 73.414 -21.192 1.00 20.99 729 LEU A O 1
ATOM 11113 N N . LYS B 1 699 ? 55.622 75.168 -21.679 1.00 17.47 730 LYS A N 1
ATOM 11114 C CA . LYS B 1 699 ? 55.424 75.545 -20.274 1.00 17.60 730 LYS A CA 1
ATOM 11115 C C . LYS B 1 699 ? 54.432 74.576 -19.634 1.00 17.28 730 LYS A C 1
ATOM 11116 O O . LYS B 1 699 ? 53.584 73.978 -20.336 1.00 20.45 730 LYS A O 1
ATOM 11122 N N . PHE B 1 700 ? 54.495 74.515 -18.335 1.00 17.92 731 PHE A N 1
ATOM 11123 C CA . PHE B 1 700 ? 53.511 73.808 -17.501 1.00 16.55 731 PHE A CA 1
ATOM 11124 C C . PHE B 1 700 ? 53.395 74.470 -16.146 1.00 17.01 731 PHE A C 1
ATOM 11125 O O . PHE B 1 700 ? 54.276 75.247 -15.723 1.00 16.80 731 PHE A O 1
ATOM 11133 N N . TYR B 1 701 ? 52.288 74.176 -15.453 1.00 15.50 732 TYR A N 1
ATOM 11134 C CA . TYR B 1 701 ? 52.097 74.622 -14.057 1.00 16.67 732 TYR A CA 1
ATOM 11135 C C . TYR B 1 701 ? 52.813 73.687 -13.096 1.00 17.02 732 TYR A C 1
ATOM 11136 O O . TYR B 1 701 ? 52.485 72.471 -13.029 1.00 15.60 732 TYR A O 1
ATOM 11145 N N . ASP B 1 702 ? 53.755 74.216 -12.302 1.00 16.68 733 ASP A N 1
ATOM 11146 C CA . ASP B 1 702 ? 54.398 73.389 -11.258 1.00 16.18 733 ASP A CA 1
ATOM 11147 C C . ASP B 1 702 ? 53.561 73.366 -9.980 1.00 18.25 733 ASP A C 1
ATOM 11148 O O . ASP B 1 702 ? 52.415 73.841 -9.993 1.00 16.11 733 ASP A O 1
ATOM 11153 N N . SER B 1 703 ? 54.092 72.791 -8.912 1.00 17.38 734 SER A N 1
ATOM 11154 C CA . SER B 1 703 ? 53.344 72.604 -7.632 1.00 18.58 734 SER A CA 1
ATOM 11155 C C . SER B 1 703 ? 52.876 73.963 -7.064 1.00 20.64 734 SER A C 1
ATOM 11156 O O . SER B 1 703 ? 51.889 73.978 -6.346 1.00 19.76 734 SER A O 1
ATOM 11159 N N . GLN B 1 704 ? 53.618 75.029 -7.318 1.00 19.61 735 GLN A N 1
ATOM 11160 C CA . GLN B 1 704 ? 53.274 76.397 -6.837 1.00 23.32 735 GLN A CA 1
ATOM 11161 C C . GLN B 1 704 ? 52.557 77.198 -7.931 1.00 21.74 735 GLN A C 1
ATOM 11162 O O . GLN B 1 704 ? 52.369 78.428 -7.744 1.00 22.91 735 GLN A O 1
ATOM 11168 N N . LEU B 1 705 ? 52.122 76.564 -9.022 1.00 18.05 736 LEU A N 1
ATOM 11169 C CA . LEU B 1 705 ? 51.467 77.178 -10.204 1.00 16.75 736 LEU A CA 1
ATOM 11170 C C . LEU B 1 705 ? 52.394 78.177 -10.906 1.00 17.18 736 LEU A C 1
ATOM 11171 O O . LEU B 1 705 ? 51.883 78.977 -11.714 1.00 17.90 736 LEU A O 1
ATOM 11176 N N . ARG B 1 706 ? 53.728 78.046 -10.752 1.00 17.40 737 ARG A N 1
ATOM 11177 C CA . ARG B 1 706 ? 54.623 78.743 -11.706 1.00 18.51 737 ARG A CA 1
ATOM 11178 C C . ARG B 1 706 ? 54.380 78.181 -13.092 1.00 20.25 737 ARG A C 1
ATOM 11179 O O . ARG B 1 706 ? 54.360 76.928 -13.219 1.00 20.05 737 ARG A O 1
ATOM 11187 N N . HIS B 1 707 ? 54.228 79.047 -14.077 1.00 19.65 738 HIS A N 1
ATOM 11188 C CA . HIS B 1 707 ? 53.889 78.646 -15.446 1.00 18.09 738 HIS A CA 1
ATOM 11189 C C . HIS B 1 707 ? 55.070 78.979 -16.329 1.00 22.94 738 HIS A C 1
ATOM 11190 O O . HIS B 1 707 ? 55.044 80.011 -16.974 1.00 22.52 738 HIS A O 1
ATOM 11197 N N . THR B 1 708 ? 56.059 78.098 -16.389 1.00 20.62 739 THR A N 1
ATOM 11198 C CA . THR B 1 708 ? 57.286 78.331 -17.180 1.00 21.48 739 THR A CA 1
ATOM 11199 C C . THR B 1 708 ? 57.665 77.029 -17.880 1.00 23.79 739 THR A C 1
ATOM 11200 O O . THR B 1 708 ? 57.128 75.955 -17.582 1.00 21.96 739 THR A O 1
ATOM 11204 N N . ALA B 1 709 ? 58.635 77.143 -18.752 1.00 20.55 740 ALA A N 1
ATOM 11205 C CA . ALA B 1 709 ? 59.275 75.995 -19.421 1.00 19.81 740 ALA A CA 1
ATOM 11206 C C . ALA B 1 709 ? 60.639 75.838 -18.781 1.00 22.89 740 ALA A C 1
ATOM 11207 O O . ALA B 1 709 ? 61.417 76.841 -18.743 1.00 25.27 740 ALA A O 1
ATOM 11209 N N . GLU B 1 710 ? 60.956 74.632 -18.314 1.00 19.50 741 GLU A N 1
ATOM 11210 C CA . GLU B 1 710 ? 62.275 74.341 -17.736 1.00 19.31 741 GLU A CA 1
ATOM 11211 C C . GLU B 1 710 ? 63.221 73.860 -18.826 1.00 20.55 741 GLU A C 1
ATOM 11212 O O . GLU B 1 710 ? 62.873 73.073 -19.710 1.00 17.96 741 GLU A O 1
ATOM 11218 N N . PRO B 1 711 ? 64.504 74.298 -18.781 1.00 19.88 742 PRO A N 1
ATOM 11219 C CA . PRO B 1 711 ? 65.471 73.820 -19.746 1.00 20.90 742 PRO A CA 1
ATOM 11220 C C . PRO B 1 711 ? 65.579 72.290 -19.610 1.00 18.36 742 PRO A C 1
ATOM 11221 O O . PRO B 1 711 ? 65.402 71.748 -18.517 1.00 19.82 742 PRO A O 1
ATOM 11225 N N . GLY B 1 712 ? 65.970 71.661 -20.683 1.00 19.25 743 GLY A N 1
ATOM 11226 C CA . GLY B 1 712 ? 66.168 70.212 -20.753 1.00 19.58 743 GLY A CA 1
ATOM 11227 C C . GLY B 1 712 ? 65.499 69.595 -21.946 1.00 16.71 743 GLY A C 1
ATOM 11228 O O . GLY B 1 712 ? 65.108 70.287 -22.902 1.00 17.90 743 GLY A O 1
ATOM 11229 N N . GLU B 1 713 ? 65.430 68.270 -21.938 1.00 15.84 744 GLU A N 1
ATOM 11230 C CA . GLU B 1 713 ? 64.956 67.524 -23.102 1.00 17.39 744 GLU A CA 1
ATOM 11231 C C . GLU B 1 713 ? 63.437 67.665 -23.279 1.00 18.11 744 GLU A C 1
ATOM 11232 O O . GLU B 1 713 ? 62.699 67.672 -22.289 1.00 18.45 744 GLU A O 1
ATOM 11238 N N . PHE B 1 714 ? 63.016 67.728 -24.521 1.00 17.79 745 PHE A N 1
ATOM 11239 C CA . PHE B 1 714 ? 61.611 67.527 -24.938 1.00 18.31 745 PHE A CA 1
ATOM 11240 C C . PHE B 1 714 ? 61.619 66.488 -26.025 1.00 20.50 745 PHE A C 1
ATOM 11241 O O . PHE B 1 714 ? 62.494 66.520 -26.901 1.00 20.64 745 PHE A O 1
ATOM 11249 N N . LYS B 1 715 ? 60.644 65.586 -25.962 1.00 16.93 746 LYS A N 1
ATOM 11250 C CA . LYS B 1 715 ? 60.425 64.591 -27.005 1.00 17.52 746 LYS A CA 1
ATOM 11251 C C . LYS B 1 715 ? 59.232 65.012 -27.841 1.00 18.55 746 LYS A C 1
ATOM 11252 O O . LYS B 1 715 ? 58.180 65.355 -27.269 1.00 18.77 746 LYS A O 1
ATOM 11258 N N . VAL B 1 716 ? 59.395 64.941 -29.145 1.00 17.28 747 VAL A N 1
ATOM 11259 C CA . VAL B 1 716 ? 58.385 65.320 -30.154 1.00 18.24 747 VAL A CA 1
ATOM 11260 C C . VAL B 1 716 ? 57.930 64.045 -30.824 1.00 19.10 747 VAL A C 1
ATOM 11261 O O . VAL B 1 716 ? 58.782 63.265 -31.304 1.00 21.23 747 VAL A O 1
ATOM 11265 N N . PHE B 1 717 ? 56.631 63.795 -30.824 1.00 17.31 748 PHE A N 1
ATOM 11266 C CA . PHE B 1 717 ? 56.021 62.618 -31.478 1.00 17.58 748 PHE A CA 1
ATOM 11267 C C . PHE B 1 717 ? 55.074 63.096 -32.573 1.00 19.45 748 PHE A C 1
ATOM 11268 O O . PHE B 1 717 ? 54.312 64.027 -32.364 1.00 19.04 748 PHE A O 1
ATOM 11276 N N . VAL B 1 718 ? 55.127 62.467 -33.743 1.00 18.97 749 VAL A N 1
ATOM 11277 C CA . VAL B 1 718 ? 54.153 62.722 -34.819 1.00 18.85 749 VAL A CA 1
ATOM 11278 C C . VAL B 1 718 ? 53.618 61.381 -35.255 1.00 18.62 749 VAL A C 1
ATOM 11279 O O . VAL B 1 718 ? 54.363 60.394 -35.359 1.00 22.81 749 VAL A O 1
ATOM 11283 N N . GLY B 1 719 ? 52.330 61.334 -35.480 1.00 17.49 750 GLY A N 1
ATOM 11284 C CA . GLY B 1 719 ? 51.697 60.138 -36.034 1.00 16.97 750 GLY A CA 1
ATOM 11285 C C . GLY B 1 719 ? 50.256 60.394 -36.360 1.00 17.15 750 GLY A C 1
ATOM 11286 O O . GLY B 1 719 ? 49.788 61.524 -36.222 1.00 19.19 750 GLY A O 1
ATOM 11287 N N . LEU B 1 720 ? 49.565 59.353 -36.773 1.00 16.02 751 LEU A N 1
ATOM 11288 C CA . LEU B 1 720 ? 48.136 59.446 -37.166 1.00 17.68 751 LEU A CA 1
ATOM 11289 C C . LEU B 1 720 ? 47.217 59.012 -36.020 1.00 17.81 751 LEU A C 1
ATOM 11290 O O . LEU B 1 720 ? 45.993 59.016 -36.237 1.00 16.86 751 LEU A O 1
ATOM 11295 N N . ASP B 1 721 ? 47.774 58.753 -34.838 1.00 18.91 752 ASP A N 1
ATOM 11296 C CA . ASP B 1 721 ? 46.996 58.585 -33.600 1.00 19.19 752 ASP A CA 1
ATOM 11297 C C . ASP B 1 721 ? 47.984 58.695 -32.442 1.00 19.67 752 ASP A C 1
ATOM 11298 O O . ASP B 1 721 ? 49.213 58.788 -32.666 1.00 19.48 752 ASP A O 1
ATOM 11303 N N . SER B 1 722 ? 47.486 58.652 -31.215 1.00 15.45 753 SER A N 1
ATOM 11304 C CA . SER B 1 722 ? 48.352 58.836 -30.039 1.00 16.40 753 SER A CA 1
ATOM 11305 C C . SER B 1 722 ? 49.226 57.615 -29.760 1.00 16.63 753 SER A C 1
ATOM 11306 O O . SER B 1 722 ? 50.155 57.754 -28.967 1.00 20.04 753 SER A O 1
ATOM 11309 N N . ALA B 1 723 ? 48.919 56.482 -30.364 1.00 19.16 754 ALA A N 1
ATOM 11310 C CA . ALA B 1 723 ? 49.595 55.216 -30.008 1.00 20.79 754 ALA A CA 1
ATOM 11311 C C . ALA B 1 723 ? 50.686 54.859 -31.022 1.00 26.06 754 ALA A C 1
ATOM 11312 O O . ALA B 1 723 ? 51.589 54.126 -30.629 1.00 29.48 754 ALA A O 1
ATOM 11314 N N . GLN B 1 724 ? 50.548 55.262 -32.282 1.00 28.31 755 GLN A N 1
ATOM 11315 C CA . GLN B 1 724 ? 51.453 54.867 -33.399 1.00 28.99 755 GLN A CA 1
ATOM 11316 C C . GLN B 1 724 ? 52.172 56.123 -33.869 1.00 27.39 755 GLN A C 1
ATOM 11317 O O . GLN B 1 724 ? 51.693 56.799 -34.795 1.00 30.68 755 GLN A O 1
ATOM 11323 N N . THR B 1 725 ? 53.248 56.464 -33.180 1.00 27.08 756 THR A N 1
ATOM 11324 C CA . THR B 1 725 ? 54.008 57.697 -33.477 1.00 25.12 756 THR A CA 1
ATOM 11325 C C . THR B 1 725 ? 55.480 57.370 -33.729 1.00 26.13 756 THR A C 1
ATOM 11326 O O . THR B 1 725 ? 55.963 56.241 -33.345 1.00 26.45 756 THR A O 1
ATOM 11330 N N . GLU B 1 726 ? 56.185 58.348 -34.279 1.00 27.25 757 GLU A N 1
ATOM 11331 C CA . GLU B 1 726 ? 57.675 58.368 -34.310 1.00 27.61 757 GLU A CA 1
ATOM 11332 C C . GLU B 1 726 ? 58.146 59.603 -33.557 1.00 27.80 757 GLU A C 1
ATOM 11333 O O . GLU B 1 726 ? 57.417 60.611 -33.544 1.00 25.64 757 GLU A O 1
ATOM 11339 N N . SER B 1 727 ? 59.323 59.518 -32.954 1.00 27.45 758 SER A N 1
ATOM 11340 C CA A SER B 1 727 ? 59.774 60.482 -31.918 0.50 27.21 758 SER A CA 1
ATOM 11341 C CA B SER B 1 727 ? 59.766 60.515 -31.945 0.50 26.70 758 SER A CA 1
ATOM 11342 C C . SER B 1 727 ? 61.195 60.973 -32.216 1.00 27.68 758 SER A C 1
ATOM 11343 O O . SER B 1 727 ? 62.025 60.160 -32.686 1.00 29.58 758 SER A O 1
ATOM 11348 N N . ARG B 1 728 ? 61.452 62.235 -31.933 1.00 22.98 759 ARG A N 1
ATOM 11349 C CA . ARG B 1 728 ? 62.803 62.828 -31.934 1.00 24.29 759 ARG A CA 1
ATOM 11350 C C . ARG B 1 728 ? 62.887 63.775 -30.753 1.00 22.85 759 ARG A C 1
ATOM 11351 O O . ARG B 1 728 ? 61.842 64.346 -30.385 1.00 23.27 759 ARG A O 1
ATOM 11359 N N . SER B 1 729 ? 64.070 64.030 -30.239 1.00 20.76 760 SER A N 1
ATOM 11360 C CA . SER B 1 729 ? 64.262 64.927 -29.076 1.00 23.29 760 SER A CA 1
ATOM 11361 C C . SER B 1 729 ? 64.967 66.215 -29.472 1.00 24.74 760 SER A C 1
ATOM 11362 O O . SER B 1 729 ? 65.772 66.213 -30.442 1.00 24.73 760 SER A O 1
ATOM 11365 N N . PHE B 1 730 ? 64.734 67.253 -28.688 1.00 22.76 761 PHE A N 1
ATOM 11366 C CA . PHE B 1 730 ? 65.569 68.465 -28.711 1.00 20.68 761 PHE A CA 1
ATOM 11367 C C . PHE B 1 730 ? 65.770 68.914 -27.277 1.00 24.27 761 PHE A C 1
ATOM 11368 O O . PHE B 1 730 ? 65.074 68.437 -26.324 1.00 21.41 761 PHE A O 1
ATOM 11376 N N . THR B 1 731 ? 66.697 69.835 -27.086 1.00 20.77 762 THR A N 1
ATOM 11377 C CA . THR B 1 731 ? 66.970 70.398 -25.750 1.00 21.06 762 THR A CA 1
ATOM 11378 C C . THR B 1 731 ? 66.613 71.878 -25.761 1.00 24.02 762 THR A C 1
ATOM 11379 O O . THR B 1 731 ? 67.100 72.620 -26.645 1.00 22.77 762 THR A O 1
ATOM 11383 N N . LEU B 1 732 ? 65.806 72.307 -24.806 1.00 21.63 763 LEU A N 1
ATOM 11384 C CA . LEU B 1 732 ? 65.584 73.744 -24.585 1.00 21.74 763 LEU A CA 1
ATOM 11385 C C . LEU B 1 732 ? 66.733 74.254 -23.710 1.00 23.09 763 LEU A C 1
ATOM 11386 O O . LEU B 1 732 ? 66.983 73.680 -22.652 1.00 22.05 763 LEU A O 1
ATOM 11391 N N . LEU B 1 733 ? 67.385 75.343 -24.121 1.00 25.56 764 LEU A N 1
ATOM 11392 C CA . LEU B 1 733 ? 68.531 75.938 -23.372 1.00 29.92 764 LEU A CA 1
ATOM 11393 C C . LEU B 1 733 ? 68.098 76.886 -22.235 1.00 31.96 764 LEU A C 1
ATOM 11394 O O . LEU B 1 733 ? 66.993 77.431 -22.370 1.00 35.11 764 LEU A O 1
#

CATH classification: 3.20.20.300 (+1 more: 2.60.40.10)